Protein 8WNJ (pdb70)

Foldseek 3Di:
DQQVLWDPLFFPQDLDPVFLPQLVVVLVVCVVVVVQVVLLVPPQADAEAEAEAQAEALADEDAVQVLLQQLLVLLVQVLNSQQRHNYFYAYEHLQFDCSQLVVVVVVCVVVVHDDDDLVVSLVVSNVSSVVSLVNHLVVNSQLVGDHVSVDHYYCQALLNLLLLLVLVLLLVVQPQKDKDWFWAWAALVQLKGDDDLQKDWDKDKFKKFKFWWWFDPVLCVLVVHDTATEIWIDRQLLLLLQFAAKAAAAFFKWFAAPVHYIFGPLCLVVCCVVQLDPNHTDDIDTLVSQFQGWTARLQQRDIYGYHHADPQDDPDIGRIHGARRFFDGSSVVRCVVVVHDRDFQAHSNQAGDCSCVVVRRHDPVRHGPHSVVCNVVSQVSSPPRTRDMDMDMDTFIAGNNVRHGITIGGDMFIWRFQADWGQAPVGDIGGLLVLLLVQLVQAAEVVNVLSVLLNVCSVDDGTGGWWIDDSGANFNWWKQFQVVRHTDSPPQLSVLQSVCSSVPNRPCSVVPQQLVSGDPVCNVVSVRIDTRGTHTDSLSSSLSCCSSQAPVVPQPNHHFLRAEYEEESSCSVGNQNSVSSSCCSNPSHRRYRYYYYFYAEAAQVRHRDDPVVVGRDGPVVVCSVQNSLLSLQLSLQDDGRYYDHDDPVSSVVSSVLVSLLSVLLRSLLSLLQPADLVLQVDAADADLLLLQLVVLLVVLLVQLSVCVVSVNSNRNSVSVSCCSPPSNPPFLCVLCVLCSTQFASPDRHSNSSSLSSLLNSLSSLSSCCSRNVSSSQSSCVTHPSNCVLQVHPGSSSRHDDDSCVSNVPDDPDDHDDCPVLVVVLVVVVVVVVVCCVVVVDPDQLQKEKEFPPPPDDQVVNCSRNVYLYYDDDDAWDDDDPTITIGGPPAEQAPNSRHRQHNDHPHHHPSNVVSVVD

InterPro domains:
  IPR001412 Aminoacyl-tRNA synthetase, class I, conserved site [PS00178] (58-69)
  IPR002300 Aminoacyl-tRNA synthetase, class Ia [PF00133] (28-649)
  IPR002301 Isoleucine-tRNA ligase [PR00984] (51-62)
  IPR002301 Isoleucine-tRNA ligase [PR00984] (233-256)
  IPR002301 Isoleucine-tRNA ligase [PR00984] (396-411)
  IPR002301 Isoleucine-tRNA ligase [PR00984] (533-546)
  IPR002301 Isoleucine-tRNA ligase [PR00984] (569-578)
  IPR002301 Isoleucine-tRNA ligase [TIGR00392] (15-854)
  IPR009008 Valyl/Leucyl/Isoleucyl-tRNA synthetase, editing domain [SSF50677] (207-400)
  IPR009080 Aminoacyl-tRNA synthetase, class Ia, anticodon-binding [SSF47323] (660-919)
  IPR013155 Methionyl/Valyl/Leucyl/Isoleucyl-tRNA synthetase, anticodon-binding [PF08264] (692-852)
  IPR014729 Rossmann-like alpha/beta/alpha sandwich fold [G3DSA:3.40.50.620] (15-230)
  IPR014729 Rossmann-like alpha/beta/alpha sandwich fold [G3DSA:3.40.50.620] (361-648)
  IPR023585 Isoleucine-tRNA ligase, type 1 [MF_02002] (2-918)
  IPR033708 Isoleucyl tRNA synthetase type 1, anticodon-binding domain [cd07960] (648-831)
  IPR050081 Isoleucine--tRNA ligase [PTHR42765] (2-919)

Organism: Helicobacter pylori (strain ATCC 700392 / 26695) (NCBI:txid85962)

Sequence (917 aa):
EYKDTLNLNTTTFSMKGNLSVNEPKTYAKWQEQQAFKRMQARKDNHGDFTLHDGPPYANGHLHLGHALNKILKDIVVKREYFKGKKIYYTPGWDCHGLPIEQQILERLEKEKTSLENPTLFREKCRDHAKKFLEIQKNEFLQLGVLGDFEDPYKTMDFKFEASIYRALVEVAKKGLLKERHKPIYWSYACESALAEAEVEYKMKKSPSIFVAFGLKKESLEKLKVKKASLVIWTTTPWTLYANVAIALKKDAVYALTQKGYLVAKALHEKLAALGVVDNEITHEFNSNDLEYLVATNPLNQRDSLVALGEHVGLEDGTGAVHTAPGHGEEDYYLGLRYNLEVLMSVDEKGCYDEGIIHNQLLDESYLGEHVFKAQKRIIEQLGDSLLLEQEIEHSYPHCWRTHKPVIYRATTQWFILMDEPFIQNDGSQKTLREVALDAIEKVEFVPSSGKNRLKTMIENRPDWCLSRQRKWGVPLAFFIDKRTNKPCFESEVLEHVANLFEKKGCDVWWEYSVKDLLPPSYQEDAKHYEKIMHILDVWFDSGSTFKAVLEDYHGEKGQSPSDVILEGSDQHRGWFQSSLLIGCVLNNQAPFKKVITTHGFIVDEKGEKMSKSKGNVVSLDKLLKTHGSDVVRLWVAFNDYQNDLRVSQTFFTQTEQHYKKFRNTLKFLLANFSDMDLKNLERPHNFSPLDHFMLETLETISAGVNSAFEEHDFVKGLNILMAFVTNELSGIYLDACKDSLYCDSKNNEKRQAIQMVLLATASKLCYFLAPILTHTIEEVLEHSQALRIFLQAKDVFDLKDISVSEKLHLKEFKKPENFEAVLALRSAFNEELDRLKKEGVIKNSLECAIEVKEKALDENLVEELLMVSFVGIAKEKLSETPAFTLFKAPFYKCPRCWRFKSELENTPCKRCEQVLKE

B-factor: mean 23.41, std 9.84, range [2.86, 83.87]

Secondary structure (DSSP, 8-state):
--GGGS-----SS-SS--HHHHHHHHHHHHHHTTHHHHHHH-TT--SEEEB-PPPPBS-S---HHHHHHHHHHHHHHHHHHHHT-EEE---EEB--SHHHHHHHHHHHHHTT-----HHHHHHHHHHHHHHHHHHHHHHHHTTT--S-TTS-EETTSHHHHHHHHHHHHHHHHTT-EEEEEEEEEEETTTTEE--GGGEEEEEEEEEEEEEEEEEPHHHHHHHT-S--EEEEEES-GGGGGG--EEEEETT-EEEEETT-EEEEHHHHHHHHHHTSS-S-EEEEEEHHHHTT-EEE-TTT--EEEEEEESS--SSSS-SEEEE-TTT-HHHHHHHHHTT------B-TTSBB-THHHHTT-S-GGGTT-BHHHHHHHHHHHTGGGEEEEEEEEEEEEEETTT-PBPEEEEEEEEEE-SS--EE-TTS-EE-HHHHHHHHHTTSEEESTHHHHHHHHHHHH---EE-EES-SSS-B---EEETTTTEE---HHHHHHHHHHHHHH-THHHHHS-TGGGS-GGGGGGGGGEEE---EE-HHHHHHTHIIIIIITTTTTT--SSBSBEEEEGGGGTTHHHHHHHHHHHHTSS-SBSEEEEE--EE-TTSPPP-TTTT-PPPHHHHHHHH-HHHHHHHHHTS-TTS-EE--HHHHHHHHHHHHHHHHHHHHHHHHHTT--GGGGGS--PPPHHHHHHHHHHHHHHHHHHHHHHTT-HHHHHHHHHHHIIIIIIIIIIHHHHHHHHHS-TT-HHHHHHHHHHHHHHHHHHHHHTTTSHHHHHHHHHT-HHHHHHHT-SSGGG-----HHHHTT--TTPPPP--HHHHHHHHHHHHHHHHHHHHTS-S-GGGEEEEES-TTS-HHHHHHHHT-SEES--SSEEEE-SSEEEEE-SSBPPTTT--S-BSSTT---HHHHHHHH-

Structure (mmCIF, N/CA/C/O backbone):
data_8WNJ
#
_entry.id   8WNJ
#
_cell.length_a   52.783
_cell.length_b   52.912
_cell.length_c   103.054
_cell.angle_alpha   92.41
_cell.angle_beta   97.37
_cell.angle_gamma   104.35
#
_symmetry.space_group_name_H-M   'P 1'
#
loop_
_entity.id
_entity.type
_entity.pdbx_description
1 polymer 'Isoleucine--tRNA ligase'
2 non-polymer 'ZINC ION'
3 non-polymer GLYCEROL
4 non-polymer '[[(2R,3S,4R,5R)-5-(6-aminopurin-9-yl)-3,4-bis(oxidanyl)oxolan-2-yl]methoxy-oxidanyl-phosphoryl] (2S,3S)-2-azanyl-3-methyl-pentanoate'
5 non-polymer 'ACETATE ION'
6 water water
#
loop_
_atom_site.group_PDB
_atom_site.id
_atom_site.type_symbol
_atom_site.label_atom_id
_atom_site.label_alt_id
_atom_site.label_comp_id
_atom_site.label_asym_id
_atom_site.label_entity_id
_atom_site.label_seq_id
_atom_site.pdbx_PDB_ins_code
_atom_site.Cartn_x
_atom_site.Cartn_y
_atom_site.Cartn_z
_atom_site.occupancy
_atom_site.B_iso_or_equiv
_atom_site.auth_seq_id
_atom_site.auth_comp_id
_atom_site.auth_asym_id
_atom_site.auth_atom_id
_atom_site.pdbx_PDB_model_num
ATOM 1 N N . GLU A 1 3 ? 24.902 36.640 55.225 1.00 72.12 3 GLU A N 1
ATOM 2 C CA . GLU A 1 3 ? 24.128 35.797 56.135 1.00 72.61 3 GLU A CA 1
ATOM 3 C C . GLU A 1 3 ? 22.644 36.168 56.115 1.00 63.42 3 GLU A C 1
ATOM 4 O O . GLU A 1 3 ? 21.884 35.794 57.018 1.00 63.73 3 GLU A O 1
ATOM 6 N N . TYR A 1 4 ? 22.237 36.902 55.077 1.00 44.56 4 TYR A N 1
ATOM 7 C CA . TYR A 1 4 ? 20.831 37.204 54.836 1.00 39.47 4 TYR A CA 1
ATOM 8 C C . TYR A 1 4 ? 20.268 36.495 53.616 1.00 34.84 4 TYR A C 1
ATOM 9 O O . TYR A 1 4 ? 19.079 36.654 53.327 1.00 33.77 4 TYR A O 1
ATOM 18 N N . LYS A 1 5 ? 21.088 35.732 52.890 1.00 37.67 5 LYS A N 1
ATOM 19 C CA . LYS A 1 5 ? 20.621 35.125 51.648 1.00 39.57 5 LYS A CA 1
ATOM 20 C C . LYS A 1 5 ? 19.422 34.207 51.886 1.00 37.52 5 LYS A C 1
ATOM 21 O O . LYS A 1 5 ? 18.511 34.140 51.050 1.00 35.59 5 LYS A O 1
ATOM 27 N N . ASP A 1 6 ? 19.392 33.503 53.015 1.00 35.01 6 ASP A N 1
ATOM 28 C CA . ASP A 1 6 ? 18.275 32.596 53.260 1.00 37.60 6 ASP A CA 1
ATOM 29 C C . ASP A 1 6 ? 17.006 33.313 53.719 1.00 37.87 6 ASP A C 1
ATOM 30 O O . ASP A 1 6 ? 15.985 32.646 53.923 1.00 34.16 6 ASP A O 1
ATOM 35 N N . THR A 1 7 ? 17.040 34.645 53.886 1.00 33.72 7 THR A N 1
ATOM 36 C CA . THR A 1 7 ? 15.852 35.420 54.230 1.00 33.13 7 THR A CA 1
ATOM 37 C C . THR A 1 7 ? 15.160 35.996 53.003 1.00 31.56 7 THR A C 1
ATOM 38 O O . THR A 1 7 ? 14.089 36.598 53.135 1.00 31.02 7 THR A O 1
ATOM 42 N N . LEU A 1 8 ? 15.768 35.845 51.832 1.00 30.92 8 LEU A N 1
ATOM 43 C CA . LEU A 1 8 ? 15.172 36.310 50.597 1.00 29.51 8 LEU A CA 1
ATOM 44 C C . LEU A 1 8 ? 14.050 35.368 50.163 1.00 28.91 8 LEU A C 1
ATOM 45 O O . LEU A 1 8 ? 13.922 34.245 50.653 1.00 29.58 8 LEU A O 1
ATOM 50 N N . ASN A 1 9 ? 13.223 35.845 49.233 1.00 27.72 9 ASN A N 1
ATOM 51 C CA . ASN A 1 9 ? 12.285 34.941 48.591 1.00 27.09 9 ASN A CA 1
ATOM 52 C C . ASN A 1 9 ? 13.059 33.971 47.707 1.00 26.97 9 ASN A C 1
ATOM 53 O O . ASN A 1 9 ? 13.972 34.367 46.979 1.00 26.69 9 ASN A O 1
ATOM 58 N N . LEU A 1 10 ? 12.692 32.683 47.791 1.00 27.28 10 LEU A N 1
ATOM 59 C CA . LEU A 1 10 ? 13.429 31.645 47.070 1.00 27.36 10 LEU A CA 1
ATOM 60 C C . LEU A 1 10 ? 13.282 31.792 45.552 1.00 26.09 10 LEU A C 1
ATOM 61 O O . LEU A 1 10 ? 14.277 31.753 44.817 1.00 25.99 10 LEU A O 1
ATOM 66 N N . ASN A 1 11 ? 12.050 31.956 45.071 1.00 25.18 11 ASN A N 1
ATOM 67 C CA . ASN A 1 11 ? 11.759 32.193 43.653 1.00 23.98 11 ASN A CA 1
ATOM 68 C C . ASN A 1 11 ? 12.440 31.148 42.763 1.00 23.91 11 ASN A C 1
ATOM 69 O O . ASN A 1 11 ? 13.255 31.463 41.892 1.00 23.55 11 ASN A O 1
ATOM 74 N N . THR A 1 12 ? 12.103 29.881 43.007 1.00 24.37 12 THR A N 1
ATOM 75 C CA . THR A 1 12 ? 12.568 28.814 42.133 1.00 24.31 12 THR A CA 1
ATOM 76 C C . THR A 1 12 ? 11.393 28.060 41.517 1.00 23.69 12 THR A C 1
ATOM 77 O O . THR A 1 12 ? 10.262 28.100 42.009 1.00 23.64 12 THR A O 1
ATOM 81 N N . THR A 1 13 ? 11.700 27.366 40.418 1.00 23.30 13 THR A N 1
ATOM 82 C CA . THR A 1 13 ? 10.753 26.502 39.727 1.00 22.80 13 THR A CA 1
ATOM 83 C C . THR A 1 13 ? 11.412 25.165 39.432 1.00 23.42 13 THR A C 1
ATOM 84 O O . THR A 1 13 ? 12.638 25.070 39.324 1.00 23.90 13 THR A O 1
ATOM 88 N N . THR A 1 14 ? 10.570 24.131 39.315 1.00 23.51 14 THR A N 1
ATOM 89 C CA . THR A 1 14 ? 11.035 22.807 38.923 1.00 24.06 14 THR A CA 1
ATOM 90 C C . THR A 1 14 ? 11.355 22.732 37.429 1.00 23.15 14 THR A C 1
ATOM 91 O O . THR A 1 14 ? 12.040 21.796 37.001 1.00 23.63 14 THR A O 1
ATOM 95 N N . PHE A 1 15 ? 10.879 23.701 36.643 1.00 21.94 15 PHE A N 1
ATOM 96 C CA . PHE A 1 15 ? 11.193 23.774 35.215 1.00 21.08 15 PHE A CA 1
ATOM 97 C C . PHE A 1 15 ? 12.687 23.998 35.023 1.00 23.20 15 PHE A C 1
ATOM 98 O O . PHE A 1 15 ? 13.250 24.953 35.563 1.00 21.68 15 PHE A O 1
ATOM 106 N N . SER A 1 16 ? 13.333 23.111 34.268 1.00 22.69 16 SER A N 1
ATOM 107 C CA . SER A 1 16 ? 14.785 23.072 34.276 1.00 24.50 16 SER A CA 1
ATOM 108 C C . SER A 1 16 ? 15.369 23.988 33.213 1.00 24.38 16 SER A C 1
ATOM 109 O O . SER A 1 16 ? 14.767 24.231 32.165 1.00 20.86 16 SER A O 1
ATOM 112 N N . MET A 1 17 ? 16.573 24.494 33.499 1.00 23.66 17 MET A N 1
ATOM 113 C CA . MET A 1 17 ? 17.252 25.302 32.497 1.00 28.49 17 MET A CA 1
ATOM 114 C C . MET A 1 17 ? 17.598 24.470 31.268 1.00 25.90 17 MET A C 1
ATOM 115 O O . MET A 1 17 ? 17.376 24.900 30.132 1.00 22.63 17 MET A O 1
ATOM 120 N N . LYS A 1 18 ? 18.123 23.269 31.482 1.00 29.91 18 LYS A N 1
ATOM 121 C CA . LYS A 1 18 ? 18.506 22.402 30.378 1.00 29.24 18 LYS A CA 1
ATOM 122 C C . LYS A 1 18 ? 17.280 21.730 29.782 1.00 29.13 18 LYS A C 1
ATOM 123 O O . LYS A 1 18 ? 16.399 21.265 30.508 1.00 28.37 18 LYS A O 1
ATOM 129 N N . GLY A 1 19 ? 17.243 21.668 28.449 1.00 23.33 19 GLY A N 1
ATOM 130 C CA . GLY A 1 19 ? 16.110 21.055 27.771 1.00 28.46 19 GLY A CA 1
ATOM 131 C C . GLY A 1 19 ? 16.063 19.542 27.920 1.00 26.61 19 GLY A C 1
ATOM 132 O O . GLY A 1 19 ? 14.980 18.953 27.984 1.00 24.85 19 GLY A O 1
ATOM 133 N N . ASN A 1 20 ? 17.229 18.891 27.974 1.00 25.40 20 ASN A N 1
ATOM 134 C CA . ASN A 1 20 ? 17.283 17.424 28.038 1.00 27.49 20 ASN A CA 1
ATOM 135 C C . ASN A 1 20 ? 16.411 16.821 26.935 1.00 28.02 20 ASN A C 1
ATOM 136 O O . ASN A 1 20 ? 15.654 15.868 27.153 1.00 25.90 20 ASN A O 1
ATOM 141 N N . LEU A 1 21 ? 16.496 17.407 25.741 1.00 21.48 21 LEU A N 1
ATOM 142 C CA . LEU A 1 21 ? 15.442 17.181 24.750 1.00 24.81 21 LEU A CA 1
ATOM 143 C C . LEU A 1 21 ? 15.448 15.750 24.211 1.00 23.93 21 LEU A C 1
ATOM 144 O O . LEU A 1 21 ? 14.379 15.202 23.925 1.00 20.46 21 LEU A O 1
ATOM 149 N N . SER A 1 22 ? 16.630 15.137 24.073 1.00 26.29 22 SER A N 1
ATOM 150 C CA . SER A 1 22 ? 16.716 13.774 23.544 1.00 30.07 22 SER A CA 1
ATOM 151 C C . SER A 1 22 ? 16.002 12.776 24.442 1.00 30.65 22 SER A C 1
ATOM 152 O O . SER A 1 22 ? 15.552 11.723 23.972 1.00 27.73 22 SER A O 1
ATOM 155 N N . VAL A 1 23 ? 15.936 13.068 25.736 1.00 26.29 23 VAL A N 1
ATOM 156 C CA . VAL A 1 23 ? 15.283 12.201 26.707 1.00 28.68 23 VAL A CA 1
ATOM 157 C C . VAL A 1 23 ? 13.798 12.532 26.832 1.00 25.80 23 VAL A C 1
ATOM 158 O O . VAL A 1 23 ? 12.944 11.637 26.821 1.00 23.79 23 VAL A O 1
ATOM 162 N N . ASN A 1 24 ? 13.473 13.831 26.920 1.00 22.54 24 ASN A N 1
ATOM 163 C CA . ASN A 1 24 ? 12.121 14.260 27.280 1.00 21.75 24 ASN A CA 1
ATOM 164 C C . ASN A 1 24 ? 11.162 14.320 26.083 1.00 21.59 24 ASN A C 1
ATOM 165 O O . ASN A 1 24 ? 9.968 14.024 26.229 1.00 20.28 24 ASN A O 1
ATOM 170 N N . GLU A 1 25 ? 11.635 14.767 24.915 1.00 19.79 25 GLU A N 1
ATOM 171 C CA . GLU A 1 25 ? 10.735 14.880 23.765 1.00 18.67 25 GLU A CA 1
ATOM 172 C C . GLU A 1 25 ? 10.086 13.558 23.370 1.00 18.98 25 GLU A C 1
ATOM 173 O O . GLU A 1 25 ? 8.868 13.549 23.116 1.00 18.36 25 GLU A O 1
ATOM 179 N N . PRO A 1 26 ? 10.807 12.433 23.288 1.00 19.99 26 PRO A N 1
ATOM 180 C CA . PRO A 1 26 ? 10.126 11.166 22.960 1.00 22.84 26 PRO A CA 1
ATOM 181 C C . PRO A 1 26 ? 8.999 10.821 23.920 1.00 23.67 26 PRO A C 1
ATOM 182 O O . PRO A 1 26 ? 7.982 10.254 23.493 1.00 21.26 26 PRO A O 1
ATOM 186 N N . LYS A 1 27 ? 9.152 11.147 25.210 1.00 21.29 27 LYS A N 1
ATOM 187 C CA . LYS A 1 27 ? 8.077 10.899 26.172 1.00 22.95 27 LYS A CA 1
ATOM 188 C C . LYS A 1 27 ? 6.841 11.728 25.853 1.00 20.92 27 LYS A C 1
ATOM 189 O O . LYS A 1 27 ? 5.709 11.230 25.931 1.00 20.55 27 LYS A O 1
ATOM 195 N N . THR A 1 28 ? 7.038 13.007 25.527 1.00 19.46 28 THR A N 1
ATOM 196 C CA . THR A 1 28 ? 5.910 13.853 25.149 1.00 19.17 28 THR A CA 1
ATOM 197 C C . THR A 1 28 ? 5.194 13.306 23.919 1.00 18.86 28 THR A C 1
ATOM 198 O O . THR A 1 28 ? 3.963 13.207 23.892 1.00 17.64 28 THR A O 1
ATOM 202 N N . TYR A 1 29 ? 5.954 12.984 22.871 1.00 17.64 29 TYR A N 1
ATOM 203 C CA . TYR A 1 29 ? 5.326 12.573 21.616 1.00 19.65 29 TYR A CA 1
ATOM 204 C C . TYR A 1 29 ? 4.663 11.211 21.766 1.00 21.82 29 TYR A C 1
ATOM 205 O O . TYR A 1 29 ? 3.588 10.974 21.198 1.00 17.46 29 TYR A O 1
ATOM 214 N N . ALA A 1 30 ? 5.280 10.310 22.548 1.00 19.03 30 ALA A N 1
ATOM 215 C CA . ALA A 1 30 ? 4.623 9.039 22.841 1.00 21.93 30 ALA A CA 1
ATOM 216 C C . ALA A 1 30 ? 3.296 9.257 23.562 1.00 23.17 30 ALA A C 1
ATOM 217 O O . ALA A 1 30 ? 2.295 8.603 23.245 1.00 20.09 30 ALA A O 1
ATOM 219 N N . LYS A 1 31 ? 3.270 10.175 24.534 1.00 21.24 31 LYS A N 1
ATOM 220 C CA . LYS A 1 31 ? 2.026 10.481 25.243 1.00 22.08 31 LYS A CA 1
ATOM 221 C C . LYS A 1 31 ? 0.948 10.998 24.297 1.00 22.37 31 LYS A C 1
ATOM 222 O O . LYS A 1 31 ? -0.216 10.585 24.377 1.00 19.20 31 LYS A O 1
ATOM 228 N N . TRP A 1 32 ? 1.308 11.951 23.429 1.00 19.39 32 TRP A N 1
ATOM 229 C CA . TRP A 1 32 ? 0.344 12.487 22.474 1.00 18.85 32 TRP A CA 1
ATOM 230 C C . TRP A 1 32 ? -0.211 11.394 21.567 1.00 20.98 32 TRP A C 1
ATOM 231 O O . TRP A 1 32 ? -1.382 11.452 21.174 1.00 17.17 32 TRP A O 1
ATOM 242 N N . GLN A 1 33 ? 0.611 10.395 21.225 1.00 17.50 33 GLN A N 1
ATOM 243 C CA . GLN A 1 33 ? 0.107 9.285 20.428 1.00 20.63 33 GLN A CA 1
ATOM 244 C C . GLN A 1 33 ? -0.822 8.401 21.258 1.00 23.81 33 GLN A C 1
ATOM 245 O O . GLN A 1 33 ? -1.935 8.070 20.825 1.00 18.81 33 GLN A O 1
ATOM 251 N N . GLU A 1 34 ? -0.375 8.027 22.465 1.00 20.36 34 GLU A N 1
ATOM 252 C CA . GLU A 1 34 ? -1.175 7.180 23.344 1.00 24.96 34 GLU A CA 1
ATOM 253 C C . GLU A 1 34 ? -2.494 7.854 23.712 1.00 25.38 34 GLU A C 1
ATOM 254 O O . GLU A 1 34 ? -3.544 7.195 23.766 1.00 25.89 34 GLU A O 1
ATOM 260 N N . GLN A 1 35 ? -2.469 9.167 23.932 1.00 21.49 35 GLN A N 1
ATOM 261 C CA . GLN A 1 35 ? -3.662 9.890 24.351 1.00 24.63 35 GLN A CA 1
ATOM 262 C C . GLN A 1 35 ? -4.491 10.442 23.191 1.00 26.56 35 GLN A C 1
ATOM 263 O O . GLN A 1 35 ? -5.514 11.094 23.440 1.00 24.30 35 GLN A O 1
ATOM 269 N N . GLN A 1 36 ? -4.080 10.199 21.941 1.00 20.09 36 GLN A N 1
ATOM 270 C CA . GLN A 1 36 ? -4.842 10.606 20.756 1.00 21.52 36 GLN A CA 1
ATOM 271 C C . GLN A 1 36 ? -5.095 12.115 20.764 1.00 23.45 36 GLN A C 1
ATOM 272 O O . GLN A 1 36 ? -6.232 12.581 20.652 1.00 17.24 36 GLN A O 1
ATOM 278 N N . ALA A 1 37 ? -4.005 12.876 20.936 1.00 19.53 37 ALA A N 1
ATOM 279 C CA . ALA A 1 37 ? -4.084 14.333 20.994 1.00 19.28 37 ALA A CA 1
ATOM 280 C C . ALA A 1 37 ? -4.746 14.933 19.749 1.00 20.48 37 ALA A C 1
ATOM 281 O O . ALA A 1 37 ? -5.542 15.876 19.853 1.00 15.38 37 ALA A O 1
ATOM 283 N N . PHE A 1 38 ? -4.442 14.405 18.553 1.00 17.60 38 PHE A N 1
ATOM 284 C CA . PHE A 1 38 ? -5.039 15.026 17.367 1.00 20.56 38 PHE A CA 1
ATOM 285 C C . PHE A 1 38 ? -6.558 14.847 17.350 1.00 21.73 38 PHE A C 1
ATOM 286 O O . PHE A 1 38 ? -7.302 15.778 17.004 1.00 16.10 38 PHE A O 1
ATOM 294 N N . LYS A 1 39 ? -7.037 13.668 17.736 1.00 19.28 39 LYS A N 1
ATOM 295 C CA . LYS A 1 39 ? -8.480 13.474 17.807 1.00 21.48 39 LYS A CA 1
ATOM 296 C C . LYS A 1 39 ? -9.096 14.365 18.878 1.00 21.98 39 LYS A C 1
ATOM 297 O O . LYS A 1 39 ? -10.213 14.866 18.709 1.00 17.18 39 LYS A O 1
ATOM 303 N N . ARG A 1 40 ? -8.376 14.571 19.987 1.00 19.53 40 ARG A N 1
ATOM 304 C CA . ARG A 1 40 ? -8.845 15.485 21.022 1.00 21.53 40 ARG A CA 1
ATOM 305 C C . ARG A 1 40 ? -8.961 16.912 20.485 1.00 18.56 40 ARG A C 1
ATOM 306 O O . ARG A 1 40 ? -9.911 17.631 20.815 1.00 16.41 40 ARG A O 1
ATOM 314 N N . MET A 1 41 ? -7.996 17.339 19.667 1.00 15.69 41 MET A N 1
ATOM 315 C CA . MET A 1 41 ? -8.052 18.663 19.053 1.00 16.68 41 MET A CA 1
ATOM 316 C C . MET A 1 41 ? -9.281 18.797 18.157 1.00 17.03 41 MET A C 1
ATOM 317 O O . MET A 1 41 ? -9.992 19.813 18.184 1.00 13.99 41 MET A O 1
ATOM 322 N N . GLN A 1 42 ? -9.528 17.781 17.331 1.00 16.22 42 GLN A N 1
ATOM 323 C CA . GLN A 1 42 ? -10.674 17.818 16.433 1.00 17.76 42 GLN A CA 1
ATOM 324 C C . GLN A 1 42 ? -11.992 17.807 17.192 1.00 20.31 42 GLN A C 1
ATOM 325 O O . GLN A 1 42 ? -12.988 18.363 16.712 1.00 18.67 42 GLN A O 1
ATOM 331 N N . ALA A 1 43 ? -12.022 17.163 18.356 1.00 17.59 43 ALA A N 1
ATOM 332 C CA . ALA A 1 43 ? -13.241 17.029 19.146 1.00 22.52 43 ALA A CA 1
ATOM 333 C C . ALA A 1 43 ? -13.494 18.194 20.083 1.00 23.74 43 ALA A C 1
ATOM 334 O O . ALA A 1 43 ? -14.543 18.205 20.740 1.00 22.00 43 ALA A O 1
ATOM 336 N N . ARG A 1 44 ? -12.569 19.155 20.178 1.00 19.84 44 ARG A N 1
ATOM 337 C CA . ARG A 1 44 ? -12.728 20.273 21.110 1.00 23.83 44 ARG A CA 1
ATOM 338 C C . ARG A 1 44 ? -14.107 20.907 20.966 1.00 24.17 44 ARG A C 1
ATOM 339 O O . ARG A 1 44 ? -14.549 21.223 19.860 1.00 20.89 44 ARG A O 1
ATOM 347 N N . LYS A 1 45 ? -14.799 21.071 22.102 1.00 24.82 45 LYS A N 1
ATOM 348 C CA . LYS A 1 45 ? -16.236 21.335 22.035 1.00 31.34 45 LYS A CA 1
ATOM 349 C C . LYS A 1 45 ? -16.544 22.731 21.512 1.00 29.42 45 LYS A C 1
ATOM 350 O O . LYS A 1 45 ? -17.582 22.932 20.868 1.00 31.53 45 LYS A O 1
ATOM 356 N N . ASP A 1 46 ? -15.659 23.697 21.746 1.00 26.24 46 ASP A N 1
ATOM 357 C CA . ASP A 1 46 ? -15.937 25.069 21.352 1.00 30.73 46 ASP A CA 1
ATOM 358 C C . ASP A 1 46 ? -15.245 25.463 20.053 1.00 28.56 46 ASP A C 1
ATOM 359 O O . ASP A 1 46 ? -14.998 26.655 19.838 1.00 26.20 46 ASP A O 1
ATOM 364 N N . ASN A 1 47 ? -14.924 24.489 19.190 1.00 23.97 47 ASN A N 1
ATOM 365 C CA . ASN A 1 47 ? -14.371 24.810 17.878 1.00 26.33 47 ASN A CA 1
ATOM 366 C C . ASN A 1 47 ? -15.271 25.812 17.175 1.00 26.84 47 ASN A C 1
ATOM 367 O O . ASN A 1 47 ? -16.500 25.725 17.244 1.00 24.34 47 ASN A O 1
ATOM 372 N N . HIS A 1 48 ? -14.645 26.776 16.511 1.00 27.38 48 HIS A N 1
ATOM 373 C CA . HIS A 1 48 ? -15.363 27.820 15.797 1.00 27.03 48 HIS A CA 1
ATOM 374 C C . HIS A 1 48 ? -14.632 28.070 14.490 1.00 26.33 48 HIS A C 1
ATOM 375 O O . HIS A 1 48 ? -13.479 28.521 14.491 1.00 22.87 48 HIS A O 1
ATOM 377 N N . GLY A 1 49 ? -15.315 27.808 13.385 1.00 21.10 49 GLY A N 1
ATOM 378 C CA . GLY A 1 49 ? -14.691 27.870 12.085 1.00 26.05 49 GLY A CA 1
ATOM 379 C C . GLY A 1 49 ? -13.923 26.596 11.789 1.00 22.40 49 GLY A C 1
ATOM 380 O O . GLY A 1 49 ? -13.654 25.771 12.661 1.00 18.93 49 GLY A O 1
ATOM 381 N N . ASP A 1 50 ? -13.565 26.441 10.511 1.00 21.43 50 ASP A N 1
ATOM 382 C CA . ASP A 1 50 ? -12.963 25.226 9.982 1.00 21.34 50 ASP A CA 1
ATOM 383 C C . ASP A 1 50 ? -11.706 25.596 9.205 1.00 18.51 50 ASP A C 1
ATOM 384 O O . ASP A 1 50 ? -11.680 26.629 8.527 1.00 16.92 50 ASP A O 1
ATOM 389 N N . PHE A 1 51 ? -10.682 24.745 9.284 1.00 14.49 51 PHE A N 1
ATOM 390 C CA . PHE A 1 51 ? -9.464 24.948 8.507 1.00 14.96 51 PHE A CA 1
ATOM 391 C C . PHE A 1 51 ? -8.972 23.613 7.956 1.00 14.69 51 PHE A C 1
ATOM 392 O O . PHE A 1 51 ? -8.794 22.657 8.717 1.00 11.54 51 PHE A O 1
ATOM 400 N N . THR A 1 52 ? -8.779 23.547 6.633 1.00 11.15 52 THR A N 1
ATOM 401 C CA . THR A 1 52 ? -8.302 22.342 5.964 1.00 12.55 52 THR A CA 1
ATOM 402 C C . THR A 1 52 ? -6.923 22.596 5.364 1.00 10.82 52 THR A C 1
ATOM 403 O O . THR A 1 52 ? -6.762 23.477 4.502 1.00 9.40 52 THR A O 1
ATOM 407 N N . LEU A 1 53 ? -5.939 21.815 5.802 1.00 9.40 53 LEU A N 1
ATOM 408 C CA . LEU A 1 53 ? -4.688 21.705 5.071 1.00 10.45 53 LEU A CA 1
ATOM 409 C C . LEU A 1 53 ? -4.703 20.340 4.413 1.00 10.66 53 LEU A C 1
ATOM 410 O O . LEU A 1 53 ? -4.870 19.330 5.094 1.00 9.07 53 LEU A O 1
ATOM 415 N N . HIS A 1 54 ? -4.592 20.311 3.074 1.00 10.29 54 HIS A N 1
ATOM 416 C CA . HIS A 1 54 ? -4.539 19.035 2.391 1.00 10.54 54 HIS A CA 1
ATOM 417 C C . HIS A 1 54 ? -3.083 18.640 2.198 1.00 10.31 54 HIS A C 1
ATOM 418 O O . HIS A 1 54 ? -2.322 19.321 1.498 1.00 8.37 54 HIS A O 1
ATOM 425 N N . ASP A 1 55 ? -2.697 17.545 2.854 1.00 9.65 55 ASP A N 1
ATOM 426 C CA . ASP A 1 55 ? -1.342 17.019 2.753 1.00 10.45 55 ASP A CA 1
ATOM 427 C C . ASP A 1 55 ? -1.073 16.511 1.333 1.00 10.54 55 ASP A C 1
ATOM 428 O O . ASP A 1 55 ? -1.882 15.766 0.765 1.00 8.74 55 ASP A O 1
ATOM 433 N N . GLY A 1 56 ? 0.038 16.962 0.751 1.00 8.50 56 GLY A N 1
ATOM 434 C CA . GLY A 1 56 ? 0.561 16.339 -0.445 1.00 10.56 56 GLY A CA 1
ATOM 435 C C . GLY A 1 56 ? 1.376 15.120 -0.029 1.00 10.16 56 GLY A C 1
ATOM 436 O O . GLY A 1 56 ? 2.180 15.195 0.903 1.00 8.99 56 GLY A O 1
ATOM 437 N N . PRO A 1 57 ? 1.214 13.995 -0.730 1.00 9.05 57 PRO A N 1
ATOM 438 C CA . PRO A 1 57 ? 1.700 12.702 -0.182 1.00 10.50 57 PRO A CA 1
ATOM 439 C C . PRO A 1 57 ? 3.142 12.418 -0.581 1.00 10.36 57 PRO A C 1
ATOM 440 O O . PRO A 1 57 ? 3.464 12.313 -1.770 1.00 9.74 57 PRO A O 1
ATOM 444 N N . PRO A 1 58 ? 4.050 12.288 0.386 1.00 10.83 58 PRO A N 1
ATOM 445 C CA . PRO A 1 58 ? 5.410 11.865 0.044 1.00 12.34 58 PRO A CA 1
ATOM 446 C C . PRO A 1 58 ? 5.383 10.450 -0.514 1.00 11.71 58 PRO A C 1
ATOM 447 O O . PRO A 1 58 ? 4.475 9.667 -0.225 1.00 11.06 58 PRO A O 1
ATOM 451 N N . TYR A 1 59 ? 6.348 10.160 -1.390 1.00 11.34 59 TYR A N 1
ATOM 452 C CA . TYR A 1 59 ? 6.492 8.791 -1.879 1.00 13.19 59 TYR A CA 1
ATOM 453 C C . TYR A 1 59 ? 6.876 7.846 -0.746 1.00 15.97 59 TYR A C 1
ATOM 454 O O . TYR A 1 59 ? 7.763 8.145 0.064 1.00 12.83 59 TYR A O 1
ATOM 463 N N . ALA A 1 60 ? 6.213 6.679 -0.715 1.00 13.89 60 ALA A N 1
ATOM 464 C CA . ALA A 1 60 ? 6.427 5.675 0.337 1.00 18.00 60 ALA A CA 1
ATOM 465 C C . ALA A 1 60 ? 7.659 4.842 -0.010 1.00 18.43 60 ALA A C 1
ATOM 466 O O . ALA A 1 60 ? 7.600 3.646 -0.309 1.00 15.21 60 ALA A O 1
ATOM 468 N N . ASN A 1 61 ? 8.797 5.533 0.003 1.00 16.65 61 ASN A N 1
ATOM 469 C CA . ASN A 1 61 ? 10.085 4.934 -0.275 1.00 22.64 61 ASN A CA 1
ATOM 470 C C . ASN A 1 61 ? 11.100 5.678 0.581 1.00 22.22 61 ASN A C 1
ATOM 471 O O . ASN A 1 61 ? 11.102 6.914 0.612 1.00 19.49 61 ASN A O 1
ATOM 476 N N . GLY A 1 62 ? 11.896 4.923 1.313 1.00 19.92 62 GLY A N 1
ATOM 477 C CA . GLY A 1 62 ? 13.031 5.449 2.038 1.00 21.59 62 GLY A CA 1
ATOM 478 C C . GLY A 1 62 ? 12.669 6.042 3.391 1.00 18.75 62 GLY A C 1
ATOM 479 O O . GLY A 1 62 ? 11.512 6.301 3.710 1.00 16.35 62 GLY A O 1
ATOM 480 N N . HIS A 1 63 ? 13.709 6.226 4.208 1.00 17.84 63 HIS A N 1
ATOM 481 C CA . HIS A 1 63 ? 13.579 7.009 5.423 1.00 18.32 63 HIS A CA 1
ATOM 482 C C . HIS A 1 63 ? 13.427 8.492 5.079 1.00 18.98 63 HIS A C 1
ATOM 483 O O . HIS A 1 63 ? 13.804 8.946 3.990 1.00 16.23 63 HIS A O 1
ATOM 490 N N . LEU A 1 64 ? 12.881 9.249 6.034 1.00 17.78 64 LEU A N 1
ATOM 491 C CA . LEU A 1 64 ? 12.780 10.697 5.876 1.00 18.95 64 LEU A CA 1
ATOM 492 C C . LEU A 1 64 ? 14.158 11.341 5.825 1.00 18.06 64 LEU A C 1
ATOM 493 O O . LEU A 1 64 ? 15.103 10.892 6.471 1.00 16.60 64 LEU A O 1
ATOM 498 N N . HIS A 1 65 ? 14.250 12.439 5.072 1.00 20.06 65 HIS A N 1
ATOM 499 C CA . HIS A 1 65 ? 15.398 13.326 5.141 1.00 19.73 65 HIS A CA 1
ATOM 500 C C . HIS A 1 65 ? 14.947 14.691 5.648 1.00 20.34 65 HIS A C 1
ATOM 501 O O . HIS A 1 65 ? 13.764 14.923 5.937 1.00 15.44 65 HIS A O 1
ATOM 508 N N . LEU A 1 66 ? 15.925 15.586 5.795 1.00 19.77 66 LEU A N 1
ATOM 509 C CA . LEU A 1 66 ? 15.649 16.872 6.421 1.00 20.95 66 LEU A CA 1
ATOM 510 C C . LEU A 1 66 ? 14.627 17.671 5.625 1.00 18.35 66 LEU A C 1
ATOM 511 O O . LEU A 1 66 ? 13.913 18.496 6.200 1.00 14.04 66 LEU A O 1
ATOM 516 N N . GLY A 1 67 ? 14.538 17.437 4.306 1.00 14.72 67 GLY A N 1
ATOM 517 C CA . GLY A 1 67 ? 13.509 18.101 3.516 1.00 14.75 67 GLY A CA 1
ATOM 518 C C . GLY A 1 67 ? 12.097 17.707 3.917 1.00 13.03 67 GLY A C 1
ATOM 519 O O . GLY A 1 67 ? 11.202 18.557 3.987 1.00 11.14 67 GLY A O 1
ATOM 520 N N . HIS A 1 68 ? 11.866 16.407 4.163 1.00 13.24 68 HIS A N 1
ATOM 521 C CA . HIS A 1 68 ? 10.555 15.990 4.668 1.00 16.41 68 HIS A CA 1
ATOM 522 C C . HIS A 1 68 ? 10.281 16.633 6.018 1.00 13.14 68 HIS A C 1
ATOM 523 O O . HIS A 1 68 ? 9.141 17.001 6.328 1.00 10.95 68 HIS A O 1
ATOM 530 N N . ALA A 1 69 ? 11.310 16.681 6.871 1.00 12.77 69 ALA A N 1
ATOM 531 C CA . ALA A 1 69 ? 11.134 17.290 8.184 1.00 14.76 69 ALA A CA 1
ATOM 532 C C . ALA A 1 69 ? 10.752 18.757 8.053 1.00 13.16 69 ALA A C 1
ATOM 533 O O . ALA A 1 69 ? 9.795 19.220 8.690 1.00 11.03 69 ALA A O 1
ATOM 535 N N . LEU A 1 70 ? 11.483 19.501 7.208 1.00 11.89 70 LEU A N 1
ATOM 536 C CA . LEU A 1 70 ? 11.115 20.887 6.920 1.00 14.66 70 LEU A CA 1
ATOM 537 C C . LEU A 1 70 ? 9.651 20.988 6.510 1.00 13.05 70 LEU A C 1
ATOM 538 O O . LEU A 1 70 ? 8.886 21.815 7.030 1.00 9.96 70 LEU A O 1
ATOM 543 N N . ASN A 1 71 ? 9.243 20.123 5.584 1.00 11.47 71 ASN A N 1
ATOM 544 C CA . ASN A 1 71 ? 7.887 20.182 5.059 1.00 11.65 71 ASN A CA 1
ATOM 545 C C . ASN A 1 71 ? 6.853 19.931 6.154 1.00 10.90 71 ASN A C 1
ATOM 546 O O . ASN A 1 71 ? 5.901 20.706 6.315 1.00 9.17 71 ASN A O 1
ATOM 551 N N . LYS A 1 72 ? 7.021 18.845 6.918 1.00 10.75 72 LYS A N 1
ATOM 552 C CA . LYS A 1 72 ? 5.985 18.491 7.888 1.00 10.77 72 LYS A CA 1
ATOM 553 C C . LYS A 1 72 ? 5.968 19.468 9.061 1.00 11.04 72 LYS A C 1
ATOM 554 O O . LYS A 1 72 ? 4.893 19.774 9.599 1.00 9.64 72 LYS A O 1
ATOM 560 N N . ILE A 1 73 ? 7.141 19.990 9.447 1.00 10.77 73 ILE A N 1
ATOM 561 C CA . ILE A 1 73 ? 7.192 20.986 10.519 1.00 11.88 73 ILE A CA 1
ATOM 562 C C . ILE A 1 73 ? 6.459 22.275 10.101 1.00 12.74 73 ILE A C 1
ATOM 563 O O . ILE A 1 73 ? 5.707 22.860 10.887 1.00 9.53 73 ILE A O 1
ATOM 568 N N . LEU A 1 74 ? 6.657 22.736 8.859 1.00 10.50 74 LEU A N 1
ATOM 569 C CA . LEU A 1 74 ? 5.927 23.924 8.404 1.00 11.66 74 LEU A CA 1
ATOM 570 C C . LEU A 1 74 ? 4.412 23.682 8.401 1.00 12.56 74 LEU A C 1
ATOM 571 O O . LEU A 1 74 ? 3.630 24.536 8.860 1.00 9.65 74 LEU A O 1
ATOM 576 N N . LYS A 1 75 ? 3.982 22.512 7.914 1.00 10.61 75 LYS A N 1
ATOM 577 C CA . LYS A 1 75 ? 2.560 22.189 7.955 1.00 12.33 75 LYS A CA 1
ATOM 578 C C . LYS A 1 75 ? 2.044 22.201 9.384 1.00 11.53 75 LYS A C 1
ATOM 579 O O . LYS A 1 75 ? 0.932 22.668 9.649 1.00 9.54 75 LYS A O 1
ATOM 585 N N . ASP A 1 76 ? 2.868 21.706 10.313 1.00 11.88 76 ASP A N 1
ATOM 586 C CA . ASP A 1 76 ? 2.470 21.593 11.709 1.00 13.68 76 ASP A CA 1
ATOM 587 C C . ASP A 1 76 ? 2.328 22.968 12.354 1.00 13.88 76 ASP A C 1
ATOM 588 O O . ASP A 1 76 ? 1.420 23.191 13.162 1.00 10.50 76 ASP A O 1
ATOM 593 N N . ILE A 1 77 ? 3.233 23.897 12.022 1.00 12.54 77 ILE A N 1
ATOM 594 C CA . ILE A 1 77 ? 3.105 25.248 12.565 1.00 14.30 77 ILE A CA 1
ATOM 595 C C . ILE A 1 77 ? 1.823 25.896 12.067 1.00 14.82 77 ILE A C 1
ATOM 596 O O . ILE A 1 77 ? 1.066 26.499 12.842 1.00 10.98 77 ILE A O 1
ATOM 601 N N . VAL A 1 78 ? 1.550 25.754 10.765 1.00 11.48 78 VAL A N 1
ATOM 602 C CA . VAL A 1 78 ? 0.350 26.333 10.163 1.00 13.83 78 VAL A CA 1
ATOM 603 C C . VAL A 1 78 ? -0.906 25.729 10.779 1.00 12.71 78 VAL A C 1
ATOM 604 O O . VAL A 1 78 ? -1.833 26.452 11.173 1.00 9.37 78 VAL A O 1
ATOM 608 N N . VAL A 1 79 ? -0.941 24.399 10.900 1.00 11.93 79 VAL A N 1
ATOM 609 C CA . VAL A 1 79 ? -2.112 23.731 11.468 1.00 13.41 79 VAL A CA 1
ATOM 610 C C . VAL A 1 79 ? -2.301 24.127 12.928 1.00 12.99 79 VAL A C 1
ATOM 611 O O . VAL A 1 79 ? -3.409 24.487 13.357 1.00 10.25 79 VAL A O 1
ATOM 615 N N . LYS A 1 80 ? -1.222 24.076 13.716 1.00 11.89 80 LYS A N 1
ATOM 616 C CA . LYS A 1 80 ? -1.365 24.410 15.130 1.00 13.30 80 LYS A CA 1
ATOM 617 C C . LYS A 1 80 ? -1.772 25.868 15.318 1.00 13.11 80 LYS A C 1
ATOM 618 O O . LYS A 1 80 ? -2.551 26.182 16.225 1.00 10.83 80 LYS A O 1
ATOM 624 N N . ARG A 1 81 ? -1.268 26.773 14.469 1.00 11.52 81 ARG A N 1
ATOM 625 C CA . ARG A 1 81 ? -1.743 28.161 14.545 1.00 15.29 81 ARG A CA 1
ATOM 626 C C . ARG A 1 81 ? -3.259 28.218 14.419 1.00 14.58 81 ARG A C 1
ATOM 627 O O . ARG A 1 81 ? -3.936 28.904 15.189 1.00 11.81 81 ARG A O 1
ATOM 635 N N . GLU A 1 82 ? -3.807 27.506 13.431 1.00 12.22 82 GLU A N 1
ATOM 636 C CA . GLU A 1 82 ? -5.248 27.580 13.217 1.00 14.38 82 GLU A CA 1
ATOM 637 C C . GLU A 1 82 ? -6.007 26.931 14.365 1.00 13.16 82 GLU A C 1
ATOM 638 O O . GLU A 1 82 ? -7.081 27.412 14.770 1.00 12.22 82 GLU A O 1
ATOM 644 N N . TYR A 1 83 ? -5.465 25.835 14.894 1.00 11.69 83 TYR A N 1
ATOM 645 C CA . TYR A 1 83 ? -6.081 25.192 16.047 1.00 14.61 83 TYR A CA 1
ATOM 646 C C . TYR A 1 83 ? -6.128 26.158 17.224 1.00 14.29 83 TYR A C 1
ATOM 647 O O . TYR A 1 83 ? -7.186 26.373 17.826 1.00 12.60 83 TYR A O 1
ATOM 656 N N . PHE A 1 84 ? -5.000 26.799 17.526 1.00 13.75 84 PHE A N 1
ATOM 657 C CA . PHE A 1 84 ? -4.987 27.683 18.688 1.00 16.32 84 PHE A CA 1
ATOM 658 C C . PHE A 1 84 ? -5.764 28.971 18.442 1.00 16.11 84 PHE A C 1
ATOM 659 O O . PHE A 1 84 ? -6.121 29.656 19.410 1.00 14.68 84 PHE A O 1
ATOM 667 N N . LYS A 1 85 ? -6.042 29.322 17.179 1.00 13.66 85 LYS A N 1
ATOM 668 C CA . LYS A 1 85 ? -6.982 30.415 16.940 1.00 17.04 85 LYS A CA 1
ATOM 669 C C . LYS A 1 85 ? -8.427 30.003 17.207 1.00 20.83 85 LYS A C 1
ATOM 670 O O . LYS A 1 85 ? -9.290 30.883 17.293 1.00 18.39 85 LYS A O 1
ATOM 676 N N . GLY A 1 86 ? -8.708 28.702 17.333 1.00 15.65 86 GLY A N 1
ATOM 677 C CA . GLY A 1 86 ? -10.024 28.269 17.780 1.00 18.52 86 GLY A CA 1
ATOM 678 C C . GLY A 1 86 ? -10.783 27.397 16.791 1.00 18.39 86 GLY A C 1
ATOM 679 O O . GLY A 1 86 ? -11.947 27.054 17.008 1.00 17.68 86 GLY A O 1
ATOM 680 N N . LYS A 1 87 ? -10.120 27.004 15.719 1.00 16.67 87 LYS A N 1
ATOM 681 C CA . LYS A 1 87 ? -10.826 26.350 14.633 1.00 18.95 87 LYS A CA 1
ATOM 682 C C . LYS A 1 87 ? -10.813 24.834 14.753 1.00 18.41 87 LYS A C 1
ATOM 683 O O . LYS A 1 87 ? -9.906 24.226 15.323 1.00 15.11 87 LYS A O 1
ATOM 689 N N . LYS A 1 88 ? -11.822 24.232 14.138 1.00 17.09 88 LYS A N 1
ATOM 690 C CA . LYS A 1 88 ? -11.794 22.816 13.842 1.00 18.11 88 LYS A CA 1
ATOM 691 C C . LYS A 1 88 ? -10.798 22.589 12.710 1.00 18.13 88 LYS A C 1
ATOM 692 O O . LYS A 1 88 ? -10.899 23.221 11.652 1.00 15.74 88 LYS A O 1
ATOM 698 N N . ILE A 1 89 ? -9.844 21.691 12.922 1.00 16.08 89 ILE A N 1
ATOM 699 C CA . ILE A 1 89 ? -8.797 21.447 11.941 1.00 17.04 89 ILE A CA 1
ATOM 700 C C . ILE A 1 89 ? -8.998 20.092 11.271 1.00 17.22 89 ILE A C 1
ATOM 701 O O . ILE A 1 89 ? -9.437 19.103 11.886 1.00 14.67 89 ILE A O 1
ATOM 706 N N . TYR A 1 90 ? -8.645 20.062 9.984 1.00 12.73 90 TYR A N 1
ATOM 707 C CA . TYR A 1 90 ? -8.635 18.851 9.174 1.00 14.49 90 TYR A CA 1
ATOM 708 C C . TYR A 1 90 ? -7.247 18.742 8.571 1.00 13.18 90 TYR A C 1
ATOM 709 O O . TYR A 1 90 ? -6.804 19.656 7.870 1.00 10.18 90 TYR A O 1
ATOM 718 N N . TYR A 1 91 ? -6.556 17.643 8.877 1.00 11.21 91 TYR A N 1
ATOM 719 C CA . TYR A 1 91 ? -5.213 17.421 8.341 1.00 12.02 91 TYR A CA 1
ATOM 720 C C . TYR A 1 91 ? -4.974 15.906 8.383 1.00 11.76 91 TYR A C 1
ATOM 721 O O . TYR A 1 91 ? -4.534 15.361 9.394 1.00 10.63 91 TYR A O 1
ATOM 730 N N . THR A 1 92 ? -5.315 15.248 7.277 1.00 10.53 92 THR A N 1
ATOM 731 C CA . THR A 1 92 ? -5.060 13.828 7.084 1.00 11.08 92 THR A CA 1
ATOM 732 C C . THR A 1 92 ? -3.796 13.661 6.248 1.00 11.66 92 THR A C 1
ATOM 733 O O . THR A 1 92 ? -3.821 13.947 5.041 1.00 10.43 92 THR A O 1
ATOM 737 N N . PRO A 1 93 ? -2.680 13.235 6.829 1.00 12.65 93 PRO A N 1
ATOM 738 C CA . PRO A 1 93 ? -1.488 12.986 6.019 1.00 14.88 93 PRO A CA 1
ATOM 739 C C . PRO A 1 93 ? -1.716 11.790 5.114 1.00 12.78 93 PRO A C 1
ATOM 740 O O . PRO A 1 93 ? -2.550 10.929 5.388 1.00 10.93 93 PRO A O 1
ATOM 744 N N . GLY A 1 94 ? -0.985 11.777 3.991 1.00 10.26 94 GLY A N 1
ATOM 745 C CA . GLY A 1 94 ? -1.139 10.738 2.995 1.00 12.83 94 GLY A CA 1
ATOM 746 C C . GLY A 1 94 ? 0.208 10.236 2.499 1.00 12.83 94 GLY A C 1
ATOM 747 O O . GLY A 1 94 ? 1.249 10.862 2.723 1.00 10.48 94 GLY A O 1
ATOM 748 N N . TRP A 1 95 ? 0.163 9.081 1.820 1.00 10.96 95 TRP A N 1
ATOM 749 C CA . TRP A 1 95 ? 1.340 8.536 1.155 1.00 11.40 95 TRP A CA 1
ATOM 750 C C . TRP A 1 95 ? 1.035 8.184 -0.296 1.00 11.93 95 TRP A C 1
ATOM 751 O O . TRP A 1 95 ? -0.030 7.642 -0.610 1.00 11.16 95 TRP A O 1
ATOM 762 N N . ASP A 1 96 ? 2.026 8.480 -1.150 1.00 10.94 96 ASP A N 1
ATOM 763 C CA . ASP A 1 96 ? 2.025 8.276 -2.599 1.00 11.68 96 ASP A CA 1
ATOM 764 C C . ASP A 1 96 ? 2.735 6.933 -2.827 1.00 13.47 96 ASP A C 1
ATOM 765 O O . ASP A 1 96 ? 3.956 6.829 -2.687 1.00 11.87 96 ASP A O 1
ATOM 770 N N . CYS A 1 97 ? 1.957 5.889 -3.120 1.00 11.85 97 CYS A N 1
ATOM 771 C CA . CYS A 1 97 ? 2.483 4.533 -3.002 1.00 12.66 97 CYS A CA 1
ATOM 772 C C . CYS A 1 97 ? 2.789 3.855 -4.325 1.00 12.90 97 CYS A C 1
ATOM 773 O O . CYS A 1 97 ? 3.446 2.799 -4.315 1.00 13.65 97 CYS A O 1
ATOM 776 N N . HIS A 1 98 ? 2.291 4.381 -5.443 1.00 12.40 98 HIS A N 1
ATOM 777 C CA . HIS A 1 98 ? 2.524 3.724 -6.724 1.00 15.69 98 HIS A CA 1
ATOM 778 C C . HIS A 1 98 ? 3.740 4.303 -7.438 1.00 14.36 98 HIS A C 1
ATOM 779 O O . HIS A 1 98 ? 4.415 5.218 -6.964 1.00 12.37 98 HIS A O 1
ATOM 786 N N . GLY A 1 99 ? 4.014 3.751 -8.614 1.00 12.89 99 GLY A N 1
ATOM 787 C CA . GLY A 1 99 ? 4.939 4.376 -9.534 1.00 16.01 99 GLY A CA 1
ATOM 788 C C . GLY A 1 99 ? 6.387 3.937 -9.375 1.00 14.96 99 GLY A C 1
ATOM 789 O O . GLY A 1 99 ? 6.765 3.184 -8.469 1.00 14.09 99 GLY A O 1
ATOM 790 N N . LEU A 1 100 ? 7.216 4.449 -10.293 1.00 13.59 100 LEU A N 1
ATOM 791 C CA . LEU A 1 100 ? 8.638 4.144 -10.241 1.00 14.36 100 LEU A CA 1
ATOM 792 C C . LEU A 1 100 ? 9.346 4.554 -8.949 1.00 14.50 100 LEU A C 1
ATOM 793 O O . LEU A 1 100 ? 10.387 3.944 -8.658 1.00 15.36 100 LEU A O 1
ATOM 798 N N . PRO A 1 101 ? 8.922 5.580 -8.183 1.00 13.82 101 PRO A N 1
ATOM 799 C CA . PRO A 1 101 ? 9.606 5.816 -6.895 1.00 14.07 101 PRO A CA 1
ATOM 800 C C . PRO A 1 101 ? 9.613 4.583 -5.994 1.00 16.13 101 PRO A C 1
ATOM 801 O O . PRO A 1 101 ? 10.567 4.383 -5.228 1.00 15.43 101 PRO A O 1
ATOM 805 N N . ILE A 1 102 ? 8.595 3.738 -6.107 1.00 14.73 102 ILE A N 1
ATOM 806 C CA . ILE A 1 102 ? 8.560 2.449 -5.435 1.00 15.54 102 ILE A CA 1
ATOM 807 C C . ILE A 1 102 ? 9.048 1.338 -6.352 1.00 16.36 102 ILE A C 1
ATOM 808 O O . ILE A 1 102 ? 9.921 0.556 -5.979 1.00 17.36 102 ILE A O 1
ATOM 813 N N . GLU A 1 103 ? 8.519 1.288 -7.579 1.00 16.01 103 GLU A N 1
ATOM 814 C CA . GLU A 1 103 ? 8.802 0.150 -8.446 1.00 16.79 103 GLU A CA 1
ATOM 815 C C . GLU A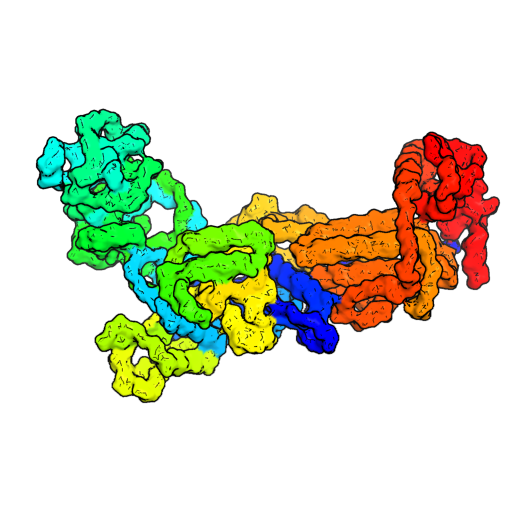 1 103 ? 10.292 0.057 -8.805 1.00 17.79 103 GLU A C 1
ATOM 816 O O . GLU A 1 103 ? 10.844 -1.046 -8.880 1.00 18.65 103 GLU A O 1
ATOM 822 N N . GLN A 1 104 ? 10.972 1.202 -9.003 1.00 17.24 104 GLN A N 1
ATOM 823 C CA . GLN A 1 104 ? 12.392 1.145 -9.370 1.00 21.88 104 GLN A CA 1
ATOM 824 C C . GLN A 1 104 ? 13.225 0.464 -8.287 1.00 24.15 104 GLN A C 1
ATOM 825 O O . GLN A 1 104 ? 14.213 -0.220 -8.596 1.00 20.30 104 GLN A O 1
ATOM 831 N N . GLN A 1 105 ? 12.824 0.610 -7.016 1.00 22.75 105 GLN A N 1
ATOM 832 C CA . GLN A 1 105 ? 13.561 -0.042 -5.938 1.00 23.19 105 GLN A CA 1
ATOM 833 C C . GLN A 1 105 ? 13.433 -1.557 -6.018 1.00 23.82 105 GLN A C 1
ATOM 834 O O . GLN A 1 105 ? 14.399 -2.279 -5.746 1.00 23.09 105 GLN A O 1
ATOM 840 N N . ILE A 1 106 ? 12.251 -2.052 -6.399 1.00 21.61 106 ILE A N 1
ATOM 841 C CA . ILE A 1 106 ? 12.079 -3.483 -6.619 1.00 25.35 106 ILE A CA 1
ATOM 842 C C . ILE A 1 106 ? 12.921 -3.934 -7.809 1.00 27.07 106 ILE A C 1
ATOM 843 O O . ILE A 1 106 ? 13.602 -4.971 -7.759 1.00 23.87 106 ILE A O 1
ATOM 848 N N . LEU A 1 107 ? 12.904 -3.156 -8.893 1.00 22.83 107 LEU A N 1
ATOM 849 C CA . LEU A 1 107 ? 13.704 -3.506 -10.067 1.00 23.77 107 LEU A CA 1
ATOM 850 C C . LEU A 1 107 ? 15.193 -3.547 -9.740 1.00 25.23 107 LEU A C 1
ATOM 851 O O . LEU A 1 107 ? 15.908 -4.452 -10.186 1.00 24.75 107 LEU A O 1
ATOM 856 N N . GLU A 1 108 ? 15.681 -2.593 -8.949 1.00 24.92 108 GLU A N 1
ATOM 857 C CA . GLU A 1 108 ? 17.104 -2.600 -8.618 1.00 29.68 108 GLU A CA 1
ATOM 858 C C . GLU A 1 108 ? 17.470 -3.769 -7.701 1.00 31.17 108 GLU A C 1
ATOM 859 O O . GLU A 1 108 ? 18.547 -4.363 -7.849 1.00 28.27 108 GLU A O 1
ATOM 865 N N . ARG A 1 109 ? 16.599 -4.105 -6.740 1.00 28.88 109 ARG A N 1
ATOM 866 C CA . ARG A 1 109 ? 16.904 -5.212 -5.829 1.00 31.71 109 ARG A CA 1
ATOM 867 C C . ARG A 1 109 ? 16.915 -6.538 -6.568 1.00 34.85 109 ARG A C 1
ATOM 868 O O . ARG A 1 109 ? 17.785 -7.386 -6.327 1.00 34.47 109 ARG A O 1
ATOM 870 N N . LEU A 1 110 ? 15.960 -6.735 -7.482 1.00 30.39 110 LEU A N 1
ATOM 871 C CA . LEU A 1 110 ? 15.968 -7.945 -8.290 1.00 34.76 110 LEU A CA 1
ATOM 872 C C . LEU A 1 110 ? 17.277 -8.082 -9.055 1.00 38.49 110 LEU A C 1
ATOM 873 O O . LEU A 1 110 ? 17.808 -9.193 -9.214 1.00 37.00 110 LEU A O 1
ATOM 878 N N . GLU A 1 111 ? 17.807 -6.961 -9.551 1.00 38.34 111 GLU A N 1
ATOM 879 C CA . GLU A 1 111 ? 19.123 -6.977 -10.183 1.00 36.81 111 GLU A CA 1
ATOM 880 C C . GLU A 1 111 ? 20.198 -7.428 -9.202 1.00 36.56 111 GLU A C 1
ATOM 881 O O . GLU A 1 111 ? 20.916 -8.397 -9.459 1.00 39.76 111 GLU A O 1
ATOM 887 N N . LYS A 1 112 ? 20.317 -6.742 -8.059 1.00 36.06 112 LYS A N 1
ATOM 888 C CA . LYS A 1 112 ? 21.399 -7.057 -7.128 1.00 41.81 112 LYS A CA 1
ATOM 889 C C . LYS A 1 112 ? 21.363 -8.528 -6.734 1.00 43.17 112 LYS A C 1
ATOM 890 O O . LYS A 1 112 ? 22.392 -9.216 -6.752 1.00 43.20 112 LYS A O 1
ATOM 896 N N . GLU A 1 113 ? 20.169 -9.036 -6.419 1.00 38.99 113 GLU A N 1
ATOM 897 C CA . GLU A 1 113 ? 19.969 -10.449 -6.120 1.00 37.76 113 GLU A CA 1
ATOM 898 C C . GLU A 1 113 ? 20.090 -11.337 -7.350 1.00 36.47 113 GLU A C 1
ATOM 899 O O . GLU A 1 113 ? 20.054 -12.564 -7.203 1.00 37.86 113 GLU A O 1
ATOM 901 N N . LYS A 1 114 ? 20.236 -10.752 -8.540 1.00 40.24 114 LYS A N 1
ATOM 902 C CA . LYS A 1 114 ? 20.269 -11.483 -9.809 1.00 39.18 114 LYS A CA 1
ATOM 903 C C . LYS A 1 114 ? 19.034 -12.376 -9.955 1.00 37.49 114 LYS A C 1
ATOM 904 O O . LYS A 1 114 ? 19.118 -13.596 -10.046 1.00 37.56 114 LYS A O 1
ATOM 906 N N . THR A 1 115 ? 17.873 -11.735 -9.984 1.00 40.68 115 THR A N 1
ATOM 907 C CA . THR A 1 115 ? 16.610 -12.457 -10.063 1.00 42.38 115 THR A CA 1
ATOM 908 C C . THR A 1 115 ? 15.604 -11.626 -10.849 1.00 39.50 115 THR A C 1
ATOM 909 O O . THR A 1 115 ? 15.841 -10.454 -11.170 1.00 38.11 115 THR A O 1
ATOM 911 N N . SER A 1 116 ? 14.464 -12.247 -11.147 1.00 38.13 116 SER A N 1
ATOM 912 C CA . SER A 1 116 ? 13.403 -11.589 -11.899 1.00 37.84 116 SER A CA 1
ATOM 913 C C . SER A 1 116 ? 12.058 -11.977 -11.297 1.00 35.03 116 SER A C 1
ATOM 914 O O . SER A 1 116 ? 11.951 -12.963 -10.567 1.00 33.52 116 SER A O 1
ATOM 917 N N . LEU A 1 117 ? 11.033 -11.161 -11.572 1.00 32.94 117 LEU A N 1
ATOM 918 C CA . LEU A 1 117 ? 9.681 -11.436 -11.072 1.00 30.23 117 LEU A CA 1
ATOM 919 C C . LEU A 1 117 ? 8.656 -10.993 -12.113 1.00 29.76 117 LEU A C 1
ATOM 920 O O . LEU A 1 117 ? 8.282 -9.814 -12.167 1.00 30.08 117 LEU A O 1
ATOM 925 N N . GLU A 1 118 ? 8.165 -11.957 -12.900 1.00 27.37 118 GLU A N 1
ATOM 926 C CA . GLU A 1 118 ? 7.357 -11.694 -14.090 1.00 28.61 118 GLU A CA 1
ATOM 927 C C . GLU A 1 118 ? 5.848 -11.806 -13.866 1.00 34.64 118 GLU A C 1
ATOM 928 O O . GLU A 1 118 ? 5.073 -11.351 -14.719 1.00 31.54 118 GLU A O 1
ATOM 934 N N . ASN A 1 119 ? 5.417 -12.409 -12.770 1.00 24.97 119 ASN A N 1
ATOM 935 C CA . ASN A 1 119 ? 3.988 -12.541 -12.470 1.00 25.16 119 ASN A CA 1
ATOM 936 C C . ASN A 1 119 ? 3.415 -11.190 -12.024 1.00 23.10 119 ASN A C 1
ATOM 937 O O . ASN A 1 119 ? 3.855 -10.652 -11.001 1.00 22.93 119 ASN A O 1
ATOM 942 N N . PRO A 1 120 ? 2.441 -10.618 -12.741 1.00 22.28 120 PRO A N 1
ATOM 943 C CA . PRO A 1 120 ? 2.005 -9.239 -12.413 1.00 28.96 120 PRO A CA 1
ATOM 944 C C . PRO A 1 120 ? 1.463 -9.080 -11.008 1.00 25.85 120 PRO A C 1
ATOM 945 O O . PRO A 1 120 ? 1.783 -8.082 -10.340 1.00 21.18 120 PRO A O 1
ATOM 949 N N . THR A 1 121 ? 0.641 -10.025 -10.545 1.00 24.58 121 THR A N 1
ATOM 950 C CA . THR A 1 121 ? 0.089 -9.932 -9.199 1.00 25.30 121 THR A CA 1
ATOM 951 C C . THR A 1 121 ? 1.188 -10.043 -8.154 1.00 22.16 121 THR A C 1
ATOM 952 O O . THR A 1 121 ? 1.191 -9.304 -7.164 1.00 21.70 121 THR A O 1
ATOM 956 N N . LEU A 1 122 ? 2.146 -10.953 -8.371 1.00 23.23 122 LEU A N 1
ATOM 957 C CA . LEU A 1 122 ? 3.252 -11.095 -7.431 1.00 23.95 122 LEU A CA 1
ATOM 958 C C . LEU A 1 122 ? 4.178 -9.889 -7.477 1.00 23.07 122 LEU A C 1
ATOM 959 O O . LEU A 1 122 ? 4.676 -9.443 -6.435 1.00 23.08 122 LEU A O 1
ATOM 964 N N . PHE A 1 123 ? 4.407 -9.346 -8.675 1.00 22.37 123 PHE A N 1
ATOM 965 C CA . PHE A 1 123 ? 5.229 -8.150 -8.797 1.00 21.56 123 PHE A CA 1
ATOM 966 C C . PHE A 1 123 ? 4.580 -6.966 -8.080 1.00 20.41 123 PHE A C 1
ATOM 967 O O . PHE A 1 123 ? 5.225 -6.275 -7.282 1.00 20.21 123 PHE A O 1
ATOM 975 N N . ARG A 1 124 ? 3.290 -6.739 -8.337 1.00 19.74 124 ARG A N 1
ATOM 976 C CA . ARG A 1 124 ? 2.580 -5.663 -7.658 1.00 20.52 124 ARG A CA 1
ATOM 977 C C . ARG A 1 124 ? 2.581 -5.872 -6.145 1.00 19.25 124 ARG A C 1
ATOM 978 O O . ARG A 1 124 ? 2.702 -4.905 -5.388 1.00 18.65 124 ARG A O 1
ATOM 986 N N . GLU A 1 125 ? 2.537 -7.137 -5.690 1.00 20.44 125 GLU A N 1
ATOM 987 C CA . GLU A 1 125 ? 2.582 -7.413 -4.256 1.00 21.07 125 GLU A CA 1
ATOM 988 C C . GLU A 1 125 ? 3.924 -7.006 -3.653 1.00 21.27 125 GLU A C 1
ATOM 989 O O . GLU A 1 125 ? 3.971 -6.486 -2.536 1.00 21.13 125 GLU A O 1
ATOM 995 N N . LYS A 1 126 ? 5.030 -7.251 -4.365 1.00 21.69 126 LYS A N 1
ATOM 996 C CA . LYS A 1 126 ? 6.326 -6.835 -3.832 1.00 21.97 126 LYS A CA 1
ATOM 997 C C . LYS A 1 126 ? 6.425 -5.310 -3.764 1.00 20.66 126 LYS A C 1
ATOM 998 O O . LYS A 1 126 ? 7.002 -4.756 -2.817 1.00 20.67 126 LYS A O 1
ATOM 1004 N N . CYS A 1 127 ? 5.858 -4.621 -4.753 1.00 19.60 127 CYS A N 1
ATOM 1005 C CA . CYS A 1 127 ? 5.814 -3.162 -4.708 1.00 18.41 127 CYS A CA 1
ATOM 1006 C C . CYS A 1 127 ? 4.945 -2.677 -3.556 1.00 17.96 127 CYS A C 1
ATOM 1007 O O . CYS A 1 127 ? 5.335 -1.774 -2.800 1.00 17.57 127 CYS A O 1
ATOM 1010 N N . ARG A 1 128 ? 3.746 -3.256 -3.431 1.00 18.06 128 ARG A N 1
ATOM 1011 C CA . ARG A 1 128 ? 2.825 -2.874 -2.364 1.00 18.35 128 ARG A CA 1
ATOM 1012 C C . ARG A 1 128 ? 3.444 -3.099 -0.982 1.00 18.49 128 ARG A C 1
ATOM 1013 O O . ARG A 1 128 ? 3.375 -2.220 -0.111 1.00 18.01 128 ARG A O 1
ATOM 1021 N N . ASP A 1 129 ? 4.090 -4.258 -0.774 1.00 19.72 129 ASP A N 1
ATOM 1022 C CA . ASP A 1 129 ? 4.715 -4.537 0.521 1.00 20.58 129 ASP A CA 1
ATOM 1023 C C . ASP A 1 129 ? 5.815 -3.526 0.837 1.00 20.19 129 ASP A C 1
ATOM 1024 O O . ASP A 1 129 ? 6.006 -3.135 1.996 1.00 20.31 129 ASP A O 1
ATOM 1029 N N . HIS A 1 130 ? 6.553 -3.099 -0.192 1.00 19.80 130 HIS A N 1
ATOM 1030 C CA . HIS A 1 130 ? 7.582 -2.084 -0.008 1.00 19.81 130 HIS A CA 1
ATOM 1031 C C . HIS A 1 130 ? 6.967 -0.755 0.423 1.00 18.86 130 HIS A C 1
ATOM 1032 O O . HIS A 1 130 ? 7.448 -0.106 1.364 1.00 18.20 130 HIS A O 1
ATOM 1039 N N . ALA A 1 131 ? 5.898 -0.326 -0.263 1.00 17.30 131 ALA A N 1
ATOM 1040 C CA . ALA A 1 131 ? 5.214 0.900 0.141 1.00 16.97 131 ALA A CA 1
ATOM 1041 C C . ALA A 1 131 ? 4.653 0.780 1.556 1.00 19.14 131 ALA A C 1
ATOM 1042 O O . ALA A 1 131 ? 4.779 1.710 2.359 1.00 16.16 131 ALA A O 1
ATOM 1044 N N . LYS A 1 132 ? 4.086 -0.381 1.903 1.00 17.37 132 LYS A N 1
ATOM 1045 C CA . LYS A 1 132 ? 3.571 -0.564 3.258 1.00 18.87 132 LYS A CA 1
ATOM 1046 C C . LYS A 1 132 ? 4.686 -0.421 4.290 1.00 19.73 132 LYS A C 1
ATOM 1047 O O . LYS A 1 132 ? 4.515 0.239 5.325 1.00 18.16 132 LYS A O 1
ATOM 1053 N N . LYS A 1 133 ? 5.846 -1.015 3.999 1.00 19.14 133 LYS A N 1
ATOM 1054 C CA . LYS A 1 133 ? 6.977 -0.974 4.920 1.00 19.88 133 LYS A CA 1
ATOM 1055 C C . LYS A 1 133 ? 7.430 0.455 5.190 1.00 20.41 133 LYS A C 1
ATOM 1056 O O . LYS A 1 133 ? 7.597 0.865 6.351 1.00 19.15 133 LYS A O 1
ATOM 1062 N N . PHE A 1 134 ? 7.661 1.229 4.121 1.00 18.11 134 PHE A N 1
ATOM 1063 C CA . PHE A 1 134 ? 8.196 2.565 4.314 1.00 19.84 134 PHE A CA 1
ATOM 1064 C C . PHE A 1 134 ? 7.134 3.587 4.700 1.00 16.92 134 PHE A C 1
ATOM 1065 O O . PHE A 1 134 ? 7.478 4.598 5.324 1.00 15.99 134 PHE A O 1
ATOM 1073 N N . LEU A 1 135 ? 5.853 3.320 4.418 1.00 15.99 135 LEU A N 1
ATOM 1074 C CA . LEU A 1 135 ? 4.812 4.176 4.984 1.00 19.09 135 LEU A CA 1
ATOM 1075 C C . LEU A 1 135 ? 4.872 4.167 6.511 1.00 18.28 135 LEU A C 1
ATOM 1076 O O . LEU A 1 135 ? 4.736 5.217 7.150 1.00 15.25 135 LEU A O 1
ATOM 1081 N N . GLU A 1 136 ? 5.059 2.987 7.116 1.00 16.88 136 GLU A N 1
ATOM 1082 C CA . GLU A 1 136 ? 5.099 2.929 8.579 1.00 17.49 136 GLU A CA 1
ATOM 1083 C C . GLU A 1 136 ? 6.366 3.579 9.120 1.00 18.04 136 GLU A C 1
ATOM 1084 O O . GLU A 1 136 ? 6.334 4.267 10.151 1.00 17.53 136 GLU A O 1
ATOM 1090 N N . ILE A 1 137 ? 7.495 3.340 8.451 1.00 17.97 137 ILE A N 1
ATOM 1091 C CA . ILE A 1 137 ? 8.750 3.944 8.886 1.00 18.22 137 ILE A CA 1
ATOM 1092 C C . ILE A 1 137 ? 8.632 5.461 8.865 1.00 17.07 137 ILE A C 1
ATOM 1093 O O . ILE A 1 137 ? 8.933 6.149 9.852 1.00 17.09 137 ILE A O 1
ATOM 1098 N N . GLN A 1 138 ? 8.120 6.001 7.759 1.00 16.09 138 GLN A N 1
ATOM 1099 C CA . GLN A 1 138 ? 7.988 7.442 7.637 1.00 15.16 138 GLN A CA 1
ATOM 1100 C C . GLN A 1 138 ? 6.971 8.002 8.625 1.00 16.47 138 GLN A C 1
ATOM 1101 O O . GLN A 1 138 ? 7.174 9.085 9.188 1.00 14.31 138 GLN A O 1
ATOM 1107 N N . LYS A 1 139 ? 5.875 7.284 8.850 1.00 15.44 139 LYS A N 1
ATOM 1108 C CA . LYS A 1 139 ? 4.880 7.765 9.808 1.00 17.23 139 LYS A CA 1
ATOM 1109 C C . LYS A 1 139 ? 5.497 7.955 11.196 1.00 17.07 139 LYS A C 1
ATOM 1110 O O . LYS A 1 139 ? 5.305 8.994 11.843 1.00 14.93 139 LYS A O 1
ATOM 1116 N N . ASN A 1 140 ? 6.266 6.977 11.655 1.00 16.33 140 ASN A N 1
ATOM 1117 C CA . ASN A 1 140 ? 6.876 7.121 12.968 1.00 18.19 140 ASN A CA 1
ATOM 1118 C C . ASN A 1 140 ? 7.975 8.175 12.972 1.00 18.70 140 ASN A C 1
ATOM 1119 O O . ASN A 1 140 ? 8.132 8.886 13.972 1.00 16.58 140 ASN A O 1
ATOM 1124 N N . GLU A 1 141 ? 8.727 8.320 11.870 1.00 16.73 141 GLU A N 1
ATOM 1125 C CA . GLU A 1 141 ? 9.742 9.374 11.854 1.00 17.72 141 GLU A CA 1
ATOM 1126 C C . GLU A 1 141 ? 9.098 10.755 11.813 1.00 15.73 141 GLU A C 1
ATOM 1127 O O . GLU A 1 141 ? 9.619 11.692 12.430 1.00 15.54 141 GLU A O 1
ATOM 1133 N N . PHE A 1 142 ? 7.934 10.889 11.161 1.00 14.24 142 PHE A N 1
ATOM 1134 C CA . PHE A 1 142 ? 7.199 12.149 11.233 1.00 16.48 142 PHE A CA 1
ATOM 1135 C C . PHE A 1 142 ? 6.766 12.450 12.664 1.00 16.42 142 PHE A C 1
ATOM 1136 O O . PHE A 1 142 ? 6.884 13.587 13.126 1.00 13.20 142 PHE A O 1
ATOM 1144 N N . LEU A 1 143 ? 6.246 11.440 13.375 1.00 15.12 143 LEU A N 1
ATOM 1145 C CA . LEU A 1 143 ? 5.743 11.691 14.720 1.00 15.49 143 LEU A CA 1
ATOM 1146 C C . LEU A 1 143 ? 6.873 12.103 15.659 1.00 17.85 143 LEU A C 1
ATOM 1147 O O . LEU A 1 143 ? 6.643 12.846 16.626 1.00 14.85 143 LEU A O 1
ATOM 1152 N N . GLN A 1 144 ? 8.102 11.670 15.361 1.00 15.92 144 GLN A N 1
ATOM 1153 C CA . GLN A 1 144 ? 9.253 12.049 16.174 1.00 17.76 144 GLN A CA 1
ATOM 1154 C C . GLN A 1 144 ? 9.609 13.524 16.053 1.00 16.51 144 GLN A C 1
ATOM 1155 O O . GLN A 1 144 ? 10.442 14.000 16.835 1.00 15.74 144 GLN A O 1
ATOM 1161 N N . LEU A 1 145 ? 9.044 14.238 15.075 1.00 14.34 145 LEU A N 1
ATOM 1162 C CA . LEU A 1 145 ? 9.235 15.675 14.939 1.00 15.94 145 LEU A CA 1
ATOM 1163 C C . LEU A 1 145 ? 8.217 16.462 15.745 1.00 16.75 145 LEU A C 1
ATOM 1164 O O . LEU A 1 145 ? 8.242 17.697 15.711 1.00 12.78 145 LEU A O 1
ATOM 1169 N N . GLY A 1 146 ? 7.314 15.774 16.449 1.00 13.78 146 GLY A N 1
ATOM 1170 C CA . GLY A 1 146 ? 6.300 16.458 17.224 1.00 17.10 146 GLY A CA 1
ATOM 1171 C C . GLY A 1 146 ? 5.088 16.939 16.461 1.00 16.60 146 GLY A C 1
ATOM 1172 O O . GLY A 1 146 ? 4.316 17.743 17.006 1.00 12.24 146 GLY A O 1
ATOM 1173 N N . VAL A 1 147 ? 4.875 16.462 15.221 1.00 15.06 147 VAL A N 1
ATOM 1174 C CA . VAL A 1 147 ? 3.768 16.947 14.405 1.00 15.95 147 VAL A CA 1
ATOM 1175 C C . VAL A 1 147 ? 2.497 16.206 14.786 1.00 14.79 147 VAL A C 1
ATOM 1176 O O . VAL A 1 147 ? 2.530 15.061 15.259 1.00 12.64 147 VAL A O 1
ATOM 1180 N N . LEU A 1 148 ? 1.361 16.885 14.597 1.00 11.91 148 LEU A N 1
ATOM 1181 C CA . LEU A 1 148 ? 0.057 16.345 14.943 1.00 16.24 148 LEU A CA 1
ATOM 1182 C C . LEU A 1 148 ? -0.852 16.343 13.722 1.00 15.62 148 LEU A C 1
ATOM 1183 O O . LEU A 1 148 ? -1.033 17.374 13.060 1.00 11.05 148 LEU A O 1
ATOM 1188 N N . GLY A 1 149 ? -1.414 15.179 13.449 1.00 13.83 149 GLY A N 1
ATOM 1189 C CA . GLY A 1 149 ? -2.369 15.010 12.372 1.00 13.93 149 GLY A CA 1
ATOM 1190 C C . GLY A 1 149 ? -2.977 13.636 12.494 1.00 14.71 149 GLY A C 1
ATOM 1191 O O . GLY A 1 149 ? -2.687 12.899 13.432 1.00 12.57 149 GLY A O 1
ATOM 1192 N N . ASP A 1 150 ? -3.801 13.269 11.511 1.00 14.17 150 ASP A N 1
ATOM 1193 C CA . ASP A 1 150 ? -4.482 11.977 11.590 1.00 16.22 150 ASP A CA 1
ATOM 1194 C C . ASP A 1 150 ? -3.579 10.865 11.048 1.00 16.92 150 ASP A C 1
ATOM 1195 O O . ASP A 1 150 ? -3.888 10.165 10.072 1.00 13.96 150 ASP A O 1
ATOM 1200 N N . PHE A 1 151 ? -2.443 10.703 11.732 1.00 14.64 151 PHE A N 1
ATOM 1201 C CA . PHE A 1 151 ? -1.417 9.763 11.294 1.00 19.26 151 PHE A CA 1
ATOM 1202 C C . PHE A 1 151 ? -1.796 8.307 11.540 1.00 19.75 151 PHE A C 1
ATOM 1203 O O . PHE A 1 151 ? -1.194 7.413 10.928 1.00 17.48 151 PHE A O 1
ATOM 1211 N N . GLU A 1 152 ? -2.744 8.046 12.437 1.00 18.06 152 GLU A N 1
ATOM 1212 C CA . GLU A 1 152 ? -3.235 6.688 12.607 1.00 22.10 152 GLU A CA 1
ATOM 1213 C C . GLU A 1 152 ? -4.297 6.317 11.579 1.00 19.90 152 GLU A C 1
ATOM 1214 O O . GLU A 1 152 ? -4.652 5.138 11.492 1.00 17.07 152 GLU A O 1
ATOM 1220 N N . ASP A 1 153 ? -4.802 7.285 10.805 1.00 14.65 153 ASP A N 1
ATOM 1221 C CA . ASP A 1 153 ? -5.735 7.004 9.709 1.00 17.23 153 ASP A CA 1
ATOM 1222 C C . ASP A 1 153 ? -5.327 7.812 8.480 1.00 16.58 153 ASP A C 1
ATOM 1223 O O . ASP A 1 153 ? -6.092 8.641 7.978 1.00 13.13 153 ASP A O 1
ATOM 1228 N N . PRO A 1 154 ? -4.125 7.576 7.959 1.00 13.37 154 PRO A N 1
ATOM 1229 C CA . PRO A 1 154 ? -3.656 8.353 6.812 1.00 14.18 154 PRO A CA 1
ATOM 1230 C C . PRO A 1 154 ? -4.283 7.859 5.521 1.00 15.15 154 PRO A C 1
ATOM 1231 O O . PRO A 1 154 ? -4.767 6.730 5.422 1.00 13.09 154 PRO A O 1
ATOM 1235 N N . TYR A 1 155 ? -4.229 8.713 4.499 1.00 12.47 155 TYR A N 1
ATOM 1236 C CA . TYR A 1 155 ? -4.681 8.220 3.208 1.00 13.46 155 TYR A CA 1
ATOM 1237 C C . TYR A 1 155 ? -3.511 7.573 2.469 1.00 11.78 155 TYR A C 1
ATOM 1238 O O . TYR A 1 155 ? -2.346 7.902 2.711 1.00 11.62 155 TYR A O 1
ATOM 1247 N N . LYS A 1 156 ? -3.837 6.608 1.602 1.00 12.08 156 LYS A N 1
ATOM 1248 C CA . LYS A 1 156 ? -2.844 5.803 0.887 1.00 14.34 156 LYS A CA 1
ATOM 1249 C C . LYS A 1 156 ? -3.334 5.589 -0.537 1.00 13.78 156 LYS A C 1
ATOM 1250 O O . LYS A 1 156 ? -4.440 5.073 -0.731 1.00 12.41 156 LYS A O 1
ATOM 1256 N N . THR A 1 157 ? -2.533 5.992 -1.536 1.00 11.70 157 THR A N 1
ATOM 1257 C CA . THR A 1 157 ? -3.017 5.800 -2.903 1.00 11.60 157 THR A CA 1
ATOM 1258 C C . THR A 1 157 ? -3.172 4.323 -3.277 1.00 15.07 157 THR A C 1
ATOM 1259 O O . THR A 1 157 ? -3.878 4.029 -4.245 1.00 12.31 157 THR A O 1
ATOM 1263 N N . MET A 1 158 ? -2.581 3.395 -2.506 1.00 12.87 158 MET A N 1
ATOM 1264 C CA . MET A 1 158 ? -2.724 1.961 -2.733 1.00 17.73 158 MET A CA 1
ATOM 1265 C C . MET A 1 158 ? -3.917 1.342 -2.015 1.00 16.94 158 MET A C 1
ATOM 1266 O O . MET A 1 158 ? -4.194 0.155 -2.233 1.00 15.13 158 MET A O 1
ATOM 1271 N N . ASP A 1 159 ? -4.607 2.086 -1.155 1.00 15.75 159 ASP A N 1
ATOM 1272 C CA . ASP A 1 159 ? -5.883 1.596 -0.641 1.00 18.49 159 ASP A CA 1
ATOM 1273 C C . ASP A 1 159 ? -6.818 1.331 -1.819 1.00 16.15 159 ASP A C 1
ATOM 1274 O O . ASP A 1 159 ? -6.836 2.088 -2.791 1.00 13.92 159 ASP A O 1
ATOM 1279 N N . PHE A 1 160 ? -7.613 0.259 -1.717 1.00 16.24 160 PHE A N 1
ATOM 1280 C CA . PHE A 1 160 ? -8.479 -0.108 -2.838 1.00 21.20 160 PHE A CA 1
ATOM 1281 C C . PHE A 1 160 ? -9.473 1.015 -3.163 1.00 17.22 160 PHE A C 1
ATOM 1282 O O . PHE A 1 160 ? -9.733 1.306 -4.339 1.00 14.74 160 PHE A O 1
ATOM 1290 N N . LYS A 1 161 ? -10.036 1.650 -2.130 1.00 16.41 161 LYS A N 1
ATOM 1291 C CA . LYS A 1 161 ? -10.975 2.744 -2.373 1.00 19.19 161 LYS A CA 1
ATOM 1292 C C . LYS A 1 161 ? -10.297 3.921 -3.066 1.00 15.46 161 LYS A C 1
ATOM 1293 O O . LYS A 1 161 ? -10.896 4.572 -3.927 1.00 13.57 161 LYS A O 1
ATOM 1299 N N . PHE A 1 162 ? -9.035 4.188 -2.722 1.00 14.28 162 PHE A N 1
ATOM 1300 C CA . PHE A 1 162 ? -8.296 5.268 -3.376 1.00 17.31 162 PHE A CA 1
ATOM 1301 C C . PHE A 1 162 ? -8.018 4.936 -4.845 1.00 14.89 162 PHE A C 1
ATOM 1302 O O . PHE A 1 162 ? -8.179 5.788 -5.729 1.00 12.03 162 PHE A O 1
ATOM 1310 N N . GLU A 1 163 ? -7.603 3.695 -5.125 1.00 12.87 163 GLU A N 1
ATOM 1311 C CA . GLU A 1 163 ? -7.418 3.294 -6.512 1.00 14.27 163 GLU A CA 1
ATOM 1312 C C . GLU A 1 163 ? -8.699 3.503 -7.306 1.00 14.96 163 GLU A C 1
ATOM 1313 O O . GLU A 1 163 ? -8.655 3.988 -8.444 1.00 12.68 163 GLU A O 1
ATOM 1319 N N . ALA A 1 164 ? -9.853 3.174 -6.706 1.00 13.50 164 ALA A N 1
ATOM 1320 C CA . ALA A 1 164 ? -11.124 3.410 -7.388 1.00 15.03 164 ALA A CA 1
ATOM 1321 C C . ALA A 1 164 ? -11.361 4.902 -7.598 1.00 14.48 164 ALA A C 1
ATOM 1322 O O . ALA A 1 164 ? -11.849 5.315 -8.659 1.00 13.20 164 ALA A O 1
ATOM 1324 N N . SER A 1 165 ? -10.998 5.716 -6.601 1.00 13.04 165 SER A N 1
ATOM 1325 C CA . SER A 1 165 ? -11.193 7.167 -6.700 1.00 14.64 165 SER A CA 1
ATOM 1326 C C . SER A 1 165 ? -10.366 7.750 -7.839 1.00 13.38 165 SER A C 1
ATOM 1327 O O . SER A 1 165 ? -10.835 8.620 -8.588 1.00 12.04 165 SER A O 1
ATOM 1330 N N . ILE A 1 166 ? -9.119 7.276 -7.979 1.00 12.29 166 ILE A N 1
ATOM 1331 C CA . ILE A 1 166 ? -8.253 7.729 -9.060 1.00 14.35 166 ILE A CA 1
ATOM 1332 C C . ILE A 1 166 ? -8.868 7.363 -10.404 1.00 15.89 166 ILE A C 1
ATOM 1333 O O . ILE A 1 166 ? -8.942 8.184 -11.325 1.00 11.39 166 ILE A O 1
ATOM 1338 N N . TYR A 1 167 ? -9.345 6.119 -10.511 1.00 12.75 167 TYR A N 1
ATOM 1339 C CA . TYR A 1 167 ? -9.999 5.666 -11.732 1.00 14.71 167 TYR A CA 1
ATOM 1340 C C . TYR A 1 167 ? -11.254 6.492 -12.029 1.00 14.77 167 TYR A C 1
ATOM 1341 O O . TYR A 1 167 ? -11.494 6.871 -13.183 1.00 12.68 167 TYR A O 1
ATOM 1350 N N . ARG A 1 168 ? -12.066 6.782 -10.999 1.00 13.26 168 ARG A N 1
ATOM 1351 C CA . ARG A 1 168 ? -13.257 7.592 -11.231 1.00 16.09 168 ARG A CA 1
ATOM 1352 C C . ARG A 1 168 ? -12.905 9.022 -11.639 1.00 14.82 168 ARG A C 1
ATOM 1353 O O . ARG A 1 168 ? -13.650 9.635 -12.420 1.00 13.13 168 ARG A O 1
ATOM 1361 N N . ALA A 1 169 ? -11.791 9.572 -11.134 1.00 12.10 169 ALA A N 1
ATOM 1362 C CA . ALA A 1 169 ? -11.315 10.855 -11.651 1.00 14.06 169 ALA A CA 1
ATOM 1363 C C . ALA A 1 169 ? -10.980 10.752 -13.136 1.00 14.40 169 ALA A C 1
ATOM 1364 O O . ALA A 1 169 ? -11.350 11.629 -13.928 1.00 11.97 169 ALA A O 1
ATOM 1366 N N . LEU A 1 170 ? -10.295 9.675 -13.537 1.00 11.73 170 LEU A N 1
ATOM 1367 C CA . LEU A 1 170 ? -9.964 9.513 -14.947 1.00 11.82 170 LEU A CA 1
ATOM 1368 C C . LEU A 1 170 ? -11.233 9.408 -15.780 1.00 14.41 170 LEU A C 1
ATOM 1369 O O . LEU A 1 170 ? -11.317 9.954 -16.888 1.00 12.59 170 LEU A O 1
ATOM 1374 N N . VAL A 1 171 ? -12.226 8.702 -15.244 1.00 12.84 171 VAL A N 1
ATOM 1375 C CA . VAL A 1 171 ? -13.520 8.569 -15.902 1.00 15.23 171 VAL A CA 1
ATOM 1376 C C . VAL A 1 171 ? -14.143 9.939 -16.165 1.00 15.02 171 VAL A C 1
ATOM 1377 O O . VAL A 1 171 ? -14.706 10.174 -17.243 1.00 14.21 171 VAL A O 1
ATOM 1381 N N . GLU A 1 172 ? -14.054 10.861 -15.185 1.00 14.10 172 GLU A N 1
ATOM 1382 C CA . GLU A 1 172 ? -14.606 12.207 -15.373 1.00 14.99 172 GLU A CA 1
ATOM 1383 C C . GLU A 1 172 ? -13.899 12.940 -16.509 1.00 15.96 172 GLU A C 1
ATOM 1384 O O . GLU A 1 172 ? -14.545 13.621 -17.318 1.00 14.14 172 GLU A O 1
ATOM 1390 N N . VAL A 1 173 ? -12.576 12.782 -16.607 1.00 14.11 173 VAL A N 1
ATOM 1391 C CA . VAL A 1 173 ? -11.832 13.383 -17.717 1.00 14.14 173 VAL A CA 1
ATOM 1392 C C . VAL A 1 173 ? -12.302 12.821 -19.055 1.00 14.61 173 VAL A C 1
ATOM 1393 O O . VAL A 1 173 ? -12.480 13.555 -20.038 1.00 13.82 173 VAL A O 1
ATOM 1397 N N . ALA A 1 174 ? -12.464 11.497 -19.127 1.00 13.49 174 ALA A N 1
ATOM 1398 C CA . ALA A 1 174 ? -12.866 10.862 -20.373 1.00 15.79 174 ALA A CA 1
ATOM 1399 C C . ALA A 1 174 ? -14.240 11.341 -20.843 1.00 16.12 174 ALA A C 1
ATOM 1400 O O . ALA A 1 174 ? -14.456 11.546 -22.046 1.00 15.27 174 ALA A O 1
ATOM 1402 N N . LYS A 1 175 ? -15.196 11.459 -19.911 1.00 16.53 175 LYS A N 1
ATOM 1403 C CA . LYS A 1 175 ? -16.560 11.836 -20.284 1.00 21.85 175 LYS A CA 1
ATOM 1404 C C . LYS A 1 175 ? -16.660 13.301 -20.688 1.00 19.11 175 LYS A C 1
ATOM 1405 O O . LYS A 1 175 ? -17.573 13.661 -21.438 1.00 18.08 175 LYS A O 1
ATOM 1411 N N . LYS A 1 176 ? -15.717 14.133 -20.252 1.00 15.42 176 LYS A N 1
ATOM 1412 C CA . LYS A 1 176 ? -15.660 15.513 -20.704 1.00 15.28 176 LYS A CA 1
ATOM 1413 C C . LYS A 1 176 ? -14.880 15.683 -21.997 1.00 16.14 176 LYS A C 1
ATOM 1414 O O . LYS A 1 176 ? -14.667 16.818 -22.435 1.00 14.96 176 LYS A O 1
ATOM 1420 N N . GLY A 1 177 ? -14.466 14.578 -22.623 1.00 15.17 177 GLY A N 1
ATOM 1421 C CA . GLY A 1 177 ? -13.911 14.646 -23.957 1.00 16.15 177 GLY A CA 1
ATOM 1422 C C . GLY A 1 177 ? -12.449 15.020 -24.035 1.00 15.93 177 GLY A C 1
ATOM 1423 O O . GLY A 1 177 ? -11.966 15.323 -25.132 1.00 14.18 177 GLY A O 1
ATOM 1424 N N . LEU A 1 178 ? -11.721 15.001 -22.918 1.00 13.45 178 LEU A N 1
ATOM 1425 C CA . LEU A 1 178 ? -10.326 15.439 -22.898 1.00 13.13 178 LEU A CA 1
ATOM 1426 C C . LEU A 1 178 ? -9.309 14.296 -22.906 1.00 12.68 178 LEU A C 1
ATOM 1427 O O . LEU A 1 178 ? -8.102 14.562 -22.941 1.00 11.61 178 LEU A O 1
ATOM 1432 N N . LEU A 1 179 ? -9.753 13.045 -22.870 1.00 13.36 179 LEU A N 1
ATOM 1433 C CA . LEU A 1 179 ? -8.848 11.898 -22.847 1.00 15.37 179 LEU A CA 1
ATOM 1434 C C . LEU A 1 179 ? -8.849 11.261 -24.238 1.00 14.57 179 LEU A C 1
ATOM 1435 O O . LEU A 1 179 ? -9.844 10.658 -24.655 1.00 13.94 179 LEU A O 1
ATOM 1440 N N . LYS A 1 180 ? -7.731 11.412 -24.957 1.00 14.73 180 LYS A N 1
ATOM 1441 C CA . LYS A 1 180 ? -7.658 11.023 -26.364 1.00 19.05 180 LYS A CA 1
ATOM 1442 C C . LYS A 1 180 ? -6.292 10.419 -26.671 1.00 18.10 180 LYS A C 1
ATOM 1443 O O . LYS A 1 180 ? -5.282 10.814 -26.077 1.00 12.08 180 LYS A O 1
ATOM 1449 N N . GLU A 1 181 ? -6.275 9.473 -27.621 1.00 17.23 181 GLU A N 1
ATOM 1450 C CA . GLU A 1 181 ? -5.012 8.919 -28.107 1.00 20.75 181 GLU A CA 1
ATOM 1451 C C . GLU A 1 181 ? -4.355 9.881 -29.083 1.00 22.40 181 GLU A C 1
ATOM 1452 O O . GLU A 1 181 ? -5.030 10.521 -29.894 1.00 19.47 181 GLU A O 1
ATOM 1458 N N . ARG A 1 182 ? -3.027 9.985 -28.994 1.00 16.21 182 ARG A N 1
ATOM 1459 C CA . ARG A 1 182 ? -2.219 10.679 -29.984 1.00 18.66 182 ARG A CA 1
ATOM 1460 C C . ARG A 1 182 ? -1.068 9.763 -30.367 1.00 19.92 182 ARG A C 1
ATOM 1461 O O . ARG A 1 182 ? -0.581 9.000 -29.532 1.00 13.20 182 ARG A O 1
ATOM 1469 N N . HIS A 1 183 ? -0.646 9.838 -31.641 1.00 15.45 183 HIS A N 1
ATOM 1470 C CA . HIS A 1 183 ? 0.570 9.178 -32.109 1.00 17.80 183 HIS A CA 1
ATOM 1471 C C . HIS A 1 183 ? 1.560 10.274 -32.458 1.00 18.49 183 HIS A C 1
ATOM 1472 O O . HIS A 1 183 ? 1.305 11.074 -33.364 1.00 15.40 183 HIS A O 1
ATOM 1479 N N . LYS A 1 184 ? 2.665 10.329 -31.720 1.00 13.37 184 LYS A N 1
ATOM 1480 C CA . LYS A 1 184 ? 3.714 11.309 -31.950 1.00 17.53 184 LYS A CA 1
ATOM 1481 C C . LYS A 1 184 ? 4.941 10.896 -31.139 1.00 14.49 184 LYS A C 1
ATOM 1482 O O . LYS A 1 184 ? 4.832 10.070 -30.218 1.00 10.64 184 LYS A O 1
ATOM 1488 N N . PRO A 1 185 ? 6.106 11.442 -31.473 1.00 12.15 185 PRO A N 1
ATOM 1489 C CA . PRO A 1 185 ? 7.293 11.241 -30.631 1.00 12.48 185 PRO A CA 1
ATOM 1490 C C . PRO A 1 185 ? 7.129 11.885 -29.266 1.00 12.71 185 PRO A C 1
ATOM 1491 O O . PRO A 1 185 ? 6.789 13.064 -29.156 1.00 10.88 185 PRO A O 1
ATOM 1495 N N . ILE A 1 186 ? 7.410 11.097 -28.221 1.00 10.85 186 ILE A N 1
ATOM 1496 C CA . ILE A 1 186 ? 7.418 11.602 -26.857 1.00 15.28 186 ILE A CA 1
ATOM 1497 C C . ILE A 1 186 ? 8.632 11.051 -26.118 1.00 14.54 186 ILE A C 1
ATOM 1498 O O . ILE A 1 186 ? 9.256 10.074 -26.540 1.00 11.09 186 ILE A O 1
ATOM 1503 N N . TYR A 1 187 ? 8.929 11.687 -24.986 1.00 10.55 187 TYR A N 1
ATOM 1504 C CA . TYR A 1 187 ? 9.920 11.179 -24.049 1.00 14.93 187 TYR A CA 1
ATOM 1505 C C . TYR A 1 187 ? 9.775 9.673 -23.876 1.00 13.90 187 TYR A C 1
ATOM 1506 O O . TYR A 1 187 ? 8.678 9.170 -23.608 1.00 9.91 187 TYR A O 1
ATOM 1515 N N . TRP A 1 188 ? 10.893 8.964 -23.973 1.00 11.49 188 TRP A N 1
ATOM 1516 C CA . TRP A 1 188 ? 10.880 7.512 -23.798 1.00 15.38 188 TRP A CA 1
ATOM 1517 C C . TRP A 1 188 ? 12.065 7.113 -22.938 1.00 17.35 188 TRP A C 1
ATOM 1518 O O . TRP A 1 188 ? 13.215 7.347 -23.319 1.00 12.37 188 TRP A O 1
ATOM 1529 N N . SER A 1 189 ? 11.789 6.510 -21.782 1.00 14.57 189 SER A N 1
ATOM 1530 C CA . SER A 1 189 ? 12.848 5.981 -20.931 1.00 19.28 189 SER A CA 1
ATOM 1531 C C . SER A 1 189 ? 13.132 4.546 -21.360 1.00 17.99 189 SER A C 1
ATOM 1532 O O . SER A 1 189 ? 12.319 3.651 -21.109 1.00 16.76 189 SER A O 1
ATOM 1535 N N . TYR A 1 190 ? 14.279 4.326 -22.022 1.00 14.45 190 TYR A N 1
ATOM 1536 C CA . TYR A 1 190 ? 14.586 2.984 -22.488 1.00 17.45 190 TYR A CA 1
ATOM 1537 C C . TYR A 1 190 ? 14.928 2.059 -21.328 1.00 20.59 190 TYR A C 1
ATOM 1538 O O . TYR A 1 190 ? 14.738 0.842 -21.432 1.00 17.13 190 TYR A O 1
ATOM 1547 N N . ALA A 1 191 ? 15.435 2.611 -20.224 1.00 19.27 191 ALA A N 1
ATOM 1548 C CA . ALA A 1 191 ? 15.837 1.753 -19.119 1.00 22.97 191 ALA A CA 1
ATOM 1549 C C . ALA A 1 191 ? 14.631 1.056 -18.501 1.00 24.14 191 ALA A C 1
ATOM 1550 O O . ALA A 1 191 ? 14.706 -0.126 -18.144 1.00 23.08 191 ALA A O 1
ATOM 1552 N N . CYS A 1 192 ? 13.508 1.765 -18.381 1.00 19.73 192 CYS A N 1
ATOM 1553 C CA . CYS A 1 192 ? 12.279 1.177 -17.861 1.00 25.33 192 CYS A CA 1
ATOM 1554 C C . CYS A 1 192 ? 11.240 0.941 -18.951 1.00 24.38 192 CYS A C 1
ATOM 1555 O O . CYS A 1 192 ? 10.069 0.680 -18.636 1.00 18.85 192 CYS A O 1
ATOM 1558 N N . GLU A 1 193 ? 11.648 1.009 -20.220 1.00 19.55 193 GLU A N 1
ATOM 1559 C CA . GLU A 1 193 ? 10.778 0.735 -21.363 1.00 19.71 193 GLU A CA 1
ATOM 1560 C C . GLU A 1 193 ? 9.396 1.385 -21.189 1.00 17.87 193 GLU A C 1
ATOM 1561 O O . GLU A 1 193 ? 8.352 0.723 -21.251 1.00 15.21 193 GLU A O 1
ATOM 1567 N N . SER A 1 194 ? 9.402 2.699 -20.959 1.00 15.84 194 SER A N 1
ATOM 1568 C CA . SER A 1 194 ? 8.173 3.439 -20.709 1.00 18.26 194 SER A CA 1
ATOM 1569 C C . SER A 1 194 ? 8.220 4.837 -21.299 1.00 16.03 194 SER A C 1
ATOM 1570 O O . SER A 1 194 ? 9.248 5.525 -21.233 1.00 13.52 194 SER A O 1
ATOM 1573 N N . ALA A 1 195 ? 7.062 5.270 -21.797 1.00 13.21 195 ALA A N 1
ATOM 1574 C CA . ALA A 1 195 ? 6.815 6.686 -22.005 1.00 14.07 195 ALA A CA 1
ATOM 1575 C C . ALA A 1 195 ? 6.950 7.436 -20.682 1.00 13.66 195 ALA A C 1
ATOM 1576 O O . ALA A 1 195 ? 6.801 6.852 -19.600 1.00 11.90 195 ALA A O 1
ATOM 1578 N N . LEU A 1 196 ? 7.254 8.733 -20.781 1.00 12.16 196 LEU A N 1
ATOM 1579 C CA . LEU A 1 196 ? 7.316 9.652 -19.650 1.00 12.57 196 LEU A CA 1
ATOM 1580 C C . LEU A 1 196 ? 6.699 10.990 -20.039 1.00 13.94 196 LEU A C 1
ATOM 1581 O O . LEU A 1 196 ? 6.594 11.333 -21.217 1.00 10.96 196 LEU A O 1
ATOM 1586 N N . ALA A 1 197 ? 6.303 11.757 -19.027 1.00 10.04 197 ALA A N 1
ATOM 1587 C CA . ALA A 1 197 ? 5.931 13.147 -19.224 1.00 13.48 197 ALA A CA 1
ATOM 1588 C C . ALA A 1 197 ? 6.836 14.035 -18.367 1.00 12.13 197 ALA A C 1
ATOM 1589 O O . ALA A 1 197 ? 7.717 13.554 -17.671 1.00 8.67 197 ALA A O 1
ATOM 1591 N N . GLU A 1 198 ? 6.580 15.355 -18.409 1.00 10.20 198 GLU A N 1
ATOM 1592 C CA . GLU A 1 198 ? 7.579 16.326 -17.942 1.00 12.25 198 GLU A CA 1
ATOM 1593 C C . GLU A 1 198 ? 7.973 16.124 -16.478 1.00 12.64 198 GLU A C 1
ATOM 1594 O O . GLU A 1 198 ? 9.148 16.263 -16.127 1.00 10.27 198 GLU A O 1
ATOM 1600 N N . ALA A 1 199 ? 6.999 15.883 -15.589 1.00 10.38 199 ALA A N 1
ATOM 1601 C CA . ALA A 1 199 ? 7.362 15.771 -14.188 1.00 10.85 199 ALA A CA 1
ATOM 1602 C C . ALA A 1 199 ? 8.253 14.556 -13.879 1.00 12.27 199 ALA A C 1
ATOM 1603 O O . ALA A 1 199 ? 8.825 14.497 -12.780 1.00 10.37 199 ALA A O 1
ATOM 1605 N N . GLU A 1 200 ? 8.403 13.610 -14.814 1.00 10.17 200 GLU A N 1
ATOM 1606 C CA . GLU A 1 200 ? 9.250 12.437 -14.630 1.00 11.10 200 GLU A CA 1
ATOM 1607 C C . GLU A 1 200 ? 10.602 12.582 -15.328 1.00 13.17 200 GLU A C 1
ATOM 1608 O O . GLU A 1 200 ? 11.316 11.588 -15.496 1.00 10.27 200 GLU A O 1
ATOM 1614 N N . VAL A 1 201 ? 10.925 13.781 -15.813 1.00 11.19 201 VAL A N 1
ATOM 1615 C CA . VAL A 1 201 ? 12.257 13.983 -16.373 1.00 16.10 201 VAL A CA 1
ATOM 1616 C C . VAL A 1 201 ? 12.999 15.027 -15.542 1.00 18.09 201 VAL A C 1
ATOM 1617 O O . VAL A 1 201 ? 12.406 15.978 -15.009 1.00 13.17 201 VAL A O 1
ATOM 1621 N N . GLU A 1 202 ? 14.315 14.831 -15.429 1.00 14.22 202 GLU A N 1
ATOM 1622 C CA . GLU A 1 202 ? 15.204 15.791 -14.794 1.00 17.61 202 GLU A CA 1
ATOM 1623 C C . GLU A 1 202 ? 16.208 16.227 -15.848 1.00 19.68 202 GLU A C 1
ATOM 1624 O O . GLU A 1 202 ? 16.908 15.388 -16.420 1.00 14.88 202 GLU A O 1
ATOM 1626 N N . TYR A 1 203 ? 16.247 17.520 -16.136 1.00 22.03 203 TYR A N 1
ATOM 1627 C CA . TYR A 1 203 ? 17.203 18.012 -17.119 1.00 22.32 203 TYR A CA 1
ATOM 1628 C C . TYR A 1 203 ? 18.568 18.174 -16.445 1.00 22.72 203 TYR A C 1
ATOM 1629 O O . TYR A 1 203 ? 18.670 18.750 -15.357 1.00 20.32 203 TYR A O 1
ATOM 1638 N N . LYS A 1 204 ? 19.614 17.595 -17.060 1.00 18.78 204 LYS A N 1
ATOM 1639 C CA . LYS A 1 204 ? 20.969 17.600 -16.518 1.00 22.56 204 LYS A CA 1
ATOM 1640 C C . LYS A 1 204 ? 21.976 17.828 -17.636 1.00 19.59 204 LYS A C 1
ATOM 1641 O O . LYS A 1 204 ? 21.736 17.473 -18.785 1.00 16.59 204 LYS A O 1
ATOM 1647 N N . MET A 1 205 ? 23.138 18.363 -17.275 1.00 19.21 205 MET A N 1
ATOM 1648 C CA . MET A 1 205 ? 24.173 18.568 -18.274 1.00 21.75 205 MET A CA 1
ATOM 1649 C C . MET A 1 205 ? 24.747 17.236 -18.742 1.00 22.07 205 MET A C 1
ATOM 1650 O O . MET A 1 205 ? 25.044 16.347 -17.934 1.00 20.15 205 MET A O 1
ATOM 1655 N N . LYS A 1 206 ? 24.914 17.110 -20.063 1.00 16.32 206 LYS A N 1
ATOM 1656 C CA . LYS A 1 206 ? 25.375 15.877 -20.692 1.00 18.87 206 LYS A CA 1
ATOM 1657 C C . LYS A 1 206 ? 26.264 16.242 -21.866 1.00 17.02 206 LYS A C 1
ATOM 1658 O O . LYS A 1 206 ? 25.920 17.144 -22.628 1.00 14.12 206 LYS A O 1
ATOM 1664 N N . LYS A 1 207 ? 27.371 15.510 -22.038 1.00 15.46 207 LYS A N 1
ATOM 1665 C CA . LYS A 1 207 ? 28.203 15.691 -23.214 1.00 19.34 207 LYS A CA 1
ATOM 1666 C C . LYS A 1 207 ? 27.585 14.964 -24.411 1.00 20.27 207 LYS A C 1
ATOM 1667 O O . LYS A 1 207 ? 26.907 13.938 -24.270 1.00 14.88 207 LYS A O 1
ATOM 1673 N N . SER A 1 208 ? 27.808 15.523 -25.596 1.00 14.86 208 SER A N 1
ATOM 1674 C CA . SER A 1 208 ? 27.224 14.988 -26.812 1.00 16.40 208 SER A CA 1
ATOM 1675 C C . SER A 1 208 ? 28.147 15.259 -27.991 1.00 18.82 208 SER A C 1
ATOM 1676 O O . SER A 1 208 ? 28.791 16.312 -28.040 1.00 15.65 208 SER A O 1
ATOM 1679 N N . PRO A 1 209 ? 28.197 14.357 -28.976 1.00 17.37 209 PRO A N 1
ATOM 1680 C CA . PRO A 1 209 ? 28.755 14.738 -30.273 1.00 19.88 209 PRO A CA 1
ATOM 1681 C C . PRO A 1 209 ? 27.937 15.869 -30.877 1.00 18.00 209 PRO A C 1
ATOM 1682 O O . PRO A 1 209 ? 26.743 16.038 -30.598 1.00 13.23 209 PRO A O 1
ATOM 1686 N N . SER A 1 210 ? 28.606 16.655 -31.711 1.00 17.09 210 SER A N 1
ATOM 1687 C CA . SER A 1 210 ? 27.989 17.793 -32.381 1.00 18.35 210 SER A CA 1
ATOM 1688 C C . SER A 1 210 ? 28.620 17.822 -33.763 1.00 15.65 210 SER A C 1
ATOM 1689 O O . SER A 1 210 ? 29.829 18.043 -33.873 1.00 14.72 210 SER A O 1
ATOM 1692 N N . ILE A 1 211 ? 27.835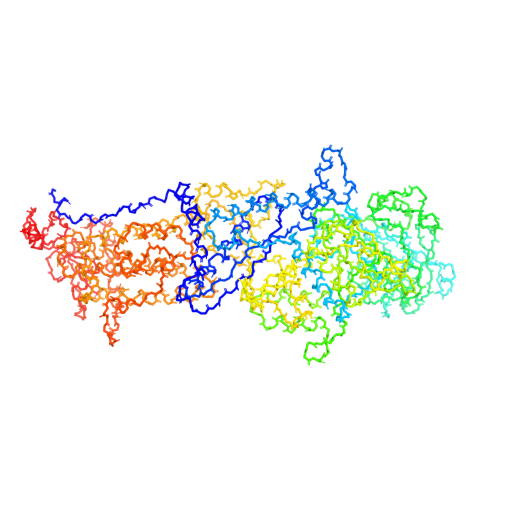 17.541 -34.805 1.00 13.21 211 ILE A N 1
ATOM 1693 C CA . ILE A 1 211 ? 28.433 17.283 -36.113 1.00 16.18 211 ILE A CA 1
ATOM 1694 C C . ILE A 1 211 ? 27.723 18.068 -37.204 1.00 15.84 211 ILE A C 1
ATOM 1695 O O . ILE A 1 211 ? 26.531 18.370 -37.120 1.00 12.37 211 ILE A O 1
ATOM 1700 N N . PHE A 1 212 ? 28.488 18.397 -38.248 1.00 13.29 212 PHE A N 1
ATOM 1701 C CA . PHE A 1 212 ? 27.984 19.075 -39.437 1.00 14.48 212 PHE A CA 1
ATOM 1702 C C . PHE A 1 212 ? 28.191 18.139 -40.618 1.00 13.12 212 PHE A C 1
ATOM 1703 O O . PHE A 1 212 ? 29.320 17.716 -40.873 1.00 13.70 212 PHE A O 1
ATOM 1711 N N . VAL A 1 213 ? 27.104 17.843 -41.341 1.00 12.67 213 VAL A N 1
ATOM 1712 C CA . VAL A 1 213 ? 27.022 16.726 -42.282 1.00 13.66 213 VAL A CA 1
ATOM 1713 C C . VAL A 1 213 ? 26.453 17.245 -43.598 1.00 13.72 213 VAL A C 1
ATOM 1714 O O . VAL A 1 213 ? 25.400 17.897 -43.613 1.00 12.15 213 VAL A O 1
ATOM 1718 N N . ALA A 1 214 ? 27.142 16.938 -44.696 1.00 14.68 214 ALA A N 1
ATOM 1719 C CA . ALA A 1 214 ? 26.725 17.389 -46.011 1.00 16.55 214 ALA A CA 1
ATOM 1720 C C . ALA A 1 214 ? 25.810 16.355 -46.647 1.00 17.56 214 ALA A C 1
ATOM 1721 O O . ALA A 1 214 ? 26.136 15.163 -46.680 1.00 13.52 214 ALA A O 1
ATOM 1723 N N . PHE A 1 215 ? 24.673 16.827 -47.152 1.00 15.23 215 PHE A N 1
ATOM 1724 C CA . PHE A 1 215 ? 23.714 16.028 -47.905 1.00 17.89 215 PHE A CA 1
ATOM 1725 C C . PHE A 1 215 ? 23.756 16.571 -49.328 1.00 19.58 215 PHE A C 1
ATOM 1726 O O . PHE A 1 215 ? 23.286 17.687 -49.576 1.00 14.63 215 PHE A O 1
ATOM 1734 N N . GLY A 1 216 ? 24.318 15.793 -50.252 1.00 17.00 216 GLY A N 1
ATOM 1735 C CA . GLY A 1 216 ? 24.438 16.256 -51.623 1.00 18.85 216 GLY A CA 1
ATOM 1736 C C . GLY A 1 216 ? 23.098 16.270 -52.341 1.00 18.87 216 GLY A C 1
ATOM 1737 O O . GLY A 1 216 ? 22.281 15.359 -52.198 1.00 14.08 216 GLY A O 1
ATOM 1738 N N . LEU A 1 217 ? 22.860 17.339 -53.104 1.00 15.30 217 LEU A N 1
ATOM 1739 C CA . LEU A 1 217 ? 21.673 17.383 -53.945 1.00 18.69 217 LEU A CA 1
ATOM 1740 C C . LEU A 1 217 ? 21.761 16.318 -55.036 1.00 18.00 217 LEU A C 1
ATOM 1741 O O . LEU A 1 217 ? 22.838 16.041 -55.575 1.00 15.15 217 LEU A O 1
ATOM 1746 N N . LYS A 1 218 ? 20.620 15.710 -55.351 1.00 15.52 218 LYS A N 1
ATOM 1747 C CA . LYS A 1 218 ? 20.606 14.712 -56.407 1.00 19.46 218 LYS A CA 1
ATOM 1748 C C . LYS A 1 218 ? 20.792 15.375 -57.772 1.00 20.58 218 LYS A C 1
ATOM 1749 O O . LYS A 1 218 ? 20.528 16.568 -57.958 1.00 16.04 218 LYS A O 1
ATOM 1755 N N . LYS A 1 219 ? 21.267 14.573 -58.730 1.00 21.70 219 LYS A N 1
ATOM 1756 C CA . LYS A 1 219 ? 21.606 15.087 -60.057 1.00 24.45 219 LYS A CA 1
ATOM 1757 C C . LYS A 1 219 ? 20.475 15.924 -60.650 1.00 25.96 219 LYS A C 1
ATOM 1758 O O . LYS A 1 219 ? 20.708 17.015 -61.187 1.00 22.24 219 LYS A O 1
ATOM 1764 N N . GLU A 1 220 ? 19.237 15.422 -60.568 1.00 22.94 220 GLU A N 1
ATOM 1765 C CA . GLU A 1 220 ? 18.109 16.138 -61.154 1.00 27.57 220 GLU A CA 1
ATOM 1766 C C . GLU A 1 220 ? 17.844 17.464 -60.455 1.00 25.35 220 GLU A C 1
ATOM 1767 O O . GLU A 1 220 ? 17.350 18.408 -61.088 1.00 19.87 220 GLU A O 1
ATOM 1773 N N . SER A 1 221 ? 18.127 17.536 -59.147 1.00 20.24 221 SER A N 1
ATOM 1774 C CA . SER A 1 221 ? 17.965 18.791 -58.415 1.00 20.00 221 SER A CA 1
ATOM 1775 C C . SER A 1 221 ? 19.078 19.788 -58.758 1.00 19.64 221 SER A C 1
ATOM 1776 O O . SER A 1 221 ? 18.828 20.996 -58.862 1.00 15.92 221 SER A O 1
ATOM 1779 N N . LEU A 1 222 ? 20.305 19.301 -58.967 1.00 17.93 222 LEU A N 1
ATOM 1780 C CA . LEU A 1 222 ? 21.373 20.189 -59.426 1.00 21.99 222 LEU A CA 1
ATOM 1781 C C . LEU A 1 222 ? 21.042 20.768 -60.793 1.00 23.94 222 LEU A C 1
ATOM 1782 O O . LEU A 1 222 ? 21.328 21.941 -61.076 1.00 19.18 222 LEU A O 1
ATOM 1787 N N . GLU A 1 223 ? 20.436 19.952 -61.656 1.00 22.79 223 GLU A N 1
ATOM 1788 C CA . GLU A 1 223 ? 20.071 20.436 -62.976 1.00 24.60 223 GLU A CA 1
ATOM 1789 C C . GLU A 1 223 ? 18.984 21.492 -62.879 1.00 25.28 223 GLU A C 1
ATOM 1790 O O . GLU A 1 223 ? 19.007 22.481 -63.616 1.00 22.87 223 GLU A O 1
ATOM 1796 N N . LYS A 1 224 ? 18.047 21.323 -61.944 1.00 21.02 224 LYS A N 1
ATOM 1797 C CA . LYS A 1 224 ? 16.984 22.310 -61.783 1.00 23.25 224 LYS A CA 1
ATOM 1798 C C . LYS A 1 224 ? 17.526 23.621 -61.226 1.00 24.05 224 LYS A C 1
ATOM 1799 O O . LYS A 1 224 ? 17.096 24.710 -61.633 1.00 17.95 224 LYS A O 1
ATOM 1805 N N . LEU A 1 225 ? 18.473 23.532 -60.295 1.00 20.08 225 LEU A N 1
ATOM 1806 C CA . LEU A 1 225 ? 19.064 24.703 -59.673 1.00 19.55 225 LEU A CA 1
ATOM 1807 C C . LEU A 1 225 ? 20.132 25.356 -60.545 1.00 23.10 225 LEU A C 1
ATOM 1808 O O . LEU A 1 225 ? 20.517 26.502 -60.268 1.00 18.39 225 LEU A O 1
ATOM 1813 N N . LYS A 1 226 ? 20.617 24.645 -61.572 1.00 17.69 226 LYS A N 1
ATOM 1814 C CA . LYS A 1 226 ? 21.596 25.153 -62.542 1.00 20.44 226 LYS A CA 1
ATOM 1815 C C . LYS A 1 226 ? 22.986 25.348 -61.938 1.00 21.57 226 LYS A C 1
ATOM 1816 O O . LYS A 1 226 ? 23.717 26.260 -62.344 1.00 17.46 226 LYS A O 1
ATOM 1822 N N . VAL A 1 227 ? 23.374 24.495 -60.989 1.00 17.88 227 VAL A N 1
ATOM 1823 C CA . VAL A 1 227 ? 24.729 24.493 -60.458 1.00 22.02 227 VAL A CA 1
ATOM 1824 C C . VAL A 1 227 ? 25.334 23.104 -60.625 1.00 21.55 227 VAL A C 1
ATOM 1825 O O . VAL A 1 227 ? 24.630 22.098 -60.735 1.00 17.58 227 VAL A O 1
ATOM 1829 N N . LYS A 1 228 ? 26.673 23.071 -60.607 1.00 21.35 228 LYS A N 1
ATOM 1830 C CA . LYS A 1 228 ? 27.427 21.836 -60.791 1.00 26.28 228 LYS A CA 1
ATOM 1831 C C . LYS A 1 228 ? 27.539 21.037 -59.493 1.00 26.07 228 LYS A C 1
ATOM 1832 O O . LYS A 1 228 ? 27.499 19.801 -59.515 1.00 22.76 228 LYS A O 1
ATOM 1838 N N . LYS A 1 229 ? 27.681 21.722 -58.358 1.00 24.99 229 LYS A N 1
ATOM 1839 C CA . LYS A 1 229 ? 27.785 21.083 -57.056 1.00 24.91 229 LYS A CA 1
ATOM 1840 C C . LYS A 1 229 ? 26.953 21.855 -56.043 1.00 23.99 229 LYS A C 1
ATOM 1841 O O . LYS A 1 229 ? 26.987 23.091 -56.011 1.00 17.31 229 LYS A O 1
ATOM 1847 N N . ALA A 1 230 ? 26.221 21.119 -55.207 1.00 18.37 230 ALA A N 1
ATOM 1848 C CA . ALA A 1 230 ? 25.546 21.733 -54.072 1.00 21.83 230 ALA A CA 1
ATOM 1849 C C . ALA A 1 230 ? 25.223 20.637 -53.072 1.00 18.76 230 ALA A C 1
ATOM 1850 O O . ALA A 1 230 ? 24.683 19.591 -53.457 1.00 15.06 230 ALA A O 1
ATOM 1852 N N . SER A 1 231 ? 25.595 20.868 -51.816 1.00 15.91 231 SER A N 1
ATOM 1853 C CA . SER A 1 231 ? 25.224 20.003 -50.700 1.00 16.55 231 SER A CA 1
ATOM 1854 C C . SER A 1 231 ? 24.744 20.865 -49.538 1.00 15.22 231 SER A C 1
ATOM 1855 O O . SER A 1 231 ? 25.476 21.747 -49.073 1.00 13.39 231 SER A O 1
ATOM 1858 N N . LEU A 1 232 ? 23.525 20.597 -49.069 1.00 13.91 232 LEU A N 1
ATOM 1859 C CA . LEU A 1 232 ? 23.048 21.221 -47.842 1.00 17.27 232 LEU A CA 1
ATOM 1860 C C . LEU A 1 232 ? 23.817 20.657 -46.653 1.00 14.66 232 LEU A C 1
ATOM 1861 O O . LEU A 1 232 ? 24.075 19.453 -46.571 1.00 13.96 232 LEU A O 1
ATOM 1866 N N . VAL A 1 233 ? 24.188 21.536 -45.732 1.00 12.02 233 VAL A N 1
ATOM 1867 C CA . VAL A 1 233 ? 24.872 21.143 -44.510 1.00 13.68 233 VAL A CA 1
ATOM 1868 C C . VAL A 1 233 ? 23.876 21.250 -43.373 1.00 12.52 233 VAL A C 1
ATOM 1869 O O . VAL A 1 233 ? 23.232 22.297 -43.197 1.00 11.51 233 VAL A O 1
ATOM 1873 N N . ILE A 1 234 ? 23.747 20.166 -42.612 1.00 12.36 234 ILE A N 1
ATOM 1874 C CA . ILE A 1 234 ? 22.920 20.164 -41.418 1.00 14.18 234 ILE A CA 1
ATOM 1875 C C . ILE A 1 234 ? 23.835 20.076 -40.207 1.00 13.48 234 ILE A C 1
ATOM 1876 O O . ILE A 1 234 ? 24.954 19.555 -40.269 1.00 11.70 234 ILE A O 1
ATOM 1881 N N . TRP A 1 235 ? 23.309 20.537 -39.077 1.00 11.61 235 TRP A N 1
ATOM 1882 C CA . TRP A 1 235 ? 23.947 20.367 -37.775 1.00 12.96 235 TRP A CA 1
ATOM 1883 C C . TRP A 1 235 ? 23.067 19.478 -36.906 1.00 13.31 235 TRP A C 1
ATOM 1884 O O . TRP A 1 235 ? 21.856 19.716 -36.806 1.00 10.52 235 TRP A O 1
ATOM 1895 N N . THR A 1 236 ? 23.666 18.458 -36.283 1.00 12.23 236 THR A N 1
ATOM 1896 C CA . THR A 1 236 ? 22.900 17.624 -35.363 1.00 12.79 236 THR A CA 1
ATOM 1897 C C . THR A 1 236 ? 23.769 17.197 -34.190 1.00 14.96 236 THR A C 1
ATOM 1898 O O . THR A 1 236 ? 24.990 17.032 -34.312 1.00 11.88 236 THR A O 1
ATOM 1902 N N . THR A 1 237 ? 23.115 17.028 -33.036 1.00 13.20 237 THR A N 1
ATOM 1903 C CA . THR A 1 237 ? 23.759 16.370 -31.911 1.00 13.96 237 THR A CA 1
ATOM 1904 C C . THR A 1 237 ? 23.324 14.913 -31.746 1.00 15.58 237 THR A C 1
ATOM 1905 O O . THR A 1 237 ? 23.741 14.268 -30.788 1.00 12.90 237 THR A O 1
ATOM 1909 N N . THR A 1 238 ? 22.498 14.382 -32.652 1.00 12.61 238 THR A N 1
ATOM 1910 C CA . THR A 1 238 ? 21.981 13.021 -32.543 1.00 15.16 238 THR A CA 1
ATOM 1911 C C . THR A 1 238 ? 22.230 12.257 -33.842 1.00 14.12 238 THR A C 1
ATOM 1912 O O . THR A 1 238 ? 21.296 11.978 -34.606 1.00 11.48 238 THR A O 1
ATOM 1916 N N . PRO A 1 239 ? 23.489 11.893 -34.122 1.00 15.63 239 PRO A N 1
ATOM 1917 C CA . PRO A 1 239 ? 23.739 10.974 -35.245 1.00 16.55 239 PRO A CA 1
ATOM 1918 C C . PRO A 1 239 ? 22.857 9.735 -35.222 1.00 15.18 239 PRO A C 1
ATOM 1919 O O . PRO A 1 239 ? 22.572 9.177 -36.288 1.00 13.13 239 PRO A O 1
ATOM 1923 N N . TRP A 1 240 ? 22.374 9.311 -34.044 1.00 14.06 240 TRP A N 1
ATOM 1924 C CA . TRP A 1 240 ? 21.542 8.116 -33.992 1.00 14.77 240 TRP A CA 1
ATOM 1925 C C . TRP A 1 240 ? 20.185 8.277 -34.687 1.00 13.19 240 TRP A C 1
ATOM 1926 O O . TRP A 1 240 ? 19.542 7.257 -34.961 1.00 12.88 240 TRP A O 1
ATOM 1937 N N . THR A 1 241 ? 19.748 9.507 -35.005 1.00 11.91 241 THR A N 1
ATOM 1938 C CA . THR A 1 241 ? 18.494 9.709 -35.739 1.00 11.55 241 THR A CA 1
ATOM 1939 C C . THR A 1 241 ? 18.697 9.912 -37.247 1.00 11.63 241 THR A C 1
ATOM 1940 O O . THR A 1 241 ? 17.709 10.032 -37.977 1.00 11.46 241 THR A O 1
ATOM 1944 N N . LEU A 1 242 ? 19.945 9.949 -37.730 1.00 12.42 242 LEU A N 1
ATOM 1945 C CA . LEU A 1 242 ? 20.169 10.186 -39.159 1.00 14.11 242 LEU A CA 1
ATOM 1946 C C . LEU A 1 242 ? 19.575 9.077 -40.026 1.00 15.01 242 LEU A C 1
ATOM 1947 O O . LEU A 1 242 ? 19.154 9.333 -41.164 1.00 12.72 242 LEU A O 1
ATOM 1952 N N . TYR A 1 243 ? 19.545 7.840 -39.512 1.00 12.93 243 TYR A N 1
ATOM 1953 C CA . TYR A 1 243 ? 18.944 6.735 -40.247 1.00 14.75 243 TYR A CA 1
ATOM 1954 C C . TYR A 1 243 ? 17.476 7.014 -40.575 1.00 13.87 243 TYR A C 1
ATOM 1955 O O . TYR A 1 243 ? 16.934 6.450 -41.543 1.00 13.53 243 TYR A O 1
ATOM 1964 N N . ALA A 1 244 ? 16.815 7.855 -39.769 1.00 12.51 244 ALA A N 1
ATOM 1965 C CA . ALA A 1 244 ? 15.384 8.129 -39.885 1.00 13.94 244 ALA A CA 1
ATOM 1966 C C . ALA A 1 244 ? 15.098 9.469 -40.564 1.00 12.25 244 ALA A C 1
ATOM 1967 O O . ALA A 1 244 ? 13.966 9.955 -40.519 1.00 11.55 244 ALA A O 1
ATOM 1969 N N . ASN A 1 245 ? 16.121 10.074 -41.179 1.00 11.72 245 ASN A N 1
ATOM 1970 C CA . ASN A 1 245 ? 15.927 11.297 -41.946 1.00 12.51 245 ASN A CA 1
ATOM 1971 C C . ASN A 1 245 ? 14.974 11.074 -43.117 1.00 13.36 245 ASN A C 1
ATOM 1972 O O . ASN A 1 245 ? 15.090 10.086 -43.847 1.00 12.23 245 ASN A O 1
ATOM 1977 N N . VAL A 1 246 ? 14.077 12.048 -43.345 1.00 11.44 246 VAL A N 1
ATOM 1978 C CA . VAL A 1 246 ? 13.276 12.047 -44.566 1.00 15.70 246 VAL A CA 1
ATOM 1979 C C . VAL A 1 246 ? 13.277 13.414 -45.245 1.00 15.69 246 VAL A C 1
ATOM 1980 O O . VAL A 1 246 ? 12.788 13.544 -46.380 1.00 11.94 246 VAL A O 1
ATOM 1984 N N . ALA A 1 247 ? 13.817 14.424 -44.551 1.00 12.89 247 ALA A N 1
ATOM 1985 C CA . ALA A 1 247 ? 13.768 15.795 -45.040 1.00 14.03 247 ALA A CA 1
ATOM 1986 C C . ALA A 1 247 ? 14.887 16.645 -44.452 1.00 14.29 247 ALA A C 1
ATOM 1987 O O . ALA A 1 247 ? 15.507 16.305 -43.437 1.00 10.52 247 ALA A O 1
ATOM 1989 N N . ILE A 1 248 ? 15.130 17.770 -45.132 1.00 12.74 248 ILE A N 1
ATOM 1990 C CA . ILE A 1 248 ? 15.994 18.843 -44.664 1.00 12.38 248 ILE A CA 1
ATOM 1991 C C . ILE A 1 248 ? 15.148 20.119 -44.681 1.00 12.77 248 ILE A C 1
ATOM 1992 O O . ILE A 1 248 ? 14.695 20.553 -45.750 1.00 11.09 248 ILE A O 1
ATOM 1997 N N . ALA A 1 249 ? 14.903 20.690 -43.498 1.00 11.80 249 ALA A N 1
ATOM 1998 C CA . ALA A 1 249 ? 13.968 21.795 -43.341 1.00 17.35 249 ALA A CA 1
ATOM 1999 C C . ALA A 1 249 ? 14.712 23.118 -43.356 1.00 15.14 249 ALA A C 1
ATOM 2000 O O . ALA A 1 249 ? 15.657 23.307 -42.587 1.00 11.44 249 ALA A O 1
ATOM 2002 N N . LEU A 1 250 ? 14.265 24.026 -44.219 1.00 15.51 250 LEU A N 1
ATOM 2003 C CA . LEU A 1 250 ? 14.843 25.355 -44.343 1.00 16.86 250 LEU A CA 1
ATOM 2004 C C . LEU A 1 250 ? 13.908 26.415 -43.784 1.00 16.48 250 LEU A C 1
ATOM 2005 O O . LEU A 1 250 ? 12.696 26.220 -43.677 1.00 14.27 250 LEU A O 1
ATOM 2010 N N . LYS A 1 251 ? 14.488 27.572 -43.475 1.00 16.79 251 LYS A N 1
ATOM 2011 C CA . LYS A 1 251 ? 13.671 28.721 -43.106 1.00 20.31 251 LYS A CA 1
ATOM 2012 C C . LYS A 1 251 ? 12.965 29.276 -44.341 1.00 20.38 251 LYS A C 1
ATOM 2013 O O . LYS A 1 251 ? 13.577 29.433 -45.403 1.00 16.20 251 LYS A O 1
ATOM 2019 N N . LYS A 1 252 ? 11.671 29.574 -44.196 1.00 19.85 252 LYS A N 1
ATOM 2020 C CA . LYS A 1 252 ? 10.886 30.124 -45.295 1.00 21.17 252 LYS A CA 1
ATOM 2021 C C . LYS A 1 252 ? 11.389 31.511 -45.695 1.00 23.32 252 LYS A C 1
ATOM 2022 O O . LYS A 1 252 ? 11.771 32.318 -44.845 1.00 19.28 252 LYS A O 1
ATOM 2028 N N . ASP A 1 253 ? 11.392 31.772 -47.004 1.00 21.70 253 ASP A N 1
ATOM 2029 C CA . ASP A 1 253 ? 11.693 33.093 -47.567 1.00 25.14 253 ASP A CA 1
ATOM 2030 C C . ASP A 1 253 ? 13.008 33.657 -47.013 1.00 24.79 253 ASP A C 1
ATOM 2031 O O . ASP A 1 253 ? 13.085 34.803 -46.558 1.00 21.61 253 ASP A O 1
ATOM 2036 N N . ALA A 1 254 ? 14.058 32.834 -47.054 1.00 19.59 254 ALA A N 1
ATOM 2037 C CA . ALA A 1 254 ? 15.351 33.215 -46.502 1.00 20.56 254 ALA A CA 1
ATOM 2038 C C . ALA A 1 254 ? 16.443 32.873 -47.497 1.00 20.42 254 ALA A C 1
ATOM 2039 O O . ALA A 1 254 ? 16.298 31.956 -48.307 1.00 16.52 254 ALA A O 1
ATOM 2041 N N . VAL A 1 255 ? 17.528 33.650 -47.458 1.00 15.29 255 VAL A N 1
ATOM 2042 C CA . VAL A 1 255 ? 18.587 33.518 -48.449 1.00 18.42 255 VAL A CA 1
ATOM 2043 C C . VAL A 1 255 ? 19.566 32.434 -48.007 1.00 19.51 255 VAL A C 1
ATOM 2044 O O . VAL A 1 255 ? 20.017 32.407 -46.851 1.00 14.64 255 VAL A O 1
ATOM 2048 N N . TYR A 1 256 ? 19.895 31.543 -48.931 1.00 17.20 256 TYR A N 1
ATOM 2049 C CA . TYR A 1 256 ? 20.877 30.494 -48.700 1.00 16.90 256 TYR A CA 1
ATOM 2050 C C . TYR A 1 256 ? 22.056 30.725 -49.630 1.00 17.23 256 TYR A C 1
ATOM 2051 O O . TYR A 1 256 ? 21.872 31.030 -50.810 1.00 15.32 256 TYR A O 1
ATOM 2060 N N . ALA A 1 257 ? 23.261 30.626 -49.077 1.00 14.70 257 ALA A N 1
ATOM 2061 C CA . ALA A 1 257 ? 24.488 30.918 -49.795 1.00 15.22 257 ALA A CA 1
ATOM 2062 C C . ALA A 1 257 ? 25.100 29.609 -50.264 1.00 15.95 257 ALA A C 1
ATOM 2063 O O . ALA A 1 257 ? 25.152 28.635 -49.506 1.00 14.40 257 ALA A O 1
ATOM 2065 N N . LEU A 1 258 ? 25.557 29.593 -51.513 1.00 15.24 258 LEU A N 1
ATOM 2066 C CA . LEU A 1 258 ? 26.292 28.463 -52.066 1.00 16.07 258 LEU A CA 1
ATOM 2067 C C . LEU A 1 258 ? 27.761 28.847 -52.155 1.00 17.88 258 LEU A C 1
ATOM 2068 O O . LEU A 1 258 ? 28.101 29.873 -52.759 1.00 16.27 258 LEU A O 1
ATOM 2073 N N . THR A 1 259 ? 28.624 28.034 -51.551 1.00 15.78 259 THR A N 1
ATOM 2074 C CA . THR A 1 259 ? 30.051 28.336 -51.543 1.00 17.90 259 THR A CA 1
ATOM 2075 C C . THR A 1 259 ? 30.757 27.742 -52.757 1.00 18.91 259 THR A C 1
ATOM 2076 O O . THR A 1 259 ? 30.208 26.930 -53.514 1.00 16.09 259 THR A O 1
ATOM 2080 N N . GLN A 1 260 ? 32.009 28.183 -52.942 1.00 21.12 260 GLN A N 1
ATOM 2081 C CA . GLN A 1 260 ? 32.800 27.736 -54.087 1.00 23.22 260 GLN A CA 1
ATOM 2082 C C . GLN A 1 260 ? 33.006 26.226 -54.068 1.00 23.80 260 GLN A C 1
ATOM 2083 O O . GLN A 1 260 ? 32.921 25.568 -55.113 1.00 20.16 260 GLN A O 1
ATOM 2089 N N . LYS A 1 261 ? 33.240 25.651 -52.888 1.00 21.19 261 LYS A N 1
ATOM 2090 C CA . LYS A 1 261 ? 33.392 24.204 -52.792 1.00 24.99 261 LYS A CA 1
ATOM 2091 C C . LYS A 1 261 ? 32.064 23.470 -52.925 1.00 26.06 261 LYS A C 1
ATOM 2092 O O . LYS A 1 261 ? 32.061 22.240 -53.069 1.00 22.09 261 LYS A O 1
ATOM 2098 N N . GLY A 1 262 ? 30.952 24.191 -52.886 1.00 17.66 262 GLY A N 1
ATOM 2099 C CA . GLY A 1 262 ? 29.660 23.623 -53.167 1.00 20.36 262 GLY A CA 1
ATOM 2100 C C . GLY A 1 262 ? 28.807 23.313 -51.966 1.00 17.36 262 GLY A C 1
ATOM 2101 O O . GLY A 1 262 ? 27.981 22.399 -52.041 1.00 15.74 262 GLY A O 1
ATOM 2102 N N . TYR A 1 263 ? 28.980 24.030 -50.862 1.00 14.56 263 TYR A N 1
ATOM 2103 C CA . TYR A 1 263 ? 28.145 23.848 -49.687 1.00 14.50 263 TYR A CA 1
ATOM 2104 C C . TYR A 1 263 ? 27.065 24.923 -49.629 1.00 14.17 263 TYR A C 1
ATOM 2105 O O . TYR A 1 263 ? 27.310 26.085 -49.953 1.00 14.29 263 TYR A O 1
ATOM 2114 N N . LEU A 1 264 ? 25.863 24.515 -49.199 1.00 13.98 264 LEU A N 1
ATOM 2115 C CA . LEU A 1 264 ? 24.678 25.366 -49.195 1.00 14.69 264 LEU A CA 1
ATOM 2116 C C . LEU A 1 264 ? 24.183 25.510 -47.752 1.00 16.46 264 LEU A C 1
ATOM 2117 O O . LEU A 1 264 ? 23.806 24.518 -47.117 1.00 13.37 264 LEU A O 1
ATOM 2122 N N . VAL A 1 265 ? 24.259 26.737 -47.217 1.00 13.73 265 VAL A N 1
ATOM 2123 C CA . VAL A 1 265 ? 23.899 27.048 -45.836 1.00 15.29 265 VAL A CA 1
ATOM 2124 C C . VAL A 1 265 ? 23.161 28.383 -45.839 1.00 16.28 265 VAL A C 1
ATOM 2125 O O . VAL A 1 265 ? 23.212 29.135 -46.810 1.00 13.67 265 VAL A O 1
ATOM 2129 N N . ALA A 1 266 ? 22.495 28.693 -44.724 1.00 13.85 266 ALA A N 1
ATOM 2130 C CA . ALA A 1 266 ? 21.859 30.005 -44.613 1.00 16.32 266 ALA A CA 1
ATOM 2131 C C . ALA A 1 266 ? 22.907 31.104 -44.662 1.00 18.33 266 ALA A C 1
ATOM 2132 O O . ALA A 1 266 ? 23.924 31.041 -43.964 1.00 14.25 266 ALA A O 1
ATOM 2134 N N . LYS A 1 267 ? 22.642 32.120 -45.491 1.00 15.11 267 LYS A N 1
ATOM 2135 C CA . LYS A 1 267 ? 23.590 33.217 -45.646 1.00 18.88 267 LYS A CA 1
ATOM 2136 C C . LYS A 1 267 ? 23.889 33.888 -44.309 1.00 19.97 267 LYS A C 1
ATOM 2137 O O . LYS A 1 267 ? 25.030 34.285 -44.048 1.00 16.37 267 LYS A O 1
ATOM 2143 N N . ALA A 1 268 ? 22.873 34.031 -43.454 1.00 17.00 268 ALA A N 1
ATOM 2144 C CA . ALA A 1 268 ? 23.061 34.656 -42.149 1.00 23.10 268 ALA A CA 1
ATOM 2145 C C . ALA A 1 268 ? 24.025 33.885 -41.252 1.00 23.77 268 ALA A C 1
ATOM 2146 O O . ALA A 1 268 ? 24.612 34.485 -40.342 1.00 20.28 268 ALA A O 1
ATOM 2148 N N . LEU A 1 269 ? 24.203 32.583 -41.483 1.00 19.88 269 LEU A N 1
ATOM 2149 C CA . LEU A 1 269 ? 25.105 31.762 -40.687 1.00 19.82 269 LEU A CA 1
ATOM 2150 C C . LEU A 1 269 ? 26.434 31.478 -41.387 1.00 21.45 269 LEU A C 1
ATOM 2151 O O . LEU A 1 269 ? 27.331 30.908 -40.764 1.00 17.65 269 LEU A O 1
ATOM 2156 N N . HIS A 1 270 ? 26.610 31.922 -42.635 1.00 17.29 270 HIS A N 1
ATOM 2157 C CA . HIS A 1 270 ? 27.811 31.542 -43.376 1.00 21.81 270 HIS A CA 1
ATOM 2158 C C . HIS A 1 270 ? 29.079 32.043 -42.690 1.00 21.78 270 HIS A C 1
ATOM 2159 O O . HIS A 1 270 ? 30.074 31.313 -42.618 1.00 19.44 270 HIS A O 1
ATOM 2166 N N . GLU A 1 271 ? 29.058 33.282 -42.175 1.00 21.68 271 GLU A N 1
ATOM 2167 C CA . GLU A 1 271 ? 30.250 33.842 -41.539 1.00 27.01 271 GLU A CA 1
ATOM 2168 C C . GLU A 1 271 ? 30.693 32.987 -40.355 1.00 23.91 271 GLU A C 1
ATOM 2169 O O . GLU A 1 271 ? 31.879 32.656 -40.222 1.00 24.19 271 GLU A O 1
ATOM 2175 N N . LYS A 1 272 ? 29.750 32.616 -39.494 1.00 21.77 272 LYS A N 1
ATOM 2176 C CA . LYS A 1 272 ? 30.094 31.792 -38.338 1.00 26.06 272 LYS A CA 1
ATOM 2177 C C . LYS A 1 272 ? 30.588 30.414 -38.771 1.00 26.09 272 LYS A C 1
ATOM 2178 O O . LYS A 1 272 ? 31.563 29.893 -38.217 1.00 20.37 272 LYS A O 1
ATOM 2180 N N . LEU A 1 273 ? 29.939 29.817 -39.777 1.00 19.98 273 LEU A N 1
ATOM 2181 C CA . LEU A 1 273 ? 30.308 28.472 -40.217 1.00 20.68 273 LEU A CA 1
ATOM 2182 C C . LEU A 1 273 ? 31.665 28.449 -40.904 1.00 22.47 273 LEU A C 1
ATOM 2183 O O . LEU A 1 273 ? 32.407 27.460 -40.787 1.00 18.77 273 LEU A O 1
ATOM 2188 N N . ALA A 1 274 ? 32.003 29.515 -41.636 1.00 19.56 274 ALA A N 1
ATOM 2189 C CA . ALA A 1 274 ? 33.311 29.556 -42.272 1.00 22.25 274 ALA A CA 1
ATOM 2190 C C . ALA A 1 274 ? 34.410 29.761 -41.234 1.00 24.29 274 ALA A C 1
ATOM 2191 O O . ALA A 1 274 ? 35.502 29.198 -41.360 1.00 22.68 274 ALA A O 1
ATOM 2193 N N . ALA A 1 275 ? 34.131 30.558 -40.203 1.00 23.80 275 ALA A N 1
ATOM 2194 C CA . ALA A 1 275 ? 35.102 30.732 -39.127 1.00 29.74 275 ALA A CA 1
ATOM 2195 C C . ALA A 1 275 ? 35.326 29.427 -38.367 1.00 30.42 275 ALA A C 1
ATOM 2196 O O . ALA A 1 275 ? 36.444 29.160 -37.904 1.00 23.90 275 ALA A O 1
ATOM 2198 N N . LEU A 1 276 ? 34.276 28.605 -38.240 1.00 26.02 276 LEU A N 1
ATOM 2199 C CA . LEU A 1 276 ? 34.402 27.279 -37.644 1.00 27.72 276 LEU A CA 1
ATOM 2200 C C . LEU A 1 276 ? 35.139 26.304 -38.545 1.00 26.96 276 LEU A C 1
ATOM 2201 O O . LEU A 1 276 ? 35.570 25.246 -38.070 1.00 28.10 276 LEU A O 1
ATOM 2206 N N . GLY A 1 277 ? 35.262 26.607 -39.832 1.00 25.16 277 GLY A N 1
ATOM 2207 C CA . GLY A 1 277 ? 35.824 25.648 -40.757 1.00 27.34 277 GLY A CA 1
ATOM 2208 C C . GLY A 1 277 ? 34.846 24.621 -41.276 1.00 24.44 277 GLY A C 1
ATOM 2209 O O . GLY A 1 277 ? 35.278 23.655 -41.916 1.00 23.03 277 GLY A O 1
ATOM 2210 N N . VAL A 1 278 ? 33.547 24.804 -41.023 1.00 21.25 278 VAL A N 1
ATOM 2211 C CA . VAL A 1 278 ? 32.542 23.908 -41.585 1.00 22.78 278 VAL A CA 1
ATOM 2212 C C . VAL A 1 278 ? 32.469 24.064 -43.100 1.00 23.39 278 VAL A C 1
ATOM 2213 O O . VAL A 1 278 ? 32.436 23.073 -43.835 1.00 18.48 278 VAL A O 1
ATOM 2217 N N . VAL A 1 279 ? 32.466 25.305 -43.591 1.00 21.65 279 VAL A N 1
ATOM 2218 C CA . VAL A 1 279 ? 32.400 25.578 -45.017 1.00 21.11 279 VAL A CA 1
ATOM 2219 C C . VAL A 1 279 ? 33.514 26.547 -45.385 1.00 22.63 279 VAL A C 1
ATOM 2220 O O . VAL A 1 279 ? 34.133 27.183 -44.525 1.00 19.04 279 VAL A O 1
ATOM 2224 N N . ASP A 1 280 ? 33.758 26.641 -46.687 1.00 20.12 280 ASP A N 1
ATOM 2225 C CA . ASP A 1 280 ? 34.746 27.555 -47.226 1.00 24.02 280 ASP A CA 1
ATOM 2226 C C . ASP A 1 280 ? 34.170 28.967 -47.276 1.00 27.14 280 ASP A C 1
ATOM 2227 O O . ASP A 1 280 ? 32.966 29.180 -47.099 1.00 19.61 280 ASP A O 1
ATOM 2232 N N . ASN A 1 281 ? 35.054 29.945 -47.515 1.00 22.88 281 ASN A N 1
ATOM 2233 C CA . ASN A 1 281 ? 34.704 31.345 -47.274 1.00 25.20 281 ASN A CA 1
ATOM 2234 C C . ASN A 1 281 ? 34.030 32.030 -48.462 1.00 28.66 281 ASN A C 1
ATOM 2235 O O . ASN A 1 281 ? 33.276 32.990 -48.265 1.00 28.84 281 ASN A O 1
ATOM 2240 N N . GLU A 1 282 ? 34.276 31.572 -49.680 1.00 26.29 282 GLU A N 1
ATOM 2241 C CA . GLU A 1 282 ? 33.815 32.272 -50.876 1.00 26.75 282 GLU A CA 1
ATOM 2242 C C . GLU A 1 282 ? 32.391 31.841 -51.221 1.00 25.24 282 GLU A C 1
ATOM 2243 O O . GLU A 1 282 ? 32.127 30.650 -51.400 1.00 19.98 282 GLU A O 1
ATOM 2249 N N . ILE A 1 283 ? 31.491 32.816 -51.352 1.00 23.21 283 ILE A N 1
ATOM 2250 C CA . ILE A 1 283 ? 30.127 32.578 -51.827 1.00 24.01 283 ILE A CA 1
ATOM 2251 C C . ILE A 1 283 ? 30.066 32.879 -53.319 1.00 25.10 283 ILE A C 1
ATOM 2252 O O . ILE A 1 283 ? 30.551 33.927 -53.768 1.00 19.26 283 ILE A O 1
ATOM 2257 N N . THR A 1 284 ? 29.469 31.961 -54.090 1.00 18.92 284 THR A N 1
ATOM 2258 C CA . THR A 1 284 ? 29.349 32.103 -55.544 1.00 24.65 284 THR A CA 1
ATOM 2259 C C . THR A 1 284 ? 27.939 32.441 -55.995 1.00 19.65 284 THR A C 1
ATOM 2260 O O . THR A 1 284 ? 27.770 33.167 -56.977 1.00 18.72 284 THR A O 1
ATOM 2264 N N . HIS A 1 285 ? 26.938 31.948 -55.278 1.00 17.45 285 HIS A N 1
ATOM 2265 C CA . HIS A 1 285 ? 25.542 32.123 -55.629 1.00 18.08 285 HIS A CA 1
ATOM 2266 C C . HIS A 1 285 ? 24.705 32.201 -54.357 1.00 19.37 285 HIS A C 1
ATOM 2267 O O . HIS A 1 285 ? 25.059 31.624 -53.321 1.00 16.50 285 HIS A O 1
ATOM 2274 N N . GLU A 1 286 ? 23.608 32.950 -54.434 1.00 17.16 286 GLU A N 1
ATOM 2275 C CA . GLU A 1 286 ? 22.619 33.006 -53.371 1.00 17.02 286 GLU A CA 1
ATOM 2276 C C . GLU A 1 286 ? 21.264 32.574 -53.919 1.00 19.76 286 GLU A C 1
ATOM 2277 O O . GLU A 1 286 ? 20.935 32.867 -55.072 1.00 17.10 286 GLU A O 1
ATOM 2283 N N . PHE A 1 287 ? 20.483 31.870 -53.091 1.00 16.47 287 PHE A N 1
ATOM 2284 C CA . PHE A 1 287 ? 19.176 31.387 -53.518 1.00 20.90 287 PHE A CA 1
ATOM 2285 C C . PHE A 1 287 ? 18.158 31.635 -52.421 1.00 19.29 287 PHE A C 1
ATOM 2286 O O . PHE A 1 287 ? 18.493 31.644 -51.236 1.00 16.73 287 PHE A O 1
ATOM 2294 N N . ASN A 1 288 ? 16.904 31.801 -52.825 1.00 17.96 288 ASN A N 1
ATOM 2295 C CA . ASN A 1 288 ? 15.817 31.911 -51.864 1.00 19.45 288 ASN A CA 1
ATOM 2296 C C . ASN A 1 288 ? 15.298 30.514 -51.547 1.00 18.33 288 ASN A C 1
ATOM 2297 O O . ASN A 1 288 ? 15.098 29.698 -52.449 1.00 15.30 288 ASN A O 1
ATOM 2302 N N . SER A 1 289 ? 15.119 30.236 -50.258 1.00 17.03 289 SER A N 1
ATOM 2303 C CA . SER A 1 289 ? 14.674 28.909 -49.846 1.00 18.10 289 SER A CA 1
ATOM 2304 C C . SER A 1 289 ? 13.370 28.519 -50.529 1.00 18.35 289 SER A C 1
ATOM 2305 O O . SER A 1 289 ? 13.124 27.333 -50.750 1.00 17.77 289 SER A O 1
ATOM 2308 N N . ASN A 1 290 ? 12.535 29.505 -50.879 1.00 19.36 290 ASN A N 1
ATOM 2309 C CA . ASN A 1 290 ? 11.299 29.204 -51.603 1.00 20.84 290 ASN A CA 1
ATOM 2310 C C . ASN A 1 290 ? 11.574 28.486 -52.920 1.00 21.84 290 ASN A C 1
ATOM 2311 O O . ASN A 1 290 ? 10.748 27.672 -53.370 1.00 18.47 290 ASN A O 1
ATOM 2316 N N . ASP A 1 291 ? 12.713 28.777 -53.566 1.00 16.55 291 ASP A N 1
ATOM 2317 C CA . ASP A 1 291 ? 13.080 28.110 -54.807 1.00 20.15 291 ASP A CA 1
ATOM 2318 C C . ASP A 1 291 ? 13.797 26.782 -54.583 1.00 20.43 291 ASP A C 1
ATOM 2319 O O . ASP A 1 291 ? 14.050 26.056 -55.557 1.00 17.52 291 ASP A O 1
ATOM 2324 N N . LEU A 1 292 ? 14.159 26.467 -53.339 1.00 16.45 292 LEU A N 1
ATOM 2325 C CA . LEU A 1 292 ? 14.803 25.205 -52.998 1.00 16.27 292 LEU A CA 1
ATOM 2326 C C . LEU A 1 292 ? 13.809 24.135 -52.551 1.00 16.83 292 LEU A C 1
ATOM 2327 O O . LEU A 1 292 ? 14.140 22.942 -52.584 1.00 13.36 292 LEU A O 1
ATOM 2332 N N . GLU A 1 293 ? 12.619 24.540 -52.115 1.00 16.05 293 GLU A N 1
ATOM 2333 C CA . GLU A 1 293 ? 11.609 23.581 -51.683 1.00 19.27 293 GLU A CA 1
ATOM 2334 C C . GLU A 1 293 ? 11.335 22.560 -52.784 1.00 19.43 293 GLU A C 1
ATOM 2335 O O . GLU A 1 293 ? 11.274 22.900 -53.966 1.00 14.57 293 GLU A O 1
ATOM 2341 N N . TYR A 1 294 ? 11.212 21.294 -52.388 1.00 15.99 294 TYR A N 1
ATOM 2342 C CA . TYR A 1 294 ? 10.934 20.144 -53.254 1.00 18.81 294 TYR A CA 1
ATOM 2343 C C . TYR A 1 294 ? 12.123 19.711 -54.098 1.00 19.45 294 TYR A C 1
ATOM 2344 O O . TYR A 1 294 ? 12.004 18.739 -54.859 1.00 14.54 294 TYR A O 1
ATOM 2353 N N . LEU A 1 295 ? 13.282 20.362 -53.970 1.00 16.58 295 LEU A N 1
ATOM 2354 C CA . LEU A 1 295 ? 14.484 19.686 -54.404 1.00 18.80 295 LEU A CA 1
ATOM 2355 C C . LEU A 1 295 ? 14.714 18.468 -53.508 1.00 17.24 295 LEU A C 1
ATOM 2356 O O . LEU A 1 295 ? 14.078 18.305 -52.467 1.00 13.15 295 LEU A O 1
ATOM 2361 N N . VAL A 1 296 ? 15.629 17.603 -53.928 1.00 17.36 296 VAL A N 1
ATOM 2362 C CA . VAL A 1 296 ? 15.864 16.339 -53.238 1.00 17.62 296 VAL A CA 1
ATOM 2363 C C . VAL A 1 296 ? 17.362 16.144 -53.063 1.00 17.50 296 VAL A C 1
ATOM 2364 O O . VAL A 1 296 ? 18.132 16.344 -54.013 1.00 14.53 296 VAL A O 1
ATOM 2368 N N . ALA A 1 297 ? 17.771 15.740 -51.844 1.00 14.07 297 ALA A N 1
ATOM 2369 C CA . ALA A 1 297 ? 19.162 15.423 -51.536 1.00 17.51 297 ALA A CA 1
ATOM 2370 C C . ALA A 1 297 ? 19.325 13.931 -51.218 1.00 16.36 297 ALA A C 1
ATOM 2371 O O . ALA A 1 297 ? 18.363 13.165 -51.201 1.00 13.62 297 ALA A O 1
ATOM 2373 N N . THR A 1 298 ? 20.578 13.525 -51.000 1.00 15.63 298 THR A N 1
ATOM 2374 C CA . THR A 1 298 ? 20.929 12.145 -50.673 1.00 16.67 298 THR A CA 1
ATOM 2375 C C . THR A 1 298 ? 21.571 12.059 -49.294 1.00 16.11 298 THR A C 1
ATOM 2376 O O . THR A 1 298 ? 22.548 12.756 -49.007 1.00 13.33 298 THR A O 1
ATOM 2380 N N . ASN A 1 299 ? 21.010 11.193 -48.450 1.00 14.99 299 ASN A N 1
ATOM 2381 C CA . ASN A 1 299 ? 21.529 10.939 -47.100 1.00 18.00 299 ASN A CA 1
ATOM 2382 C C . ASN A 1 299 ? 22.865 10.205 -47.192 1.00 17.44 299 ASN A C 1
ATOM 2383 O O . ASN A 1 299 ? 22.891 9.076 -47.693 1.00 14.55 299 ASN A O 1
ATOM 2388 N N . PRO A 1 300 ? 23.981 10.787 -46.726 1.00 14.52 300 PRO A N 1
ATOM 2389 C CA . PRO A 1 300 ? 25.275 10.108 -46.864 1.00 17.95 300 PRO A CA 1
ATOM 2390 C C . PRO A 1 300 ? 25.378 8.817 -46.063 1.00 20.71 300 PRO A C 1
ATOM 2391 O O . PRO A 1 300 ? 26.229 7.982 -46.380 1.00 17.79 300 PRO A O 1
ATOM 2395 N N . LEU A 1 301 ? 24.523 8.615 -45.061 1.00 16.04 301 LEU A N 1
ATOM 2396 C CA . LEU A 1 301 ? 24.631 7.425 -44.222 1.00 16.89 301 LEU A CA 1
ATOM 2397 C C . LEU A 1 301 ? 24.071 6.181 -44.910 1.00 20.01 301 LEU A C 1
ATOM 2398 O O . LEU A 1 301 ? 24.602 5.077 -44.732 1.00 16.89 301 LEU A O 1
ATOM 2403 N N . ASN A 1 302 ? 23.001 6.339 -45.701 1.00 18.05 302 ASN A N 1
ATOM 2404 C CA . ASN A 1 302 ? 22.284 5.184 -46.231 1.00 18.79 302 ASN A CA 1
ATOM 2405 C C . ASN A 1 302 ? 21.811 5.380 -47.666 1.00 18.97 302 ASN A C 1
ATOM 2406 O O . ASN A 1 302 ? 21.042 4.545 -48.162 1.00 16.46 302 ASN A O 1
ATOM 2411 N N . GLN A 1 303 ? 22.193 6.484 -48.318 1.00 19.18 303 GLN A N 1
ATOM 2412 C CA . GLN A 1 303 ? 21.876 6.801 -49.714 1.00 22.18 303 GLN A CA 1
ATOM 2413 C C . GLN A 1 303 ? 20.398 7.089 -49.959 1.00 22.25 303 GLN A C 1
ATOM 2414 O O . GLN A 1 303 ? 19.973 7.140 -51.124 1.00 17.74 303 GLN A O 1
ATOM 2420 N N . ARG A 1 304 ? 19.600 7.296 -48.914 1.00 17.72 304 ARG A N 1
ATOM 2421 C CA . ARG A 1 304 ? 18.180 7.524 -49.137 1.00 21.43 304 ARG A CA 1
ATOM 2422 C C . ARG A 1 304 ? 17.898 8.969 -49.536 1.00 19.39 304 ARG A C 1
ATOM 2423 O O . ARG A 1 304 ? 18.608 9.903 -49.149 1.00 17.55 304 ARG A O 1
ATOM 2431 N N . ASP A 1 305 ? 16.821 9.141 -50.295 1.00 16.28 305 ASP A N 1
ATOM 2432 C CA . ASP A 1 305 ? 16.345 10.481 -50.601 1.00 18.98 305 ASP A CA 1
ATOM 2433 C C . ASP A 1 305 ? 16.040 11.267 -49.326 1.00 19.11 305 ASP A C 1
ATOM 2434 O O . ASP A 1 305 ? 15.623 10.712 -48.304 1.00 14.45 305 ASP A O 1
ATOM 2439 N N . SER A 1 306 ? 16.224 12.583 -49.413 1.00 14.63 306 SER A N 1
ATOM 2440 C CA . SER A 1 306 ? 15.808 13.512 -48.368 1.00 14.88 306 SER A CA 1
ATOM 2441 C C . SER A 1 306 ? 15.164 14.719 -49.032 1.00 16.35 306 SER A C 1
ATOM 2442 O O . SER A 1 306 ? 15.794 15.383 -49.860 1.00 12.73 306 SER A O 1
ATOM 2445 N N . LEU A 1 307 ? 13.920 15.014 -48.669 1.00 13.69 307 LEU A N 1
ATOM 2446 C CA . LEU A 1 307 ? 13.201 16.103 -49.322 1.00 16.16 307 LEU A CA 1
ATOM 2447 C C . LEU A 1 307 ? 13.631 17.453 -48.754 1.00 15.43 307 LEU A C 1
ATOM 2448 O O . LEU A 1 307 ? 13.662 17.631 -47.539 1.00 11.54 307 LEU A O 1
ATOM 2453 N N . VAL A 1 308 ? 13.903 18.421 -49.638 1.00 13.26 308 VAL A N 1
ATOM 2454 C CA . VAL A 1 308 ? 14.143 19.785 -49.172 1.00 15.99 308 VAL A CA 1
ATOM 2455 C C . VAL A 1 308 ? 12.797 20.436 -48.890 1.00 16.52 308 VAL A C 1
ATOM 2456 O O . VAL A 1 308 ? 11.985 20.624 -49.800 1.00 14.23 308 VAL A O 1
ATOM 2460 N N . ALA A 1 309 ? 12.553 20.762 -47.619 1.00 13.68 309 ALA A N 1
ATOM 2461 C CA . ALA A 1 309 ? 11.263 21.246 -47.151 1.00 20.44 309 ALA A CA 1
ATOM 2462 C C . ALA A 1 309 ? 11.449 22.591 -46.466 1.00 16.27 309 ALA A C 1
ATOM 2463 O O . ALA A 1 309 ? 12.569 23.011 -46.163 1.00 13.11 309 ALA A O 1
ATOM 2465 N N . LEU A 1 310 ? 10.330 23.267 -46.228 1.00 16.35 310 LEU A N 1
ATOM 2466 C CA . LEU A 1 310 ? 10.318 24.533 -45.514 1.00 18.15 310 LEU A CA 1
ATOM 2467 C C . LEU A 1 310 ? 9.719 24.309 -44.133 1.00 20.54 310 LEU A C 1
ATOM 2468 O O . LEU A 1 310 ? 8.567 23.872 -44.013 1.00 17.45 310 LEU A O 1
ATOM 2473 N N . GLY A 1 311 ? 10.507 24.565 -43.104 1.00 16.23 311 GLY A N 1
ATOM 2474 C CA . GLY A 1 311 ? 10.027 24.389 -41.745 1.00 21.29 311 GLY A CA 1
ATOM 2475 C C . GLY A 1 311 ? 9.253 25.597 -41.231 1.00 24.32 311 GLY A C 1
ATOM 2476 O O . GLY A 1 311 ? 9.249 26.682 -41.811 1.00 22.60 311 GLY A O 1
ATOM 2477 N N . GLU A 1 312 ? 8.568 25.390 -40.113 1.00 25.10 312 GLU A N 1
ATOM 2478 C CA . GLU A 1 312 ? 7.992 26.498 -39.366 1.00 31.43 312 GLU A CA 1
ATOM 2479 C C . GLU A 1 312 ? 9.012 26.985 -38.340 1.00 26.32 312 GLU A C 1
ATOM 2480 O O . GLU A 1 312 ? 9.533 26.193 -37.546 1.00 34.16 312 GLU A O 1
ATOM 2486 N N . HIS A 1 313 ? 9.320 28.274 -38.387 1.00 34.15 313 HIS A N 1
ATOM 2487 C CA . HIS A 1 313 ? 10.175 28.915 -37.390 1.00 35.90 313 HIS A CA 1
ATOM 2488 C C . HIS A 1 313 ? 11.535 28.215 -37.262 1.00 32.90 313 HIS A C 1
ATOM 2489 O O . HIS A 1 313 ? 11.992 27.891 -36.163 1.00 34.15 313 HIS A O 1
ATOM 2491 N N . VAL A 1 314 ? 12.193 27.979 -38.404 1.00 29.71 314 VAL A N 1
ATOM 2492 C CA . VAL A 1 314 ? 13.564 27.469 -38.373 1.00 28.87 314 VAL A CA 1
ATOM 2493 C C . VAL A 1 314 ? 14.489 28.573 -37.884 1.00 28.88 314 VAL A C 1
ATOM 2494 O O . VAL A 1 314 ? 14.445 29.712 -38.375 1.00 25.34 314 VAL A O 1
ATOM 2498 N N . GLY A 1 315 ? 15.338 28.239 -36.913 1.00 27.45 315 GLY A N 1
ATOM 2499 C CA . GLY A 1 315 ? 16.193 29.222 -36.287 1.00 29.32 315 GLY A CA 1
ATOM 2500 C C . GLY A 1 315 ? 17.480 29.471 -37.054 1.00 29.11 315 GLY A C 1
ATOM 2501 O O . GLY A 1 315 ? 17.949 28.624 -37.811 1.00 23.16 315 GLY A O 1
ATOM 2502 N N . LEU A 1 316 ? 18.042 30.668 -36.845 1.00 26.07 316 LEU A N 1
ATOM 2503 C CA . LEU A 1 316 ? 19.317 31.067 -37.436 1.00 27.81 316 LEU A CA 1
ATOM 2504 C C . LEU A 1 316 ? 20.341 31.493 -36.383 1.00 25.94 316 LEU A C 1
ATOM 2505 O O . LEU A 1 316 ? 21.335 32.146 -36.723 1.00 26.48 316 LEU A O 1
ATOM 2510 N N . GLU A 1 317 ? 20.126 31.146 -35.114 1.00 28.62 317 GLU A N 1
ATOM 2511 C CA . GLU A 1 317 ? 21.123 31.426 -34.084 1.00 33.88 317 GLU A CA 1
ATOM 2512 C C . GLU A 1 317 ? 22.088 30.268 -33.890 1.00 36.67 317 GLU A C 1
ATOM 2513 O O . GLU A 1 317 ? 23.228 30.478 -33.452 1.00 35.50 317 GLU A O 1
ATOM 2519 N N . ASP A 1 318 ? 21.622 29.055 -34.164 1.00 31.51 318 ASP A N 1
ATOM 2520 C CA . ASP A 1 318 ? 22.356 27.809 -34.029 1.00 31.78 318 ASP A CA 1
ATOM 2521 C C . ASP A 1 318 ? 22.453 27.143 -35.391 1.00 27.93 318 ASP A C 1
ATOM 2522 O O . ASP A 1 318 ? 21.638 27.399 -36.282 1.00 23.77 318 ASP A O 1
ATOM 2527 N N . GLY A 1 319 ? 23.416 26.232 -35.519 1.00 23.12 319 GLY A N 1
ATOM 2528 C CA . GLY A 1 319 ? 23.394 25.316 -36.649 1.00 21.77 319 GLY A CA 1
ATOM 2529 C C . GLY A 1 319 ? 23.714 25.996 -37.970 1.00 17.67 319 GLY A C 1
ATOM 2530 O O . GLY A 1 319 ? 24.570 26.873 -38.053 1.00 15.42 319 GLY A O 1
ATOM 2531 N N . THR A 1 320 ? 23.016 25.544 -39.029 1.00 13.82 320 THR A N 1
ATOM 2532 C CA . THR A 1 320 ? 23.286 25.961 -40.400 1.00 17.35 320 THR A CA 1
ATOM 2533 C C . THR A 1 320 ? 22.096 26.606 -41.095 1.00 17.26 320 THR A C 1
ATOM 2534 O O . THR A 1 320 ? 22.253 27.078 -42.229 1.00 12.24 320 THR A O 1
ATOM 2538 N N . GLY A 1 321 ? 20.917 26.618 -40.465 1.00 15.51 321 GLY A N 1
ATOM 2539 C CA . GLY A 1 321 ? 19.684 26.951 -41.162 1.00 18.43 321 GLY A CA 1
ATOM 2540 C C . GLY A 1 321 ? 19.091 25.834 -42.000 1.00 16.50 321 GLY A C 1
ATOM 2541 O O . GLY A 1 321 ? 18.124 26.070 -42.735 1.00 13.51 321 GLY A O 1
ATOM 2542 N N . ALA A 1 322 ? 19.648 24.629 -41.928 1.00 13.24 322 ALA A N 1
ATOM 2543 C CA . ALA A 1 322 ? 19.097 23.466 -42.610 1.00 15.36 322 ALA A CA 1
ATOM 2544 C C . ALA A 1 322 ? 19.035 22.344 -41.591 1.00 14.92 322 ALA A C 1
ATOM 2545 O O . ALA A 1 322 ? 20.061 21.985 -41.003 1.00 11.27 322 ALA A O 1
ATOM 2547 N N . VAL A 1 323 ? 17.827 21.840 -41.341 1.00 12.57 323 VAL A N 1
ATOM 2548 C CA . VAL A 1 323 ? 17.548 21.014 -40.171 1.00 14.44 323 VAL A CA 1
ATOM 2549 C C . VAL A 1 323 ? 17.254 19.584 -40.614 1.00 12.03 323 VAL A C 1
ATOM 2550 O O . VAL A 1 323 ? 16.294 19.338 -41.358 1.00 10.57 323 VAL A O 1
ATOM 2554 N N . HIS A 1 324 ? 18.095 18.655 -40.155 1.00 11.47 324 HIS A N 1
ATOM 2555 C CA . HIS A 1 324 ? 17.859 17.240 -40.381 1.00 15.10 324 HIS A CA 1
ATOM 2556 C C . HIS A 1 324 ? 16.561 16.834 -39.690 1.00 14.97 324 HIS A C 1
ATOM 2557 O O . HIS A 1 324 ? 16.399 17.038 -38.479 1.00 12.65 324 HIS A O 1
ATOM 2564 N N . THR A 1 325 ? 15.612 16.322 -40.479 1.00 10.61 325 THR A N 1
ATOM 2565 C CA . THR A 1 325 ? 14.237 16.100 -40.031 1.00 12.38 325 THR A CA 1
ATOM 2566 C C . THR A 1 325 ? 13.958 14.602 -39.930 1.00 13.69 325 THR A C 1
ATOM 2567 O O . THR A 1 325 ? 13.970 13.893 -40.941 1.00 10.41 325 THR A O 1
ATOM 2571 N N . ALA A 1 326 ? 13.688 14.131 -38.706 1.00 12.67 326 ALA A N 1
ATOM 2572 C CA . ALA A 1 326 ? 13.424 12.714 -38.446 1.00 14.27 326 ALA A CA 1
ATOM 2573 C C . ALA A 1 326 ? 12.089 12.612 -37.718 1.00 13.29 326 ALA A C 1
ATOM 2574 O O . ALA A 1 326 ? 12.051 12.652 -36.480 1.00 10.55 326 ALA A O 1
ATOM 2576 N N . PRO A 1 327 ? 10.982 12.464 -38.459 1.00 11.45 327 PRO A N 1
ATOM 2577 C CA . PRO A 1 327 ? 9.647 12.422 -37.821 1.00 12.52 327 PRO A CA 1
ATOM 2578 C C . PRO A 1 327 ? 9.491 11.382 -36.711 1.00 13.99 327 PRO A C 1
ATOM 2579 O O . PRO A 1 327 ? 8.707 11.598 -35.776 1.00 11.60 327 PRO A O 1
ATOM 2583 N N . GLY A 1 328 ? 10.201 10.256 -36.780 1.00 11.79 328 GLY A N 1
ATOM 2584 C CA . GLY A 1 328 ? 10.015 9.272 -35.725 1.00 16.43 328 GLY A CA 1
ATOM 2585 C C . GLY A 1 328 ? 10.629 9.647 -34.373 1.00 13.89 328 GLY A C 1
ATOM 2586 O O . GLY A 1 328 ? 10.318 8.980 -33.377 1.00 11.15 328 GLY A O 1
ATOM 2587 N N . HIS A 1 329 ? 11.475 10.697 -34.319 1.00 11.19 329 HIS A N 1
ATOM 2588 C CA . HIS A 1 329 ? 12.253 10.993 -33.115 1.00 12.67 329 HIS A CA 1
ATOM 2589 C C . HIS A 1 329 ? 12.219 12.463 -32.702 1.00 12.73 329 HIS A C 1
ATOM 2590 O O . HIS A 1 329 ? 13.004 12.882 -31.831 1.00 11.68 329 HIS A O 1
ATOM 2597 N N . GLY A 1 330 ? 11.307 13.252 -33.268 1.00 10.48 330 GLY A N 1
ATOM 2598 C CA . GLY A 1 330 ? 11.151 14.632 -32.856 1.00 14.28 330 GLY A CA 1
ATOM 2599 C C . GLY A 1 330 ? 9.743 15.106 -33.124 1.00 13.58 330 GLY A C 1
ATOM 2600 O O . GLY A 1 330 ? 9.191 14.815 -34.192 1.00 10.87 330 GLY A O 1
ATOM 2601 N N . GLU A 1 331 ? 9.135 15.821 -32.164 1.00 11.78 331 GLU A N 1
ATOM 2602 C CA . GLU A 1 331 ? 7.714 16.143 -32.304 1.00 15.73 331 GLU A CA 1
ATOM 2603 C C . GLU A 1 331 ? 7.482 17.134 -33.447 1.00 15.51 331 GLU A C 1
ATOM 2604 O O . GLU A 1 331 ? 6.609 16.924 -34.298 1.00 13.71 331 GLU A O 1
ATOM 2610 N N . GLU A 1 332 ? 8.264 18.218 -33.502 1.00 14.37 332 GLU A N 1
ATOM 2611 C CA . GLU A 1 332 ? 8.082 19.156 -34.611 1.00 17.07 332 GLU A CA 1
ATOM 2612 C C . GLU A 1 332 ? 8.448 18.506 -35.943 1.00 16.76 332 GLU A C 1
ATOM 2613 O O . GLU A 1 332 ? 7.755 18.703 -36.956 1.00 11.55 332 GLU A O 1
ATOM 2619 N N . ASP A 1 333 ? 9.500 17.686 -35.948 1.00 15.75 333 ASP A N 1
ATOM 2620 C CA . ASP A 1 333 ? 9.801 16.883 -37.132 1.00 14.31 333 ASP A CA 1
ATOM 2621 C C . ASP A 1 333 ? 8.593 16.052 -37.578 1.00 13.53 333 ASP A C 1
ATOM 2622 O O . ASP A 1 333 ? 8.310 15.940 -38.778 1.00 11.51 333 ASP A O 1
ATOM 2627 N N . TYR A 1 334 ? 7.910 15.403 -36.619 1.00 12.57 334 TYR A N 1
ATOM 2628 C CA . TYR A 1 334 ? 6.756 14.572 -36.950 1.00 14.02 334 TYR A CA 1
ATOM 2629 C C . TYR A 1 334 ? 5.676 15.378 -37.674 1.00 15.95 334 TYR A C 1
ATOM 2630 O O . TYR A 1 334 ? 5.125 14.936 -38.697 1.00 13.33 334 TYR A O 1
ATOM 2639 N N . TYR A 1 335 ? 5.362 16.565 -37.160 1.00 15.40 335 TYR A N 1
ATOM 2640 C CA . TYR A 1 335 ? 4.318 17.353 -37.798 1.00 19.19 335 TYR A CA 1
ATOM 2641 C C . TYR A 1 335 ? 4.743 17.794 -39.199 1.00 19.07 335 TYR A C 1
ATOM 2642 O O . TYR A 1 335 ? 3.922 17.799 -40.124 1.00 14.42 335 TYR A O 1
ATOM 2651 N N . LEU A 1 336 ? 6.023 18.153 -39.376 1.00 16.02 336 LEU A N 1
ATOM 2652 C CA . LEU A 1 336 ? 6.505 18.483 -40.718 1.00 18.63 336 LEU A CA 1
ATOM 2653 C C . LEU A 1 336 ? 6.362 17.286 -41.642 1.00 17.48 336 LEU A C 1
ATOM 2654 O O . LEU A 1 336 ? 5.883 17.415 -42.774 1.00 14.35 336 LEU A O 1
ATOM 2659 N N . GLY A 1 337 ? 6.772 16.105 -41.172 1.00 12.44 337 GLY A N 1
ATOM 2660 C CA . GLY A 1 337 ? 6.645 14.920 -42.002 1.00 15.33 337 GLY A CA 1
ATOM 2661 C C . GLY A 1 337 ? 5.225 14.708 -42.498 1.00 18.83 337 GLY A C 1
ATOM 2662 O O . GLY A 1 337 ? 4.997 14.459 -43.681 1.00 14.90 337 GLY A O 1
ATOM 2663 N N . LEU A 1 338 ? 4.240 14.841 -41.598 1.00 17.87 338 LEU A N 1
ATOM 2664 C CA . LEU A 1 338 ? 2.853 14.655 -42.014 1.00 20.71 338 LEU A CA 1
ATOM 2665 C C . LEU A 1 338 ? 2.409 15.756 -42.973 1.00 21.83 338 LEU A C 1
ATOM 2666 O O . LEU A 1 338 ? 1.639 15.500 -43.908 1.00 17.86 338 LEU A O 1
ATOM 2671 N N . ARG A 1 339 ? 2.887 16.987 -42.744 1.00 19.22 339 ARG A N 1
ATOM 2672 C CA . ARG A 1 339 ? 2.559 18.120 -43.612 1.00 24.15 339 ARG A CA 1
ATOM 2673 C C . ARG A 1 339 ? 2.923 17.829 -45.063 1.00 22.42 339 ARG A C 1
ATOM 2674 O O . ARG A 1 339 ? 2.174 18.179 -45.989 1.00 19.48 339 ARG A O 1
ATOM 2682 N N . TYR A 1 340 ? 4.049 17.145 -45.277 1.00 17.25 340 TYR A N 1
ATOM 2683 C CA . TYR A 1 340 ? 4.538 16.774 -46.597 1.00 20.70 340 TYR A CA 1
ATOM 2684 C C . TYR A 1 340 ? 4.249 15.314 -46.966 1.00 19.97 340 TYR A C 1
ATOM 2685 O O . TYR A 1 340 ? 4.780 14.830 -47.964 1.00 15.27 340 TYR A O 1
ATOM 2694 N N . ASN A 1 341 ? 3.439 14.603 -46.170 1.00 17.87 341 ASN A N 1
ATOM 2695 C CA . ASN A 1 341 ? 3.065 13.210 -46.452 1.00 19.20 341 ASN A CA 1
ATOM 2696 C C . ASN A 1 341 ? 4.292 12.316 -46.632 1.00 18.26 341 ASN A C 1
ATOM 2697 O O . ASN A 1 341 ? 4.355 11.483 -47.539 1.00 15.09 341 ASN A O 1
ATOM 2702 N N . LEU A 1 342 ? 5.278 12.497 -45.741 1.00 18.10 342 LEU A N 1
ATOM 2703 C CA . LEU A 1 342 ? 6.522 11.738 -45.756 1.00 19.25 342 LEU A CA 1
ATOM 2704 C C . LEU A 1 342 ? 6.431 10.533 -44.813 1.00 19.91 342 LEU A C 1
ATOM 2705 O O . LEU A 1 342 ? 5.572 10.465 -43.926 1.00 14.35 342 LEU A O 1
ATOM 2710 N N . GLU A 1 343 ? 7.341 9.586 -45.020 1.00 20.92 343 GLU A N 1
ATOM 2711 C CA . GLU A 1 343 ? 7.437 8.421 -44.146 1.00 22.79 343 GLU A CA 1
ATOM 2712 C C . GLU A 1 343 ? 7.789 8.827 -42.721 1.00 21.06 343 GLU A C 1
ATOM 2713 O O . GLU A 1 343 ? 8.599 9.727 -42.497 1.00 16.18 343 GLU A O 1
ATOM 2719 N N . VAL A 1 344 ? 7.191 8.135 -41.751 1.00 14.54 344 VAL A N 1
ATOM 2720 C CA . VAL A 1 344 ? 7.630 8.206 -40.364 1.00 15.63 344 VAL A CA 1
ATOM 2721 C C . VAL A 1 344 ? 8.529 6.995 -40.148 1.00 18.94 344 VAL A C 1
ATOM 2722 O O . VAL A 1 344 ? 8.054 5.869 -39.979 1.00 13.89 344 VAL A O 1
ATOM 2726 N N . LEU A 1 345 ? 9.841 7.203 -40.238 1.00 14.71 345 LEU A N 1
ATOM 2727 C CA . LEU A 1 345 ? 10.777 6.109 -39.987 1.00 16.16 345 LEU A CA 1
ATOM 2728 C C . LEU A 1 345 ? 11.038 6.017 -38.484 1.00 15.88 345 LEU A C 1
ATOM 2729 O O . LEU A 1 345 ? 11.449 7.004 -37.867 1.00 12.37 345 LEU A O 1
ATOM 2734 N N . MET A 1 346 ? 10.787 4.838 -37.893 1.00 13.60 346 MET A N 1
ATOM 2735 C CA . MET A 1 346 ? 11.024 4.658 -36.458 1.00 15.23 346 MET A CA 1
ATOM 2736 C C . MET A 1 346 ? 11.363 3.185 -36.235 1.00 15.86 346 MET A C 1
ATOM 2737 O O . MET A 1 346 ? 10.467 2.330 -36.163 1.00 14.90 346 MET A O 1
ATOM 2742 N N . SER A 1 347 ? 12.662 2.889 -36.164 1.00 14.51 347 SER A N 1
ATOM 2743 C CA . SER A 1 347 ? 13.134 1.518 -36.032 1.00 16.06 347 SER A CA 1
ATOM 2744 C C . SER A 1 347 ? 13.944 1.344 -34.754 1.00 18.84 347 SER A C 1
ATOM 2745 O O . SER A 1 347 ? 14.938 0.614 -34.724 1.00 16.46 347 SER A O 1
ATOM 2748 N N . VAL A 1 348 ? 13.534 2.042 -33.695 1.00 15.32 348 VAL A N 1
ATOM 2749 C CA . VAL A 1 348 ? 14.176 1.958 -32.386 1.00 17.41 348 VAL A CA 1
ATOM 2750 C C . VAL A 1 348 ? 13.161 1.381 -31.413 1.00 17.59 348 VAL A C 1
ATOM 2751 O O . VAL A 1 348 ? 12.067 1.942 -31.251 1.00 14.56 348 VAL A O 1
ATOM 2755 N N . ASP A 1 349 ? 13.534 0.253 -30.803 1.00 15.92 349 ASP A N 1
ATOM 2756 C CA . ASP A 1 349 ? 12.577 -0.490 -29.947 1.00 17.55 349 ASP A CA 1
ATOM 2757 C C . ASP A 1 349 ? 12.401 0.147 -28.573 1.00 18.36 349 ASP A C 1
ATOM 2758 O O . ASP A 1 349 ? 12.999 1.203 -28.314 1.00 15.06 349 ASP A O 1
ATOM 2763 N N . GLU A 1 350 ? 11.627 -0.525 -27.721 1.00 16.88 350 GLU A N 1
ATOM 2764 C CA . GLU A 1 350 ? 11.308 0.010 -26.411 1.00 21.24 350 GLU A CA 1
ATOM 2765 C C . GLU A 1 350 ? 12.519 0.038 -25.488 1.00 19.60 350 GLU A C 1
ATOM 2766 O O . GLU A 1 350 ? 12.509 0.781 -24.501 1.00 17.57 350 GLU A O 1
ATOM 2772 N N . LYS A 1 351 ? 13.565 -0.728 -25.794 1.00 16.77 351 LYS A N 1
ATOM 2773 C CA . LYS A 1 351 ? 14.797 -0.706 -25.010 1.00 20.19 351 LYS A CA 1
ATOM 2774 C C . LYS A 1 351 ? 15.862 0.214 -25.602 1.00 21.08 351 LYS A C 1
ATOM 2775 O O . LYS A 1 351 ? 17.000 0.219 -25.121 1.00 16.83 351 LYS A O 1
ATOM 2781 N N . GLY A 1 352 ? 15.506 1.009 -26.607 1.00 19.39 352 GLY A N 1
ATOM 2782 C CA . GLY A 1 352 ? 16.432 1.961 -27.181 1.00 19.20 352 GLY A CA 1
ATOM 2783 C C . GLY A 1 352 ? 17.404 1.387 -28.186 1.00 19.02 352 GLY A C 1
ATOM 2784 O O . GLY A 1 352 ? 18.413 2.040 -28.483 1.00 15.72 352 GLY A O 1
ATOM 2785 N N . CYS A 1 353 ? 17.126 0.194 -28.726 1.00 16.70 353 CYS A N 1
ATOM 2786 C CA . CYS A 1 353 ? 18.008 -0.497 -29.650 1.00 17.49 353 CYS A CA 1
ATOM 2787 C C . CYS A 1 353 ? 17.393 -0.523 -31.045 1.00 18.70 353 CYS A C 1
ATOM 2788 O O . CYS A 1 353 ? 16.173 -0.594 -31.201 1.00 17.10 353 CYS A O 1
ATOM 2791 N N . TYR A 1 354 ? 18.251 -0.463 -32.061 1.00 17.58 354 TYR A N 1
ATOM 2792 C CA . TYR A 1 354 ? 17.777 -0.589 -33.430 1.00 19.56 354 TYR A CA 1
ATOM 2793 C C . TYR A 1 354 ? 17.184 -1.972 -33.671 1.00 19.93 354 TYR A C 1
ATOM 2794 O O . TYR A 1 354 ? 17.762 -2.992 -33.270 1.00 19.61 354 TYR A O 1
ATOM 2803 N N . ASP A 1 355 ? 16.022 -2.008 -34.336 1.00 18.44 355 ASP A N 1
ATOM 2804 C CA . ASP A 1 355 ? 15.342 -3.270 -34.597 1.00 20.82 355 ASP A CA 1
ATOM 2805 C C . ASP A 1 355 ? 15.333 -3.596 -36.094 1.00 24.93 355 ASP A C 1
ATOM 2806 O O . ASP A 1 355 ? 15.931 -2.898 -36.920 1.00 19.92 355 ASP A O 1
ATOM 2811 N N . GLU A 1 356 ? 14.639 -4.689 -36.435 1.00 24.62 356 GLU A N 1
ATOM 2812 C CA . GLU A 1 356 ? 14.655 -5.236 -37.791 1.00 30.50 356 GLU A CA 1
ATOM 2813 C C . GLU A 1 356 ? 14.148 -4.250 -38.839 1.00 29.35 356 GLU A C 1
ATOM 2814 O O . GLU A 1 356 ? 14.326 -4.502 -40.036 1.00 26.54 356 GLU A O 1
ATOM 2820 N N . GLY A 1 357 ? 13.531 -3.140 -38.413 1.00 25.32 357 GLY A N 1
ATOM 2821 C CA . GLY A 1 357 ? 13.087 -2.128 -39.355 1.00 26.30 357 GLY A CA 1
ATOM 2822 C C . GLY A 1 357 ? 14.208 -1.488 -40.158 1.00 25.33 357 GLY A C 1
ATOM 2823 O O . GLY A 1 357 ? 13.971 -0.993 -41.264 1.00 24.57 357 GLY A O 1
ATOM 2824 N N . ILE A 1 358 ? 15.434 -1.471 -39.621 1.00 22.33 358 ILE A N 1
ATOM 2825 C CA . ILE A 1 358 ? 16.531 -0.874 -40.385 1.00 26.31 358 ILE A CA 1
ATOM 2826 C C . ILE A 1 358 ? 16.925 -1.743 -41.570 1.00 27.61 358 ILE A C 1
ATOM 2827 O O . ILE A 1 358 ? 17.493 -1.231 -42.546 1.00 24.32 358 ILE A O 1
ATOM 2832 N N . ILE A 1 359 ? 16.647 -3.046 -41.506 1.00 26.45 359 ILE A N 1
ATOM 2833 C CA . ILE A 1 359 ? 16.931 -3.947 -42.627 1.00 33.06 359 ILE A CA 1
ATOM 2834 C C . ILE A 1 359 ? 15.792 -3.920 -43.632 1.00 32.78 359 ILE A C 1
ATOM 2835 O O . ILE A 1 359 ? 15.998 -3.701 -44.831 1.00 30.81 359 ILE A O 1
ATOM 2840 N N . HIS A 1 360 ? 14.569 -4.152 -43.136 1.00 40.83 360 HIS A N 1
ATOM 2841 C CA . HIS A 1 360 ? 13.370 -4.142 -43.969 1.00 41.41 360 HIS A CA 1
ATOM 2842 C C . HIS A 1 360 ? 13.277 -2.883 -44.821 1.00 41.06 360 HIS A C 1
ATOM 2843 O O . HIS A 1 360 ? 12.916 -2.952 -46.003 1.00 41.34 360 HIS A O 1
ATOM 2850 N N . ASN A 1 361 ? 13.621 -1.728 -44.250 1.00 37.59 361 ASN A N 1
ATOM 2851 C CA . ASN A 1 361 ? 13.509 -0.447 -44.938 1.00 35.99 361 ASN A CA 1
ATOM 2852 C C . ASN A 1 361 ? 14.837 0.079 -45.465 1.00 36.36 361 ASN A C 1
ATOM 2853 O O . ASN A 1 361 ? 14.868 1.193 -46.000 1.00 37.67 361 ASN A O 1
ATOM 2858 N N . GLN A 1 362 ? 15.933 -0.671 -45.300 1.00 34.46 362 GLN A N 1
ATOM 2859 C CA . GLN A 1 362 ? 17.257 -0.294 -45.814 1.00 31.50 362 GLN A CA 1
ATOM 2860 C C . GLN A 1 362 ? 17.725 1.067 -45.291 1.00 34.05 362 GLN A C 1
ATOM 2861 O O . GLN A 1 362 ? 18.182 1.928 -46.048 1.00 32.17 362 GLN A O 1
ATOM 2867 N N . LEU A 1 363 ? 17.643 1.247 -43.973 1.00 24.28 363 LEU A N 1
ATOM 2868 C CA . LEU A 1 363 ? 17.938 2.539 -43.367 1.00 24.94 363 LEU A CA 1
ATOM 2869 C C . LEU A 1 363 ? 19.310 2.611 -42.719 1.00 25.42 363 LEU A C 1
ATOM 2870 O O . LEU A 1 363 ? 19.834 3.715 -42.532 1.00 20.72 363 LEU A O 1
ATOM 2875 N N . LEU A 1 364 ? 19.870 1.470 -42.339 1.00 21.60 364 LEU A N 1
ATOM 2876 C CA . LEU A 1 364 ? 21.123 1.412 -41.609 1.00 23.53 364 LEU A CA 1
ATOM 2877 C C . LEU A 1 364 ? 21.660 -0.001 -41.763 1.00 25.25 364 LEU A C 1
ATOM 2878 O O . LEU A 1 364 ? 20.889 -0.951 -41.902 1.00 22.23 364 LEU A O 1
ATOM 2883 N N . ASP A 1 365 ? 22.982 -0.127 -41.763 1.00 24.60 365 ASP A N 1
ATOM 2884 C CA . ASP A 1 365 ? 23.603 -1.419 -42.024 1.00 28.78 365 ASP A CA 1
ATOM 2885 C C . ASP A 1 365 ? 23.167 -2.453 -40.985 1.00 29.39 365 ASP A C 1
ATOM 2886 O O . ASP A 1 365 ? 22.917 -2.134 -39.819 1.00 21.31 365 ASP A O 1
ATOM 2891 N N . GLU A 1 366 ? 23.085 -3.713 -41.422 1.00 27.58 366 GLU A N 1
ATOM 2892 C CA . GLU A 1 366 ? 22.540 -4.766 -40.569 1.00 29.30 366 GLU A CA 1
ATOM 2893 C C . GLU A 1 366 ? 23.382 -5.012 -39.326 1.00 26.83 366 GLU A C 1
ATOM 2894 O O . GLU A 1 366 ? 22.856 -5.518 -38.331 1.00 24.72 366 GLU A O 1
ATOM 2900 N N . SER A 1 367 ? 24.670 -4.660 -39.360 1.00 24.22 367 SER A N 1
ATOM 2901 C CA . SER A 1 367 ? 25.525 -4.823 -38.187 1.00 25.15 367 SER A CA 1
ATOM 2902 C C . SER A 1 367 ? 25.019 -4.037 -36.982 1.00 25.37 367 SER A C 1
ATOM 2903 O O . SER A 1 367 ? 25.359 -4.392 -35.845 1.00 23.61 367 SER A O 1
ATOM 2906 N N . TYR A 1 368 ? 24.206 -2.988 -37.202 1.00 21.78 368 TYR A N 1
ATOM 2907 C CA . TYR A 1 368 ? 23.654 -2.209 -36.099 1.00 22.37 368 TYR A CA 1
ATOM 2908 C C . TYR A 1 368 ? 22.439 -2.852 -35.446 1.00 22.66 368 TYR A C 1
ATOM 2909 O O . TYR A 1 368 ? 21.983 -2.341 -34.420 1.00 20.33 368 TYR A O 1
ATOM 2918 N N . LEU A 1 369 ? 21.918 -3.953 -35.993 1.00 23.28 369 LEU A N 1
ATOM 2919 C CA . LEU A 1 369 ? 20.753 -4.600 -35.400 1.00 22.54 369 LEU A CA 1
ATOM 2920 C C . LEU A 1 369 ? 21.007 -4.927 -33.934 1.00 23.75 369 LEU A C 1
ATOM 2921 O O . LEU A 1 369 ? 22.017 -5.541 -33.586 1.00 23.41 369 LEU A O 1
ATOM 2926 N N . GLY A 1 370 ? 20.101 -4.467 -33.066 1.00 21.66 370 GLY A N 1
ATOM 2927 C CA . GLY A 1 370 ? 20.208 -4.729 -31.648 1.00 21.96 370 GLY A CA 1
ATOM 2928 C C . GLY A 1 370 ? 21.103 -3.787 -30.867 1.00 22.26 370 GLY A C 1
ATOM 2929 O O . GLY A 1 370 ? 21.120 -3.861 -29.626 1.00 21.54 370 GLY A O 1
ATOM 2930 N N . GLU A 1 371 ? 21.822 -2.891 -31.539 1.00 20.82 371 GLU A N 1
ATOM 2931 C CA . GLU A 1 371 ? 22.684 -1.930 -30.861 1.00 23.57 371 GLU A CA 1
ATOM 2932 C C . GLU A 1 371 ? 21.877 -0.800 -30.238 1.00 19.33 371 GLU A C 1
ATOM 2933 O O . GLU A 1 371 ? 20.959 -0.248 -30.857 1.00 18.24 371 GLU A O 1
ATOM 2939 N N . HIS A 1 372 ? 22.264 -0.430 -29.027 1.00 19.05 372 HIS A N 1
ATOM 2940 C CA . HIS A 1 372 ? 21.662 0.728 -28.396 1.00 19.81 372 HIS A CA 1
ATOM 2941 C C . HIS A 1 372 ? 22.035 1.987 -29.163 1.00 19.94 372 HIS A C 1
ATOM 2942 O O . HIS A 1 372 ? 23.171 2.134 -29.626 1.00 17.45 372 HIS A O 1
ATOM 2949 N N . VAL A 1 373 ? 21.066 2.907 -29.292 1.00 16.05 373 VAL A N 1
ATOM 2950 C CA . VAL A 1 373 ? 21.272 4.061 -30.168 1.00 20.70 373 VAL A CA 1
ATOM 2951 C C . VAL A 1 373 ? 22.438 4.924 -29.688 1.00 20.02 373 VAL A C 1
ATOM 2952 O O . VAL A 1 373 ? 23.164 5.507 -30.504 1.00 15.83 373 VAL A O 1
ATOM 2956 N N . PHE A 1 374 ? 22.622 5.051 -28.368 1.00 17.74 374 PHE A N 1
ATOM 2957 C CA . PHE A 1 374 ? 23.731 5.886 -27.904 1.00 21.93 374 PHE A CA 1
ATOM 2958 C C . PHE A 1 374 ? 25.079 5.208 -28.105 1.00 23.29 374 PHE A C 1
ATOM 2959 O O . PHE A 1 374 ? 26.088 5.891 -28.331 1.00 22.77 374 PHE A O 1
ATOM 2967 N N . LYS A 1 375 ? 25.122 3.876 -28.036 1.00 20.92 375 LYS A N 1
ATOM 2968 C CA . LYS A 1 375 ? 26.382 3.179 -28.261 1.00 24.66 375 LYS A CA 1
ATOM 2969 C C . LYS A 1 375 ? 26.741 3.128 -29.739 1.00 24.10 375 LYS A C 1
ATOM 2970 O O . LYS A 1 375 ? 27.921 3.004 -30.086 1.00 22.88 375 LYS A O 1
ATOM 2976 N N . ALA A 1 376 ? 25.742 3.213 -30.621 1.00 18.46 376 ALA A N 1
ATOM 2977 C CA . ALA A 1 376 ? 25.991 3.144 -32.060 1.00 23.74 376 ALA A CA 1
ATOM 2978 C C . ALA A 1 376 ? 26.601 4.415 -32.638 1.00 22.78 376 ALA A C 1
ATOM 2979 O O . ALA A 1 376 ? 27.108 4.377 -33.764 1.00 18.02 376 ALA A O 1
ATOM 2981 N N . GLN A 1 377 ? 26.547 5.539 -31.913 1.00 19.85 377 GLN A N 1
ATOM 2982 C CA . GLN A 1 377 ? 26.797 6.834 -32.546 1.00 20.36 377 GLN A CA 1
ATOM 2983 C C . GLN A 1 377 ? 28.240 6.989 -33.019 1.00 22.69 377 GLN A C 1
ATOM 2984 O O . GLN A 1 377 ? 28.491 7.597 -34.074 1.00 18.50 377 GLN A O 1
ATOM 2990 N N . LYS A 1 378 ? 29.209 6.481 -32.255 1.00 22.30 378 LYS A N 1
ATOM 2991 C CA . LYS A 1 378 ? 30.594 6.596 -32.712 1.00 22.33 378 LYS A CA 1
ATOM 2992 C C . LYS A 1 378 ? 30.787 5.936 -34.068 1.00 25.74 378 LYS A C 1
ATOM 2993 O O . LYS A 1 378 ? 31.404 6.516 -34.965 1.00 21.02 378 LYS A O 1
ATOM 2999 N N . ARG A 1 379 ? 30.269 4.717 -34.237 1.00 25.56 379 ARG A N 1
ATOM 3000 C CA . ARG A 1 379 ? 30.457 4.009 -35.499 1.00 25.49 379 ARG A CA 1
ATOM 3001 C C . ARG A 1 379 ? 29.703 4.702 -36.630 1.00 24.64 379 ARG A C 1
ATOM 3002 O O . ARG A 1 379 ? 30.199 4.778 -37.762 1.00 19.45 379 ARG A O 1
ATOM 3010 N N . ILE A 1 380 ? 28.522 5.253 -36.329 1.00 21.47 380 ILE A N 1
ATOM 3011 C CA . ILE A 1 380 ? 27.779 6.032 -37.316 1.00 22.18 380 ILE A CA 1
ATOM 3012 C C . ILE A 1 380 ? 28.604 7.226 -37.779 1.00 22.31 380 ILE A C 1
ATOM 3013 O O . ILE A 1 380 ? 28.691 7.509 -38.971 1.00 17.27 380 ILE A O 1
ATOM 3018 N N . ILE A 1 381 ? 29.203 7.960 -36.830 1.00 20.52 381 ILE A N 1
ATOM 3019 C CA . ILE A 1 381 ? 29.991 9.139 -37.195 1.00 23.85 381 ILE A CA 1
ATOM 3020 C C . ILE A 1 381 ? 31.168 8.745 -38.092 1.00 23.53 381 ILE A C 1
ATOM 3021 O O . ILE A 1 381 ? 31.463 9.420 -39.091 1.00 20.17 381 ILE A O 1
ATOM 3026 N N . GLU A 1 382 ? 31.859 7.656 -37.753 1.00 24.53 382 GLU A N 1
ATOM 3027 C CA . GLU A 1 382 ? 32.964 7.218 -38.603 1.00 26.59 382 GLU A CA 1
ATOM 3028 C C . GLU A 1 382 ? 32.481 6.853 -40.001 1.00 28.25 382 GLU A C 1
ATOM 3029 O O . GLU A 1 382 ? 33.175 7.106 -40.995 1.00 25.79 382 GLU A O 1
ATOM 3035 N N . GLN A 1 383 ? 31.278 6.292 -40.104 1.00 24.78 383 GLN A N 1
ATOM 3036 C CA . GLN A 1 383 ? 30.760 5.850 -41.395 1.00 25.97 383 GLN A CA 1
ATOM 3037 C C . GLN A 1 383 ? 30.450 7.011 -42.336 1.00 25.53 383 GLN A C 1
ATOM 3038 O O . GLN A 1 383 ? 30.367 6.806 -43.552 1.00 20.30 383 GLN A O 1
ATOM 3044 N N . LEU A 1 384 ? 30.277 8.226 -41.802 1.00 21.73 384 LEU A N 1
ATOM 3045 C CA . LEU A 1 384 ? 29.918 9.371 -42.627 1.00 20.47 384 LEU A CA 1
ATOM 3046 C C . LEU A 1 384 ? 31.034 9.783 -43.585 1.00 20.70 384 LEU A C 1
ATOM 3047 O O . LEU A 1 384 ? 30.750 10.432 -44.594 1.00 18.34 384 LEU A O 1
ATOM 3052 N N . GLY A 1 385 ? 32.278 9.420 -43.295 1.00 20.52 385 GLY A N 1
ATOM 3053 C CA . GLY A 1 385 ? 33.361 9.672 -44.245 1.00 23.52 385 GLY A CA 1
ATOM 3054 C C . GLY A 1 385 ? 33.501 11.143 -44.588 1.00 25.00 385 GLY A C 1
ATOM 3055 O O . GLY A 1 385 ? 33.430 12.020 -43.717 1.00 22.08 385 GLY A O 1
ATOM 3056 N N . ASP A 1 386 ? 33.681 11.423 -45.885 1.00 24.66 386 ASP A N 1
ATOM 3057 C CA . ASP A 1 386 ? 33.882 12.797 -46.345 1.00 27.36 386 ASP A CA 1
ATOM 3058 C C . ASP A 1 386 ? 32.665 13.698 -46.152 1.00 25.27 386 ASP A C 1
ATOM 3059 O O . ASP A 1 386 ? 32.805 14.925 -46.252 1.00 21.57 386 ASP A O 1
ATOM 3064 N N . SER A 1 387 ? 31.478 13.145 -45.884 1.00 19.52 387 SER A N 1
ATOM 3065 C CA . SER A 1 387 ? 30.337 14.014 -45.651 1.00 19.70 387 SER A CA 1
ATOM 3066 C C . SER A 1 387 ? 30.361 14.658 -44.271 1.00 21.80 387 SER A C 1
ATOM 3067 O O . SER A 1 387 ? 29.610 15.609 -44.035 1.00 14.62 387 SER A O 1
ATOM 3070 N N . LEU A 1 388 ? 31.185 14.157 -43.361 1.00 15.62 388 LEU A N 1
ATOM 3071 C CA . LEU A 1 388 ? 31.339 14.795 -42.061 1.00 19.23 388 LEU A CA 1
ATOM 3072 C C . LEU A 1 388 ? 32.302 15.966 -42.221 1.00 21.21 388 LEU A C 1
ATOM 3073 O O . LEU A 1 388 ? 33.505 15.761 -42.417 1.00 16.45 388 LEU A O 1
ATOM 3078 N N . LEU A 1 389 ? 31.775 17.197 -42.141 1.00 16.37 389 LEU A N 1
ATOM 3079 C CA . LEU A 1 389 ? 32.607 18.374 -42.361 1.00 19.29 389 LEU A CA 1
ATOM 3080 C C . LEU A 1 389 ? 33.316 18.829 -41.094 1.00 19.77 389 LEU A C 1
ATOM 3081 O O . LEU A 1 389 ? 34.428 19.373 -41.165 1.00 16.59 389 LEU A O 1
ATOM 3086 N N . LEU A 1 390 ? 32.697 18.604 -39.939 1.00 16.32 390 LEU A N 1
ATOM 3087 C CA . LEU A 1 390 ? 33.283 18.984 -38.666 1.00 18.34 390 LEU A CA 1
ATOM 3088 C C . LEU A 1 390 ? 32.616 18.191 -37.550 1.00 17.77 390 LEU A C 1
ATOM 3089 O O . LEU A 1 390 ? 31.390 18.024 -37.539 1.00 14.99 390 LEU A O 1
ATOM 3094 N N . GLU A 1 391 ? 33.433 17.695 -36.622 1.00 18.11 391 GLU A N 1
ATOM 3095 C CA . GLU A 1 391 ? 32.933 17.042 -35.418 1.00 19.45 391 GLU A CA 1
ATOM 3096 C C . GLU A 1 391 ? 33.427 17.810 -34.200 1.00 20.76 391 GLU A C 1
ATOM 3097 O O . GLU A 1 391 ? 34.618 18.096 -34.088 1.00 17.68 391 GLU A O 1
ATOM 3103 N N . GLN A 1 392 ? 32.508 18.159 -33.303 1.00 16.26 392 GLN A N 1
ATOM 3104 C CA . GLN A 1 392 ? 32.833 18.723 -31.999 1.00 17.70 392 GLN A CA 1
ATOM 3105 C C . GLN A 1 392 ? 32.240 17.838 -30.905 1.00 16.53 392 GLN A C 1
ATOM 3106 O O . GLN A 1 392 ? 31.465 16.917 -31.169 1.00 16.01 392 GLN A O 1
ATOM 3112 N N . GLU A 1 393 ? 32.600 18.152 -29.666 1.00 17.05 393 GLU A N 1
ATOM 3113 C CA . GLU A 1 393 ? 31.891 17.657 -28.492 1.00 17.67 393 GLU A CA 1
ATOM 3114 C C . GLU A 1 393 ? 31.352 18.861 -27.737 1.00 16.87 393 GLU A C 1
ATOM 3115 O O . GLU A 1 393 ? 32.105 19.799 -27.454 1.00 17.16 393 GLU A O 1
ATOM 3121 N N . ILE A 1 394 ? 30.062 18.822 -27.397 1.00 15.67 394 ILE A N 1
ATOM 3122 C CA . ILE A 1 394 ? 29.421 19.905 -26.669 1.00 17.31 394 ILE A CA 1
ATOM 3123 C C . ILE A 1 394 ? 28.809 19.357 -25.387 1.00 17.65 394 ILE A C 1
ATOM 3124 O O . ILE A 1 394 ? 28.736 18.152 -25.161 1.00 15.30 394 ILE A O 1
ATOM 3129 N N . GLU A 1 395 ? 28.393 20.281 -24.541 1.00 15.19 395 GLU A N 1
ATOM 3130 C CA . GLU A 1 395 ? 27.617 19.984 -23.353 1.00 16.50 395 GLU A CA 1
ATOM 3131 C C . GLU A 1 395 ? 26.294 20.725 -23.470 1.00 19.74 395 GLU A C 1
ATOM 3132 O O . GLU A 1 395 ? 26.266 21.893 -23.864 1.00 16.26 395 GLU A O 1
ATOM 3138 N N . HIS A 1 396 ? 25.200 20.052 -23.110 1.00 16.49 396 HIS A N 1
ATOM 3139 C CA . HIS A 1 396 ? 23.899 20.693 -23.168 1.00 19.14 396 HIS A CA 1
ATOM 3140 C C . HIS A 1 396 ? 22.983 20.063 -22.130 1.00 19.04 396 HIS A C 1
ATOM 3141 O O . HIS A 1 396 ? 23.205 18.933 -21.682 1.00 15.63 396 HIS A O 1
ATOM 3148 N N . SER A 1 397 ? 21.945 20.812 -21.762 1.00 16.36 397 SER A N 1
ATOM 3149 C CA . SER A 1 397 ? 20.969 20.336 -20.783 1.00 19.67 397 SER A CA 1
ATOM 3150 C C . SER A 1 397 ? 20.053 19.337 -21.476 1.00 19.93 397 SER A C 1
ATOM 3151 O O . SER A 1 397 ? 19.446 19.661 -22.502 1.00 14.61 397 SER A O 1
ATOM 3154 N N . TYR A 1 398 ? 19.995 18.112 -20.944 1.00 16.67 398 TYR A N 1
ATOM 3155 C CA . TYR A 1 398 ? 19.360 16.992 -21.624 1.00 16.23 398 TYR A CA 1
ATOM 3156 C C . TYR A 1 398 ? 18.434 16.248 -20.667 1.00 14.51 398 TYR A C 1
ATOM 3157 O O . TYR A 1 398 ? 18.782 16.051 -19.502 1.00 12.62 398 TYR A O 1
ATOM 3166 N N . PRO A 1 399 ? 17.264 15.801 -21.128 1.00 16.16 399 PRO A N 1
ATOM 3167 C CA . PRO A 1 399 ? 16.314 15.174 -20.197 1.00 17.45 399 PRO A CA 1
ATOM 3168 C C . PRO A 1 399 ? 16.722 13.763 -19.807 1.00 16.36 399 PRO A C 1
ATOM 3169 O O . PRO A 1 399 ? 17.083 12.939 -20.652 1.00 12.91 399 PRO A O 1
ATOM 3173 N N . HIS A 1 400 ? 16.629 13.484 -18.505 1.00 12.52 400 HIS A N 1
ATOM 3174 C CA . HIS A 1 400 ? 16.959 12.171 -17.965 1.00 14.22 400 HIS A CA 1
ATOM 3175 C C . HIS A 1 400 ? 15.750 11.630 -17.217 1.00 14.32 400 HIS A C 1
ATOM 3176 O O . HIS A 1 400 ? 14.926 12.395 -16.730 1.00 12.16 400 HIS A O 1
ATOM 3183 N N . CYS A 1 401 ? 15.657 10.309 -17.147 1.00 13.30 401 CYS A N 1
ATOM 3184 C CA . CYS A 1 401 ? 14.568 9.677 -16.407 1.00 17.06 401 CYS A CA 1
ATOM 3185 C C . CYS A 1 401 ? 14.711 9.987 -14.921 1.00 16.06 401 CYS A C 1
ATOM 3186 O O . CYS A 1 401 ? 15.811 9.917 -14.368 1.00 13.36 401 CYS A O 1
ATOM 3189 N N . TRP A 1 402 ? 13.597 10.356 -14.271 1.00 11.50 402 TRP A N 1
ATOM 3190 C CA . TRP A 1 402 ? 13.694 10.786 -12.878 1.00 14.80 402 TRP A CA 1
ATOM 3191 C C . TRP A 1 402 ? 14.101 9.674 -11.906 1.00 17.72 402 TRP A C 1
ATOM 3192 O O . TRP A 1 402 ? 14.602 10.002 -10.826 1.00 13.82 402 TRP A O 1
ATOM 3203 N N . ARG A 1 403 ? 13.892 8.379 -12.230 1.00 14.46 403 ARG A N 1
ATOM 3204 C CA . ARG A 1 403 ? 14.272 7.322 -11.280 1.00 20.97 403 ARG A CA 1
ATOM 3205 C C . ARG A 1 403 ? 15.347 6.361 -11.788 1.00 21.03 403 ARG A C 1
ATOM 3206 O O . ARG A 1 403 ? 16.084 5.798 -10.970 1.00 19.22 403 ARG A O 1
ATOM 3214 N N . THR A 1 404 ? 15.466 6.142 -13.096 1.00 19.47 404 THR A N 1
ATOM 3215 C CA . THR A 1 404 ? 16.614 5.367 -13.565 1.00 20.82 404 THR A CA 1
ATOM 3216 C C . THR A 1 404 ? 17.836 6.241 -13.813 1.00 22.36 404 THR A C 1
ATOM 3217 O O . THR A 1 404 ? 18.942 5.707 -13.967 1.00 19.48 404 THR A O 1
ATOM 3221 N N . HIS A 1 405 ? 17.651 7.562 -13.855 1.00 21.15 405 HIS A N 1
ATOM 3222 C CA . HIS A 1 405 ? 18.689 8.557 -14.097 1.00 23.76 405 HIS A CA 1
ATOM 3223 C C . HIS A 1 405 ? 19.383 8.372 -15.446 1.00 22.81 405 HIS A C 1
ATOM 3224 O O . HIS A 1 405 ? 20.399 9.021 -15.709 1.00 20.23 405 HIS A O 1
ATOM 3231 N N . LYS A 1 406 ? 18.825 7.550 -16.328 1.00 20.24 406 LYS A N 1
ATOM 3232 C CA . LYS A 1 406 ? 19.424 7.450 -17.647 1.00 23.39 406 LYS A CA 1
ATOM 3233 C C . LYS A 1 406 ? 18.811 8.465 -18.609 1.00 18.85 406 LYS A C 1
ATOM 3234 O O . LYS A 1 406 ? 17.685 8.936 -18.405 1.00 14.69 406 LYS A O 1
ATOM 3240 N N . PRO A 1 407 ? 19.553 8.858 -19.640 1.00 17.23 407 PRO A N 1
ATOM 3241 C CA . PRO A 1 407 ? 19.004 9.817 -20.600 1.00 18.38 407 PRO A CA 1
ATOM 3242 C C . PRO A 1 407 ? 17.808 9.215 -21.319 1.00 18.98 407 PRO A C 1
ATOM 3243 O O . PRO A 1 407 ? 17.761 8.013 -21.589 1.00 20.70 407 PRO A O 1
ATOM 3247 N N . VAL A 1 408 ? 16.844 10.062 -21.640 1.00 14.31 408 VAL A N 1
ATOM 3248 C CA . VAL A 1 408 ? 15.701 9.557 -22.385 1.00 16.35 408 VAL A CA 1
ATOM 3249 C C . VAL A 1 408 ? 15.972 9.762 -23.870 1.00 19.87 408 VAL A C 1
ATOM 3250 O O . VAL A 1 408 ? 16.937 10.434 -24.256 1.00 15.19 408 VAL A O 1
ATOM 3254 N N . ILE A 1 409 ? 15.162 9.118 -24.702 1.00 16.19 409 ILE A N 1
ATOM 3255 C CA . ILE A 1 409 ? 15.150 9.389 -26.132 1.00 19.03 409 ILE A CA 1
ATOM 3256 C C . ILE A 1 409 ? 13.714 9.742 -26.495 1.00 18.36 409 ILE A C 1
ATOM 3257 O O . ILE A 1 409 ? 12.850 9.834 -25.621 1.00 12.84 409 ILE A O 1
ATOM 3262 N N . TYR A 1 410 ? 13.436 9.935 -27.776 1.00 19.37 410 TYR A N 1
ATOM 3263 C CA . TYR A 1 410 ? 12.069 10.172 -28.241 1.00 17.32 410 TYR A CA 1
ATOM 3264 C C . TYR A 1 410 ? 11.739 9.103 -29.263 1.00 14.58 410 TYR A C 1
ATOM 3265 O O . TYR A 1 410 ? 12.583 8.759 -30.100 1.00 13.63 410 TYR A O 1
ATOM 3274 N N . ARG A 1 411 ? 10.520 8.568 -29.176 1.00 12.51 411 ARG A N 1
ATOM 3275 C CA . ARG A 1 411 ? 10.046 7.520 -30.057 1.00 16.23 411 ARG A CA 1
ATOM 3276 C C . ARG A 1 411 ? 8.612 7.861 -30.412 1.00 15.29 411 ARG A C 1
ATOM 3277 O O . ARG A 1 411 ? 7.796 8.091 -29.510 1.00 10.88 411 ARG A O 1
ATOM 3285 N N . ALA A 1 412 ? 8.301 7.872 -31.710 1.00 11.89 412 ALA A N 1
ATOM 3286 C CA . ALA A 1 412 ? 6.896 7.905 -32.101 1.00 14.49 412 ALA A CA 1
ATOM 3287 C C . ALA A 1 412 ? 6.176 6.671 -31.563 1.00 14.89 412 ALA A C 1
ATOM 3288 O O . ALA A 1 412 ? 6.589 5.531 -31.803 1.00 12.41 412 ALA A O 1
ATOM 3290 N N . THR A 1 413 ? 5.061 6.913 -30.874 1.00 13.22 413 THR A N 1
ATOM 3291 C CA . THR A 1 413 ? 4.308 5.861 -30.222 1.00 14.76 413 THR A CA 1
ATOM 3292 C C . THR A 1 413 ? 2.900 6.382 -29.995 1.00 12.21 413 THR A C 1
ATOM 3293 O O . THR A 1 413 ? 2.666 7.593 -29.980 1.00 11.65 413 THR A O 1
ATOM 3297 N N . THR A 1 414 ? 1.975 5.445 -29.804 1.00 14.20 414 THR A N 1
ATOM 3298 C CA . THR A 1 414 ? 0.582 5.780 -29.534 1.00 14.92 414 THR A CA 1
ATOM 3299 C C . THR A 1 414 ? 0.334 5.722 -28.028 1.00 12.79 414 THR A C 1
ATOM 3300 O O . THR A 1 414 ? 0.495 4.665 -27.405 1.00 13.24 414 THR A O 1
ATOM 3304 N N . GLN A 1 415 ? -0.062 6.863 -27.457 1.00 12.19 415 GLN A N 1
ATOM 3305 C CA . GLN A 1 415 ? -0.281 6.971 -26.026 1.00 13.22 415 GLN A CA 1
ATOM 3306 C C . GLN A 1 415 ? -1.567 7.754 -25.764 1.00 14.44 415 GLN A C 1
ATOM 3307 O O . GLN A 1 415 ? -2.190 8.318 -26.671 1.00 11.98 415 GLN A O 1
ATOM 3313 N N . TRP A 1 416 ? -1.948 7.776 -24.491 1.00 13.89 416 TRP A N 1
ATOM 3314 C CA . TRP A 1 416 ? -3.147 8.462 -24.046 1.00 14.62 416 TRP A CA 1
ATOM 3315 C C . TRP A 1 416 ? -2.779 9.804 -23.435 1.00 12.41 416 TRP A C 1
ATOM 3316 O O . TRP A 1 416 ? -1.821 9.905 -22.657 1.00 10.56 416 TRP A O 1
ATOM 3327 N N . PHE A 1 417 ? -3.568 10.830 -23.767 1.00 10.92 417 PHE A N 1
ATOM 3328 C CA . PHE A 1 417 ? -3.265 12.188 -23.362 1.00 11.76 417 PHE A CA 1
ATOM 3329 C C . PHE A 1 417 ? -4.479 12.873 -22.763 1.00 10.58 417 PHE A C 1
ATOM 3330 O O . PHE A 1 417 ? -5.608 12.635 -23.187 1.00 11.01 417 PHE A O 1
ATOM 3338 N N . ILE A 1 418 ? -4.218 13.805 -21.839 1.00 10.01 418 ILE A N 1
ATOM 3339 C CA . ILE A 1 418 ? -5.202 14.847 -21.515 1.00 12.28 418 ILE A CA 1
ATOM 3340 C C . ILE A 1 418 ? -4.884 16.068 -22.374 1.00 12.31 418 ILE A C 1
ATOM 3341 O O . ILE A 1 418 ? -3.755 16.555 -22.356 1.00 9.69 418 ILE A O 1
ATOM 3346 N N . LEU A 1 419 ? -5.868 16.537 -23.148 1.00 10.65 419 LEU A N 1
ATOM 3347 C CA . LEU A 1 419 ? -5.650 17.599 -24.120 1.00 13.23 419 LEU A CA 1
ATOM 3348 C C . LEU A 1 419 ? -5.813 18.961 -23.452 1.00 11.66 419 LEU A C 1
ATOM 3349 O O . LEU A 1 419 ? -6.747 19.169 -22.672 1.00 10.54 419 LEU A O 1
ATOM 3354 N N . MET A 1 420 ? -4.888 19.882 -23.777 1.00 11.17 420 MET A N 1
ATOM 3355 C CA . MET A 1 420 ? -4.831 21.217 -23.182 1.00 13.48 420 MET A CA 1
ATOM 3356 C C . MET A 1 420 ? -5.583 22.275 -23.974 1.00 13.01 420 MET A C 1
ATOM 3357 O O . MET A 1 420 ? -6.026 23.287 -23.400 1.00 10.74 420 MET A O 1
ATOM 3362 N N . ASP A 1 421 ? -5.725 22.077 -25.285 1.00 11.86 421 ASP A N 1
ATOM 3363 C CA . ASP A 1 421 ? -6.300 23.102 -26.152 1.00 15.59 421 ASP A CA 1
ATOM 3364 C C . ASP A 1 421 ? -7.560 22.600 -26.841 1.00 19.49 421 ASP A C 1
ATOM 3365 O O . ASP A 1 421 ? -7.908 23.059 -27.933 1.00 14.83 421 ASP A O 1
ATOM 3370 N N . GLU A 1 422 ? -8.261 21.672 -26.184 1.00 14.56 422 GLU A N 1
ATOM 3371 C CA . GLU A 1 422 ? -9.495 21.090 -26.697 1.00 16.11 422 GLU A CA 1
ATOM 3372 C C . GLU A 1 422 ? -10.673 21.666 -25.924 1.00 17.31 422 GLU A C 1
ATOM 3373 O O . GLU A 1 422 ? -10.780 21.426 -24.708 1.00 13.18 422 GLU A O 1
ATOM 3379 N N . PRO A 1 423 ? -11.546 22.445 -26.562 1.00 14.82 423 PRO A N 1
ATOM 3380 C CA . PRO A 1 423 ? -12.720 22.973 -25.854 1.00 15.14 423 PRO A CA 1
ATOM 3381 C C . PRO A 1 423 ? -13.528 21.844 -25.234 1.00 18.24 423 PRO A C 1
ATOM 3382 O O . PRO A 1 423 ? -13.717 20.782 -25.841 1.00 15.36 423 PRO A O 1
ATOM 3386 N N . PHE A 1 424 ? -13.980 22.070 -24.001 1.00 15.07 424 PHE A N 1
ATOM 3387 C CA . PHE A 1 424 ? -14.880 21.131 -23.351 1.00 15.39 424 PHE A CA 1
ATOM 3388 C C . PHE A 1 424 ? -15.966 21.903 -22.614 1.00 16.02 424 PHE A C 1
ATOM 3389 O O . PHE A 1 424 ? -15.842 23.100 -22.343 1.00 16.02 424 PHE A O 1
ATOM 3397 N N . ILE A 1 425 ? -17.065 21.187 -22.368 1.00 16.68 425 ILE A N 1
ATOM 3398 C CA . ILE A 1 425 ? -18.231 21.763 -21.719 1.00 17.43 425 ILE A CA 1
ATOM 3399 C C . ILE A 1 425 ? -17.929 22.008 -20.244 1.00 16.75 425 ILE A C 1
ATOM 3400 O O . ILE A 1 425 ? -17.587 21.085 -19.494 1.00 16.18 425 ILE A O 1
ATOM 3405 N N . GLN A 1 426 ? -18.077 23.262 -19.827 1.00 16.93 426 GLN A N 1
ATOM 3406 C CA . GLN A 1 426 ? -17.872 23.651 -18.448 1.00 16.46 426 GLN A CA 1
ATOM 3407 C C . GLN A 1 426 ? -19.082 23.264 -17.598 1.00 17.06 426 GLN A C 1
ATOM 3408 O O . GLN A 1 426 ? -20.201 23.082 -18.098 1.00 18.04 426 GLN A O 1
ATOM 3414 N N . ASN A 1 427 ? -18.849 23.180 -16.286 1.00 16.52 427 ASN A N 1
ATOM 3415 C CA . ASN A 1 427 ? -19.946 22.805 -15.398 1.00 17.05 427 ASN A CA 1
ATOM 3416 C C . ASN A 1 427 ? -21.088 23.805 -15.471 1.00 18.14 427 ASN A C 1
ATOM 3417 O O . ASN A 1 427 ? -22.255 23.434 -15.264 1.00 18.96 427 ASN A O 1
ATOM 3422 N N . ASP A 1 428 ? -20.784 25.060 -15.802 1.00 18.28 428 ASP A N 1
ATOM 3423 C CA . ASP A 1 428 ? -21.815 26.084 -15.926 1.00 19.93 428 ASP A CA 1
ATOM 3424 C C . ASP A 1 428 ? -22.421 26.162 -17.325 1.00 20.39 428 ASP A C 1
ATOM 3425 O O . ASP A 1 428 ? -23.255 27.037 -17.575 1.00 21.49 428 ASP A O 1
ATOM 3430 N N . GLY A 1 429 ? -22.027 25.265 -18.229 1.00 20.09 429 GLY A N 1
ATOM 3431 C CA . GLY A 1 429 ? -22.584 25.214 -19.563 1.00 21.02 429 GLY A CA 1
ATOM 3432 C C . GLY A 1 429 ? -21.778 25.930 -20.627 1.00 20.88 429 GLY A C 1
ATOM 3433 O O . GLY A 1 429 ? -22.052 25.740 -21.820 1.00 21.51 429 GLY A O 1
ATOM 3434 N N . SER A 1 430 ? -20.779 26.721 -20.237 1.00 20.11 430 SER A N 1
ATOM 3435 C CA . SER A 1 430 ? -19.978 27.422 -21.224 1.00 20.00 430 SER A CA 1
ATOM 3436 C C . SER A 1 430 ? -18.945 26.469 -21.840 1.00 19.04 430 SER A C 1
ATOM 3437 O O . SER A 1 430 ? -18.897 25.272 -21.540 1.00 18.56 430 SER A O 1
ATOM 3440 N N . GLN A 1 431 ? -18.117 27.014 -22.730 1.00 18.85 431 GLN A N 1
ATOM 3441 C CA . GLN A 1 431 ? -17.160 26.222 -23.488 1.00 18.89 431 GLN A CA 1
ATOM 3442 C C . GLN A 1 431 ? -15.769 26.847 -23.413 1.00 17.79 431 GLN A C 1
ATOM 3443 O O . GLN A 1 431 ? -15.585 27.996 -23.836 1.00 17.62 431 GLN A O 1
ATOM 3449 N N . LYS A 1 432 ? -14.789 26.079 -22.904 1.00 16.13 432 LYS A N 1
ATOM 3450 C CA . LYS A 1 432 ? -13.425 26.568 -22.708 1.00 15.30 432 LYS A CA 1
ATOM 3451 C C . LYS A 1 432 ? -12.441 25.407 -22.815 1.00 14.38 432 LYS A C 1
ATOM 3452 O O . LYS A 1 432 ? -12.803 24.240 -22.645 1.00 14.28 432 LYS A O 1
ATOM 3458 N N . THR A 1 433 ? -11.186 25.747 -23.094 1.00 13.79 433 THR A N 1
ATOM 3459 C CA . THR A 1 433 ? -10.145 24.739 -23.087 1.00 12.95 433 THR A CA 1
ATOM 3460 C C . THR A 1 433 ? -9.568 24.596 -21.678 1.00 12.29 433 THR A C 1
ATOM 3461 O O . THR A 1 433 ? -9.704 25.480 -20.831 1.00 12.40 433 THR A O 1
ATOM 3465 N N . LEU A 1 434 ? -8.893 23.467 -21.445 1.00 11.68 434 LEU A N 1
ATOM 3466 C CA . LEU A 1 434 ? -8.286 23.246 -20.134 1.00 11.11 434 LEU A CA 1
ATOM 3467 C C . LEU A 1 434 ? -7.209 24.284 -19.843 1.00 12.05 434 LEU A C 1
ATOM 3468 O O . LEU A 1 434 ? -7.092 24.779 -18.711 1.00 10.71 434 LEU A O 1
ATOM 3473 N N . ARG A 1 435 ? -6.427 24.658 -20.859 1.00 11.19 435 ARG A N 1
ATOM 3474 C CA . ARG A 1 435 ? -5.441 25.717 -20.627 1.00 12.57 435 ARG A CA 1
ATOM 3475 C C . ARG A 1 435 ? -6.121 27.012 -20.163 1.00 13.79 435 ARG A C 1
ATOM 3476 O O . ARG A 1 435 ? -5.647 27.667 -19.222 1.00 11.10 435 ARG A O 1
ATOM 3484 N N . GLU A 1 436 ? -7.251 27.375 -20.787 1.00 11.84 436 GLU A N 1
ATOM 3485 C CA . GLU A 1 436 ? -7.956 28.599 -20.394 1.00 14.58 436 GLU A CA 1
ATOM 3486 C C . GLU A 1 436 ? -8.491 28.486 -18.977 1.00 16.03 436 GLU A C 1
ATOM 3487 O O . GLU A 1 436 ? -8.394 29.435 -18.184 1.00 12.71 436 GLU A O 1
ATOM 3493 N N . VAL A 1 437 ? -9.050 27.322 -18.642 1.00 12.26 437 VAL A N 1
ATOM 3494 C CA . VAL A 1 437 ? -9.620 27.165 -17.312 1.00 12.28 437 VAL A CA 1
ATOM 3495 C C . VAL A 1 437 ? -8.519 27.241 -16.257 1.00 11.97 437 VAL A C 1
ATOM 3496 O O . VAL A 1 437 ? -8.683 27.871 -15.206 1.00 11.86 437 VAL A O 1
ATOM 3500 N N . ALA A 1 438 ? -7.398 26.554 -16.507 1.00 11.06 438 ALA A N 1
ATOM 3501 C CA . ALA A 1 438 ? -6.305 26.532 -15.544 1.00 11.63 438 ALA A CA 1
ATOM 3502 C C . ALA A 1 438 ? -5.733 27.928 -15.328 1.00 11.38 438 ALA A C 1
ATOM 3503 O O . ALA A 1 438 ? -5.450 28.322 -14.189 1.00 10.88 438 ALA A O 1
ATOM 3505 N N . LEU A 1 439 ? -5.554 28.691 -16.416 1.00 11.84 439 LEU A N 1
ATOM 3506 C CA . LEU A 1 439 ? -5.038 30.050 -16.263 1.00 17.10 439 LEU A CA 1
ATOM 3507 C C . LEU A 1 439 ? -6.016 30.923 -15.487 1.00 14.91 439 LEU A C 1
ATOM 3508 O O . LEU A 1 439 ? -5.605 31.691 -14.599 1.00 12.46 439 LEU A O 1
ATOM 3513 N N . ASP A 1 440 ? -7.323 30.792 -15.770 1.00 12.83 440 ASP A N 1
ATOM 3514 C CA . ASP A 1 440 ? -8.298 31.555 -14.991 1.00 16.29 440 ASP A CA 1
ATOM 3515 C C . ASP A 1 440 ? -8.273 31.118 -13.525 1.00 14.77 440 ASP A C 1
ATOM 3516 O O . ASP A 1 440 ? -8.365 31.951 -12.616 1.00 13.38 440 ASP A O 1
ATOM 3521 N N . ALA A 1 441 ? -8.130 29.812 -13.286 1.00 12.29 441 ALA A N 1
ATOM 3522 C CA . ALA A 1 441 ? -8.129 29.290 -11.917 1.00 12.72 441 ALA A CA 1
ATOM 3523 C C . ALA A 1 441 ? -6.939 29.794 -11.109 1.00 11.84 441 ALA A C 1
ATOM 3524 O O . ALA A 1 441 ? -7.060 30.056 -9.903 1.00 11.99 441 ALA A O 1
ATOM 3526 N N . ILE A 1 442 ? -5.763 29.856 -11.740 1.00 11.55 442 ILE A N 1
ATOM 3527 C CA . ILE A 1 442 ? -4.558 30.313 -11.043 1.00 12.35 442 ILE A CA 1
ATOM 3528 C C . ILE A 1 442 ? -4.770 31.710 -10.470 1.00 16.04 442 ILE A C 1
ATOM 3529 O O . ILE A 1 442 ? -4.297 32.031 -9.368 1.00 12.37 442 ILE A O 1
ATOM 3534 N N . GLU A 1 443 ? -5.477 32.560 -11.215 1.00 15.11 443 GLU A N 1
ATOM 3535 C CA . GLU A 1 443 ? -5.668 33.941 -10.783 1.00 17.51 443 GLU A CA 1
ATOM 3536 C C . GLU A 1 443 ? -6.556 34.047 -9.553 1.00 19.24 443 GLU A C 1
ATOM 3537 O O . GLU A 1 443 ? -6.598 35.112 -8.924 1.00 19.84 443 GLU A O 1
ATOM 3543 N N . LYS A 1 444 ? -7.229 32.968 -9.159 1.00 15.12 444 LYS A N 1
ATOM 3544 C CA . LYS A 1 444 ? -8.050 32.973 -7.955 1.00 17.00 444 LYS A CA 1
ATOM 3545 C C . LYS A 1 444 ? -7.338 32.3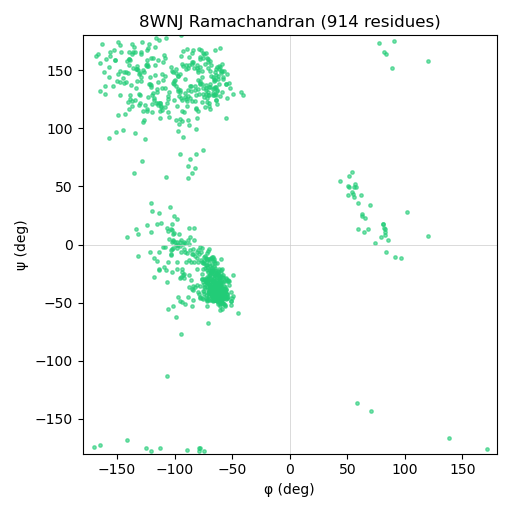70 -6.756 1.00 17.94 444 LYS A C 1
ATOM 3546 O O . LYS A 1 444 ? -7.924 32.315 -5.674 1.00 16.70 444 LYS A O 1
ATOM 3552 N N . VAL A 1 445 ? -6.097 31.904 -6.924 1.00 13.67 445 VAL A N 1
ATOM 3553 C CA . VAL A 1 445 ? -5.340 31.262 -5.847 1.00 12.42 445 VAL A CA 1
ATOM 3554 C C . VAL A 1 445 ? -4.347 32.250 -5.258 1.00 12.86 445 VAL A C 1
ATOM 3555 O O . VAL A 1 445 ? -3.722 33.024 -5.996 1.00 13.14 445 VAL A O 1
ATOM 3559 N N . GLU A 1 446 ? -4.192 32.212 -3.930 1.00 13.00 446 GLU A N 1
ATOM 3560 C CA . GLU A 1 446 ? -3.176 33.009 -3.250 1.00 13.48 446 GLU A CA 1
ATOM 3561 C C . GLU A 1 446 ? -1.882 32.205 -3.193 1.00 15.21 446 GLU A C 1
ATOM 3562 O O . GLU A 1 446 ? -1.881 31.056 -2.730 1.00 12.49 446 GLU A O 1
ATOM 3568 N N . PHE A 1 447 ? -0.781 32.813 -3.644 1.00 13.25 447 PHE A N 1
ATOM 3569 C CA . PHE A 1 447 ? 0.518 32.150 -3.595 1.00 14.98 447 PHE A CA 1
ATOM 3570 C C . PHE A 1 447 ? 1.398 32.840 -2.573 1.00 13.90 447 PHE A C 1
ATOM 3571 O O . PHE A 1 447 ? 1.459 34.076 -2.536 1.00 14.38 447 PHE A O 1
ATOM 3579 N N . VAL A 1 448 ? 2.060 32.038 -1.743 1.00 13.48 448 VAL A N 1
ATOM 3580 C CA . VAL A 1 448 ? 2.980 32.529 -0.715 1.00 14.18 448 VAL A CA 1
ATOM 3581 C C . VAL A 1 448 ? 4.307 31.802 -0.922 1.00 15.59 448 VAL A C 1
ATOM 3582 O O . VAL A 1 448 ? 4.401 30.602 -0.618 1.00 13.50 448 VAL A O 1
ATOM 3586 N N . PRO A 1 449 ? 5.352 32.472 -1.435 1.00 16.19 449 PRO A N 1
ATOM 3587 C CA . PRO A 1 449 ? 5.385 33.893 -1.802 1.00 19.86 449 PRO A CA 1
ATOM 3588 C C . PRO A 1 449 ? 4.638 34.129 -3.110 1.00 20.37 449 PRO A C 1
ATOM 3589 O O . PRO A 1 449 ? 4.423 33.182 -3.864 1.00 14.68 449 PRO A O 1
ATOM 3593 N N . SER A 1 450 ? 4.241 35.383 -3.348 1.00 20.21 450 SER A N 1
ATOM 3594 C CA . SER A 1 450 ? 3.413 35.690 -4.510 1.00 23.15 450 SER A CA 1
ATOM 3595 C C . SER A 1 450 ? 4.120 35.359 -5.814 1.00 24.53 450 SER A C 1
ATOM 3596 O O . SER A 1 450 ? 3.456 35.143 -6.831 1.00 19.52 450 SER A O 1
ATOM 3599 N N . SER A 1 451 ? 5.449 35.275 -5.786 1.00 27.31 451 SER A N 1
ATOM 3600 C CA . SER A 1 451 ? 6.222 34.964 -6.977 1.00 28.55 451 SER A CA 1
ATOM 3601 C C . SER A 1 451 ? 5.900 33.578 -7.514 1.00 28.61 451 SER A C 1
ATOM 3602 O O . SER A 1 451 ? 6.063 33.323 -8.717 1.00 25.09 451 SER A O 1
ATOM 3605 N N . GLY A 1 452 ? 5.424 32.675 -6.646 1.00 25.02 452 GLY A N 1
ATOM 3606 C CA . GLY A 1 452 ? 5.111 31.325 -7.075 1.00 24.35 452 GLY A CA 1
ATOM 3607 C C . GLY A 1 452 ? 3.993 31.255 -8.101 1.00 22.98 452 GLY A C 1
ATOM 3608 O O . GLY A 1 452 ? 3.914 30.279 -8.857 1.00 18.74 452 GLY A O 1
ATOM 3609 N N . LYS A 1 453 ? 3.111 32.259 -8.123 1.00 16.80 453 LYS A N 1
ATOM 3610 C CA . LYS A 1 453 ? 2.091 32.318 -9.162 1.00 18.00 453 LYS A CA 1
ATOM 3611 C C . LYS A 1 453 ? 2.735 32.319 -10.545 1.00 19.50 453 LYS A C 1
ATOM 3612 O O . LYS A 1 453 ? 2.382 31.517 -11.419 1.00 13.62 453 LYS A O 1
ATOM 3618 N N . ASN A 1 454 ? 3.703 33.214 -10.748 1.00 18.69 454 ASN A N 1
ATOM 3619 C CA . ASN A 1 454 ? 4.377 33.318 -12.038 1.00 21.21 454 ASN A CA 1
ATOM 3620 C C . ASN A 1 454 ? 4.999 31.990 -12.468 1.00 19.03 454 ASN A C 1
ATOM 3621 O O . ASN A 1 454 ? 5.011 31.656 -13.660 1.00 15.04 454 ASN A O 1
ATOM 3623 N N . ARG A 1 455 ? 5.523 31.219 -11.519 1.00 20.19 455 ARG A N 1
ATOM 3624 C CA . ARG A 1 455 ? 6.137 29.952 -11.898 1.00 20.91 455 ARG A CA 1
ATOM 3625 C C . ARG A 1 455 ? 5.099 28.989 -12.437 1.00 19.10 455 ARG A C 1
ATOM 3626 O O . ARG A 1 455 ? 5.297 28.387 -13.492 1.00 13.77 455 ARG A O 1
ATOM 3634 N N . LEU A 1 456 ? 3.979 28.837 -11.724 1.00 14.91 456 LEU A N 1
ATOM 3635 C CA . LEU A 1 456 ? 2.974 27.888 -12.191 1.00 14.11 456 LEU A CA 1
ATOM 3636 C C . LEU A 1 456 ? 2.276 28.406 -13.449 1.00 12.72 456 LEU A C 1
ATOM 3637 O O . LEU A 1 456 ? 1.974 27.637 -14.365 1.00 10.92 456 LEU A O 1
ATOM 3642 N N . LYS A 1 457 ? 2.009 29.714 -13.509 1.00 14.15 457 LYS A N 1
ATOM 3643 C CA . LYS A 1 457 ? 1.323 30.282 -14.666 1.00 15.70 457 LYS A CA 1
ATOM 3644 C C . LYS A 1 457 ? 2.138 30.105 -15.945 1.00 14.42 457 LYS A C 1
ATOM 3645 O O . LYS A 1 457 ? 1.605 29.698 -16.982 1.00 12.57 457 LYS A O 1
ATOM 3651 N N . THR A 1 458 ? 3.441 30.413 -15.887 1.00 14.45 458 THR A N 1
ATOM 3652 C CA . THR A 1 458 ? 4.289 30.206 -17.057 1.00 16.67 458 THR A CA 1
ATOM 3653 C C . THR A 1 458 ? 4.302 28.739 -17.490 1.00 14.64 458 THR A C 1
ATOM 3654 O O . THR A 1 458 ? 4.255 28.432 -18.690 1.00 11.08 458 THR A O 1
ATOM 3658 N N . MET A 1 459 ? 4.294 27.815 -16.525 1.00 12.73 459 MET A N 1
ATOM 3659 C CA . MET A 1 459 ? 4.250 26.403 -16.895 1.00 12.48 459 MET A CA 1
ATOM 3660 C C . MET A 1 459 ? 2.939 26.052 -17.600 1.00 14.34 459 MET A C 1
ATOM 3661 O O . MET A 1 459 ? 2.944 25.333 -18.605 1.00 11.29 459 MET A O 1
ATOM 3666 N N . ILE A 1 460 ? 1.806 26.562 -17.096 1.00 11.23 460 ILE A N 1
ATOM 3667 C CA . ILE A 1 460 ? 0.527 26.258 -17.748 1.00 12.94 460 ILE A CA 1
ATOM 3668 C C . ILE A 1 460 ? 0.447 26.927 -19.125 1.00 13.25 460 ILE A C 1
ATOM 3669 O O . ILE A 1 460 ? -0.087 26.349 -20.082 1.00 9.95 460 ILE A O 1
ATOM 3674 N N . GLU A 1 461 ? 1.005 28.138 -19.259 1.00 12.32 461 GLU A N 1
ATOM 3675 C CA . GLU A 1 461 ? 0.998 28.801 -20.566 1.00 17.25 461 GLU A CA 1
ATOM 3676 C C . GLU A 1 461 ? 1.720 27.974 -21.620 1.00 18.43 461 GLU A C 1
ATOM 3677 O O . GLU A 1 461 ? 1.295 27.932 -22.783 1.00 12.94 461 GLU A O 1
ATOM 3683 N N . ASN A 1 462 ? 2.810 27.314 -21.235 1.00 14.81 462 ASN A N 1
ATOM 3684 C CA . ASN A 1 462 ? 3.710 26.686 -22.190 1.00 17.99 462 ASN A CA 1
ATOM 3685 C C . ASN A 1 462 ? 3.570 25.168 -22.284 1.00 16.24 462 ASN A C 1
ATOM 3686 O O . ASN A 1 462 ? 4.203 24.558 -23.157 1.00 13.22 462 ASN A O 1
ATOM 3691 N N . ARG A 1 463 ? 2.740 24.533 -21.440 1.00 13.03 463 ARG A N 1
ATOM 3692 C CA . ARG A 1 463 ? 2.824 23.080 -21.373 1.00 15.24 463 ARG A CA 1
ATOM 3693 C C . ARG A 1 463 ? 2.120 22.410 -22.546 1.00 14.70 463 ARG A C 1
ATOM 3694 O O . ARG A 1 463 ? 1.168 22.953 -23.120 1.00 12.04 463 ARG A O 1
ATOM 3702 N N . PRO A 1 464 ? 2.575 21.191 -22.916 1.00 11.97 464 PRO A N 1
ATOM 3703 C CA . PRO A 1 464 ? 1.911 20.452 -23.990 1.00 14.51 464 PRO A CA 1
ATOM 3704 C C . PRO A 1 464 ? 0.789 19.570 -23.459 1.00 13.89 464 PRO A C 1
ATOM 3705 O O . PRO A 1 464 ? 0.519 19.590 -22.250 1.00 9.79 464 PRO A O 1
ATOM 3709 N N . ASP A 1 465 ? 0.150 18.797 -24.344 1.00 12.18 465 ASP A N 1
ATOM 3710 C CA . ASP A 1 465 ? -0.776 17.760 -23.888 1.00 11.71 465 ASP A CA 1
ATOM 3711 C C . ASP A 1 465 ? -0.065 16.831 -22.901 1.00 11.87 465 ASP A C 1
ATOM 3712 O O . ASP A 1 465 ? 1.137 16.576 -23.002 1.00 8.91 465 ASP A O 1
ATOM 3717 N N . TRP A 1 466 ? -0.816 16.322 -21.926 1.00 10.01 466 TRP A N 1
ATOM 3718 C CA . TRP A 1 466 ? -0.245 15.545 -20.825 1.00 11.52 466 TRP A CA 1
ATOM 3719 C C . TRP A 1 466 ? -0.340 14.051 -21.143 1.00 11.32 466 TRP A C 1
ATOM 3720 O O . TRP A 1 466 ? -1.436 13.479 -21.132 1.00 9.21 466 TRP A O 1
ATOM 3731 N N . CYS A 1 467 ? 0.803 13.422 -21.449 1.00 8.82 467 CYS A N 1
ATOM 3732 C CA . CYS A 1 467 ? 0.813 11.977 -21.688 1.00 11.67 467 CYS A CA 1
ATOM 3733 C C . CYS A 1 467 ? 0.572 11.215 -20.381 1.00 10.71 467 CYS A C 1
ATOM 3734 O O . CYS A 1 467 ? 1.340 11.370 -19.428 1.00 9.80 467 CYS A O 1
ATOM 3737 N N . LEU A 1 468 ? -0.526 10.426 -20.321 1.00 9.85 468 LEU A N 1
ATOM 3738 C CA . LEU A 1 468 ? -0.936 9.737 -19.093 1.00 10.99 468 LEU A CA 1
ATOM 3739 C C . LEU A 1 468 ? -0.504 8.278 -19.009 1.00 11.21 468 LEU A C 1
ATOM 3740 O O . LEU A 1 468 ? -0.480 7.717 -17.908 1.00 10.80 468 LEU A O 1
ATOM 3745 N N . SER A 1 469 ? -0.209 7.636 -20.132 1.00 10.91 469 SER A N 1
ATOM 3746 C CA . SER A 1 469 ? -0.110 6.182 -20.157 1.00 11.62 469 SER A CA 1
ATOM 3747 C C . SER A 1 469 ? 1.338 5.740 -19.978 1.00 11.64 469 SER A C 1
ATOM 3748 O O . SER A 1 469 ? 2.241 6.257 -20.649 1.00 11.30 469 SER A O 1
ATOM 3751 N N . ARG A 1 470 ? 1.541 4.760 -19.085 1.00 12.13 470 ARG A N 1
ATOM 3752 C CA . ARG A 1 470 ? 2.861 4.223 -18.742 1.00 12.82 470 ARG A CA 1
ATOM 3753 C C . ARG A 1 470 ? 2.851 2.710 -18.893 1.00 14.47 470 ARG A C 1
ATOM 3754 O O . ARG A 1 470 ? 1.819 2.061 -18.695 1.00 13.82 470 ARG A O 1
ATOM 3762 N N . GLN A 1 471 ? 4.017 2.146 -19.228 1.00 13.66 471 GLN A N 1
ATOM 3763 C CA . GLN A 1 471 ? 4.124 0.735 -19.578 1.00 17.12 471 GLN A CA 1
ATOM 3764 C C . GLN A 1 471 ? 4.732 -0.101 -18.448 1.00 18.64 471 GLN A C 1
ATOM 3765 O O . GLN A 1 471 ? 5.432 -1.094 -18.700 1.00 16.17 471 GLN A O 1
ATOM 3771 N N . ARG A 1 472 ? 4.481 0.293 -17.199 1.00 15.10 472 ARG A N 1
ATOM 3772 C CA . ARG A 1 472 ? 4.830 -0.466 -16.014 1.00 16.97 472 ARG A CA 1
ATOM 3773 C C . ARG A 1 472 ? 3.548 -1.033 -15.410 1.00 16.20 472 ARG A C 1
ATOM 3774 O O . ARG A 1 472 ? 2.442 -0.797 -15.903 1.00 15.94 472 ARG A O 1
ATOM 3782 N N . LYS A 1 473 ? 3.715 -1.808 -14.337 1.00 16.87 473 LYS A N 1
ATOM 3783 C CA . LYS A 1 473 ? 2.605 -2.525 -13.730 1.00 18.78 473 LYS A CA 1
ATOM 3784 C C . LYS A 1 473 ? 2.132 -1.956 -12.397 1.00 17.29 473 LYS A C 1
ATOM 3785 O O . LYS A 1 473 ? 0.983 -2.212 -12.022 1.00 17.35 473 LYS A O 1
ATOM 3791 N N . TRP A 1 474 ? 2.970 -1.202 -11.674 1.00 16.56 474 TRP A N 1
ATOM 3792 C CA . TRP A 1 474 ? 2.600 -0.722 -10.333 1.00 16.29 474 TRP A CA 1
ATOM 3793 C C . TRP A 1 474 ? 1.958 0.662 -10.431 1.00 15.26 474 TRP A C 1
ATOM 3794 O O . TRP A 1 474 ? 2.624 1.709 -10.386 1.00 14.46 474 TRP A O 1
ATOM 3805 N N . GLY A 1 475 ? 0.633 0.647 -10.522 1.00 15.17 475 GLY A N 1
ATOM 3806 C CA . GLY A 1 475 ? -0.156 1.847 -10.677 1.00 14.76 475 GLY A CA 1
ATOM 3807 C C . GLY A 1 475 ? -1.592 1.456 -10.955 1.00 14.66 475 GLY A C 1
ATOM 3808 O O . GLY A 1 475 ? -1.947 0.275 -10.971 1.00 15.56 475 GLY A O 1
ATOM 3809 N N . VAL A 1 476 ? -2.400 2.479 -11.202 1.00 14.03 476 VAL A N 1
ATOM 3810 C CA . VAL A 1 476 ? -3.811 2.308 -11.542 1.00 14.34 476 VAL A CA 1
ATOM 3811 C C . VAL A 1 476 ? -3.915 2.169 -13.056 1.00 14.45 476 VAL A C 1
ATOM 3812 O O . VAL A 1 476 ? -3.484 3.080 -13.781 1.00 13.77 476 VAL A O 1
ATOM 3816 N N . PRO A 1 477 ? -4.504 1.091 -13.574 1.00 15.34 477 PRO A N 1
ATOM 3817 C CA . PRO A 1 477 ? -4.615 0.947 -15.029 1.00 15.53 477 PRO A CA 1
ATOM 3818 C C . PRO A 1 477 ? -5.585 1.960 -15.624 1.00 17.15 477 PRO A C 1
ATOM 3819 O O . PRO A 1 477 ? -6.553 2.380 -14.978 1.00 15.05 477 PRO A O 1
ATOM 3823 N N . LEU A 1 478 ? -5.307 2.358 -16.877 1.00 15.99 478 LEU A N 1
ATOM 3824 C CA . LEU A 1 478 ? -6.302 3.072 -17.690 1.00 18.68 478 LEU A CA 1
ATOM 3825 C C . LEU A 1 478 ? -7.321 2.036 -18.142 1.00 21.71 478 LEU A C 1
ATOM 3826 O O . LEU A 1 478 ? -7.287 1.512 -19.260 1.00 17.34 478 LEU A O 1
ATOM 3831 N N . ALA A 1 479 ? -8.258 1.734 -17.238 1.00 17.75 479 ALA A N 1
ATOM 3832 C CA . ALA A 1 479 ? -9.010 0.488 -17.313 1.00 21.22 479 ALA A CA 1
ATOM 3833 C C . ALA A 1 479 ? -10.258 0.656 -18.186 1.00 23.07 479 ALA A C 1
ATOM 3834 O O . ALA A 1 479 ? -11.401 0.622 -17.722 1.00 18.61 479 ALA A O 1
ATOM 3836 N N . PHE A 1 480 ? -10.001 0.849 -19.484 1.00 20.37 480 PHE A N 1
ATOM 3837 C CA . PHE A 1 480 ? -11.035 0.868 -20.506 1.00 22.28 480 PHE A CA 1
ATOM 3838 C C . PHE A 1 480 ? -10.821 -0.274 -21.490 1.00 23.37 480 PHE A C 1
ATOM 3839 O O . PHE A 1 480 ? -9.707 -0.775 -21.664 1.00 19.66 480 PHE A O 1
ATOM 3847 N N . PHE A 1 481 ? -11.916 -0.684 -22.113 1.00 21.10 481 PHE A N 1
ATOM 3848 C CA . PHE A 1 481 ? -11.885 -1.633 -23.212 1.00 24.91 481 PHE A CA 1
ATOM 3849 C C . PHE A 1 481 ? -11.924 -0.883 -24.530 1.00 28.56 481 PHE A C 1
ATOM 3850 O O . PHE A 1 481 ? -12.561 0.169 -24.652 1.00 26.51 481 PHE A O 1
ATOM 3858 N N . ILE A 1 482 ? -11.226 -1.433 -25.513 1.00 29.15 482 ILE A N 1
ATOM 3859 C CA . ILE A 1 482 ? -11.335 -1.003 -26.899 1.00 32.95 482 ILE A CA 1
ATOM 3860 C C . ILE A 1 482 ? -12.332 -1.918 -27.587 1.00 34.38 482 ILE A C 1
ATOM 3861 O O . ILE A 1 482 ? -12.261 -3.150 -27.448 1.00 28.92 482 ILE A O 1
ATOM 3866 N N . ASP A 1 483 ? -13.278 -1.328 -28.303 1.00 33.67 483 ASP A N 1
ATOM 3867 C CA . ASP A 1 483 ? -14.170 -2.135 -29.117 1.00 37.31 483 ASP A CA 1
ATOM 3868 C C . ASP A 1 483 ? -13.447 -2.457 -30.419 1.00 36.13 483 ASP A C 1
ATOM 3869 O O . ASP A 1 483 ? -13.086 -1.550 -31.175 1.00 36.12 483 ASP A O 1
ATOM 3874 N N . LYS A 1 484 ? -13.198 -3.746 -30.660 1.00 38.58 484 LYS A N 1
ATOM 3875 C CA . LYS A 1 484 ? -12.542 -4.133 -31.903 1.00 42.89 484 LYS A CA 1
ATOM 3876 C C . LYS A 1 484 ? -13.405 -3.792 -33.115 1.00 42.70 484 LYS A C 1
ATOM 3877 O O . LYS A 1 484 ? -12.874 -3.438 -34.174 1.00 44.63 484 LYS A O 1
ATOM 3883 N N . ARG A 1 485 ? -14.734 -3.864 -32.963 1.00 41.67 485 ARG A N 1
ATOM 3884 C CA . ARG A 1 485 ? -15.640 -3.504 -34.053 1.00 41.64 485 ARG A CA 1
ATOM 3885 C C . ARG A 1 485 ? -15.472 -2.046 -34.475 1.00 44.91 485 ARG A C 1
ATOM 3886 O O . ARG A 1 485 ? -15.673 -1.719 -35.650 1.00 43.62 485 ARG A O 1
ATOM 3894 N N . THR A 1 486 ? -15.087 -1.160 -33.542 1.00 41.23 486 THR A N 1
ATOM 3895 C CA . THR A 1 486 ? -14.915 0.262 -33.830 1.00 42.95 486 THR A CA 1
ATOM 3896 C C . THR A 1 486 ? -13.479 0.765 -33.723 1.00 43.12 486 THR A C 1
ATOM 3897 O O . THR A 1 486 ? -13.175 1.825 -34.281 1.00 41.95 486 THR A O 1
ATOM 3901 N N . ASN A 1 487 ? -12.605 0.056 -33.005 1.00 43.28 487 ASN A N 1
ATOM 3902 C CA . ASN A 1 487 ? -11.250 0.505 -32.670 1.00 38.88 487 ASN A CA 1
ATOM 3903 C C . ASN A 1 487 ? -11.248 1.765 -31.807 1.00 36.96 487 ASN A C 1
ATOM 3904 O O . ASN A 1 487 ? -10.270 2.522 -31.789 1.00 36.00 487 ASN A O 1
ATOM 3909 N N . LYS A 1 488 ? -12.320 2.002 -31.069 1.00 34.26 488 LYS A N 1
ATOM 3910 C CA . LYS A 1 488 ? -12.419 3.147 -30.185 1.00 33.40 488 LYS A CA 1
ATOM 3911 C C . LYS A 1 488 ? -12.713 2.675 -28.768 1.00 30.75 488 LYS A C 1
ATOM 3912 O O . LYS A 1 488 ? -13.253 1.581 -28.572 1.00 28.63 488 LYS A O 1
ATOM 3918 N N . PRO A 1 489 ? -12.352 3.463 -27.753 1.00 27.56 489 PRO A N 1
ATOM 3919 C CA . PRO A 1 489 ? -12.586 3.028 -26.372 1.00 28.90 489 PRO A CA 1
ATOM 3920 C C . PRO A 1 489 ? -14.063 3.048 -26.023 1.00 30.76 489 PRO A C 1
ATOM 3921 O O . PRO A 1 489 ? -14.855 3.798 -26.601 1.00 28.69 489 PRO A O 1
ATOM 3925 N N . CYS A 1 490 ? -14.433 2.175 -25.087 1.00 26.07 490 CYS A N 1
ATOM 3926 C CA . CYS A 1 490 ? -15.789 2.125 -24.559 1.00 29.03 490 CYS A CA 1
ATOM 3927 C C . CYS A 1 490 ? -15.860 3.025 -23.331 1.00 27.02 490 CYS A C 1
ATOM 3928 O O . CYS A 1 490 ? -15.193 2.770 -22.322 1.00 24.21 490 CYS A O 1
ATOM 3931 N N . PHE A 1 491 ? -16.640 4.102 -23.433 1.00 28.00 491 PHE A N 1
ATOM 3932 C CA . PHE A 1 491 ? -16.867 5.009 -22.317 1.00 30.47 491 PHE A CA 1
ATOM 3933 C C . PHE A 1 491 ? -18.322 4.970 -21.852 1.00 27.39 491 PHE A C 1
ATOM 3934 O O . PHE A 1 491 ? -18.823 5.945 -21.287 1.00 27.88 491 PHE A O 1
ATOM 3942 N N . GLU A 1 492 ? -18.996 3.843 -22.069 1.00 28.49 492 GLU A N 1
ATOM 3943 C CA . GLU A 1 492 ? -20.351 3.663 -21.562 1.00 32.79 492 GLU A CA 1
ATOM 3944 C C . GLU A 1 492 ? -20.337 3.614 -20.039 1.00 35.73 492 GLU A C 1
ATOM 3945 O O . GLU A 1 492 ? -19.570 2.858 -19.435 1.00 30.29 492 GLU A O 1
ATOM 3951 N N . SER A 1 493 ? -21.209 4.415 -19.420 1.00 34.84 493 SER A N 1
ATOM 3952 C CA . SER A 1 493 ? -21.155 4.587 -17.971 1.00 34.08 493 SER A CA 1
ATOM 3953 C C . SER A 1 493 ? -21.378 3.270 -17.226 1.00 29.97 493 SER A C 1
ATOM 3954 O O . SER A 1 493 ? -20.776 3.046 -16.172 1.00 28.57 493 SER A O 1
ATOM 3957 N N . GLU A 1 494 ? -22.234 2.386 -17.749 1.00 31.74 494 GLU A N 1
ATOM 3958 C CA . GLU A 1 494 ? -22.466 1.105 -17.075 1.00 35.39 494 GLU A CA 1
ATOM 3959 C C . GLU A 1 494 ? -21.186 0.272 -17.016 1.00 33.19 494 GLU A C 1
ATOM 3960 O O . GLU A 1 494 ? -20.927 -0.419 -16.022 1.00 31.05 494 GLU A O 1
ATOM 3966 N N . VAL A 1 495 ? -20.368 0.338 -18.065 1.00 26.59 495 VAL A N 1
ATOM 3967 C CA . VAL A 1 495 ? -19.108 -0.402 -18.087 1.00 27.48 495 VAL A CA 1
ATOM 3968 C C . VAL A 1 495 ? -18.103 0.239 -17.132 1.00 25.50 495 VAL A C 1
ATOM 3969 O O . VAL A 1 495 ? -17.500 -0.434 -16.287 1.00 23.08 495 VAL A O 1
ATOM 3973 N N . LEU A 1 496 ? -17.971 1.564 -17.203 1.00 22.37 496 LEU A N 1
ATOM 3974 C CA . LEU A 1 496 ? -17.001 2.263 -16.366 1.00 25.59 496 LEU A CA 1
ATOM 3975 C C . LEU A 1 496 ? -17.362 2.166 -14.888 1.00 23.47 496 LEU A C 1
ATOM 3976 O O . LEU A 1 496 ? -16.480 2.007 -14.039 1.00 19.75 496 LEU A O 1
ATOM 3981 N N . GLU A 1 497 ? -18.654 2.261 -14.563 1.00 26.88 497 GLU A N 1
ATOM 3982 C CA . GLU A 1 497 ? -19.068 2.146 -13.166 1.00 26.87 497 GLU A CA 1
ATOM 3983 C C . GLU A 1 497 ? -18.878 0.725 -12.647 1.00 26.67 497 GLU A C 1
ATOM 3984 O O . GLU A 1 497 ? -18.543 0.525 -11.474 1.00 23.63 497 GLU A O 1
ATOM 3990 N N . HIS A 1 498 ? -19.088 -0.273 -13.504 1.00 25.14 498 HIS A N 1
ATOM 3991 C CA . HIS A 1 498 ? -18.879 -1.658 -13.094 1.00 26.00 498 HIS A CA 1
ATOM 3992 C C . HIS A 1 498 ? -17.434 -1.883 -12.681 1.00 26.16 498 HIS A C 1
ATOM 3993 O O . HIS A 1 498 ? -17.152 -2.472 -11.631 1.00 24.75 498 HIS A O 1
ATOM 4000 N N . VAL A 1 499 ? -16.507 -1.422 -13.514 1.00 22.25 499 VAL A N 1
ATOM 4001 C CA . VAL A 1 499 ? -15.087 -1.567 -13.224 1.00 22.15 499 VAL A CA 1
ATOM 4002 C C . VAL A 1 499 ? -14.710 -0.774 -11.970 1.00 21.48 499 VAL A C 1
ATOM 4003 O O . VAL A 1 499 ? -14.023 -1.288 -11.080 1.00 20.39 499 VAL A O 1
ATOM 4007 N N . ALA A 1 500 ? -15.194 0.471 -11.857 1.00 19.73 500 ALA A N 1
ATOM 4008 C CA . ALA A 1 500 ? -14.862 1.280 -10.681 1.00 19.71 500 ALA A CA 1
ATOM 4009 C C . ALA A 1 500 ? -15.299 0.593 -9.390 1.00 22.76 500 ALA A C 1
ATOM 4010 O O . ALA A 1 500 ? -14.574 0.604 -8.389 1.00 20.02 500 ALA A O 1
ATOM 4012 N N . ASN A 1 501 ? -16.471 -0.039 -9.400 1.00 21.30 501 ASN A N 1
ATOM 4013 C CA . ASN A 1 501 ? -16.954 -0.696 -8.186 1.00 24.26 501 ASN A CA 1
ATOM 4014 C C . ASN A 1 501 ? -16.112 -1.921 -7.850 1.00 23.81 501 ASN A C 1
ATOM 4015 O O . ASN A 1 501 ? -15.865 -2.207 -6.673 1.00 21.71 501 ASN A O 1
ATOM 4020 N N . LEU A 1 502 ? -15.652 -2.643 -8.877 1.00 23.34 502 LEU A N 1
ATOM 4021 C CA . LEU A 1 502 ? -14.749 -3.769 -8.653 1.00 25.66 502 LEU A CA 1
ATOM 4022 C C . LEU A 1 502 ? -13.431 -3.310 -8.032 1.00 22.71 502 LEU A C 1
ATOM 4023 O O . LEU A 1 502 ? -12.916 -3.961 -7.114 1.00 21.91 502 LEU A O 1
ATOM 4028 N N . PHE A 1 503 ? -12.856 -2.208 -8.541 1.00 20.86 503 PHE A N 1
ATOM 4029 C CA . PHE A 1 503 ? -11.634 -1.674 -7.944 1.00 19.81 503 PHE A CA 1
ATOM 4030 C C . PHE A 1 503 ? -11.858 -1.262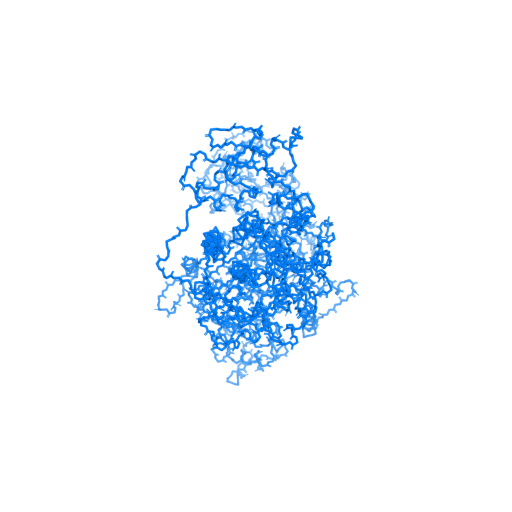 -6.489 1.00 19.67 503 PHE A C 1
ATOM 4031 O O . PHE A 1 503 ? -10.987 -1.459 -5.635 1.00 19.00 503 PHE A O 1
ATOM 4039 N N . GLU A 1 504 ? -13.006 -0.656 -6.197 1.00 21.65 504 GLU A N 1
ATOM 4040 C CA . GLU A 1 504 ? -13.234 -0.183 -4.838 1.00 21.92 504 GLU A CA 1
ATOM 4041 C C . GLU A 1 504 ? -13.259 -1.342 -3.848 1.00 23.93 504 GLU A C 1
ATOM 4042 O O . GLU A 1 504 ? -12.748 -1.222 -2.725 1.00 19.66 504 GLU A O 1
ATOM 4048 N N . LYS A 1 505 ? -13.803 -2.482 -4.266 1.00 23.63 505 LYS A N 1
ATOM 4049 C CA . LYS A 1 505 ? -13.921 -3.640 -3.391 1.00 26.72 505 LYS A CA 1
ATOM 4050 C C . LYS A 1 505 ? -12.685 -4.538 -3.409 1.00 27.32 505 LYS A C 1
ATOM 4051 O O . LYS A 1 505 ? -12.327 -5.097 -2.366 1.00 23.92 505 LYS A O 1
ATOM 4057 N N . LYS A 1 506 ? -12.031 -4.696 -4.569 1.00 23.01 506 LYS A N 1
ATOM 4058 C CA . LYS A 1 506 ? -10.953 -5.670 -4.737 1.00 24.45 506 LYS A CA 1
ATOM 4059 C C . LYS A 1 506 ? -9.594 -5.061 -5.078 1.00 22.65 506 LYS A C 1
ATOM 4060 O O . LYS A 1 506 ? -8.588 -5.788 -5.074 1.00 22.40 506 LYS A O 1
ATOM 4066 N N . GLY A 1 507 ? -9.535 -3.783 -5.416 1.00 20.59 507 GLY A N 1
ATOM 4067 C CA . GLY A 1 507 ? -8.307 -3.208 -5.918 1.00 19.79 507 GLY A CA 1
ATOM 4068 C C . GLY A 1 507 ? -8.056 -3.576 -7.371 1.00 19.97 507 GLY A C 1
ATOM 4069 O O . GLY A 1 507 ? -8.768 -4.371 -7.987 1.00 20.89 507 GLY A O 1
ATOM 4070 N N . CYS A 1 508 ? -7.014 -2.957 -7.933 1.00 19.16 508 CYS A N 1
ATOM 4071 C CA . CYS A 1 508 ? -6.776 -3.055 -9.367 1.00 19.17 508 CYS A CA 1
ATOM 4072 C C . CYS A 1 508 ? -6.112 -4.359 -9.803 1.00 20.21 508 CYS A C 1
ATOM 4073 O O . CYS A 1 508 ? -5.945 -4.553 -11.011 1.00 20.36 508 CYS A O 1
ATOM 4076 N N . ASP A 1 509 ? -5.727 -5.241 -8.876 1.00 21.00 509 ASP A N 1
ATOM 4077 C CA . ASP A 1 509 ? -5.169 -6.527 -9.295 1.00 22.18 509 ASP A CA 1
ATOM 4078 C C . ASP A 1 509 ? -6.102 -7.245 -10.267 1.00 23.11 509 ASP A C 1
ATOM 4079 O O . ASP A 1 509 ? -5.642 -7.999 -11.134 1.00 23.82 509 ASP A O 1
ATOM 4084 N N . VAL A 1 510 ? -7.419 -7.036 -10.124 1.00 23.20 510 VAL A N 1
ATOM 4085 C CA . VAL A 1 510 ? -8.376 -7.784 -10.938 1.00 26.97 510 VAL A CA 1
ATOM 4086 C C . VAL A 1 510 ? -8.236 -7.443 -12.419 1.00 27.31 510 VAL A C 1
ATOM 4087 O O . VAL A 1 510 ? -8.578 -8.263 -13.279 1.00 25.04 510 VAL A O 1
ATOM 4091 N N . TRP A 1 511 ? -7.736 -6.239 -12.748 1.00 22.57 511 TRP A N 1
ATOM 4092 C CA . TRP A 1 511 ? -7.585 -5.869 -14.154 1.00 26.39 511 TRP A CA 1
ATOM 4093 C C . TRP A 1 511 ? -6.618 -6.802 -14.871 1.00 25.03 511 TRP A C 1
ATOM 4094 O O . TRP A 1 511 ? -6.796 -7.078 -16.062 1.00 24.12 511 TRP A O 1
ATOM 4105 N N . TRP A 1 512 ? -5.595 -7.295 -14.168 1.00 24.47 512 TRP A N 1
ATOM 4106 C CA . TRP A 1 512 ? -4.681 -8.265 -14.761 1.00 27.68 512 TRP A CA 1
ATOM 4107 C C . TRP A 1 512 ? -5.233 -9.683 -14.660 1.00 30.13 512 TRP A C 1
ATOM 4108 O O . TRP A 1 512 ? -5.038 -10.492 -15.573 1.00 28.56 512 TRP A O 1
ATOM 4119 N N . GLU A 1 513 ? -5.930 -10.000 -13.566 1.00 29.23 513 GLU A N 1
ATOM 4120 C CA . GLU A 1 513 ? -6.295 -11.390 -13.297 1.00 34.44 513 GLU A CA 1
ATOM 4121 C C . GLU A 1 513 ? -7.563 -11.816 -14.027 1.00 36.42 513 GLU A C 1
ATOM 4122 O O . GLU A 1 513 ? -7.655 -12.960 -14.494 1.00 33.48 513 GLU A O 1
ATOM 4128 N N . TYR A 1 514 ? -8.560 -10.936 -14.106 1.00 33.23 514 TYR A N 1
ATOM 4129 C CA . TYR A 1 514 ? -9.873 -11.332 -14.600 1.00 35.18 514 TYR A CA 1
ATOM 4130 C C . TYR A 1 514 ? -9.896 -11.371 -16.122 1.00 35.35 514 TYR A C 1
ATOM 4131 O O . TYR A 1 514 ? -9.125 -10.683 -16.796 1.00 32.86 514 TYR A O 1
ATOM 4140 N N . SER A 1 515 ? -10.803 -12.188 -16.665 1.00 35.47 515 SER A N 1
ATOM 4141 C CA . SER A 1 515 ? -11.052 -12.145 -18.097 1.00 35.88 515 SER A CA 1
ATOM 4142 C C . SER A 1 515 ? -11.867 -10.900 -18.455 1.00 34.61 515 SER A C 1
ATOM 4143 O O . SER A 1 515 ? -12.512 -10.281 -17.602 1.00 34.58 515 SER A O 1
ATOM 4146 N N . VAL A 1 516 ? -11.868 -10.566 -19.748 1.00 34.34 516 VAL A N 1
ATOM 4147 C CA . VAL A 1 516 ? -12.678 -9.448 -20.231 1.00 36.23 516 VAL A CA 1
ATOM 4148 C C . VAL A 1 516 ? -14.140 -9.626 -19.828 1.00 37.77 516 VAL A C 1
ATOM 4149 O O . VAL A 1 516 ? -14.782 -8.696 -19.326 1.00 33.39 516 VAL A O 1
ATOM 4153 N N . LYS A 1 517 ? -14.690 -10.832 -20.029 1.00 38.54 517 LYS A N 1
ATOM 4154 C CA . LYS A 1 517 ? -16.092 -11.054 -19.680 1.00 36.98 517 LYS A CA 1
ATOM 4155 C C . LYS A 1 517 ? -16.343 -10.852 -18.189 1.00 39.56 517 LYS A C 1
ATOM 4156 O O . LYS A 1 517 ? -17.353 -10.258 -17.800 1.00 38.24 517 LYS A O 1
ATOM 4162 N N . ASP A 1 518 ? -15.435 -11.332 -17.336 1.00 38.75 518 ASP A N 1
ATOM 4163 C CA . ASP A 1 518 ? -15.610 -11.174 -15.894 1.00 39.74 518 ASP A CA 1
ATOM 4164 C C . ASP A 1 518 ? -15.403 -9.737 -15.414 1.00 37.65 518 ASP A C 1
ATOM 4165 O O . ASP A 1 518 ? -15.769 -9.421 -14.277 1.00 34.77 518 ASP A O 1
ATOM 4170 N N . LEU A 1 519 ? -14.838 -8.865 -16.243 1.00 35.56 519 LEU A N 1
ATOM 4171 C CA . LEU A 1 519 ? -14.725 -7.447 -15.923 1.00 35.84 519 LEU A CA 1
ATOM 4172 C C . LEU A 1 519 ? -15.860 -6.625 -16.516 1.00 35.63 519 LEU A C 1
ATOM 4173 O O . LEU A 1 519 ? -15.906 -5.412 -16.309 1.00 32.11 519 LEU A O 1
ATOM 4178 N N . LEU A 1 520 ? -16.772 -7.260 -17.255 1.00 35.04 520 LEU A N 1
ATOM 4179 C CA . LEU A 1 520 ? -17.883 -6.593 -17.911 1.00 38.75 520 LEU A CA 1
ATOM 4180 C C . LEU A 1 520 ? -19.177 -6.806 -17.134 1.00 35.18 520 LEU A C 1
ATOM 4181 O O . LEU A 1 520 ? -19.359 -7.845 -16.489 1.00 34.39 520 LEU A O 1
ATOM 4186 N N . PRO A 1 521 ? -20.090 -5.837 -17.186 1.00 34.20 521 PRO A N 1
ATOM 4187 C CA . PRO A 1 521 ? -21.412 -6.057 -16.610 1.00 38.87 521 PRO A CA 1
ATOM 4188 C C . PRO A 1 521 ? -22.106 -7.201 -17.318 1.00 40.40 521 PRO A C 1
ATOM 4189 O O . PRO A 1 521 ? -21.828 -7.484 -18.498 1.00 40.15 521 PRO A O 1
ATOM 4193 N N . PRO A 1 522 ? -23.024 -7.891 -16.636 1.00 41.00 522 PRO A N 1
ATOM 4194 C CA . PRO A 1 522 ? -23.745 -9.004 -17.285 1.00 44.86 522 PRO A CA 1
ATOM 4195 C C . PRO A 1 522 ? -24.393 -8.619 -18.609 1.00 44.12 522 PRO A C 1
ATOM 4196 O O . PRO A 1 522 ? -24.487 -9.454 -19.515 1.00 43.87 522 PRO A O 1
ATOM 4200 N N . SER A 1 523 ? -24.814 -7.359 -18.747 1.00 45.51 523 SER A N 1
ATOM 4201 C CA . SER A 1 523 ? -25.402 -6.866 -19.990 1.00 44.69 523 SER A CA 1
ATOM 4202 C C . SER A 1 523 ? -24.472 -7.038 -21.185 1.00 45.62 523 SER A C 1
ATOM 4203 O O . SER A 1 523 ? -24.941 -7.221 -22.314 1.00 46.05 523 SER A O 1
ATOM 4206 N N . TYR A 1 524 ? -23.161 -6.972 -20.965 1.00 44.25 524 TYR A N 1
ATOM 4207 C CA . TYR A 1 524 ? -22.188 -6.921 -22.047 1.00 44.15 524 TYR A CA 1
ATOM 4208 C C . TYR A 1 524 ? -21.469 -8.238 -22.292 1.00 45.20 524 TYR A C 1
ATOM 4209 O O . TYR A 1 524 ? -20.731 -8.345 -23.277 1.00 44.83 524 TYR A O 1
ATOM 4218 N N . GLN A 1 525 ? -21.652 -9.231 -21.423 1.00 46.38 525 GLN A N 1
ATOM 4219 C CA . GLN A 1 525 ? -20.758 -10.381 -21.447 1.00 48.41 525 GLN A CA 1
ATOM 4220 C C . GLN A 1 525 ? -20.915 -11.208 -22.721 1.00 52.80 525 GLN A C 1
ATOM 4221 O O . GLN A 1 525 ? -19.958 -11.866 -23.145 1.00 49.33 525 GLN A O 1
ATOM 4227 N N . GLU A 1 526 ? -22.086 -11.162 -23.366 1.00 52.20 526 GLU A N 1
ATOM 4228 C CA . GLU A 1 526 ? -22.246 -11.871 -24.631 1.00 50.84 526 GLU A CA 1
ATOM 4229 C C . GLU A 1 526 ? -21.411 -11.254 -25.745 1.00 53.08 526 GLU A C 1
ATOM 4230 O O . GLU A 1 526 ? -21.085 -11.945 -26.715 1.00 53.69 526 GLU A O 1
ATOM 4236 N N . ASP A 1 527 ? -21.060 -9.974 -25.633 1.00 50.40 527 ASP A N 1
ATOM 4237 C CA . ASP A 1 527 ? -20.204 -9.317 -26.610 1.00 49.67 527 ASP A CA 1
ATOM 4238 C C . ASP A 1 527 ? -18.767 -9.166 -26.118 1.00 46.70 527 ASP A C 1
ATOM 4239 O O . ASP A 1 527 ? -18.015 -8.355 -26.668 1.00 41.71 527 ASP A O 1
ATOM 4244 N N . ALA A 1 528 ? -18.378 -9.934 -25.093 1.00 46.01 528 ALA A N 1
ATOM 4245 C CA . ALA A 1 528 ? -17.036 -9.837 -24.526 1.00 45.59 528 ALA A CA 1
ATOM 4246 C C . ALA A 1 528 ? -15.950 -10.130 -25.550 1.00 41.37 528 ALA A C 1
ATOM 4247 O O . ALA A 1 528 ? -14.818 -9.660 -25.394 1.00 39.48 528 ALA A O 1
ATOM 4249 N N . LYS A 1 529 ? -16.273 -10.886 -26.598 1.00 43.37 529 LYS A N 1
ATOM 4250 C CA . LYS A 1 529 ? -15.291 -11.227 -27.613 1.00 41.99 529 LYS A CA 1
ATOM 4251 C C . LYS A 1 529 ? -14.846 -10.021 -28.426 1.00 38.52 529 LYS A C 1
ATOM 4252 O O . LYS A 1 529 ? -13.805 -10.092 -29.089 1.00 35.88 529 LYS A O 1
ATOM 4258 N N . HIS A 1 530 ? -15.611 -8.926 -28.404 1.00 36.54 530 HIS A N 1
ATOM 4259 C CA . HIS A 1 530 ? -15.303 -7.745 -29.207 1.00 38.75 530 HIS A CA 1
ATOM 4260 C C . HIS A 1 530 ? -14.452 -6.723 -28.467 1.00 34.93 530 HIS A C 1
ATOM 4261 O O . HIS A 1 530 ? -14.067 -5.710 -29.061 1.00 36.65 530 HIS A O 1
ATOM 4268 N N . TYR A 1 531 ? -14.158 -6.953 -27.195 1.00 36.35 531 TYR A N 1
ATOM 4269 C CA . TYR A 1 531 ? -13.485 -5.969 -26.359 1.00 35.22 531 TYR A CA 1
ATOM 4270 C C . TYR A 1 531 ? -12.109 -6.473 -25.948 1.00 34.63 531 TYR A C 1
ATOM 4271 O O . TYR A 1 531 ? -11.941 -7.652 -25.619 1.00 33.02 531 TYR A O 1
ATOM 4280 N N . GLU A 1 532 ? -11.131 -5.574 -25.955 1.00 29.34 532 GLU A N 1
ATOM 4281 C CA . GLU A 1 532 ? -9.817 -5.863 -25.400 1.00 34.58 532 GLU A CA 1
ATOM 4282 C C . GLU A 1 532 ? -9.381 -4.760 -24.441 1.00 31.62 532 GLU A C 1
ATOM 4283 O O . GLU A 1 532 ? -9.701 -3.579 -24.627 1.00 27.17 532 GLU A O 1
ATOM 4289 N N . LYS A 1 533 ? -8.619 -5.163 -23.429 1.00 25.77 533 LYS A N 1
ATOM 4290 C CA . LYS A 1 533 ? -8.208 -4.246 -22.375 1.00 27.36 533 LYS A CA 1
ATOM 4291 C C . LYS A 1 533 ? -7.059 -3.353 -22.810 1.00 28.12 533 LYS A C 1
ATOM 4292 O O . LYS A 1 533 ? -6.112 -3.795 -23.465 1.00 21.06 533 LYS A O 1
ATOM 4298 N N . ILE A 1 534 ? -7.148 -2.087 -22.427 1.00 23.08 534 ILE A N 1
ATOM 4299 C CA . ILE A 1 534 ? -5.964 -1.252 -22.328 1.00 24.13 534 ILE A CA 1
ATOM 4300 C C . ILE A 1 534 ? -5.221 -1.657 -21.061 1.00 24.00 534 ILE A C 1
ATOM 4301 O O . ILE A 1 534 ? -5.820 -1.734 -19.983 1.00 18.50 534 ILE A O 1
ATOM 4306 N N . MET A 1 535 ? -3.915 -1.926 -21.183 1.00 19.85 535 MET A N 1
ATOM 4307 C CA . MET A 1 535 ? -3.132 -2.387 -20.044 1.00 19.58 535 MET A CA 1
ATOM 4308 C C . MET A 1 535 ? -2.163 -1.333 -19.516 1.00 18.36 535 MET A C 1
ATOM 4309 O O . MET A 1 535 ? -1.481 -1.584 -18.517 1.00 17.06 535 MET A O 1
ATOM 4314 N N . HIS A 1 536 ? -2.093 -0.162 -20.147 1.00 16.16 536 HIS A N 1
ATOM 4315 C CA . HIS A 1 536 ? -1.282 0.922 -19.612 1.00 17.98 536 HIS A CA 1
ATOM 4316 C C . HIS A 1 536 ? -1.784 1.343 -18.234 1.00 14.81 536 HIS A C 1
ATOM 4317 O O . HIS A 1 536 ? -2.976 1.229 -17.919 1.00 15.12 536 HIS A O 1
ATOM 4324 N N . ILE A 1 537 ? -0.857 1.842 -17.416 1.00 14.25 537 ILE A N 1
ATOM 4325 C CA . ILE A 1 537 ? -1.213 2.411 -16.125 1.00 14.69 537 ILE A CA 1
ATOM 4326 C C . ILE A 1 537 ? -1.034 3.921 -16.170 1.00 14.10 537 ILE A C 1
ATOM 4327 O O . ILE A 1 537 ? -0.369 4.497 -17.049 1.00 12.45 537 ILE A O 1
ATOM 4332 N N . LEU A 1 538 ? -1.651 4.578 -15.188 1.00 12.55 538 LEU A N 1
ATOM 4333 C CA . LEU A 1 538 ? -1.638 6.027 -15.144 1.00 11.74 538 LEU A CA 1
ATOM 4334 C C . LEU A 1 538 ? -0.330 6.563 -14.582 1.00 11.30 538 LEU A C 1
ATOM 4335 O O . LEU A 1 538 ? 0.248 5.995 -13.654 1.00 11.57 538 LEU A O 1
ATOM 4340 N N . ASP A 1 539 ? 0.127 7.669 -15.170 1.00 10.71 539 ASP A N 1
ATOM 4341 C CA . ASP A 1 539 ? 1.135 8.539 -14.574 1.00 10.26 539 ASP A CA 1
ATOM 4342 C C . ASP A 1 539 ? 0.876 8.703 -13.076 1.00 10.28 539 ASP A C 1
ATOM 4343 O O . ASP A 1 539 ? -0.247 9.006 -12.664 1.00 10.24 539 ASP A O 1
ATOM 4348 N N . VAL A 1 540 ? 1.917 8.474 -12.264 1.00 10.41 540 VAL A N 1
ATOM 4349 C CA . VAL A 1 540 ? 1.739 8.611 -10.803 1.00 11.14 540 VAL A CA 1
ATOM 4350 C C . VAL A 1 540 ? 1.425 10.069 -10.445 1.00 10.69 540 VAL A C 1
ATOM 4351 O O . VAL A 1 540 ? 0.861 10.339 -9.381 1.00 9.96 540 VAL A O 1
ATOM 4355 N N . TRP A 1 541 ? 1.786 11.010 -11.316 1.00 9.54 541 TRP A N 1
ATOM 4356 C CA . TRP A 1 541 ? 1.388 12.397 -11.091 1.00 9.38 541 TRP A CA 1
ATOM 4357 C C . TRP A 1 541 ? -0.106 12.605 -11.287 1.00 9.90 541 TRP A C 1
ATOM 4358 O O . TRP A 1 541 ? -0.674 13.555 -10.712 1.00 8.96 541 TRP A O 1
ATOM 4369 N N . PHE A 1 542 ? -0.772 11.706 -12.034 1.00 9.66 542 PHE A N 1
ATOM 4370 C CA . PHE A 1 542 ? -2.231 11.719 -12.030 1.00 10.49 542 PHE A CA 1
ATOM 4371 C C . PHE A 1 542 ? -2.801 11.126 -10.731 1.00 10.53 542 PHE A C 1
ATOM 4372 O O . PHE A 1 542 ? -3.760 11.689 -10.171 1.00 9.81 542 PHE A O 1
ATOM 4380 N N . ASP A 1 543 ? -2.204 10.033 -10.209 1.00 10.57 543 ASP A N 1
ATOM 4381 C CA . ASP A 1 543 ? -2.542 9.579 -8.852 1.00 11.22 543 ASP A CA 1
ATOM 4382 C C . ASP A 1 543 ? -2.585 10.754 -7.864 1.00 10.19 543 ASP A C 1
ATOM 4383 O O . ASP A 1 543 ? -3.580 10.962 -7.149 1.00 10.21 543 ASP A O 1
ATOM 4388 N N . SER A 1 544 ? -1.453 11.468 -7.743 1.00 9.83 544 SER A N 1
ATOM 4389 C CA . SER A 1 544 ? -1.376 12.492 -6.698 1.00 9.66 544 SER A CA 1
ATOM 4390 C C . SER A 1 544 ? -2.200 13.724 -7.065 1.00 9.36 544 SER A C 1
ATOM 4391 O O . SER A 1 544 ? -2.778 14.371 -6.186 1.00 9.38 544 SER A O 1
ATOM 4394 N N . GLY A 1 545 ? -2.267 14.058 -8.355 1.00 9.17 545 GLY A N 1
ATOM 4395 C CA . GLY A 1 545 ? -3.168 15.139 -8.740 1.00 9.16 545 GLY A CA 1
ATOM 4396 C C . GLY A 1 545 ? -4.623 14.881 -8.373 1.00 9.79 545 GLY A C 1
ATOM 4397 O O . GLY A 1 545 ? -5.406 15.835 -8.290 1.00 9.31 545 GLY A O 1
ATOM 4398 N N . SER A 1 546 ? -4.998 13.603 -8.156 1.00 9.62 546 SER A N 1
ATOM 4399 C CA . SER A 1 546 ? -6.367 13.241 -7.808 1.00 10.03 546 SER A CA 1
ATOM 4400 C C . SER A 1 546 ? -6.625 13.186 -6.296 1.00 10.13 546 SER A C 1
ATOM 4401 O O . SER A 1 546 ? -7.742 12.829 -5.882 1.00 10.48 546 SER A O 1
ATOM 4404 N N . THR A 1 547 ? -5.622 13.501 -5.460 1.00 9.95 547 THR A N 1
ATOM 4405 C CA . THR A 1 547 ? -5.859 13.359 -4.015 1.00 10.16 547 THR A CA 1
ATOM 4406 C C . THR A 1 547 ? -7.005 14.241 -3.514 1.00 10.22 547 THR A C 1
ATOM 4407 O O . THR A 1 547 ? -7.717 13.836 -2.590 1.00 10.52 547 THR A O 1
ATOM 4411 N N . PHE A 1 548 ? -7.228 15.436 -4.115 1.00 10.00 548 PHE A N 1
ATOM 4412 C CA . PHE A 1 548 ? -8.334 16.252 -3.606 1.00 12.02 548 PHE A CA 1
ATOM 4413 C C . PHE A 1 548 ? -9.652 15.514 -3.778 1.00 11.96 548 PHE A C 1
ATOM 4414 O O . PHE A 1 548 ? -10.558 15.629 -2.944 1.00 10.86 548 PHE A O 1
ATOM 4422 N N . LYS A 1 549 ? -9.763 14.740 -4.866 1.00 10.65 549 LYS A N 1
ATOM 4423 C CA . LYS A 1 549 ? -10.998 14.014 -5.117 1.00 13.41 549 LYS A CA 1
ATOM 4424 C C . LYS A 1 549 ? -11.111 12.815 -4.193 1.00 11.47 549 LYS A C 1
ATOM 4425 O O . LYS A 1 549 ? -12.162 12.588 -3.569 1.00 11.90 549 LYS A O 1
ATOM 4431 N N . ALA A 1 550 ? -10.027 12.043 -4.091 1.00 11.36 550 ALA A N 1
ATOM 4432 C CA . ALA A 1 550 ? -10.060 10.816 -3.304 1.00 12.14 550 ALA A CA 1
ATOM 4433 C C . ALA A 1 550 ? -10.174 11.084 -1.806 1.00 12.84 550 ALA A C 1
ATOM 4434 O O . ALA A 1 550 ? -10.728 10.248 -1.078 1.00 12.31 550 ALA A O 1
ATOM 4436 N N . VAL A 1 551 ? -9.652 12.222 -1.329 1.00 11.43 551 VAL A N 1
ATOM 4437 C CA . VAL A 1 551 ? -9.556 12.516 0.111 1.00 12.06 551 VAL A CA 1
ATOM 4438 C C . VAL A 1 551 ? -10.596 13.551 0.544 1.00 13.34 551 VAL A C 1
ATOM 4439 O O . VAL A 1 551 ? -11.364 13.322 1.487 1.00 11.89 551 VAL A O 1
ATOM 4443 N N . LEU A 1 552 ? -10.604 14.717 -0.103 1.00 11.25 552 LEU A N 1
ATOM 4444 C CA . LEU A 1 552 ? -11.502 15.791 0.306 1.00 13.17 552 LEU A CA 1
ATOM 4445 C C . LEU A 1 552 ? -12.927 15.537 -0.187 1.00 15.70 552 LEU A C 1
ATOM 4446 O O . LEU A 1 552 ? -13.891 15.677 0.574 1.00 12.73 552 LEU A O 1
ATOM 4451 N N . GLU A 1 553 ? -13.080 15.135 -1.455 1.00 11.80 553 GLU A N 1
ATOM 4452 C CA . GLU A 1 553 ? -14.426 15.027 -2.010 1.00 15.73 553 GLU A CA 1
ATOM 4453 C C . GLU A 1 553 ? -15.086 13.690 -1.663 1.00 14.56 553 GLU A C 1
ATOM 4454 O O . GLU A 1 553 ? -16.229 13.664 -1.181 1.00 13.30 553 GLU A O 1
ATOM 4460 N N . ASP A 1 554 ? -14.374 12.574 -1.850 1.00 12.76 554 ASP A N 1
ATOM 4461 C CA . ASP A 1 554 ? -14.994 11.256 -1.642 1.00 14.09 554 ASP A CA 1
ATOM 4462 C C . ASP A 1 554 ? -15.286 10.938 -0.181 1.00 19.56 554 ASP A C 1
ATOM 4463 O O . ASP A 1 554 ? -16.006 9.965 0.092 1.00 17.48 554 ASP A O 1
ATOM 4468 N N . TYR A 1 555 ? -14.751 11.710 0.766 1.00 16.54 555 TYR A N 1
ATOM 4469 C CA . TYR A 1 555 ? -15.135 11.561 2.162 1.00 19.32 555 TYR A CA 1
ATOM 4470 C C . TYR A 1 555 ? -16.040 12.697 2.634 1.00 22.14 555 TYR A C 1
ATOM 4471 O O . TYR A 1 555 ? -16.279 12.832 3.847 1.00 18.95 555 TYR A O 1
ATOM 4480 N N . HIS A 1 556 ? -16.545 13.519 1.697 1.00 17.07 556 HIS A N 1
ATOM 4481 C CA . HIS A 1 556 ? -17.647 14.457 1.946 1.00 19.55 556 HIS A CA 1
ATOM 4482 C C . HIS A 1 556 ? -17.358 15.411 3.104 1.00 20.32 556 HIS A C 1
ATOM 4483 O O . HIS A 1 556 ? -18.237 15.719 3.917 1.00 15.81 556 HIS A O 1
ATOM 4490 N N . GLY A 1 557 ? -16.120 15.894 3.173 1.00 19.85 557 GLY A N 1
ATOM 4491 C CA . GLY A 1 557 ? -15.728 16.844 4.184 1.00 21.89 557 GLY A CA 1
ATOM 4492 C C . GLY A 1 557 ? -15.163 16.258 5.463 1.00 19.17 557 GLY A C 1
ATOM 4493 O O . GLY A 1 557 ? -14.618 17.020 6.280 1.00 16.31 557 GLY A O 1
ATOM 4494 N N . GLU A 1 558 ? -15.262 14.941 5.669 1.00 16.55 558 GLU A N 1
ATOM 4495 C CA . GLU A 1 558 ? -14.809 14.359 6.930 1.00 19.29 558 GLU A CA 1
ATOM 4496 C C . GLU A 1 558 ? -13.301 14.480 7.118 1.00 20.79 558 GLU A C 1
ATOM 4497 O O . GLU A 1 558 ? -12.813 14.429 8.253 1.00 16.73 558 GLU A O 1
ATOM 4503 N N . LYS A 1 559 ? -12.549 14.581 6.024 1.00 15.44 559 LYS A N 1
ATOM 4504 C CA . LYS A 1 559 ? -11.112 14.788 6.079 1.00 17.15 559 LYS A CA 1
ATOM 4505 C C . LYS A 1 559 ? -10.711 16.167 5.560 1.00 16.85 559 LYS A C 1
ATOM 4506 O O . LYS A 1 559 ? -9.541 16.381 5.225 1.00 14.13 559 LYS A O 1
ATOM 4512 N N . GLY A 1 560 ? -11.655 17.100 5.496 1.00 16.45 560 GLY A N 1
ATOM 4513 C CA . GLY A 1 560 ? -11.360 18.416 4.962 1.00 20.38 560 GLY A CA 1
ATOM 4514 C C . GLY A 1 560 ? -12.194 18.801 3.755 1.00 19.13 560 GLY A C 1
ATOM 4515 O O . GLY A 1 560 ? -12.713 17.934 3.043 1.00 15.84 560 GLY A O 1
ATOM 4516 N N . GLN A 1 561 ? -12.312 20.105 3.506 1.00 15.97 561 GLN A N 1
ATOM 4517 C CA . GLN A 1 561 ? -13.107 20.620 2.403 1.00 16.77 561 GLN A CA 1
ATOM 4518 C C . GLN A 1 561 ? -12.294 20.701 1.115 1.00 16.91 561 GLN A C 1
ATOM 4519 O O . GLN A 1 561 ? -11.067 20.872 1.121 1.00 12.89 561 GLN A O 1
ATOM 4525 N N . SER A 1 562 ? -13.024 20.641 0.004 1.00 13.84 562 SER A N 1
ATOM 4526 C CA . SER A 1 562 ? -12.524 20.914 -1.342 1.00 14.96 562 SER A CA 1
ATOM 4527 C C . SER A 1 562 ? -13.228 22.165 -1.851 1.00 15.82 562 SER A C 1
ATOM 4528 O O . SER A 1 562 ? -14.475 22.189 -1.888 1.00 12.29 562 SER A O 1
ATOM 4531 N N . PRO A 1 563 ? -12.504 23.236 -2.216 1.00 13.31 563 PRO A N 1
ATOM 4532 C CA . PRO A 1 563 ? -11.036 23.281 -2.163 1.00 12.06 563 PRO A CA 1
ATOM 4533 C C . PRO A 1 563 ? -10.478 23.391 -0.733 1.00 12.23 563 PRO A C 1
ATOM 4534 O O . PRO A 1 563 ? -11.172 23.879 0.181 1.00 11.65 563 PRO A O 1
ATOM 4538 N N . SER A 1 564 ? -9.237 22.942 -0.570 1.00 10.92 564 SER A N 1
ATOM 4539 C CA . SER A 1 564 ? -8.546 23.080 0.707 1.00 10.99 564 SER A CA 1
ATOM 4540 C C . SER A 1 564 ? -8.235 24.557 0.973 1.00 11.29 564 SER A C 1
ATOM 4541 O O . SER A 1 564 ? -8.196 25.388 0.057 1.00 11.35 564 SER A O 1
ATOM 4544 N N . ASP A 1 565 ? -8.030 24.880 2.263 1.00 11.56 565 ASP A N 1
ATOM 4545 C CA . ASP A 1 565 ? -7.602 26.235 2.602 1.00 12.30 565 ASP A CA 1
ATOM 4546 C C . ASP A 1 565 ? -6.128 26.462 2.261 1.00 12.56 565 ASP A C 1
ATOM 4547 O O . ASP A 1 565 ? -5.753 27.538 1.766 1.00 12.04 565 ASP A O 1
ATOM 4552 N N . VAL A 1 566 ? -5.283 25.459 2.514 1.00 11.53 566 VAL A N 1
ATOM 4553 C CA . VAL A 1 566 ? -3.844 25.586 2.314 1.00 11.48 566 VAL A CA 1
ATOM 4554 C C . VAL A 1 566 ? -3.313 24.265 1.778 1.00 11.03 566 VAL A C 1
ATOM 4555 O O . VAL A 1 566 ? -3.710 23.197 2.250 1.00 10.92 566 VAL A O 1
ATOM 4559 N N . ILE A 1 567 ? -2.378 24.349 0.830 1.00 8.65 567 ILE A N 1
ATOM 4560 C CA . ILE A 1 567 ? -1.409 23.289 0.600 1.00 9.75 567 ILE A CA 1
ATOM 4561 C C . ILE A 1 567 ? -0.025 23.914 0.713 1.00 10.83 567 ILE A C 1
ATOM 4562 O O . ILE A 1 567 ? 0.148 25.117 0.495 1.00 8.75 567 ILE A O 1
ATOM 4567 N N . LEU A 1 568 ? 0.954 23.086 1.072 1.00 8.61 568 LEU A N 1
ATOM 4568 C CA . LEU A 1 568 ? 2.284 23.589 1.428 1.00 9.32 568 LEU A CA 1
ATOM 4569 C C . LEU A 1 568 ? 3.301 22.524 1.037 1.00 9.30 568 LEU A C 1
ATOM 4570 O O . LEU A 1 568 ? 3.333 21.441 1.627 1.00 9.08 568 LEU A O 1
ATOM 4575 N N . GLU A 1 569 ? 4.116 22.833 0.028 1.00 9.34 569 GLU A N 1
ATOM 4576 C CA . GLU A 1 569 ? 5.084 21.876 -0.462 1.00 10.06 569 GLU A CA 1
ATOM 4577 C C . GLU A 1 569 ? 6.313 22.614 -0.996 1.00 10.29 569 GLU A C 1
ATOM 4578 O O . GLU A 1 569 ? 6.344 23.856 -1.106 1.00 10.37 569 GLU A O 1
ATOM 4584 N N . GLY A 1 570 ? 7.318 21.813 -1.362 1.00 10.85 570 GLY A N 1
ATOM 4585 C CA . GLY A 1 570 ? 8.560 22.353 -1.872 1.00 11.76 570 GLY A CA 1
ATOM 4586 C C . GLY A 1 570 ? 8.429 22.919 -3.272 1.00 12.53 570 GLY A C 1
ATOM 4587 O O . GLY A 1 570 ? 7.465 22.681 -3.995 1.00 11.45 570 GLY A O 1
ATOM 4588 N N . SER A 1 571 ? 9.445 23.697 -3.660 1.00 13.89 571 SER A N 1
ATOM 4589 C CA . SER A 1 571 ? 9.383 24.423 -4.928 1.00 17.68 571 SER A CA 1
ATOM 4590 C C . SER A 1 571 ? 9.342 23.509 -6.152 1.00 17.99 571 SER A C 1
ATOM 4591 O O . SER A 1 571 ? 8.890 23.954 -7.218 1.00 14.79 571 SER A O 1
ATOM 4594 N N . ASP A 1 572 ? 9.762 22.240 -6.031 1.00 13.44 572 ASP A N 1
ATOM 4595 C CA . ASP A 1 572 ? 9.653 21.370 -7.192 1.00 14.77 572 ASP A CA 1
ATOM 4596 C C . ASP A 1 572 ? 8.211 20.980 -7.509 1.00 12.76 572 ASP A C 1
ATOM 4597 O O . ASP A 1 572 ? 7.976 20.395 -8.575 1.00 12.89 572 ASP A O 1
ATOM 4602 N N . GLN A 1 573 ? 7.242 21.330 -6.652 1.00 11.92 573 GLN A N 1
ATOM 4603 C CA . GLN A 1 573 ? 5.865 20.901 -6.897 1.00 11.19 573 GLN A CA 1
ATOM 4604 C C . GLN A 1 573 ? 5.099 21.820 -7.856 1.00 11.09 573 GLN A C 1
ATOM 4605 O O . GLN A 1 573 ? 3.983 21.481 -8.271 1.00 10.63 573 GLN A O 1
ATOM 4611 N N . HIS A 1 574 ? 5.691 22.933 -8.305 1.00 11.65 574 HIS A N 1
ATOM 4612 C CA . HIS A 1 574 ? 5.059 23.633 -9.418 1.00 12.37 574 HIS A CA 1
ATOM 4613 C C . HIS A 1 574 ? 5.111 22.787 -10.689 1.00 12.06 574 HIS A C 1
ATOM 4614 O O . HIS A 1 574 ? 4.130 22.721 -11.438 1.00 11.78 574 HIS A O 1
ATOM 4621 N N . ARG A 1 575 ? 6.248 22.121 -10.926 1.00 12.85 575 ARG A N 1
ATOM 4622 C CA . ARG A 1 575 ? 6.354 21.121 -11.982 1.00 13.66 575 ARG A CA 1
ATOM 4623 C C . ARG A 1 575 ? 5.534 19.870 -11.659 1.00 13.38 575 ARG A C 1
ATOM 4624 O O . ARG A 1 575 ? 5.090 19.159 -12.574 1.00 12.40 575 ARG A O 1
ATOM 4632 N N . GLY A 1 576 ? 5.297 19.613 -10.383 1.00 11.73 576 GLY A N 1
ATOM 4633 C CA . GLY A 1 576 ? 4.687 18.377 -9.922 1.00 11.31 576 GLY A CA 1
ATOM 4634 C C . GLY A 1 576 ? 3.251 18.527 -9.457 1.00 10.51 576 GLY A C 1
ATOM 4635 O O . GLY A 1 576 ? 2.351 18.855 -10.245 1.00 10.27 576 GLY A O 1
ATOM 4636 N N . TRP A 1 577 ? 3.064 18.328 -8.144 1.00 10.20 577 TRP A N 1
ATOM 4637 C CA . TRP A 1 577 ? 1.745 18.088 -7.568 1.00 10.94 577 TRP A CA 1
ATOM 4638 C C . TRP A 1 577 ? 0.818 19.298 -7.680 1.00 11.33 577 TRP A C 1
ATOM 4639 O O . TRP A 1 577 ? -0.399 19.132 -7.827 1.00 9.05 577 TRP A O 1
ATOM 4650 N N . PHE A 1 578 ? 1.362 20.522 -7.558 1.00 9.47 578 PHE A N 1
ATOM 4651 C CA . PHE A 1 578 ? 0.522 21.709 -7.713 1.00 11.17 578 PHE A CA 1
ATOM 4652 C C . PHE A 1 578 ? -0.134 21.724 -9.087 1.00 10.60 578 PHE A C 1
ATOM 4653 O O . PHE A 1 578 ? -1.316 22.067 -9.222 1.00 9.34 578 PHE A O 1
ATOM 4661 N N . GLN A 1 579 ? 0.641 21.366 -10.113 1.00 9.82 579 GLN A N 1
ATOM 4662 C CA . GLN A 1 579 ? 0.186 21.418 -11.494 1.00 10.08 579 GLN A CA 1
ATOM 4663 C C . GLN A 1 579 ? -0.757 20.256 -11.831 1.00 10.51 579 GLN A C 1
ATOM 4664 O O . GLN A 1 579 ? -1.794 20.464 -12.479 1.00 9.60 579 GLN A O 1
ATOM 4670 N N . SER A 1 580 ? -0.402 19.025 -11.431 1.00 9.59 580 SER A N 1
ATOM 4671 C CA . SER A 1 580 ? -1.318 17.911 -11.699 1.00 9.38 580 SER A CA 1
ATOM 4672 C C . SER A 1 580 ? -2.644 18.101 -10.964 1.00 10.67 580 SER A C 1
ATOM 4673 O O . SER A 1 580 ? -3.718 17.869 -11.537 1.00 8.98 580 SER A O 1
ATOM 4676 N N . SER A 1 581 ? -2.590 18.575 -9.709 1.00 8.90 581 SER A N 1
ATOM 4677 C CA . SER A 1 581 ? -3.819 18.819 -8.961 1.00 10.18 581 SER A CA 1
ATOM 4678 C C . SER A 1 581 ? -4.616 19.980 -9.567 1.00 10.31 581 SER A C 1
ATOM 4679 O O . SER A 1 581 ? -5.861 19.946 -9.597 1.00 8.87 581 SER A O 1
ATOM 4682 N N . LEU A 1 582 ? -3.919 21.013 -10.057 1.00 9.08 582 LEU A N 1
ATOM 4683 C CA . LEU A 1 582 ? -4.606 22.128 -10.712 1.00 10.03 582 LEU A CA 1
ATOM 4684 C C . LEU A 1 582 ? -5.349 21.644 -11.959 1.00 11.11 582 LEU A C 1
ATOM 4685 O O . LEU A 1 582 ? -6.528 21.969 -12.173 1.00 9.56 582 LEU A O 1
ATOM 4690 N N . LEU A 1 583 ? -4.669 20.831 -12.778 1.00 9.37 583 LEU A N 1
ATOM 4691 C CA . LEU A 1 583 ? -5.271 20.412 -14.036 1.00 11.24 583 LEU A CA 1
ATOM 4692 C C . LEU A 1 583 ? -6.472 19.511 -13.802 1.00 10.22 583 LEU A C 1
ATOM 4693 O O . LEU A 1 583 ? -7.524 19.708 -14.419 1.00 9.48 583 LEU A O 1
ATOM 4698 N N . ILE A 1 584 ? -6.328 18.511 -12.927 1.00 9.07 584 ILE A N 1
ATOM 4699 C CA . ILE A 1 584 ? -7.447 17.600 -12.674 1.00 10.34 584 ILE A CA 1
ATOM 4700 C C . ILE A 1 584 ? -8.602 18.339 -11.997 1.00 11.43 584 ILE A C 1
ATOM 4701 O O . ILE A 1 584 ? -9.775 18.120 -12.330 1.00 9.46 584 ILE A O 1
ATOM 4706 N N . GLY A 1 585 ? -8.290 19.205 -11.018 1.00 9.52 585 GLY A N 1
ATOM 4707 C CA . GLY A 1 585 ? -9.333 20.055 -10.441 1.00 9.80 585 GLY A CA 1
ATOM 4708 C C . GLY A 1 585 ? -10.057 20.916 -11.470 1.00 9.94 585 GLY A C 1
ATOM 4709 O O . GLY A 1 585 ? -11.279 21.086 -11.408 1.00 10.29 585 GLY A O 1
ATOM 4710 N N . CYS A 1 586 ? -9.319 21.455 -12.451 1.00 9.89 586 CYS A N 1
ATOM 4711 C CA . CYS A 1 586 ? -9.988 22.254 -13.473 1.00 10.39 586 CYS A CA 1
ATOM 4712 C C . CYS A 1 586 ? -10.860 21.420 -14.407 1.00 10.48 586 CYS A C 1
ATOM 4713 O O . CYS A 1 586 ? -11.827 21.955 -14.961 1.00 11.00 586 CYS A O 1
ATOM 4716 N N . VAL A 1 587 ? -10.526 20.141 -14.622 1.00 10.08 587 VAL A N 1
ATOM 4717 C CA . VAL A 1 587 ? -11.426 19.314 -15.428 1.00 12.05 587 VAL A CA 1
ATOM 4718 C C . VAL A 1 587 ? -12.699 19.009 -14.639 1.00 11.23 587 VAL A C 1
ATOM 4719 O O . VAL A 1 587 ? -13.818 19.153 -15.149 1.00 11.00 587 VAL A O 1
ATOM 4723 N N . LEU A 1 588 ? -12.541 18.588 -13.388 1.00 10.42 588 LEU A N 1
ATOM 4724 C CA . LEU A 1 588 ? -13.697 18.109 -12.634 1.00 13.68 588 LEU A CA 1
ATOM 4725 C C . LEU A 1 588 ? -14.548 19.267 -12.119 1.00 13.97 588 LEU A C 1
ATOM 4726 O O . LEU A 1 588 ? -15.779 19.240 -12.249 1.00 12.00 588 LEU A O 1
ATOM 4731 N N . ASN A 1 589 ? -13.901 20.295 -11.537 1.00 11.22 589 ASN A N 1
ATOM 4732 C CA . ASN A 1 589 ? -14.587 21.393 -10.876 1.00 12.55 589 ASN A CA 1
ATOM 4733 C C . ASN A 1 589 ? -14.432 22.746 -11.556 1.00 12.28 589 ASN A C 1
ATOM 4734 O O . ASN A 1 589 ? -15.074 23.719 -11.112 1.00 12.84 589 ASN A O 1
ATOM 4739 N N . ASN A 1 590 ? -13.599 22.839 -12.599 1.00 11.80 590 ASN A N 1
ATOM 4740 C CA . ASN A 1 590 ? -13.345 24.100 -13.316 1.00 12.24 590 ASN A CA 1
ATOM 4741 C C . ASN A 1 590 ? -12.708 25.126 -12.380 1.00 12.32 590 ASN A C 1
ATOM 4742 O O . ASN A 1 590 ? -12.851 26.337 -12.579 1.00 13.01 590 ASN A O 1
ATOM 4747 N N . GLN A 1 591 ? -12.017 24.630 -11.356 1.00 11.70 591 GLN A N 1
ATOM 4748 C CA . GLN A 1 591 ? -11.242 25.506 -10.479 1.00 16.44 591 GLN A CA 1
ATOM 4749 C C . GLN A 1 591 ? -10.127 24.710 -9.800 1.00 12.42 591 GLN A C 1
ATOM 4750 O O . GLN A 1 591 ? -10.115 23.473 -9.783 1.00 10.44 591 GLN A O 1
ATOM 4756 N N . ALA A 1 592 ? -9.184 25.451 -9.215 1.00 10.81 592 ALA A N 1
ATOM 4757 C CA . ALA A 1 592 ? -8.156 24.800 -8.432 1.00 13.39 592 ALA A CA 1
ATOM 4758 C C . ALA A 1 592 ? -8.765 24.156 -7.190 1.00 10.90 592 ALA A C 1
ATOM 4759 O O . ALA A 1 592 ? -9.684 24.719 -6.576 1.00 10.51 592 ALA A O 1
ATOM 4761 N N . PRO A 1 593 ? -8.246 22.998 -6.784 1.00 10.27 593 PRO A N 1
ATOM 4762 C CA . PRO A 1 593 ? -8.714 22.337 -5.566 1.00 11.24 593 PRO A CA 1
ATOM 4763 C C . PRO A 1 593 ? -8.073 22.852 -4.282 1.00 10.66 593 PRO A C 1
ATOM 4764 O O . PRO A 1 593 ? -8.181 22.183 -3.252 1.00 9.47 593 PRO A O 1
ATOM 4768 N N . PHE A 1 594 ? -7.409 24.004 -4.353 1.00 10.51 594 PHE A N 1
ATOM 4769 C CA . PHE A 1 594 ? -6.780 24.664 -3.216 1.00 12.65 594 PHE A CA 1
ATOM 4770 C C . PHE A 1 594 ? -7.007 26.165 -3.349 1.00 12.40 594 PHE A C 1
ATOM 4771 O O . PHE A 1 594 ? -7.084 26.704 -4.460 1.00 10.25 594 PHE A O 1
ATOM 4779 N N . LYS A 1 595 ? -7.128 26.835 -2.189 1.00 11.37 595 LYS A N 1
ATOM 4780 C CA . LYS A 1 595 ? -7.287 28.286 -2.179 1.00 12.85 595 LYS A CA 1
ATOM 4781 C C . LYS A 1 595 ? -5.954 29.025 -2.077 1.00 14.51 595 LYS A C 1
ATOM 4782 O O . LYS A 1 595 ? -5.863 30.181 -2.520 1.00 11.28 595 LYS A O 1
ATOM 4788 N N . LYS A 1 596 ? -4.942 28.367 -1.498 1.00 10.52 596 LYS A N 1
ATOM 4789 C CA . LYS A 1 596 ? -3.663 28.986 -1.170 1.00 11.89 596 LYS A CA 1
ATOM 4790 C C . LYS A 1 596 ? -2.564 27.951 -1.308 1.00 12.14 596 LYS A C 1
ATOM 4791 O O . LYS A 1 596 ? -2.727 26.814 -0.862 1.00 9.24 596 LYS A O 1
ATOM 4797 N N . VAL A 1 597 ? -1.429 28.382 -1.858 1.00 10.64 597 VAL A N 1
ATOM 4798 C CA . VAL A 1 597 ? -0.244 27.539 -2.036 1.00 12.71 597 VAL A CA 1
ATOM 4799 C C . VAL A 1 597 ? 0.906 28.237 -1.337 1.00 12.89 597 VAL A C 1
ATOM 4800 O O . VAL A 1 597 ? 1.277 29.365 -1.721 1.00 10.38 597 VAL A O 1
ATOM 4804 N N . ILE A 1 598 ? 1.441 27.588 -0.305 1.00 10.34 598 ILE A N 1
ATOM 4805 C CA . ILE A 1 598 ? 2.677 28.017 0.359 1.00 10.99 598 ILE A CA 1
ATOM 4806 C C . ILE A 1 598 ? 3.809 27.147 -0.171 1.00 11.72 598 ILE A C 1
ATOM 4807 O O . ILE A 1 598 ? 3.737 25.916 -0.095 1.00 9.53 598 ILE A O 1
ATOM 4812 N N . THR A 1 599 ? 4.867 27.766 -0.704 1.00 13.81 599 THR A N 1
ATOM 4813 C CA A THR A 1 599 ? 5.989 27.003 -1.236 0.50 25.43 599 THR A CA 1
ATOM 4814 C CA B THR A 1 599 ? 6.001 27.044 -1.276 0.50 17.91 599 THR A CA 1
ATOM 4815 C C . THR A 1 599 ? 7.224 27.237 -0.386 1.00 17.31 599 THR A C 1
ATOM 4816 O O . THR A 1 599 ? 7.513 28.365 0.024 1.00 14.00 599 THR A O 1
ATOM 4823 N N . HIS A 1 600 ? 7.945 26.157 -0.105 1.00 11.18 600 HIS A N 1
ATOM 4824 C CA . HIS A 1 600 ? 9.215 26.302 0.580 1.00 14.06 600 HIS A CA 1
ATOM 4825 C C . HIS A 1 600 ? 10.376 25.874 -0.307 1.00 13.21 600 HIS A C 1
ATOM 4826 O O . HIS A 1 600 ? 10.204 25.149 -1.292 1.00 12.63 600 HIS A O 1
ATOM 4833 N N . GLY A 1 601 ? 11.574 26.388 0.049 1.00 13.34 601 GLY A N 1
ATOM 4834 C CA . GLY A 1 601 ? 12.799 26.043 -0.639 1.00 14.40 601 GLY A CA 1
ATOM 4835 C C . GLY A 1 601 ? 13.272 24.650 -0.268 1.00 14.53 601 GLY A C 1
ATOM 4836 O O . GLY A 1 601 ? 12.604 23.915 0.475 1.00 13.79 601 GLY A O 1
ATOM 4837 N N . PHE A 1 602 ? 14.431 24.280 -0.828 1.00 15.66 602 PHE A N 1
ATOM 4838 C CA . PHE A 1 602 ? 15.015 22.976 -0.573 1.00 16.42 602 PHE A CA 1
ATOM 4839 C C . PHE A 1 602 ? 16.103 23.086 0.486 1.00 19.72 602 PHE A C 1
ATOM 4840 O O . PHE A 1 602 ? 16.772 24.113 0.623 1.00 17.38 602 PHE A O 1
ATOM 4848 N N . ILE A 1 603 ? 16.233 22.014 1.263 1.00 19.82 603 ILE A N 1
ATOM 4849 C CA . ILE A 1 603 ? 17.422 21.820 2.076 1.00 22.24 603 ILE A CA 1
ATOM 4850 C C . ILE A 1 603 ? 18.621 21.624 1.155 1.00 25.18 603 ILE A C 1
ATOM 4851 O O . ILE A 1 603 ? 18.587 20.806 0.224 1.00 21.08 603 ILE A O 1
ATOM 4856 N N . VAL A 1 604 ? 19.679 22.400 1.388 1.00 23.35 604 VAL A N 1
ATOM 4857 C CA . VAL A 1 604 ? 20.924 22.307 0.627 1.00 29.27 604 VAL A CA 1
ATOM 4858 C C . VAL A 1 604 ? 22.081 22.355 1.622 1.00 27.08 604 VAL A C 1
ATOM 4859 O O . VAL A 1 604 ? 21.894 22.624 2.808 1.00 25.39 604 VAL A O 1
ATOM 4863 N N . ASP A 1 605 ? 23.295 22.076 1.138 1.00 33.60 605 ASP A N 1
ATOM 4864 C CA . ASP A 1 605 ? 24.419 22.019 2.070 1.00 37.82 605 ASP A CA 1
ATOM 4865 C C . ASP A 1 605 ? 24.889 23.434 2.411 1.00 39.15 605 ASP A C 1
ATOM 4866 O O . ASP A 1 605 ? 24.286 24.433 2.006 1.00 35.90 605 ASP A O 1
ATOM 4871 N N . GLU A 1 606 ? 25.986 23.528 3.171 1.00 41.45 606 GLU A N 1
ATOM 4872 C CA . GLU A 1 606 ? 26.506 24.814 3.616 1.00 42.82 606 GLU A CA 1
ATOM 4873 C C . GLU A 1 606 ? 27.027 25.678 2.470 1.00 45.32 606 GLU A C 1
ATOM 4874 O O . GLU A 1 606 ? 27.304 26.863 2.686 1.00 44.75 606 GLU A O 1
ATOM 4880 N N . LYS A 1 607 ? 27.159 25.122 1.269 1.00 42.22 607 LYS A N 1
ATOM 4881 C CA . LYS A 1 607 ? 27.589 25.868 0.095 1.00 44.39 607 LYS A CA 1
ATOM 4882 C C . LYS A 1 607 ? 26.441 26.160 -0.856 1.00 42.44 607 LYS A C 1
ATOM 4883 O O . LYS A 1 607 ? 26.670 26.706 -1.943 1.00 39.10 607 LYS A O 1
ATOM 4889 N N . GLY A 1 608 ? 25.213 25.814 -0.474 1.00 39.48 608 GLY A N 1
ATOM 4890 C CA . GLY A 1 608 ? 24.072 25.993 -1.339 1.00 39.36 608 GLY A CA 1
ATOM 4891 C C . GLY A 1 608 ? 23.815 24.867 -2.314 1.00 39.31 608 GLY A C 1
ATOM 4892 O O . GLY A 1 608 ? 22.886 24.977 -3.124 1.00 35.43 608 GLY A O 1
ATOM 4893 N N . GLU A 1 609 ? 24.588 23.785 -2.256 1.00 40.85 609 GLU A N 1
ATOM 4894 C CA . GLU A 1 609 ? 24.473 22.699 -3.223 1.00 39.08 609 GLU A CA 1
ATOM 4895 C C . GLU A 1 609 ? 23.528 21.602 -2.740 1.00 36.15 609 GLU A C 1
ATOM 4896 O O . GLU A 1 609 ? 23.371 21.372 -1.537 1.00 35.84 609 GLU A O 1
ATOM 4902 N N . LYS A 1 610 ? 22.943 20.889 -3.700 1.00 38.76 610 LYS A N 1
ATOM 4903 C CA . LYS A 1 610 ? 22.075 19.763 -3.385 1.00 42.51 610 LYS A CA 1
ATOM 4904 C C . LYS A 1 610 ? 22.850 18.672 -2.652 1.00 42.20 610 LYS A C 1
ATOM 4905 O O . LYS A 1 610 ? 24.032 18.428 -2.915 1.00 40.44 610 LYS A O 1
ATOM 4907 N N . MET A 1 611 ? 22.166 18.011 -1.723 1.00 40.73 611 MET A N 1
ATOM 4908 C CA . MET A 1 611 ? 22.755 16.906 -0.981 1.00 43.28 611 MET A CA 1
ATOM 4909 C C . MET A 1 611 ? 22.490 15.591 -1.700 1.00 41.26 611 MET A C 1
ATOM 4910 O O . MET A 1 611 ? 21.406 15.383 -2.255 1.00 41.19 611 MET A O 1
ATOM 4915 N N . SER A 1 612 ? 23.479 14.701 -1.679 1.00 41.97 612 SER A N 1
ATOM 4916 C CA . SER A 1 612 ? 23.291 13.371 -2.242 1.00 45.88 612 SER A CA 1
ATOM 4917 C C . SER A 1 612 ? 24.287 12.419 -1.600 1.00 50.97 612 SER A C 1
ATOM 4918 O O . SER A 1 612 ? 25.419 12.809 -1.298 1.00 48.00 612 SER A O 1
ATOM 4921 N N . LYS A 1 613 ? 23.850 11.172 -1.388 1.00 51.10 613 LYS A N 1
ATOM 4922 C CA . LYS A 1 613 ? 24.759 10.145 -0.890 1.00 52.99 613 LYS A CA 1
ATOM 4923 C C . LYS A 1 613 ? 25.989 10.023 -1.776 1.00 52.00 613 LYS A C 1
ATOM 4924 O O . LYS A 1 613 ? 27.082 9.710 -1.288 1.00 53.71 613 LYS A O 1
ATOM 4926 N N . SER A 1 614 ? 25.833 10.283 -3.076 1.00 51.59 614 SER A N 1
ATOM 4927 C CA . SER A 1 614 ? 26.973 10.241 -3.985 1.00 52.58 614 SER A CA 1
ATOM 4928 C C . SER A 1 614 ? 28.036 11.256 -3.582 1.00 53.00 614 SER A C 1
ATOM 4929 O O . SER A 1 614 ? 29.230 10.938 -3.541 1.00 53.61 614 SER A O 1
ATOM 4931 N N . LYS A 1 615 ? 27.619 12.483 -3.264 1.00 49.24 615 LYS A N 1
ATOM 4932 C CA . LYS A 1 615 ? 28.564 13.569 -3.035 1.00 49.24 615 LYS A CA 1
ATOM 4933 C C . LYS A 1 615 ? 29.135 13.592 -1.623 1.00 49.56 615 LYS A C 1
ATOM 4934 O O . LYS A 1 615 ? 30.142 14.276 -1.394 1.00 47.60 615 LYS A O 1
ATOM 4936 N N . GLY A 1 616 ? 28.534 12.871 -0.678 1.00 46.45 616 GLY A N 1
ATOM 4937 C CA . GLY A 1 616 ? 29.083 12.810 0.665 1.00 45.55 616 GLY A CA 1
ATOM 4938 C C . GLY A 1 616 ? 28.751 13.985 1.549 1.00 44.01 616 GLY A C 1
ATOM 4939 O O . GLY A 1 616 ? 29.412 14.177 2.575 1.00 44.21 616 GLY A O 1
ATOM 4940 N N . ASN A 1 617 ? 27.728 14.769 1.197 1.00 43.25 617 ASN A N 1
ATOM 4941 C CA . ASN A 1 617 ? 27.382 15.993 1.910 1.00 41.77 617 ASN A CA 1
ATOM 4942 C C . ASN A 1 617 ? 26.017 15.915 2.587 1.00 45.78 617 ASN A C 1
ATOM 4943 O O . ASN A 1 617 ? 25.450 16.954 2.946 1.00 39.67 617 ASN A O 1
ATOM 4948 N N . VAL A 1 618 ? 25.479 14.713 2.769 1.00 45.48 618 VAL A N 1
ATOM 4949 C CA . VAL A 1 618 ? 24.136 14.559 3.322 1.00 43.51 618 VAL A CA 1
ATOM 4950 C C . VAL A 1 618 ? 24.195 14.660 4.840 1.00 43.43 618 VAL A C 1
ATOM 4951 O O . VAL A 1 618 ? 24.929 13.910 5.495 1.00 42.96 618 VAL A O 1
ATOM 4955 N N . VAL A 1 619 ? 23.419 15.592 5.399 1.00 40.72 619 VAL A N 1
ATOM 4956 C CA . VAL A 1 619 ? 23.274 15.734 6.844 1.00 43.40 619 VAL A CA 1
ATOM 4957 C C . VAL A 1 619 ? 22.092 14.887 7.300 1.00 42.52 619 VAL A C 1
ATOM 4958 O O . VAL A 1 619 ? 20.983 15.009 6.768 1.00 38.65 619 VAL A O 1
ATOM 4962 N N . SER A 1 620 ? 22.328 14.031 8.288 1.00 38.10 620 SER A N 1
ATOM 4963 C CA . SER A 1 620 ? 21.338 13.047 8.704 1.00 35.08 620 SER A CA 1
ATOM 4964 C C . SER A 1 620 ? 20.269 13.697 9.575 1.00 30.20 620 SER A C 1
ATOM 4965 O O . SER A 1 620 ? 20.584 14.399 10.543 1.00 28.84 620 SER A O 1
ATOM 4968 N N . LEU A 1 621 ? 19.003 13.466 9.229 1.00 27.17 621 LEU A N 1
ATOM 4969 C CA . LEU A 1 621 ? 17.926 13.930 10.097 1.00 25.98 621 LEU A CA 1
ATOM 4970 C C . LEU A 1 621 ? 18.033 13.295 11.479 1.00 23.57 621 LEU A C 1
ATOM 4971 O O . LEU A 1 621 ? 17.872 13.978 12.496 1.00 21.22 621 LEU A O 1
ATOM 4976 N N . ASP A 1 622 ? 18.286 11.982 11.534 1.00 24.75 622 ASP A N 1
ATOM 4977 C CA . ASP A 1 622 ? 18.398 11.321 12.832 1.00 27.38 622 ASP A CA 1
ATOM 4978 C C . ASP A 1 622 ? 19.547 11.903 13.643 1.00 29.01 622 ASP A C 1
ATOM 4979 O O . ASP A 1 622 ? 19.414 12.134 14.852 1.00 24.37 622 ASP A O 1
ATOM 4981 N N . LYS A 1 623 ? 20.685 12.155 12.992 1.00 29.03 623 LYS A N 1
ATOM 4982 C CA . LYS A 1 623 ? 21.822 12.729 13.701 1.00 32.45 623 LYS A CA 1
ATOM 4983 C C . LYS A 1 623 ? 21.525 14.159 14.134 1.00 27.83 623 LYS A C 1
ATOM 4984 O O . LYS A 1 623 ? 21.920 14.579 15.226 1.00 26.96 623 LYS A O 1
ATOM 4990 N N . LEU A 1 624 ? 20.813 14.912 13.290 1.00 26.74 624 LEU A N 1
ATOM 4991 C CA . LEU A 1 624 ? 20.420 16.268 13.637 1.00 28.56 624 LEU A CA 1
ATOM 4992 C C . LEU A 1 624 ? 19.508 16.277 14.857 1.00 28.66 624 LEU A C 1
ATOM 4993 O O . LEU A 1 624 ? 19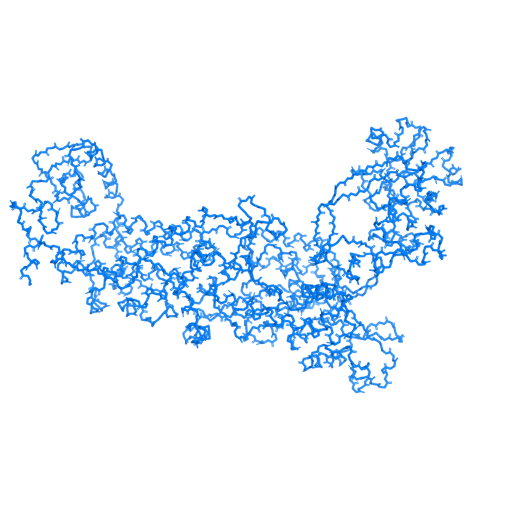.691 17.076 15.781 1.00 23.85 624 LEU A O 1
ATOM 4998 N N . LEU A 1 625 ? 18.512 15.389 14.870 1.00 27.07 625 LEU A N 1
ATOM 4999 C CA . LEU A 1 625 ? 17.604 15.307 16.011 1.00 26.08 625 LEU A CA 1
ATOM 5000 C C . LEU A 1 625 ? 18.342 14.898 17.282 1.00 26.13 625 LEU A C 1
ATOM 5001 O O . LEU A 1 625 ? 18.131 15.482 18.353 1.00 20.80 625 LEU A O 1
ATOM 5006 N N . LYS A 1 626 ? 19.198 13.879 17.185 1.00 28.29 626 LYS A N 1
ATOM 5007 C CA . LYS A 1 626 ? 19.941 13.416 18.354 1.00 30.04 626 LYS A CA 1
ATOM 5008 C C . LYS A 1 626 ? 20.825 14.519 18.922 1.00 32.12 626 LYS A C 1
ATOM 5009 O O . LYS A 1 626 ? 20.965 14.644 20.141 1.00 28.30 626 LYS A O 1
ATOM 5015 N N . THR A 1 627 ? 21.391 15.361 18.056 1.00 28.87 627 THR A N 1
ATOM 5016 C CA . THR A 1 627 ? 22.353 16.362 18.514 1.00 30.29 627 THR A CA 1
ATOM 5017 C C . THR A 1 627 ? 21.670 17.576 19.140 1.00 29.25 627 THR A C 1
ATOM 5018 O O . THR A 1 627 ? 22.131 18.095 20.166 1.00 23.73 627 THR A O 1
ATOM 5022 N N . HIS A 1 628 ? 20.565 18.034 18.542 1.00 23.64 628 HIS A N 1
ATOM 5023 C CA . HIS A 1 628 ? 19.927 19.284 18.921 1.00 25.94 628 HIS A CA 1
ATOM 5024 C C . HIS A 1 628 ? 18.546 19.124 19.541 1.00 22.85 628 HIS A C 1
ATOM 5025 O O . HIS A 1 628 ? 18.096 20.040 20.245 1.00 20.03 628 HIS A O 1
ATOM 5032 N N . GLY A 1 629 ? 17.865 18.012 19.289 1.00 21.76 629 GLY A N 1
ATOM 5033 C CA . GLY A 1 629 ? 16.481 17.915 19.741 1.00 21.62 629 GLY A CA 1
ATOM 5034 C C . GLY A 1 629 ? 15.508 18.456 18.711 1.00 20.64 629 GLY A C 1
ATOM 5035 O O . GLY A 1 629 ? 15.823 19.331 17.903 1.00 17.58 629 GLY A O 1
ATOM 5036 N N . SER A 1 630 ? 14.284 17.923 18.737 1.00 17.29 630 SER A N 1
ATOM 5037 C CA . SER A 1 630 ? 13.336 18.354 17.712 1.00 15.92 630 SER A CA 1
ATOM 5038 C C . SER A 1 630 ? 12.837 19.786 17.935 1.00 16.53 630 SER A C 1
ATOM 5039 O O . SER A 1 630 ? 12.553 20.491 16.965 1.00 13.62 630 SER A O 1
ATOM 5042 N N . ASP A 1 631 ? 12.756 20.268 19.179 1.00 14.63 631 ASP A N 1
ATOM 5043 C CA . ASP A 1 631 ? 12.287 21.643 19.308 1.00 15.56 631 ASP A CA 1
ATOM 5044 C C . ASP A 1 631 ? 13.313 22.631 18.775 1.00 14.79 631 ASP A C 1
ATOM 5045 O O . ASP A 1 631 ? 12.940 23.720 18.323 1.00 12.64 631 ASP A O 1
ATOM 5050 N N . VAL A 1 632 ? 14.600 22.265 18.785 1.00 14.33 632 VAL A N 1
ATOM 5051 C CA . VAL A 1 632 ? 15.591 23.148 18.170 1.00 18.20 632 VAL A CA 1
ATOM 5052 C C . VAL A 1 632 ? 15.513 23.078 16.650 1.00 17.22 632 VAL A C 1
ATOM 5053 O O . VAL A 1 632 ? 15.578 24.109 15.965 1.00 13.93 632 VAL A O 1
ATOM 5057 N N . VAL A 1 633 ? 15.362 21.872 16.095 1.00 16.47 633 VAL A N 1
ATOM 5058 C CA . VAL A 1 633 ? 15.162 21.752 14.647 1.00 18.37 633 VAL A CA 1
ATOM 5059 C C . VAL A 1 633 ? 13.907 22.504 14.206 1.00 15.56 633 VAL A C 1
ATOM 5060 O O . VAL A 1 633 ? 13.896 23.173 13.164 1.00 13.37 633 VAL A O 1
ATOM 5064 N N . ARG A 1 634 ? 12.829 22.408 14.983 1.00 12.81 634 ARG A N 1
ATOM 5065 C CA . ARG A 1 634 ? 11.618 23.157 14.657 1.00 13.40 634 ARG A CA 1
ATOM 5066 C C . ARG A 1 634 ? 11.843 24.670 14.756 1.00 16.34 634 ARG A C 1
ATOM 5067 O O . ARG A 1 634 ? 11.365 25.436 13.908 1.00 11.25 634 ARG A O 1
ATOM 5075 N N . LEU A 1 635 ? 12.580 25.123 15.780 1.00 15.54 635 LEU A N 1
ATOM 5076 C CA . LEU A 1 635 ? 12.873 26.547 15.860 1.00 15.49 635 LEU A CA 1
ATOM 5077 C C . LEU A 1 635 ? 13.753 26.992 14.704 1.00 15.20 635 LEU A C 1
ATOM 5078 O O . LEU A 1 635 ? 13.596 28.117 14.211 1.00 13.07 635 LEU A O 1
ATOM 5083 N N . TRP A 1 636 ? 14.679 26.133 14.263 1.00 12.95 636 TRP A N 1
ATOM 5084 C CA . TRP A 1 636 ? 15.528 26.493 13.132 1.00 16.81 636 TRP A CA 1
ATOM 5085 C C . TRP A 1 636 ? 14.683 26.707 11.882 1.00 17.04 636 TRP A C 1
ATOM 5086 O O . TRP A 1 636 ? 14.903 27.663 11.126 1.00 13.95 636 TRP A O 1
ATOM 5097 N N . VAL A 1 637 ? 13.678 25.850 11.684 1.00 13.16 637 VAL A N 1
ATOM 5098 C CA . VAL A 1 637 ? 12.774 26.017 10.542 1.00 15.68 637 VAL A CA 1
ATOM 5099 C C . VAL A 1 637 ? 12.063 27.369 10.629 1.00 16.22 637 VAL A C 1
ATOM 5100 O O . VAL A 1 637 ? 12.137 28.193 9.708 1.00 13.39 637 VAL A O 1
ATOM 5104 N N . ALA A 1 638 ? 11.424 27.644 11.773 1.00 16.48 638 ALA A N 1
ATOM 5105 C CA . ALA A 1 638 ? 10.598 28.843 11.897 1.00 16.79 638 ALA A CA 1
ATOM 5106 C C . ALA A 1 638 ? 11.420 30.124 11.898 1.00 18.13 638 ALA A C 1
ATOM 5107 O O . ALA A 1 638 ? 10.940 31.162 11.433 1.00 16.21 638 ALA A O 1
ATOM 5109 N N . PHE A 1 639 ? 12.634 30.088 12.434 1.00 18.80 639 PHE A N 1
ATOM 5110 C CA . PHE A 1 639 ? 13.466 31.277 12.558 1.00 23.38 639 PHE A CA 1
ATOM 5111 C C . PHE A 1 639 ? 14.314 31.552 11.319 1.00 23.34 639 PHE A C 1
ATOM 5112 O O . PHE A 1 639 ? 15.251 32.359 11.390 1.00 22.57 639 PHE A O 1
ATOM 5120 N N . ASN A 1 640 ? 14.020 30.907 10.190 1.00 19.56 640 ASN A N 1
ATOM 5121 C CA . ASN A 1 640 ? 14.814 31.079 8.982 1.00 22.17 640 ASN A CA 1
ATOM 5122 C C . ASN A 1 640 ? 13.898 31.265 7.773 1.00 19.41 640 ASN A C 1
ATOM 5123 O O . ASN A 1 640 ? 12.688 31.019 7.835 1.00 15.17 640 ASN A O 1
ATOM 5128 N N . ASP A 1 641 ? 14.506 31.732 6.680 1.00 17.14 641 ASP A N 1
ATOM 5129 C CA . ASP A 1 641 ? 13.803 32.133 5.458 1.00 19.74 641 ASP A CA 1
ATOM 5130 C C . ASP A 1 641 ? 13.488 30.880 4.641 1.00 18.29 641 ASP A C 1
ATOM 5131 O O . ASP A 1 641 ? 14.161 30.549 3.663 1.00 15.36 641 ASP A O 1
ATOM 5136 N N . TYR A 1 642 ? 12.441 30.165 5.070 1.00 17.65 642 TYR A N 1
ATOM 5137 C CA . TYR A 1 642 ? 12.116 28.854 4.498 1.00 16.23 642 TYR A CA 1
ATOM 5138 C C . TYR A 1 642 ? 11.555 28.938 3.083 1.00 17.85 642 TYR A C 1
ATOM 5139 O O . TYR A 1 642 ? 11.464 27.902 2.417 1.00 12.87 642 TYR A O 1
ATOM 5148 N N . GLN A 1 643 ? 11.171 30.133 2.612 1.00 14.28 643 GLN A N 1
ATOM 5149 C CA . GLN A 1 643 ? 10.659 30.282 1.259 1.00 15.98 643 GLN A CA 1
ATOM 5150 C C . GLN A 1 643 ? 11.765 30.311 0.220 1.00 16.32 643 GLN A C 1
ATOM 5151 O O . GLN A 1 643 ? 11.480 30.285 -0.982 1.00 15.60 643 GLN A O 1
ATOM 5157 N N . ASN A 1 644 ? 13.018 30.373 0.655 1.00 16.34 644 ASN A N 1
ATOM 5158 C CA . ASN A 1 644 ? 14.161 30.173 -0.212 1.00 19.79 644 ASN A CA 1
ATOM 5159 C C . ASN A 1 644 ? 14.915 28.931 0.265 1.00 20.34 644 ASN A C 1
ATOM 5160 O O . ASN A 1 644 ? 14.638 28.388 1.336 1.00 15.77 644 ASN A O 1
ATOM 5165 N N . ASP A 1 645 ? 15.875 28.470 -0.541 1.00 19.78 645 ASP A N 1
ATOM 5166 C CA . ASP A 1 645 ? 16.661 27.311 -0.123 1.00 24.88 645 ASP A CA 1
ATOM 5167 C C . ASP A 1 645 ? 17.357 27.586 1.212 1.00 24.27 645 ASP A C 1
ATOM 5168 O O . ASP A 1 645 ? 17.781 28.711 1.489 1.00 19.21 645 ASP A O 1
ATOM 5173 N N . LEU A 1 646 ? 17.452 26.549 2.051 1.00 22.02 646 LEU A N 1
ATOM 5174 C CA . LEU A 1 646 ? 18.039 26.639 3.386 1.00 23.20 646 LEU A CA 1
ATOM 5175 C C . LEU A 1 646 ? 19.335 25.837 3.442 1.00 29.59 646 LEU A C 1
ATOM 5176 O O . LEU A 1 646 ? 19.333 24.626 3.196 1.00 24.68 646 LEU A O 1
ATOM 5181 N N . ARG A 1 647 ? 20.435 26.516 3.781 1.00 30.78 647 ARG A N 1
ATOM 5182 C CA . ARG A 1 647 ? 21.729 25.863 3.945 1.00 32.80 647 ARG A CA 1
ATOM 5183 C C . ARG A 1 647 ? 21.879 25.310 5.359 1.00 33.39 647 ARG A C 1
ATOM 5184 O O . ARG A 1 647 ? 21.540 25.979 6.343 1.00 34.84 647 ARG A O 1
ATOM 5192 N N . VAL A 1 648 ? 22.394 24.087 5.461 1.00 32.78 648 VAL A N 1
ATOM 5193 C CA . VAL A 1 648 ? 22.567 23.412 6.741 1.00 35.40 648 VAL A CA 1
ATOM 5194 C C . VAL A 1 648 ? 24.044 23.436 7.120 1.00 38.89 648 VAL A C 1
ATOM 5195 O O . VAL A 1 648 ? 24.909 23.109 6.298 1.00 34.97 648 VAL A O 1
ATOM 5199 N N . SER A 1 649 ? 24.332 23.840 8.357 1.00 37.80 649 SER A N 1
ATOM 5200 C CA . SER A 1 649 ? 25.698 23.914 8.865 1.00 40.47 649 SER A CA 1
ATOM 5201 C C . SER A 1 649 ? 25.632 24.048 10.382 1.00 40.60 649 SER A C 1
ATOM 5202 O O . SER A 1 649 ? 24.624 24.504 10.934 1.00 37.82 649 SER A O 1
ATOM 5205 N N . GLN A 1 650 ? 26.717 23.642 11.051 1.00 38.52 650 GLN A N 1
ATOM 5206 C CA . GLN A 1 650 ? 26.732 23.702 12.510 1.00 43.36 650 GLN A CA 1
ATOM 5207 C C . GLN A 1 650 ? 26.544 25.129 13.011 1.00 44.21 650 GLN A C 1
ATOM 5208 O O . GLN A 1 650 ? 25.891 25.353 14.039 1.00 40.77 650 GLN A O 1
ATOM 5214 N N . THR A 1 651 ? 27.094 26.109 12.292 1.00 40.08 651 THR A N 1
ATOM 5215 C CA . THR A 1 651 ? 27.032 27.486 12.768 1.00 39.84 651 THR A CA 1
ATOM 5216 C C . THR A 1 651 ? 25.591 27.983 12.875 1.00 38.94 651 THR A C 1
ATOM 5217 O O . THR A 1 651 ? 25.232 28.675 13.836 1.00 35.49 651 THR A O 1
ATOM 5221 N N . PHE A 1 652 ? 24.746 27.640 11.908 1.00 37.73 652 PHE A N 1
ATOM 5222 C CA . PHE A 1 652 ? 23.375 28.135 11.967 1.00 38.12 652 PHE A CA 1
ATOM 5223 C C . PHE A 1 652 ? 22.568 27.429 13.049 1.00 36.43 652 PHE A C 1
ATOM 5224 O O . PHE A 1 652 ? 21.691 28.050 13.671 1.00 28.57 652 PHE A O 1
ATOM 5232 N N . PHE A 1 653 ? 22.856 26.152 13.311 1.00 32.01 653 PHE A N 1
ATOM 5233 C CA . PHE A 1 653 ? 22.137 25.496 14.397 1.00 33.01 653 PHE A CA 1
ATOM 5234 C C . PHE A 1 653 ? 22.603 25.998 15.757 1.00 31.40 653 PHE A C 1
ATOM 5235 O O . PHE A 1 653 ? 21.810 26.029 16.707 1.00 24.93 653 PHE A O 1
ATOM 5243 N N . THR A 1 654 ? 23.863 26.432 15.858 1.00 30.89 654 THR A N 1
ATOM 5244 C CA . THR A 1 654 ? 24.342 27.024 17.103 1.00 33.08 654 THR A CA 1
ATOM 5245 C C . THR A 1 654 ? 23.634 28.343 17.386 1.00 30.21 654 THR A C 1
ATOM 5246 O O . THR A 1 654 ? 23.296 28.639 18.539 1.00 27.60 654 THR A O 1
ATOM 5250 N N . GLN A 1 655 ? 23.351 29.124 16.342 1.00 26.07 655 GLN A N 1
ATOM 5251 C CA . GLN A 1 655 ? 22.553 30.332 16.529 1.00 28.14 655 GLN A CA 1
ATOM 5252 C C . GLN A 1 655 ? 21.152 29.998 17.036 1.00 25.55 655 GLN A C 1
ATOM 5253 O O . GLN A 1 655 ? 20.631 30.668 17.937 1.00 21.39 655 GLN A O 1
ATOM 5255 N N . THR A 1 656 ? 20.525 28.967 16.461 1.00 22.97 656 THR A N 1
ATOM 5256 C CA . THR A 1 656 ? 19.188 28.578 16.902 1.00 21.51 656 THR A CA 1
ATOM 5257 C C . THR A 1 656 ? 19.199 28.104 18.347 1.00 22.14 656 THR A C 1
ATOM 5258 O O . THR A 1 656 ? 18.304 28.447 19.127 1.00 18.34 656 THR A O 1
ATOM 5262 N N . GLU A 1 657 ? 20.210 27.322 18.724 1.00 22.40 657 GLU A N 1
ATOM 5263 C CA . GLU A 1 657 ? 20.302 26.872 20.109 1.00 26.77 657 GLU A CA 1
ATOM 5264 C C . GLU A 1 657 ? 20.375 28.051 21.077 1.00 23.05 657 GLU A C 1
ATOM 5265 O O . GLU A 1 657 ? 19.750 28.019 22.145 1.00 17.15 657 GLU A O 1
ATOM 5271 N N . GLN A 1 658 ? 21.101 29.116 20.710 1.00 24.24 658 GLN A N 1
ATOM 5272 C CA . GLN A 1 658 ? 21.154 30.294 21.574 1.00 22.68 658 GLN A CA 1
ATOM 5273 C C . GLN A 1 658 ? 19.779 30.953 21.704 1.00 21.98 658 GLN A C 1
ATOM 5274 O O . GLN A 1 658 ? 19.405 31.411 22.792 1.00 18.25 658 GLN A O 1
ATOM 5280 N N . HIS A 1 659 ? 19.007 31.013 20.605 1.00 19.20 659 HIS A N 1
ATOM 5281 C CA . HIS A 1 659 ? 17.645 31.544 20.689 1.00 19.69 659 HIS A CA 1
ATOM 5282 C C . HIS A 1 659 ? 16.761 30.672 21.574 1.00 18.57 659 HIS A C 1
ATOM 5283 O O . HIS A 1 659 ? 15.966 31.183 22.371 1.00 15.47 659 HIS A O 1
ATOM 5290 N N . TYR A 1 660 ? 16.828 29.350 21.382 1.00 16.07 660 TYR A N 1
ATOM 5291 C CA . TYR A 1 660 ? 16.036 28.437 22.204 1.00 18.69 660 TYR A CA 1
ATOM 5292 C C . TYR A 1 660 ? 16.377 28.600 23.679 1.00 18.58 660 TYR A C 1
ATOM 5293 O O . TYR A 1 660 ? 15.480 28.655 24.533 1.00 13.38 660 TYR A O 1
ATOM 5302 N N . LYS A 1 661 ? 17.674 28.709 23.987 1.00 16.32 661 LYS A N 1
ATOM 5303 C CA . LYS A 1 661 ? 18.108 28.928 25.362 1.00 21.04 661 LYS A CA 1
ATOM 5304 C C . LYS A 1 661 ? 17.560 30.239 25.923 1.00 20.54 661 LYS A C 1
ATOM 5305 O O . LYS A 1 661 ? 17.160 30.308 27.090 1.00 17.09 661 LYS A O 1
ATOM 5311 N N . LYS A 1 662 ? 17.543 31.295 25.109 1.00 17.53 662 LYS A N 1
ATOM 5312 C CA . LYS A 1 662 ? 17.024 32.570 25.585 1.00 17.90 662 LYS A CA 1
ATOM 5313 C C . LYS A 1 662 ? 15.535 32.467 25.904 1.00 18.23 662 LYS A C 1
ATOM 5314 O O . LYS A 1 662 ? 15.081 32.938 26.957 1.00 16.08 662 LYS A O 1
ATOM 5320 N N . PHE A 1 663 ? 14.753 31.849 25.004 1.00 15.71 663 PHE A N 1
ATOM 5321 C CA . PHE A 1 663 ? 13.335 31.624 25.296 1.00 19.25 663 PHE A CA 1
ATOM 5322 C C . PHE A 1 663 ? 13.169 30.765 26.544 1.00 16.44 663 PHE A C 1
ATOM 5323 O O . PHE A 1 663 ? 12.356 31.064 27.423 1.00 14.61 663 PHE A O 1
ATOM 5331 N N . ARG A 1 664 ? 13.928 29.681 26.626 1.00 14.22 664 ARG A N 1
ATOM 5332 C CA . ARG A 1 664 ? 13.752 28.756 27.737 1.00 17.48 664 ARG A CA 1
ATOM 5333 C C . ARG A 1 664 ? 14.163 29.390 29.065 1.00 18.98 664 ARG A C 1
ATOM 5334 O O . ARG A 1 664 ? 13.438 29.272 30.062 1.00 14.95 664 ARG A O 1
ATOM 5342 N N . ASN A 1 665 ? 15.312 30.082 29.094 1.00 16.06 665 ASN A N 1
ATOM 5343 C CA . ASN A 1 665 ? 15.735 30.750 30.324 1.00 19.30 665 ASN A CA 1
ATOM 5344 C C . ASN A 1 665 ? 14.739 31.827 30.732 1.00 18.74 665 ASN A C 1
ATOM 5345 O O . ASN A 1 665 ? 14.518 32.047 31.932 1.00 13.60 665 ASN A O 1
ATOM 5350 N N . THR A 1 666 ? 14.125 32.500 29.746 1.00 14.74 666 THR A N 1
ATOM 5351 C CA . THR A 1 666 ? 13.131 33.518 30.060 1.00 16.32 666 THR A CA 1
ATOM 5352 C C . THR A 1 666 ? 11.899 32.895 30.703 1.00 17.98 666 THR A C 1
ATOM 5353 O O . THR A 1 666 ? 11.430 33.367 31.744 1.00 15.21 666 THR A O 1
ATOM 5357 N N . LEU A 1 667 ? 11.388 31.802 30.121 1.00 15.56 667 LEU A N 1
ATOM 5358 C CA . LEU A 1 667 ? 10.230 31.134 30.713 1.00 18.74 667 LEU A CA 1
ATOM 5359 C C . LEU A 1 667 ? 10.549 30.596 32.109 1.00 18.29 667 LEU A C 1
ATOM 5360 O O . LEU A 1 667 ? 9.708 30.679 33.014 1.00 14.02 667 LEU A O 1
ATOM 5365 N N . LYS A 1 668 ? 11.769 30.081 32.315 1.00 15.31 668 LYS A N 1
ATOM 5366 C CA . LYS A 1 668 ? 12.150 29.616 33.651 1.00 18.45 668 LYS A CA 1
ATOM 5367 C C . LYS A 1 668 ? 12.133 30.757 34.661 1.00 18.79 668 LYS A C 1
ATOM 5368 O O . LYS A 1 668 ? 11.612 30.605 35.774 1.00 13.91 668 LYS A O 1
ATOM 5374 N N . PHE A 1 669 ? 12.703 31.912 34.293 1.00 15.10 669 PHE A N 1
ATOM 5375 C CA . PHE A 1 669 ? 12.720 33.031 35.233 1.00 20.05 669 PHE A CA 1
ATOM 5376 C C . PHE A 1 669 ? 11.306 33.459 35.594 1.00 18.77 669 PHE A C 1
ATOM 5377 O O . PHE A 1 669 ? 11.008 33.707 36.766 1.00 14.70 669 PHE A O 1
ATOM 5385 N N . LEU A 1 670 ? 10.425 33.538 34.591 1.00 14.29 670 LEU A N 1
ATOM 5386 C CA . LEU A 1 670 ? 9.039 33.920 34.820 1.00 16.47 670 LEU A CA 1
ATOM 5387 C C . LEU A 1 670 ? 8.365 32.959 35.787 1.00 15.82 670 LEU A C 1
ATOM 5388 O O . LEU A 1 670 ? 7.794 33.377 36.798 1.00 15.12 670 LEU A O 1
ATOM 5393 N N . LEU A 1 671 ? 8.398 31.657 35.462 1.00 14.78 671 LEU A N 1
ATOM 5394 C CA . LEU A 1 671 ? 7.802 30.652 36.338 1.00 14.81 671 LEU A CA 1
ATOM 5395 C C . LEU A 1 671 ? 8.355 30.729 37.755 1.00 14.71 671 LEU A C 1
ATOM 5396 O O . LEU A 1 671 ? 7.602 30.616 38.729 1.00 15.29 671 LEU A O 1
ATOM 5401 N N . ALA A 1 672 ? 9.670 30.903 37.884 1.00 14.76 672 ALA A N 1
ATOM 5402 C CA . ALA A 1 672 ? 10.280 30.966 39.211 1.00 19.79 672 ALA A CA 1
ATOM 5403 C C . ALA A 1 672 ? 9.757 32.154 40.008 1.00 19.75 672 ALA A C 1
ATOM 5404 O O . ALA A 1 672 ? 9.585 32.066 41.231 1.00 17.34 672 ALA A O 1
ATOM 5406 N N . ASN A 1 673 ? 9.467 33.263 39.336 1.00 16.23 673 ASN A N 1
ATOM 5407 C CA . ASN A 1 673 ? 9.164 34.491 40.047 1.00 19.25 673 ASN A CA 1
ATOM 5408 C C . ASN A 1 673 ? 7.679 34.771 40.202 1.00 18.58 673 ASN A C 1
ATOM 5409 O O . ASN A 1 673 ? 7.322 35.810 40.773 1.00 16.47 673 ASN A O 1
ATOM 5414 N N . PHE A 1 674 ? 6.796 33.884 39.728 1.00 17.76 674 PHE A N 1
ATOM 5415 C CA . PHE A 1 674 ? 5.441 33.892 40.255 1.00 21.46 674 PHE A CA 1
ATOM 5416 C C . PHE A 1 674 ? 5.062 32.562 40.893 1.00 20.41 674 PHE A C 1
ATOM 5417 O O . PHE A 1 674 ? 3.888 32.360 41.233 1.00 18.07 674 PHE A O 1
ATOM 5425 N N . SER A 1 675 ? 6.030 31.663 41.096 1.00 18.04 675 SER A N 1
ATOM 5426 C CA . SER A 1 675 ? 5.722 30.378 41.718 1.00 22.31 675 SER A CA 1
ATOM 5427 C C . SER A 1 675 ? 5.113 30.527 43.114 1.00 25.05 675 SER A C 1
ATOM 5428 O O . SER A 1 675 ? 4.309 29.683 43.527 1.00 19.61 675 SER A O 1
ATOM 5431 N N . ASP A 1 676 ? 5.477 31.567 43.870 1.00 21.16 676 ASP A N 1
ATOM 5432 C CA . ASP A 1 676 ? 4.967 31.662 45.238 1.00 21.86 676 ASP A CA 1
ATOM 5433 C C . ASP A 1 676 ? 3.713 32.524 45.359 1.00 27.39 676 ASP A C 1
ATOM 5434 O O . ASP A 1 676 ? 3.238 32.750 46.475 1.00 22.57 676 ASP A O 1
ATOM 5439 N N . MET A 1 677 ? 3.181 33.025 44.251 1.00 26.03 677 MET A N 1
ATOM 5440 C CA . MET A 1 677 ? 2.039 33.921 44.313 1.00 27.32 677 MET A CA 1
ATOM 5441 C C . MET A 1 677 ? 0.807 33.181 44.825 1.00 32.07 677 MET A C 1
ATOM 5442 O O . MET A 1 677 ? 0.512 32.062 44.388 1.00 26.79 677 MET A O 1
ATOM 5447 N N . ASP A 1 678 ? 0.097 33.809 45.761 1.00 29.87 678 ASP A N 1
ATOM 5448 C CA . ASP A 1 678 ? -1.151 33.252 46.263 1.00 35.06 678 ASP A CA 1
ATOM 5449 C C . ASP A 1 678 ? -2.205 33.342 45.170 1.00 38.09 678 ASP A C 1
ATOM 5450 O O . ASP A 1 678 ? -2.505 34.432 44.669 1.00 38.39 678 ASP A O 1
ATOM 5455 N N . LEU A 1 679 ? -2.762 32.199 44.787 1.00 38.32 679 LEU A N 1
ATOM 5456 C CA . LEU A 1 679 ? -3.634 32.201 43.618 1.00 41.63 679 LEU A CA 1
ATOM 5457 C C . LEU A 1 679 ? -4.958 32.917 43.864 1.00 41.53 679 LEU A C 1
ATOM 5458 O O . LEU A 1 679 ? -5.738 33.073 42.920 1.00 41.89 679 LEU A O 1
ATOM 5463 N N . LYS A 1 680 ? -5.213 33.379 45.091 1.00 43.66 680 LYS A N 1
ATOM 5464 C CA . LYS A 1 680 ? -6.319 34.303 45.310 1.00 45.48 680 LYS A CA 1
ATOM 5465 C C . LYS A 1 680 ? -6.104 35.610 44.555 1.00 48.28 680 LYS A C 1
ATOM 5466 O O . LYS A 1 680 ? -7.075 36.302 44.220 1.00 48.07 680 LYS A O 1
ATOM 5472 N N . ASN A 1 681 ? -4.840 35.957 44.277 1.00 43.51 681 ASN A N 1
ATOM 5473 C CA . ASN A 1 681 ? -4.531 37.146 43.484 1.00 43.91 681 ASN A CA 1
ATOM 5474 C C . ASN A 1 681 ? -5.287 37.148 42.160 1.00 45.35 681 ASN A C 1
ATOM 5475 O O . ASN A 1 681 ? -5.700 38.207 41.668 1.00 44.21 681 ASN A O 1
ATOM 5480 N N . LEU A 1 682 ? -5.492 35.964 41.577 1.00 43.06 682 LEU A N 1
ATOM 5481 C CA . LEU A 1 682 ? -6.088 35.861 40.251 1.00 44.84 682 LEU A CA 1
ATOM 5482 C C . LEU A 1 682 ? -7.518 36.388 40.190 1.00 49.37 682 LEU A C 1
ATOM 5483 O O . LEU A 1 682 ? -8.034 36.617 39.089 1.00 49.08 682 LEU A O 1
ATOM 5488 N N . GLU A 1 683 ? -8.182 36.568 41.331 1.00 48.37 683 GLU A N 1
ATOM 5489 C CA . GLU A 1 683 ? -9.554 37.061 41.309 1.00 53.07 683 GLU A CA 1
ATOM 5490 C C . GLU A 1 683 ? -9.641 38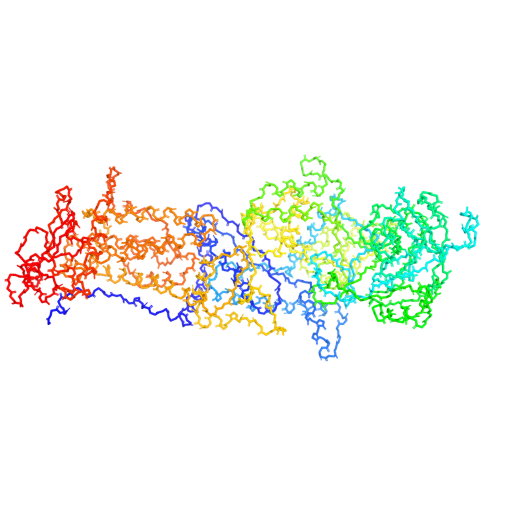.567 41.473 1.00 53.84 683 GLU A C 1
ATOM 5491 O O . GLU A 1 683 ? -10.594 39.187 40.981 1.00 54.28 683 GLU A O 1
ATOM 5497 N N . ARG A 1 684 ? -8.730 39.127 42.114 1.00 48.75 684 ARG A N 1
ATOM 5498 C CA . ARG A 1 684 ? -8.845 40.510 42.519 1.00 49.35 684 ARG A CA 1
ATOM 5499 C C . ARG A 1 684 ? -8.034 41.412 41.600 1.00 47.57 684 ARG A C 1
ATOM 5500 O O . ARG A 1 684 ? -7.004 40.996 41.056 1.00 44.61 684 ARG A O 1
ATOM 5508 N N . PRO A 1 685 ? -8.480 42.647 41.396 1.00 43.77 685 PRO A N 1
ATOM 5509 C CA . PRO A 1 685 ? -7.665 43.594 40.637 1.00 43.29 685 PRO A CA 1
ATOM 5510 C C . PRO A 1 685 ? -6.467 44.029 41.463 1.00 44.24 685 PRO A C 1
ATOM 5511 O O . PRO A 1 685 ? -6.429 43.893 42.688 1.00 41.32 685 PRO A O 1
ATOM 5515 N N . HIS A 1 686 ? -5.469 44.546 40.769 1.00 40.18 686 HIS A N 1
ATOM 5516 C CA . HIS A 1 686 ? -4.289 45.066 41.424 1.00 38.57 686 HIS A CA 1
ATOM 5517 C C . HIS A 1 686 ? -4.079 46.505 40.983 1.00 37.39 686 HIS A C 1
ATOM 5518 O O . HIS A 1 686 ? -4.560 46.927 39.928 1.00 39.59 686 HIS A O 1
ATOM 5525 N N . ASN A 1 687 ? -3.411 47.272 41.828 1.00 41.11 687 ASN A N 1
ATOM 5526 C CA . ASN A 1 687 ? -2.865 48.546 41.393 1.00 40.80 687 ASN A CA 1
ATOM 5527 C C . ASN A 1 687 ? -1.551 48.256 40.685 1.00 38.47 687 ASN A C 1
ATOM 5528 O O . ASN A 1 687 ? -0.626 47.702 41.285 1.00 38.30 687 ASN A O 1
ATOM 5533 N N . PHE A 1 688 ? -1.479 48.591 39.409 1.00 31.05 688 PHE A N 1
ATOM 5534 C CA . PHE A 1 688 ? -0.242 48.430 38.669 1.00 26.77 688 PHE A CA 1
ATOM 5535 C C . PHE A 1 688 ? 0.508 49.754 38.635 1.00 26.70 688 PHE A C 1
ATOM 5536 O O . PHE A 1 688 ? -0.097 50.827 38.619 1.00 24.57 688 PHE A O 1
ATOM 5544 N N . SER A 1 689 ? 1.834 49.663 38.679 1.00 22.87 689 SER A N 1
ATOM 5545 C CA . SER A 1 689 ? 2.691 50.841 38.629 1.00 24.44 689 SER A CA 1
ATOM 5546 C C . SER A 1 689 ? 2.768 51.353 37.198 1.00 25.56 689 SER A C 1
ATOM 5547 O O . SER A 1 689 ? 2.359 50.666 36.268 1.00 22.00 689 SER A O 1
ATOM 5550 N N . PRO A 1 690 ? 3.297 52.567 36.981 1.00 23.26 690 PRO A N 1
ATOM 5551 C CA . PRO A 1 690 ? 3.535 52.987 35.581 1.00 26.72 690 PRO A CA 1
ATOM 5552 C C . PRO A 1 690 ? 4.407 52.004 34.807 1.00 22.69 690 PRO A C 1
ATOM 5553 O O . PRO A 1 690 ? 4.111 51.683 33.642 1.00 21.83 690 PRO A O 1
ATOM 5557 N N . LEU A 1 691 ? 5.469 51.493 35.434 1.00 21.17 691 LEU A N 1
ATOM 5558 C CA . LEU A 1 691 ? 6.313 50.513 34.755 1.00 22.13 691 LEU A CA 1
ATOM 5559 C C . LEU A 1 691 ? 5.534 49.237 34.447 1.00 23.03 691 LEU A C 1
ATOM 5560 O O . LEU A 1 691 ? 5.616 48.711 33.330 1.00 18.69 691 LEU A O 1
ATOM 5565 N N . ASP A 1 692 ? 4.755 48.737 35.419 1.00 19.19 692 ASP A N 1
ATOM 5566 C CA . ASP A 1 692 ? 3.854 47.618 35.145 1.00 20.49 692 ASP A CA 1
ATOM 5567 C C . ASP A 1 692 ? 3.000 47.892 33.913 1.00 19.39 692 ASP A C 1
ATOM 5568 O O . ASP A 1 692 ? 2.905 47.061 33.004 1.00 18.49 692 ASP A O 1
ATOM 5573 N N . HIS A 1 693 ? 2.337 49.052 33.893 1.00 20.39 693 HIS A N 1
ATOM 5574 C CA . HIS A 1 693 ? 1.461 49.375 32.773 1.00 21.70 693 HIS A CA 1
ATOM 5575 C C . HIS A 1 693 ? 2.242 49.482 31.472 1.00 22.28 693 HIS A C 1
ATOM 5576 O O . HIS A 1 693 ? 1.761 49.065 30.409 1.00 20.40 693 HIS A O 1
ATOM 5583 N N . PHE A 1 694 ? 3.447 50.057 31.528 1.00 20.56 694 PHE A N 1
ATOM 5584 C CA . PHE A 1 694 ? 4.268 50.123 30.319 1.00 21.18 694 PHE A CA 1
ATOM 5585 C C . PHE A 1 694 ? 4.531 48.727 29.770 1.00 19.95 694 PHE A C 1
ATOM 5586 O O . PHE A 1 694 ? 4.490 48.500 28.550 1.00 18.79 694 PHE A O 1
ATOM 5594 N N . MET A 1 695 ? 4.776 47.767 30.661 1.00 18.11 695 MET A N 1
ATOM 5595 C CA . MET A 1 695 ? 5.034 46.407 30.206 1.00 19.17 695 MET A CA 1
ATOM 5596 C C . MET A 1 695 ? 3.776 45.758 29.638 1.00 17.02 695 MET A C 1
ATOM 5597 O O . MET A 1 695 ? 3.843 45.063 28.628 1.00 16.34 695 MET A O 1
ATOM 5602 N N . LEU A 1 696 ? 2.619 45.984 30.265 1.00 17.56 696 LEU A N 1
ATOM 5603 C CA . LEU A 1 696 ? 1.394 45.393 29.725 1.00 19.08 696 LEU A CA 1
ATOM 5604 C C . LEU A 1 696 ? 1.055 45.998 28.365 1.00 21.41 696 LEU A C 1
ATOM 5605 O O . LEU A 1 696 ? 0.683 45.283 27.431 1.00 17.68 696 LEU A O 1
ATOM 5610 N N . GLU A 1 697 ? 1.170 47.323 28.248 1.00 19.09 697 GLU A N 1
ATOM 5611 C CA . GLU A 1 697 ? 0.897 47.985 26.979 1.00 19.96 697 GLU A CA 1
ATOM 5612 C C . GLU A 1 697 ? 1.899 47.553 25.906 1.00 21.43 697 GLU A C 1
ATOM 5613 O O . GLU A 1 697 ? 1.531 47.348 24.745 1.00 18.91 697 GLU A O 1
ATOM 5619 N N . THR A 1 698 ? 3.173 47.405 26.283 1.00 18.32 698 THR A N 1
ATOM 5620 C CA . THR A 1 698 ? 4.170 46.902 25.340 1.00 19.11 698 THR A CA 1
ATOM 5621 C C . THR A 1 698 ? 3.864 45.466 24.936 1.00 20.01 698 THR A C 1
ATOM 5622 O O . THR A 1 698 ? 3.943 45.108 23.753 1.00 16.45 698 THR A O 1
ATOM 5626 N N . LEU A 1 699 ? 3.480 44.641 25.907 1.00 16.06 699 LEU A N 1
ATOM 5627 C CA . LEU A 1 699 ? 3.123 43.259 25.615 1.00 17.36 699 LEU A CA 1
ATOM 5628 C C . LEU A 1 699 ? 2.004 43.179 24.587 1.00 19.57 699 LEU A C 1
ATOM 5629 O O . LEU A 1 699 ? 2.045 42.350 23.667 1.00 15.65 699 LEU A O 1
ATOM 5634 N N . GLU A 1 700 ? 0.993 44.032 24.734 1.00 19.30 700 GLU A N 1
ATOM 5635 C CA . GLU A 1 700 ? -0.106 44.040 23.779 1.00 20.01 700 GLU A CA 1
ATOM 5636 C C . GLU A 1 700 ? 0.374 44.486 22.399 1.00 22.66 700 GLU A C 1
ATOM 5637 O O . GLU A 1 700 ? -0.002 43.894 21.379 1.00 17.98 700 GLU A O 1
ATOM 5643 N N . THR A 1 701 ? 1.217 45.524 22.345 1.00 17.99 701 THR A N 1
ATOM 5644 C CA . THR A 1 701 ? 1.676 45.995 21.043 1.00 22.99 701 THR A CA 1
ATOM 5645 C C . THR A 1 701 ? 2.519 44.933 20.330 1.00 21.39 701 THR A C 1
ATOM 5646 O O . THR A 1 701 ? 2.312 44.662 19.133 1.00 16.67 701 THR A O 1
ATOM 5650 N N . ILE A 1 702 ? 3.449 44.294 21.049 1.00 17.19 702 ILE A N 1
ATOM 5651 C CA . ILE A 1 702 ? 4.268 43.283 20.379 1.00 19.40 702 ILE A CA 1
ATOM 5652 C C . ILE A 1 702 ? 3.452 42.025 20.072 1.00 20.56 702 ILE A C 1
ATOM 5653 O O . ILE A 1 702 ? 3.687 41.358 19.049 1.00 15.03 702 ILE A O 1
ATOM 5658 N N . SER A 1 703 ? 2.475 41.686 20.925 1.00 18.69 703 SER A N 1
ATOM 5659 C CA . SER A 1 703 ? 1.623 40.534 20.651 1.00 20.34 703 SER A CA 1
ATOM 5660 C C . SER A 1 703 ? 0.868 40.702 19.336 1.00 19.40 703 SER A C 1
ATOM 5661 O O . SER A 1 703 ? 0.773 39.757 18.541 1.00 14.57 703 SER A O 1
ATOM 5664 N N . ALA A 1 704 ? 0.353 41.910 19.075 1.00 15.97 704 ALA A N 1
ATOM 5665 C CA . ALA A 1 704 ? -0.309 42.171 17.800 1.00 20.31 704 ALA A CA 1
ATOM 5666 C C . ALA A 1 704 ? 0.663 41.998 16.636 1.00 21.08 704 ALA A C 1
ATOM 5667 O O . ALA A 1 704 ? 0.302 41.435 15.592 1.00 15.21 704 ALA A O 1
ATOM 5669 N N . GLY A 1 705 ? 1.904 42.468 16.809 1.00 16.38 705 GLY A N 1
ATOM 5670 C CA . GLY A 1 705 ? 2.895 42.352 15.743 1.00 19.33 705 GLY A CA 1
ATOM 5671 C C . GLY A 1 705 ? 3.314 40.914 15.481 1.00 16.00 705 GLY A C 1
ATOM 5672 O O . GLY A 1 705 ? 3.434 40.487 14.323 1.00 13.82 705 GLY A O 1
ATOM 5673 N N . VAL A 1 706 ? 3.529 40.137 16.549 1.00 15.39 706 VAL A N 1
ATOM 5674 C CA . VAL A 1 706 ? 3.810 38.711 16.368 1.00 17.40 706 VAL A CA 1
ATOM 5675 C C . VAL A 1 706 ? 2.659 38.034 15.627 1.00 17.82 706 VAL A C 1
ATOM 5676 O O . VAL A 1 706 ? 2.864 37.280 14.665 1.00 12.32 706 VAL A O 1
ATOM 5680 N N . ASN A 1 707 ? 1.432 38.258 16.104 1.00 14.27 707 ASN A N 1
ATOM 5681 C CA . ASN A 1 707 ? 0.275 37.598 15.514 1.00 17.44 707 ASN A CA 1
ATOM 5682 C C . ASN A 1 707 ? 0.128 37.951 14.037 1.00 18.58 707 ASN A C 1
ATOM 5683 O O . ASN A 1 707 ? -0.099 37.062 13.203 1.00 13.96 707 ASN A O 1
ATOM 5688 N N . SER A 1 708 ? 0.303 39.234 13.686 1.00 15.68 708 SER A N 1
ATOM 5689 C CA . SER A 1 708 ? 0.173 39.622 12.278 1.00 19.40 708 SER A CA 1
ATOM 5690 C C . SER A 1 708 ? 1.240 38.944 11.425 1.00 19.30 708 SER A C 1
ATOM 5691 O O . SER A 1 708 ? 0.952 38.466 10.321 1.00 16.14 708 SER A O 1
ATOM 5694 N N . ALA A 1 709 ? 2.483 38.909 11.920 1.00 15.08 709 ALA A N 1
ATOM 5695 C CA . ALA A 1 709 ? 3.549 38.218 11.197 1.00 19.56 709 ALA A CA 1
ATOM 5696 C C . ALA A 1 709 ? 3.237 36.733 11.024 1.00 17.64 709 ALA A C 1
ATOM 5697 O O . ALA A 1 709 ? 3.395 36.170 9.928 1.00 13.89 709 ALA A O 1
ATOM 5699 N N . PHE A 1 710 ? 2.762 36.081 12.091 1.00 13.59 710 PHE A N 1
ATOM 5700 C CA . PHE A 1 710 ? 2.467 34.657 11.973 1.00 15.16 710 PHE A CA 1
ATOM 5701 C C . PHE A 1 710 ? 1.286 34.414 11.041 1.00 16.47 710 PHE A C 1
ATOM 5702 O O . PHE A 1 710 ? 1.240 33.375 10.373 1.00 12.18 710 PHE A O 1
ATOM 5710 N N . GLU A 1 711 ? 0.329 35.354 10.992 1.00 15.36 711 GLU A N 1
ATOM 5711 C CA . GLU A 1 711 ? -0.808 35.199 10.082 1.00 16.86 711 GLU A CA 1
ATOM 5712 C C . GLU A 1 711 ? -0.351 35.176 8.634 1.00 17.83 711 GLU A C 1
ATOM 5713 O O . GLU A 1 711 ? -0.942 34.472 7.803 1.00 13.92 711 GLU A O 1
ATOM 5719 N N . GLU A 1 712 ? 0.675 35.978 8.308 1.00 15.71 712 GLU A N 1
ATOM 5720 C CA . GLU A 1 712 ? 1.265 36.035 6.975 1.00 19.85 712 GLU A CA 1
ATOM 5721 C C . GLU A 1 712 ? 2.285 34.934 6.735 1.00 19.96 712 GLU A C 1
ATOM 5722 O O . GLU A 1 712 ? 2.933 34.950 5.680 1.00 16.62 712 GLU A O 1
ATOM 5728 N N . HIS A 1 713 ? 2.452 34.024 7.700 1.00 14.79 713 HIS A N 1
ATOM 5729 C CA . HIS A 1 713 ? 3.410 32.921 7.675 1.00 17.20 713 HIS A CA 1
ATOM 5730 C C . HIS A 1 713 ? 4.855 33.414 7.685 1.00 17.47 713 HIS A C 1
ATOM 5731 O O . HIS A 1 713 ? 5.757 32.700 7.243 1.00 13.73 713 HIS A O 1
ATOM 5738 N N . ASP A 1 714 ? 5.079 34.640 8.170 1.00 14.44 714 ASP A N 1
ATOM 5739 C CA . ASP A 1 714 ? 6.426 35.201 8.308 1.00 16.90 714 ASP A CA 1
ATOM 5740 C C . ASP A 1 714 ? 6.903 34.940 9.741 1.00 17.50 714 ASP A C 1
ATOM 5741 O O . ASP A 1 714 ? 6.895 35.812 10.617 1.00 15.18 714 ASP A O 1
ATOM 5746 N N . PHE A 1 715 ? 7.317 33.697 9.988 1.00 13.93 715 PHE A N 1
ATOM 5747 C CA . PHE A 1 715 ? 7.627 33.321 11.363 1.00 16.32 715 PHE A CA 1
ATOM 5748 C C . PHE A 1 715 ? 8.918 33.987 11.826 1.00 16.03 715 PHE A C 1
ATOM 5749 O O . PHE A 1 715 ? 9.042 34.340 13.009 1.00 14.24 715 PHE A O 1
ATOM 5757 N N . VAL A 1 716 ? 9.855 34.223 10.900 1.00 15.04 716 VAL A N 1
ATOM 5758 C CA . VAL A 1 716 ? 11.066 34.991 11.221 1.00 18.87 716 VAL A CA 1
ATOM 5759 C C . VAL A 1 716 ? 10.705 36.365 11.773 1.00 19.88 716 VAL A C 1
ATOM 5760 O O . VAL A 1 716 ? 11.209 36.794 12.821 1.00 15.34 716 VAL A O 1
ATOM 5764 N N . LYS A 1 717 ? 9.861 37.099 11.042 1.00 17.69 717 LYS A N 1
ATOM 5765 C CA . LYS A 1 717 ? 9.498 38.435 11.497 1.00 20.12 717 LYS A CA 1
ATOM 5766 C C . LYS A 1 717 ? 8.863 38.361 12.879 1.00 19.63 717 LYS A C 1
ATOM 5767 O O . LYS A 1 717 ? 9.222 39.131 13.775 1.00 15.85 717 LYS A O 1
ATOM 5773 N N . GLY A 1 718 ? 7.965 37.393 13.083 1.00 16.08 718 GLY A N 1
ATOM 5774 C CA . GLY A 1 718 ? 7.292 37.279 14.369 1.00 18.35 718 GLY A CA 1
ATOM 5775 C C . GLY A 1 718 ? 8.240 36.898 15.488 1.00 19.01 718 GLY A C 1
ATOM 5776 O O . GLY A 1 718 ? 8.187 37.468 16.587 1.00 13.70 718 GLY A O 1
ATOM 5777 N N . LEU A 1 719 ? 9.115 35.918 15.233 1.00 14.24 719 LEU A N 1
ATOM 5778 C CA . LEU A 1 719 ? 10.084 35.535 16.258 1.00 18.55 719 LEU A CA 1
ATOM 5779 C C . LEU A 1 719 ? 11.069 36.664 16.561 1.00 16.40 719 LEU A C 1
ATOM 5780 O O . LEU A 1 719 ? 11.528 36.793 17.706 1.00 14.10 719 LEU A O 1
ATOM 5785 N N . ASN A 1 720 ? 11.417 37.481 15.561 1.00 15.79 720 ASN A N 1
ATOM 5786 C CA . ASN A 1 720 ? 12.316 38.606 15.823 1.00 20.47 720 ASN A CA 1
ATOM 5787 C C . ASN A 1 720 ? 11.663 39.626 16.756 1.00 20.86 720 ASN A C 1
ATOM 5788 O O . ASN A 1 720 ? 12.325 40.175 17.653 1.00 16.20 720 ASN A O 1
ATOM 5793 N N . ILE A 1 721 ? 10.358 39.875 16.571 1.00 18.88 721 ILE A N 1
ATOM 5794 C CA . ILE A 1 721 ? 9.631 40.781 17.464 1.00 19.48 721 ILE A CA 1
ATOM 5795 C C . ILE A 1 721 ? 9.575 40.197 18.870 1.00 18.87 721 ILE A C 1
ATOM 5796 O O . ILE A 1 721 ? 9.840 40.885 19.868 1.00 17.11 721 ILE A O 1
ATOM 5801 N N . LEU A 1 722 ? 9.240 38.915 18.967 1.00 15.48 722 LEU A N 1
ATOM 5802 C CA . LEU A 1 722 ? 9.161 38.287 20.282 1.00 17.97 722 LEU A CA 1
ATOM 5803 C C . LEU A 1 722 ? 10.514 38.289 20.975 1.00 21.46 722 LEU A C 1
ATOM 5804 O O . LEU A 1 722 ? 10.608 38.591 22.174 1.00 16.39 722 LEU A O 1
ATOM 5809 N N . MET A 1 723 ? 11.574 37.944 20.235 1.00 16.28 723 MET A N 1
ATOM 5810 C CA . MET A 1 723 ? 12.908 37.894 20.829 1.00 18.64 723 MET A CA 1
ATOM 5811 C C . MET A 1 723 ? 13.356 39.271 21.292 1.00 19.67 723 MET A C 1
ATOM 5812 O O . MET A 1 723 ? 13.965 39.405 22.358 1.00 16.72 723 MET A O 1
ATOM 5817 N N . ALA A 1 724 ? 13.084 40.308 20.492 1.00 18.11 724 ALA A N 1
ATOM 5818 C CA . ALA A 1 724 ? 13.476 41.658 20.892 1.00 20.88 724 ALA A CA 1
ATOM 5819 C C . ALA A 1 724 ? 12.748 42.084 22.161 1.00 20.43 724 ALA A C 1
ATOM 5820 O O . ALA A 1 724 ? 13.338 42.722 23.043 1.00 18.99 724 ALA A O 1
ATOM 5822 N N . PHE A 1 725 ? 11.468 41.717 22.281 1.00 19.47 725 PHE A N 1
ATOM 5823 C CA . PHE A 1 725 ? 10.717 42.022 23.497 1.00 21.00 725 PHE A CA 1
ATOM 5824 C C . PHE A 1 725 ? 11.297 41.290 24.691 1.00 20.01 725 PHE A C 1
ATOM 5825 O O . PHE A 1 725 ? 11.511 41.877 25.760 1.00 16.96 725 PHE A O 1
ATOM 5833 N N . VAL A 1 726 ? 11.551 39.994 24.522 1.00 15.70 726 VAL A N 1
ATOM 5834 C CA . VAL A 1 726 ? 12.127 39.187 25.587 1.00 19.53 726 VAL A CA 1
ATOM 5835 C C . VAL A 1 726 ? 13.472 39.747 26.023 1.00 19.89 726 VAL A C 1
ATOM 5836 O O . VAL A 1 726 ? 13.774 39.814 27.219 1.00 16.09 726 VAL A O 1
ATOM 5840 N N . THR A 1 727 ? 14.293 40.170 25.063 1.00 17.20 727 THR A N 1
ATOM 5841 C CA . THR A 1 727 ? 15.650 40.605 25.369 1.00 22.46 727 THR A CA 1
ATOM 5842 C C . THR A 1 727 ? 15.684 42.016 25.928 1.00 23.69 727 THR A C 1
ATOM 5843 O O . THR A 1 727 ? 16.428 42.296 26.879 1.00 20.02 727 THR A O 1
ATOM 5847 N N . ASN A 1 728 ? 14.908 42.918 25.338 1.00 20.52 728 ASN A N 1
ATOM 5848 C CA . ASN A 1 728 ? 15.052 44.326 25.651 1.00 24.28 728 ASN A CA 1
ATOM 5849 C C . ASN A 1 728 ? 14.072 44.754 26.741 1.00 26.26 728 ASN A C 1
ATOM 5850 O O . ASN A 1 728 ? 14.474 44.891 27.903 1.00 20.75 728 ASN A O 1
ATOM 5855 N N . GLU A 1 729 ? 12.791 44.949 26.404 1.00 20.88 729 GLU A N 1
ATOM 5856 C CA . GLU A 1 729 ? 11.854 45.467 27.404 1.00 22.91 729 GLU A CA 1
ATOM 5857 C C . GLU A 1 729 ? 11.717 44.523 28.595 1.00 20.93 729 GLU A C 1
ATOM 5858 O O . GLU A 1 729 ? 11.703 44.961 29.753 1.00 18.55 729 GLU A O 1
ATOM 5864 N N . LEU A 1 730 ? 11.574 43.224 28.332 1.00 17.99 730 LEU A N 1
ATOM 5865 C CA . LEU A 1 730 ? 11.343 42.288 29.423 1.00 22.20 730 LEU A CA 1
ATOM 5866 C C . LEU A 1 730 ? 12.592 42.085 30.285 1.00 22.65 730 LEU A C 1
ATOM 5867 O O . LEU A 1 730 ? 12.611 42.474 31.455 1.00 19.88 730 LEU A O 1
ATOM 5872 N N . SER A 1 731 ? 13.628 41.459 29.725 1.00 20.81 731 SER A N 1
ATOM 5873 C CA . SER A 1 731 ? 14.793 41.104 30.533 1.00 25.09 731 SER A CA 1
ATOM 5874 C C . SER A 1 731 ? 15.613 42.334 30.889 1.00 26.65 731 SER A C 1
ATOM 5875 O O . SER A 1 731 ? 16.013 42.510 32.047 1.00 27.22 731 SER A O 1
ATOM 5878 N N . GLY A 1 732 ? 15.865 43.199 29.906 1.00 21.18 732 GLY A N 1
ATOM 5879 C CA . GLY A 1 732 ? 16.755 44.326 30.131 1.00 27.23 732 GLY A CA 1
ATOM 5880 C C . GLY A 1 732 ? 16.168 45.389 31.042 1.00 27.42 732 GLY A C 1
ATOM 5881 O O . GLY A 1 732 ? 16.863 45.930 31.906 1.00 24.89 732 GLY A O 1
ATOM 5882 N N . ILE A 1 733 ? 14.890 45.713 30.861 1.00 21.96 733 ILE A N 1
ATOM 5883 C CA . ILE A 1 733 ? 14.289 46.806 31.616 1.00 22.23 733 ILE A CA 1
ATOM 5884 C C . ILE A 1 733 ? 13.513 46.249 32.808 1.00 23.60 733 ILE A C 1
ATOM 5885 O O . ILE A 1 733 ? 13.847 46.529 33.967 1.00 21.15 733 ILE A O 1
ATOM 5890 N N . TYR A 1 734 ? 12.478 45.455 32.541 1.00 19.96 734 TYR A N 1
ATOM 5891 C CA . TYR A 1 734 ? 11.521 45.133 33.595 1.00 20.77 734 TYR A CA 1
ATOM 5892 C C . TYR A 1 734 ? 12.111 44.186 34.633 1.00 22.15 734 TYR A C 1
ATOM 5893 O O . TYR A 1 734 ? 12.062 44.466 35.838 1.00 19.64 734 TYR A O 1
ATOM 5902 N N . LEU A 1 735 ? 12.657 43.047 34.195 1.00 20.43 735 LEU A N 1
ATOM 5903 C CA . LEU A 1 735 ? 13.143 42.067 35.167 1.00 23.84 735 LEU A CA 1
ATOM 5904 C C . LEU A 1 735 ? 14.289 42.629 36.013 1.00 26.71 735 LEU A C 1
ATOM 5905 O O . LEU A 1 735 ? 14.366 42.373 37.221 1.00 21.41 735 LEU A O 1
ATOM 5910 N N . ASP A 1 736 ? 15.182 43.407 35.407 1.00 23.84 736 ASP A N 1
ATOM 5911 C CA . ASP A 1 736 ? 16.226 44.054 36.197 1.00 25.93 736 ASP A CA 1
ATOM 5912 C C . ASP A 1 736 ? 15.634 45.000 37.234 1.00 24.57 736 ASP A C 1
ATOM 5913 O O . ASP A 1 736 ? 16.016 44.971 38.411 1.00 21.63 736 ASP A O 1
ATOM 5918 N N . ALA A 1 737 ? 14.696 45.848 36.807 1.00 19.25 737 ALA A N 1
ATOM 5919 C CA . ALA A 1 737 ? 14.080 46.812 37.713 1.00 21.73 737 ALA A CA 1
ATOM 5920 C C . ALA A 1 737 ? 13.250 46.134 38.800 1.00 22.12 737 ALA A C 1
ATOM 5921 O O . ALA A 1 737 ? 13.104 46.685 39.900 1.00 16.65 737 ALA A O 1
ATOM 5923 N N . CYS A 1 738 ? 12.690 44.950 38.517 1.00 15.77 738 CYS A N 1
ATOM 5924 C CA . CYS A 1 738 ? 11.834 44.275 39.490 1.00 19.30 738 CYS A CA 1
ATOM 5925 C C . CYS A 1 738 ? 12.578 43.313 40.416 1.00 17.41 738 CYS A C 1
ATOM 5926 O O . CYS A 1 738 ? 11.961 42.774 41.340 1.00 15.40 738 CYS A O 1
ATOM 5929 N N . LYS A 1 739 ? 13.871 43.064 40.184 1.00 18.84 739 LYS A N 1
ATOM 5930 C CA . LYS A 1 739 ? 14.551 42.007 40.927 1.00 20.28 739 LYS A CA 1
ATOM 5931 C C . LYS A 1 739 ? 14.558 42.292 42.427 1.00 20.69 739 LYS A C 1
ATOM 5932 O O . LYS A 1 739 ? 14.340 41.383 43.237 1.00 15.78 739 LYS A O 1
ATOM 5938 N N . ASP A 1 740 ? 14.760 43.553 42.817 1.00 15.90 740 ASP A N 1
ATOM 5939 C CA . ASP A 1 740 ? 14.761 43.875 44.247 1.00 17.04 740 ASP A CA 1
ATOM 5940 C C . ASP A 1 740 ? 13.434 43.505 44.902 1.00 16.33 740 ASP A C 1
ATOM 5941 O O . ASP A 1 740 ? 13.409 42.875 45.967 1.00 16.48 740 ASP A O 1
ATOM 5946 N N . SER A 1 741 ? 12.318 43.921 44.297 1.00 16.37 741 SER A N 1
ATOM 5947 C CA . SER A 1 741 ? 11.022 43.613 44.887 1.00 19.51 741 SER A CA 1
ATOM 5948 C C . SER A 1 741 ? 10.764 42.108 44.878 1.00 21.00 741 SER A C 1
ATOM 5949 O O . SER A 1 741 ? 10.321 41.539 45.884 1.00 16.69 741 SER A O 1
ATOM 5952 N N . LEU A 1 742 ? 11.048 41.449 43.747 1.00 18.42 742 LEU A N 1
ATOM 5953 C CA . LEU A 1 742 ? 10.814 40.010 43.656 1.00 19.54 742 LEU A CA 1
ATOM 5954 C C . LEU A 1 742 ? 11.579 39.249 44.727 1.00 19.77 742 LEU A C 1
ATOM 5955 O O . LEU A 1 742 ? 11.050 38.296 45.311 1.00 16.95 742 LEU A O 1
ATOM 5960 N N . TYR A 1 743 ? 12.824 39.644 44.996 1.00 15.88 743 TYR A N 1
ATOM 5961 C CA . TYR A 1 743 ? 13.621 38.876 45.941 1.00 19.30 743 TYR A CA 1
ATOM 5962 C C . TYR A 1 743 ? 13.570 39.427 47.365 1.00 17.25 743 TYR A C 1
ATOM 5963 O O . TYR A 1 743 ? 13.699 38.652 48.321 1.00 17.07 743 TYR A O 1
ATOM 5972 N N . CYS A 1 744 ? 13.370 40.732 47.541 1.00 16.74 744 CYS A N 1
ATOM 5973 C CA . CYS A 1 744 ? 13.564 41.312 48.869 1.00 17.23 744 CYS A CA 1
ATOM 5974 C C . CYS A 1 744 ? 12.311 41.878 49.506 1.00 17.67 744 CYS A C 1
ATOM 5975 O O . CYS A 1 744 ? 12.344 42.179 50.708 1.00 18.16 744 CYS A O 1
ATOM 5978 N N . ASP A 1 745 ? 11.234 42.075 48.748 1.00 17.61 745 ASP A N 1
ATOM 5979 C CA . ASP A 1 745 ? 10.011 42.560 49.365 1.00 21.08 745 ASP A CA 1
ATOM 5980 C C . ASP A 1 745 ? 9.237 41.388 49.962 1.00 19.81 745 ASP A C 1
ATOM 5981 O O . ASP A 1 745 ? 9.415 40.227 49.575 1.00 18.37 745 ASP A O 1
ATOM 5986 N N . SER A 1 746 ? 8.382 41.707 50.935 1.00 21.68 746 SER A N 1
ATOM 5987 C CA . SER A 1 746 ? 7.533 40.686 51.530 1.00 25.23 746 SER A CA 1
ATOM 5988 C C . SER A 1 746 ? 6.654 40.034 50.469 1.00 24.56 746 SER A C 1
ATOM 5989 O O . SER A 1 746 ? 6.269 40.658 49.481 1.00 21.42 746 SER A O 1
ATOM 5992 N N . LYS A 1 747 ? 6.340 38.756 50.687 1.00 22.69 747 LYS A N 1
ATOM 5993 C CA . LYS A 1 747 ? 5.404 38.066 49.806 1.00 24.41 747 LYS A CA 1
ATOM 5994 C C . LYS A 1 747 ? 4.009 38.698 49.833 1.00 27.51 747 LYS A C 1
ATOM 5995 O O . LYS A 1 747 ? 3.251 38.550 48.867 1.00 30.26 747 LYS A O 1
ATOM 6001 N N . ASN A 1 748 ? 3.675 39.410 50.905 1.00 30.25 748 ASN A N 1
ATOM 6002 C CA . ASN A 1 748 ? 2.405 40.111 51.051 1.00 35.41 748 ASN A CA 1
ATOM 6003 C C . ASN A 1 748 ? 2.415 41.485 50.398 1.00 36.09 748 ASN A C 1
ATOM 6004 O O . ASN A 1 748 ? 1.361 42.129 50.333 1.00 30.07 748 ASN A O 1
ATOM 6009 N N . ASN A 1 749 ? 3.577 41.949 49.937 1.00 25.62 749 ASN A N 1
ATOM 6010 C CA . ASN A 1 749 ? 3.692 43.292 49.391 1.00 26.20 749 ASN A CA 1
ATOM 6011 C C . ASN A 1 749 ? 2.843 43.408 48.127 1.00 28.74 749 ASN A C 1
ATOM 6012 O O . ASN A 1 749 ? 2.997 42.620 47.184 1.00 21.55 749 ASN A O 1
ATOM 6017 N N . GLU A 1 750 ? 1.935 44.391 48.117 1.00 26.62 750 GLU A N 1
ATOM 6018 C CA . GLU A 1 750 ? 1.002 44.514 46.999 1.00 30.48 750 GLU A CA 1
ATOM 6019 C C . GLU A 1 750 ? 1.706 44.877 45.700 1.00 27.86 750 GLU A C 1
ATOM 6020 O O . GLU A 1 750 ? 1.266 44.456 44.619 1.00 22.22 750 GLU A O 1
ATOM 6026 N N . LYS A 1 751 ? 2.800 45.639 45.774 1.00 25.21 751 LYS A N 1
ATOM 6027 C CA . LYS A 1 751 ? 3.514 45.969 44.548 1.00 25.05 751 LYS A CA 1
ATOM 6028 C C . LYS A 1 751 ? 4.204 44.735 43.971 1.00 24.00 751 LYS A C 1
ATOM 6029 O O . LYS A 1 751 ? 4.226 44.542 42.749 1.00 20.78 751 LYS A O 1
ATOM 6035 N N . ARG A 1 752 ? 4.716 43.857 44.836 1.00 21.11 752 ARG A N 1
ATOM 6036 C CA . ARG A 1 752 ? 5.310 42.618 44.352 1.00 21.96 752 ARG A CA 1
ATOM 6037 C C . ARG A 1 752 ? 4.254 41.725 43.707 1.00 21.23 752 ARG A C 1
ATOM 6038 O O . ARG A 1 752 ? 4.505 41.109 42.664 1.00 17.49 752 ARG A O 1
ATOM 6046 N N . GLN A 1 753 ? 3.065 41.661 44.309 1.00 19.38 753 GLN A N 1
ATOM 6047 C CA . GLN A 1 753 ? 1.981 40.853 43.756 1.00 22.38 753 GLN A CA 1
ATOM 6048 C C . GLN A 1 753 ? 1.568 41.348 42.377 1.00 21.94 753 GLN A C 1
ATOM 6049 O O . GLN A 1 753 ? 1.295 40.543 41.477 1.00 19.00 753 GLN A O 1
ATOM 6055 N N . ALA A 1 754 ? 1.540 42.670 42.184 1.00 20.19 754 ALA A N 1
ATOM 6056 C CA . ALA A 1 754 ? 1.245 43.220 40.864 1.00 22.79 754 ALA A CA 1
ATOM 6057 C C . ALA A 1 754 ? 2.319 42.839 39.844 1.00 21.22 754 ALA A C 1
ATOM 6058 O O . ALA A 1 754 ? 1.999 42.492 38.701 1.00 18.69 754 ALA A O 1
ATOM 6060 N N . ILE A 1 755 ? 3.597 42.892 40.237 1.00 17.56 755 ILE A N 1
ATOM 6061 C CA . ILE A 1 755 ? 4.666 42.453 39.343 1.00 18.96 755 ILE A CA 1
ATOM 6062 C C . ILE A 1 755 ? 4.431 41.011 38.933 1.00 20.09 755 ILE A C 1
ATOM 6063 O O . ILE A 1 755 ? 4.464 40.671 37.741 1.00 16.24 755 ILE A O 1
ATOM 6068 N N . GLN A 1 756 ? 4.111 40.154 39.909 1.00 16.44 756 GLN A N 1
ATOM 6069 C CA . GLN A 1 756 ? 3.900 38.743 39.594 1.00 20.87 756 GLN A CA 1
ATOM 6070 C C . GLN A 1 756 ? 2.749 38.546 38.598 1.00 20.08 756 GLN A C 1
ATOM 6071 O O . GLN A 1 756 ? 2.835 37.691 37.706 1.00 15.80 756 GLN A O 1
ATOM 6077 N N . MET A 1 757 ? 1.682 39.341 38.714 1.00 17.07 757 MET A N 1
ATOM 6078 C CA . MET A 1 757 ? 0.605 39.245 37.730 1.00 21.35 757 MET A CA 1
ATOM 6079 C C . MET A 1 757 ? 1.076 39.657 36.335 1.00 20.51 757 MET A C 1
ATOM 6080 O O . MET A 1 757 ? 0.618 39.101 35.323 1.00 16.36 757 MET A O 1
ATOM 6085 N N . VAL A 1 758 ? 1.969 40.650 36.252 1.00 17.54 758 VAL A N 1
ATOM 6086 C CA . VAL A 1 758 ? 2.509 41.028 34.943 1.00 20.38 758 VAL A CA 1
ATOM 6087 C C . VAL A 1 758 ? 3.342 39.887 34.354 1.00 19.31 758 VAL A C 1
ATOM 6088 O O . VAL A 1 758 ? 3.260 39.589 33.148 1.00 14.73 758 VAL A O 1
ATOM 6092 N N . LEU A 1 759 ? 4.166 39.245 35.189 1.00 16.76 759 LEU A N 1
ATOM 6093 C CA . LEU A 1 759 ? 4.947 38.098 34.729 1.00 20.10 759 LEU A CA 1
ATOM 6094 C C . LEU A 1 759 ? 4.043 36.951 34.282 1.00 15.80 759 LEU A C 1
ATOM 6095 O O . LEU A 1 759 ? 4.340 36.275 33.285 1.00 14.53 759 LEU A O 1
ATOM 6100 N N . LEU A 1 760 ? 2.945 36.718 35.010 1.00 16.62 760 LEU A N 1
ATOM 6101 C CA . LEU A 1 760 ? 1.978 35.692 34.623 1.00 19.92 760 LEU A CA 1
ATOM 6102 C C . LEU A 1 760 ? 1.397 35.986 33.246 1.00 21.35 760 LEU A C 1
ATOM 6103 O O . LEU A 1 760 ? 1.352 35.111 32.366 1.00 15.52 760 LEU A O 1
ATOM 6108 N N . ALA A 1 761 ? 0.944 37.229 33.047 1.00 17.37 761 ALA A N 1
ATOM 6109 C CA . ALA A 1 761 ? 0.381 37.602 31.754 1.00 17.54 761 ALA A CA 1
ATOM 6110 C C . ALA A 1 761 ? 1.423 37.466 30.661 1.00 16.89 761 ALA A C 1
ATOM 6111 O O . ALA A 1 761 ? 1.113 37.038 29.541 1.00 14.19 761 ALA A O 1
ATOM 6113 N N . THR A 1 762 ? 2.676 37.796 30.979 1.00 14.51 762 THR A N 1
ATOM 6114 C CA . THR A 1 762 ? 3.726 37.730 29.974 1.00 16.56 762 THR A CA 1
ATOM 6115 C C . THR A 1 762 ? 4.049 36.286 29.602 1.00 19.13 762 THR A C 1
ATOM 6116 O O . THR A 1 762 ? 4.186 35.957 28.413 1.00 13.16 762 THR A O 1
ATOM 6120 N N . ALA A 1 763 ? 4.171 35.405 30.602 1.00 14.50 763 ALA A N 1
ATOM 6121 C CA . ALA A 1 763 ? 4.411 34.003 30.276 1.00 17.55 763 ALA A CA 1
ATOM 6122 C C . ALA A 1 763 ? 3.236 33.421 29.499 1.00 16.79 763 ALA A C 1
ATOM 6123 O O . ALA A 1 763 ? 3.426 32.572 28.619 1.00 13.31 763 ALA A O 1
ATOM 6125 N N . SER A 1 764 ? 2.027 33.889 29.794 1.00 15.90 764 SER A N 1
ATOM 6126 C CA . SER A 1 764 ? 0.844 33.406 29.085 1.00 19.55 764 SER A CA 1
ATOM 6127 C C . SER A 1 764 ? 0.933 33.695 27.586 1.00 20.46 764 SER A C 1
ATOM 6128 O O . SER A 1 764 ? 0.615 32.832 26.750 1.00 13.81 764 SER A O 1
ATOM 6131 N N . LYS A 1 765 ? 1.353 34.917 27.226 1.00 16.01 765 LYS A N 1
ATOM 6132 C CA . LYS A 1 765 ? 1.460 35.272 25.813 1.00 19.14 765 LYS A CA 1
ATOM 6133 C C . LYS A 1 765 ? 2.612 34.537 25.145 1.00 18.11 765 LYS A C 1
ATOM 6134 O O . LYS A 1 765 ? 2.490 34.086 24.000 1.00 13.25 765 LYS A O 1
ATOM 6140 N N . LEU A 1 766 ? 3.744 34.418 25.839 1.00 13.55 766 LEU A N 1
ATOM 6141 C CA . LEU A 1 766 ? 4.829 33.620 25.290 1.00 18.46 766 LEU A CA 1
ATOM 6142 C C . LEU A 1 766 ? 4.382 32.182 25.029 1.00 15.86 766 LEU A C 1
ATOM 6143 O O . LEU A 1 766 ? 4.764 31.586 24.013 1.00 12.35 766 LEU A O 1
ATOM 6148 N N . CYS A 1 767 ? 3.587 31.600 25.937 1.00 13.88 767 CYS A N 1
ATOM 6149 C CA . CYS A 1 767 ? 3.122 30.236 25.705 1.00 15.51 767 CYS A CA 1
ATOM 6150 C C . CYS A 1 767 ? 2.240 30.179 24.464 1.00 16.18 767 CYS A C 1
ATOM 6151 O O . CYS A 1 767 ? 2.387 29.286 23.624 1.00 12.49 767 CYS A O 1
ATOM 6154 N N . TYR A 1 768 ? 1.313 31.127 24.344 1.00 13.97 768 TYR A N 1
ATOM 6155 C CA . TYR A 1 768 ? 0.392 31.104 23.208 1.00 18.28 768 TYR A CA 1
ATOM 6156 C C . TYR A 1 768 ? 1.146 31.228 21.886 1.00 15.85 768 TYR A C 1
ATOM 6157 O O . TYR A 1 768 ? 0.898 30.478 20.932 1.00 12.02 768 TYR A O 1
ATOM 6166 N N . PHE A 1 769 ? 2.068 32.184 21.801 1.00 14.94 769 PHE A N 1
ATOM 6167 C CA . PHE A 1 769 ? 2.707 32.424 20.509 1.00 17.05 769 PHE A CA 1
ATOM 6168 C C . PHE A 1 769 ? 3.746 31.360 20.162 1.00 15.44 769 PHE A C 1
ATOM 6169 O O . PHE A 1 769 ? 3.941 31.070 18.979 1.00 11.62 769 PHE A O 1
ATOM 6177 N N . LEU A 1 770 ? 4.399 30.756 21.158 1.00 12.98 770 LEU A N 1
ATOM 6178 C CA . LEU A 1 770 ? 5.375 29.702 20.880 1.00 14.93 770 LEU A CA 1
ATOM 6179 C C . LEU A 1 770 ? 4.756 28.312 20.745 1.00 14.55 770 LEU A C 1
ATOM 6180 O O . LEU A 1 770 ? 5.431 27.405 20.239 1.00 12.38 770 LEU A O 1
ATOM 6185 N N . ALA A 1 771 ? 3.502 28.127 21.177 1.00 12.28 771 ALA A N 1
ATOM 6186 C CA . ALA A 1 771 ? 2.903 26.793 21.175 1.00 13.60 771 ALA A CA 1
ATOM 6187 C C . ALA A 1 771 ? 2.910 26.101 19.807 1.00 13.84 771 ALA A C 1
ATOM 6188 O O . ALA A 1 771 ? 3.097 24.872 19.772 1.00 10.61 771 ALA A O 1
ATOM 6190 N N . PRO A 1 772 ? 2.679 26.779 18.681 1.00 11.62 772 PRO A N 1
ATOM 6191 C CA . PRO A 1 772 ? 2.753 26.066 17.384 1.00 14.89 772 PRO A CA 1
ATOM 6192 C C . PRO A 1 772 ? 4.163 25.626 17.012 1.00 15.24 772 PRO A C 1
ATOM 6193 O O . PRO A 1 772 ? 4.316 24.684 16.219 1.00 12.22 772 PRO A O 1
ATOM 6197 N N . ILE A 1 773 ? 5.194 26.260 17.567 1.00 12.04 773 ILE A N 1
ATOM 6198 C CA . ILE A 1 773 ? 6.578 26.027 17.134 1.00 14.13 773 ILE A CA 1
ATOM 6199 C C . ILE A 1 773 ? 7.310 25.111 18.104 1.00 14.13 773 ILE A C 1
ATOM 6200 O O . ILE A 1 773 ? 7.860 24.087 17.704 1.00 11.97 773 ILE A O 1
ATOM 6205 N N . LEU A 1 774 ? 7.292 25.468 19.389 1.00 13.53 774 LEU A N 1
ATOM 6206 C CA . LEU A 1 774 ? 7.965 24.708 20.437 1.00 14.55 774 LEU A CA 1
ATOM 6207 C C . LEU A 1 774 ? 6.939 23.974 21.290 1.00 15.18 774 LEU A C 1
ATOM 6208 O O . LEU A 1 774 ? 6.859 24.189 22.506 1.00 11.53 774 LEU A O 1
ATOM 6213 N N . THR A 1 775 ? 6.133 23.116 20.656 1.00 12.57 775 THR A N 1
ATOM 6214 C CA . THR A 1 775 ? 4.987 22.573 21.367 1.00 16.49 775 THR A CA 1
ATOM 6215 C C . THR A 1 775 ? 5.419 21.728 22.568 1.00 14.01 775 THR A C 1
ATOM 6216 O O . THR A 1 775 ? 4.793 21.801 23.632 1.00 13.48 775 THR A O 1
ATOM 6220 N N . HIS A 1 776 ? 6.470 20.913 22.412 1.00 12.90 776 HIS A N 1
ATOM 6221 C CA . HIS A 1 776 ? 6.963 20.124 23.542 1.00 16.99 776 HIS A CA 1
ATOM 6222 C C . HIS A 1 776 ? 7.376 21.027 24.705 1.00 16.56 776 HIS A C 1
ATOM 6223 O O . HIS A 1 776 ? 7.048 20.746 25.866 1.00 14.30 776 HIS A O 1
ATOM 6230 N N . THR A 1 777 ? 8.072 22.127 24.405 1.00 14.64 777 THR A N 1
ATOM 6231 C CA . THR A 1 777 ? 8.597 22.972 25.480 1.00 16.98 777 THR A CA 1
ATOM 6232 C C . THR A 1 777 ? 7.460 23.689 26.206 1.00 15.63 777 THR A C 1
ATOM 6233 O O . THR A 1 777 ? 7.488 23.832 27.437 1.00 14.46 777 THR A O 1
ATOM 6237 N N . ILE A 1 778 ? 6.427 24.107 25.472 1.00 13.82 778 ILE A N 1
ATOM 6238 C CA . ILE A 1 778 ? 5.317 24.788 26.134 1.00 16.42 778 ILE A CA 1
ATOM 6239 C C . ILE A 1 778 ? 4.479 23.786 26.923 1.00 16.61 778 ILE A C 1
ATOM 6240 O O . ILE A 1 778 ? 3.977 24.098 28.012 1.00 13.62 778 ILE A O 1
ATOM 6245 N N . GLU A 1 779 ? 4.317 22.566 26.394 1.00 13.60 779 GLU A N 1
ATOM 6246 C CA . GLU A 1 779 ? 3.731 21.500 27.192 1.00 15.81 779 GLU A CA 1
ATOM 6247 C C . GLU A 1 779 ? 4.499 21.328 28.502 1.00 17.09 779 GLU A C 1
ATOM 6248 O O . GLU A 1 779 ? 3.892 21.199 29.576 1.00 15.91 779 GLU A O 1
ATOM 6254 N N . GLU A 1 780 ? 5.834 21.368 28.433 1.00 15.02 780 GLU A N 1
ATOM 6255 C CA . GLU A 1 780 ? 6.658 21.254 29.637 1.00 18.00 780 GLU A CA 1
ATOM 6256 C C . GLU A 1 780 ? 6.453 22.439 30.575 1.00 18.73 780 GLU A C 1
ATOM 6257 O O . GLU A 1 780 ? 6.435 22.276 31.807 1.00 16.02 780 GLU A O 1
ATOM 6263 N N . VAL A 1 781 ? 6.313 23.642 30.016 1.00 14.58 781 VAL A N 1
ATOM 6264 C CA . VAL A 1 781 ? 6.112 24.825 30.849 1.00 15.76 781 VAL A CA 1
ATOM 6265 C C . VAL A 1 781 ? 4.832 24.691 31.667 1.00 15.74 781 VAL A C 1
ATOM 6266 O O . VAL A 1 781 ? 4.824 24.914 32.886 1.00 15.33 781 VAL A O 1
ATOM 6270 N N . LEU A 1 782 ? 3.733 24.301 31.012 1.00 14.95 782 LEU A N 1
ATOM 6271 C CA . LEU A 1 782 ? 2.473 24.129 31.730 1.00 16.08 782 LEU A CA 1
ATOM 6272 C C . LEU A 1 782 ? 2.552 22.999 32.749 1.00 18.06 782 LEU A C 1
ATOM 6273 O O . LEU A 1 782 ? 1.945 23.080 33.824 1.00 17.67 782 LEU A O 1
ATOM 6278 N N . GLU A 1 783 ? 3.293 21.930 32.428 1.00 17.13 783 GLU A N 1
ATOM 6279 C CA . GLU A 1 783 ? 3.407 20.808 33.354 1.00 18.39 783 GLU A CA 1
ATOM 6280 C C . GLU A 1 783 ? 4.036 21.241 34.674 1.00 20.04 783 GLU A C 1
ATOM 6281 O O . GLU A 1 783 ? 3.734 20.662 35.729 1.00 19.89 783 GLU A O 1
ATOM 6287 N N . HIS A 1 784 ? 4.887 22.268 34.634 1.00 17.78 784 HIS A N 1
ATOM 6288 C CA . HIS A 1 784 ? 5.636 22.688 35.807 1.00 20.30 784 HIS A CA 1
ATOM 6289 C C . HIS A 1 784 ? 5.060 23.922 36.494 1.00 22.37 784 HIS A C 1
ATOM 6290 O O . HIS A 1 784 ? 5.663 24.395 37.459 1.00 17.89 784 HIS A O 1
ATOM 6297 N N . SER A 1 785 ? 3.935 24.468 36.030 1.00 18.74 785 SER A N 1
ATOM 6298 C CA . SER A 1 785 ? 3.417 25.718 36.599 1.00 23.31 785 SER A CA 1
ATOM 6299 C C . SER A 1 785 ? 1.915 25.629 36.865 1.00 21.75 785 SER A C 1
ATOM 6300 O O . SER A 1 785 ? 1.099 25.866 35.971 1.00 18.81 785 SER A O 1
ATOM 6303 N N . GLN A 1 786 ? 1.567 25.305 38.111 1.00 21.62 786 GLN A N 1
ATOM 6304 C CA . GLN A 1 786 ? 0.165 25.287 38.515 1.00 24.33 786 GLN A CA 1
ATOM 6305 C C . GLN A 1 786 ? -0.475 26.667 38.351 1.00 23.67 786 GLN A C 1
ATOM 6306 O O . GLN A 1 786 ? -1.633 26.773 37.937 1.00 21.12 786 GLN A O 1
ATOM 6312 N N . ALA A 1 787 ? 0.273 27.741 38.647 1.00 23.20 787 ALA A N 1
ATOM 6313 C CA . ALA A 1 787 ? -0.290 29.087 38.502 1.00 28.07 787 ALA A CA 1
ATOM 6314 C C . ALA A 1 787 ? -0.708 29.366 37.057 1.00 25.94 787 ALA A C 1
ATOM 6315 O O . ALA A 1 787 ? -1.796 29.900 36.801 1.00 21.63 787 ALA A O 1
ATOM 6317 N N . LEU A 1 788 ? 0.152 29.018 36.093 1.00 22.85 788 LEU A N 1
ATOM 6318 C CA . LEU A 1 788 ? -0.222 29.215 34.698 1.00 24.03 788 LEU A CA 1
ATOM 6319 C C . LEU A 1 788 ? -1.433 28.371 34.328 1.00 23.85 788 LEU A C 1
ATOM 6320 O O . LEU A 1 788 ? -2.331 28.840 33.622 1.00 23.32 788 LEU A O 1
ATOM 6325 N N . ARG A 1 789 ? -1.468 27.109 34.775 1.00 20.51 789 ARG A N 1
ATOM 6326 C CA . ARG A 1 789 ? -2.592 26.255 34.406 1.00 25.11 789 ARG A CA 1
ATOM 6327 C C . ARG A 1 789 ? -3.905 26.819 34.941 1.00 27.41 789 ARG A C 1
ATOM 6328 O O . ARG A 1 789 ? -4.927 26.806 34.245 1.00 22.07 789 ARG A O 1
ATOM 6336 N N . ILE A 1 790 ? -3.891 27.346 36.169 1.00 24.60 790 ILE A N 1
ATOM 6337 C CA . ILE A 1 790 ? -5.109 27.934 36.724 1.00 27.10 790 ILE A CA 1
ATOM 6338 C C . ILE A 1 790 ? -5.455 29.232 36.000 1.00 27.39 790 ILE A C 1
ATOM 6339 O O . ILE A 1 790 ? -6.601 29.438 35.577 1.00 27.79 790 ILE A O 1
ATOM 6344 N N . PHE A 1 791 ? -4.462 30.112 35.828 1.00 25.26 791 PHE A N 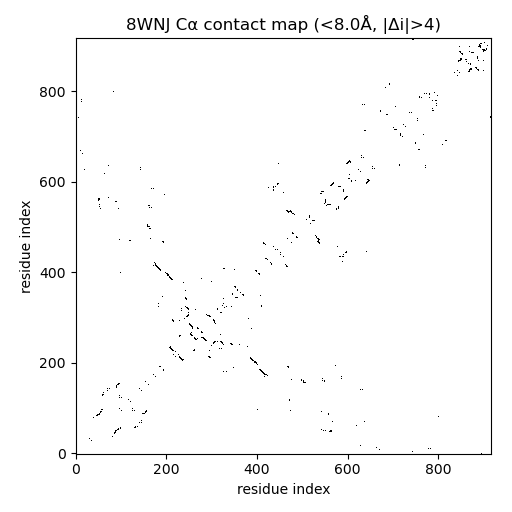1
ATOM 6345 C CA . PHE A 1 791 ? -4.697 31.397 35.173 1.00 29.13 791 PHE A CA 1
ATOM 6346 C C . PHE A 1 791 ? -5.277 31.209 33.776 1.00 29.46 791 PHE A C 1
ATOM 6347 O O . PHE A 1 791 ? -6.212 31.918 33.384 1.00 28.17 791 PHE A O 1
ATOM 6355 N N . LEU A 1 792 ? -4.756 30.234 33.021 1.00 27.01 792 LEU A N 1
ATOM 6356 C CA . LEU A 1 792 ? -5.189 29.982 31.651 1.00 26.57 792 LEU A CA 1
ATOM 6357 C C . LEU A 1 792 ? -6.300 28.949 31.532 1.00 27.87 792 LEU A C 1
ATOM 6358 O O . LEU A 1 792 ? -6.731 28.662 30.408 1.00 22.06 792 LEU A O 1
ATOM 6363 N N . GLN A 1 793 ? -6.767 28.390 32.646 1.00 27.80 793 GLN A N 1
ATOM 6364 C CA . GLN A 1 793 ? -7.773 27.341 32.618 1.00 32.66 793 GLN A CA 1
ATOM 6365 C C . GLN A 1 793 ? -7.346 26.236 31.653 1.00 29.82 793 GLN A C 1
ATOM 6366 O O . GLN A 1 793 ? -8.096 25.831 30.765 1.00 28.90 793 GLN A O 1
ATOM 6372 N N . ALA A 1 794 ? -6.105 25.776 31.814 1.00 25.20 794 ALA A N 1
ATOM 6373 C CA . ALA A 1 794 ? -5.483 24.888 30.841 1.00 27.23 794 ALA A CA 1
ATOM 6374 C C . ALA A 1 794 ? -4.941 23.641 31.524 1.00 25.41 794 ALA A C 1
ATOM 6375 O O . ALA A 1 794 ? -4.013 23.730 32.334 1.00 25.73 794 ALA A O 1
ATOM 6377 N N . LYS A 1 795 ? -5.512 22.475 31.188 1.00 25.13 795 LYS A N 1
ATOM 6378 C CA . LYS A 1 795 ? -4.930 21.214 31.648 1.00 27.26 795 LYS A CA 1
ATOM 6379 C C . LYS A 1 795 ? -3.547 21.001 31.047 1.00 26.71 795 LYS A C 1
ATOM 6380 O O . LYS A 1 795 ? -2.654 20.449 31.699 1.00 22.08 795 LYS A O 1
ATOM 6386 N N . ASP A 1 796 ? -3.367 21.408 29.798 1.00 20.66 796 ASP A N 1
ATOM 6387 C CA . ASP A 1 796 ? -2.163 21.118 29.029 1.00 24.66 796 ASP A CA 1
ATOM 6388 C C . ASP A 1 796 ? -2.158 22.052 27.821 1.00 19.54 796 ASP A C 1
ATOM 6389 O O . ASP A 1 796 ? -3.017 22.933 27.697 1.00 17.87 796 ASP A O 1
ATOM 6394 N N . VAL A 1 797 ? -1.204 21.837 26.914 1.00 19.15 797 VAL A N 1
ATOM 6395 C CA . VAL A 1 797 ? -0.957 22.800 25.839 1.00 22.08 797 VAL A CA 1
ATOM 6396 C C . VAL A 1 797 ? -2.156 22.909 24.910 1.00 19.94 797 VAL A C 1
ATOM 6397 O O . VAL A 1 797 ? -2.390 23.968 24.306 1.00 17.09 797 VAL A O 1
ATOM 6401 N N . PHE A 1 798 ? -2.942 21.847 24.802 1.00 19.02 798 PHE A N 1
ATOM 6402 C CA . PHE A 1 798 ? -4.079 21.816 23.892 1.00 23.31 798 PHE A CA 1
ATOM 6403 C C . PHE A 1 798 ? -5.284 22.591 24.412 1.00 23.64 798 PHE A C 1
ATOM 6404 O O . PHE A 1 798 ? -6.251 22.768 23.666 1.00 17.77 798 PHE A O 1
ATOM 6412 N N . ASP A 1 799 ? -5.235 23.083 25.651 1.00 19.77 799 ASP A N 1
ATOM 6413 C CA . ASP A 1 799 ? -6.270 23.973 26.161 1.00 24.37 799 ASP A CA 1
ATOM 6414 C C . ASP A 1 799 ? -5.913 25.447 26.020 1.00 25.11 799 ASP A C 1
ATOM 6415 O O . ASP A 1 799 ? -6.681 26.298 26.491 1.00 22.86 799 ASP A O 1
ATOM 6420 N N . LEU A 1 800 ? -4.762 25.772 25.424 1.00 20.40 800 LEU A N 1
ATOM 6421 C CA . LEU A 1 800 ? -4.363 27.166 25.340 1.00 24.31 800 LEU A CA 1
ATOM 6422 C C . LEU A 1 800 ? -5.300 27.917 24.406 1.00 23.59 800 LEU A C 1
ATOM 6423 O O . LEU A 1 800 ? -5.813 27.373 23.425 1.00 19.91 800 LEU A O 1
ATOM 6428 N N . LYS A 1 801 ? -5.544 29.176 24.755 1.00 27.90 801 LYS A N 1
ATOM 6429 C CA . LYS A 1 801 ? -6.314 30.102 23.942 1.00 26.15 801 LYS A CA 1
ATOM 6430 C C . LYS A 1 801 ? -5.644 31.461 24.054 1.00 24.31 801 LYS A C 1
ATOM 6431 O O . LYS A 1 801 ? -4.923 31.727 25.016 1.00 26.13 801 LYS A O 1
ATOM 6437 N N . ASP A 1 802 ? -5.886 32.335 23.080 1.00 27.13 802 ASP A N 1
ATOM 6438 C CA . ASP A 1 802 ? -5.414 33.702 23.255 1.00 27.67 802 ASP A CA 1
ATOM 6439 C C . ASP A 1 802 ? -6.269 34.354 24.328 1.00 28.29 802 ASP A C 1
ATOM 6440 O O . ASP A 1 802 ? -7.503 34.292 24.270 1.00 31.93 802 ASP A O 1
ATOM 6445 N N . ILE A 1 803 ? -5.631 34.945 25.307 1.00 28.07 803 ILE A N 1
ATOM 6446 C CA . ILE A 1 803 ? -6.360 35.525 26.428 1.00 30.81 803 ILE A CA 1
ATOM 6447 C C . ILE A 1 803 ? -6.404 37.034 26.265 1.00 28.16 803 ILE A C 1
ATOM 6448 O O . ILE A 1 803 ? -5.534 37.639 25.627 1.00 25.37 803 ILE A O 1
ATOM 6453 N N . SER A 1 804 ? -7.445 37.643 26.836 1.00 20.95 804 SER A N 1
ATOM 6454 C CA . SER A 1 804 ? -7.503 39.092 26.989 1.00 27.33 804 SER A CA 1
ATOM 6455 C C . SER A 1 804 ? -6.820 39.442 28.302 1.00 27.22 804 SER A C 1
ATOM 6456 O O . SER A 1 804 ? -7.388 39.253 29.382 1.00 23.47 804 SER A O 1
ATOM 6459 N N . VAL A 1 805 ? -5.584 39.942 28.204 1.00 24.42 805 VAL A N 1
ATOM 6460 C CA . VAL A 1 805 ? -4.876 40.408 29.395 1.00 25.56 805 VAL A CA 1
ATOM 6461 C C . VAL A 1 805 ? -5.705 41.454 30.124 1.00 27.85 805 VAL A C 1
ATOM 6462 O O . VAL A 1 805 ? -5.777 41.462 31.359 1.00 23.97 805 VAL A O 1
ATOM 6466 N N . SER A 1 806 ? -6.372 42.336 29.365 1.00 29.01 806 SER A N 1
ATOM 6467 C CA . SER A 1 806 ? -7.188 43.380 29.980 1.00 31.39 806 SER A CA 1
ATOM 6468 C C . SER A 1 806 ? -8.276 42.785 30.869 1.00 31.53 806 SER A C 1
ATOM 6469 O O . SER A 1 806 ? -8.498 43.256 31.988 1.00 30.41 806 SER A O 1
ATOM 6472 N N . GLU A 1 807 ? -8.955 41.741 30.392 1.00 33.23 807 GLU A N 1
ATOM 6473 C CA . GLU A 1 807 ? -10.017 41.133 31.187 1.00 34.66 807 GLU A CA 1
ATOM 6474 C C . GLU A 1 807 ? -9.447 40.336 32.356 1.00 32.22 807 GLU A C 1
ATOM 6475 O O . GLU A 1 807 ? -9.942 40.444 33.484 1.00 33.29 807 GLU A O 1
ATOM 6481 N N . LYS A 1 808 ? -8.386 39.553 32.113 1.00 32.17 808 LYS A N 1
ATOM 6482 C CA . LYS A 1 808 ? -7.811 38.718 33.166 1.00 32.89 808 LYS A CA 1
ATOM 6483 C C . LYS A 1 808 ? -7.226 39.546 34.299 1.00 32.74 808 LYS A C 1
ATOM 6484 O O . LYS A 1 808 ? -7.261 39.119 35.460 1.00 33.80 808 LYS A O 1
ATOM 6490 N N . LEU A 1 809 ? -6.669 40.717 33.989 1.00 29.38 809 LEU A N 1
ATOM 6491 C CA . LEU A 1 809 ? -6.056 41.577 34.998 1.00 30.29 809 LEU A CA 1
ATOM 6492 C C . LEU A 1 809 ? -6.973 42.708 35.441 1.00 32.95 809 LEU A C 1
ATOM 6493 O O . LEU A 1 809 ? -6.561 43.536 36.261 1.00 30.64 809 LEU A O 1
ATOM 6498 N N . HIS A 1 810 ? -8.196 42.762 34.910 1.00 32.59 810 HIS A N 1
ATOM 6499 C CA . HIS A 1 810 ? -9.226 43.701 35.352 1.00 38.96 810 HIS A CA 1
ATOM 6500 C C . HIS A 1 810 ? -8.794 45.150 35.135 1.00 38.06 810 HIS A C 1
ATOM 6501 O O . HIS A 1 810 ? -9.011 46.023 35.980 1.00 34.13 810 HIS A O 1
ATOM 6508 N N . LEU A 1 811 ? -8.198 45.408 33.972 1.00 34.77 811 LEU A N 1
ATOM 6509 C CA . LEU A 1 811 ? -7.740 46.750 33.636 1.00 38.07 811 LEU A CA 1
ATOM 6510 C C . LEU A 1 811 ? -8.913 47.649 33.245 1.00 34.58 811 LEU A C 1
ATOM 6511 O O . LEU A 1 811 ? -9.917 47.196 32.684 1.00 36.43 811 LEU A O 1
ATOM 6516 N N . LYS A 1 812 ? -8.762 48.943 33.525 1.00 38.37 812 LYS A N 1
ATOM 6517 C CA . LYS A 1 812 ? -9.800 49.922 33.236 1.00 40.72 812 LYS A CA 1
ATOM 6518 C C . LYS A 1 812 ? -9.845 50.262 31.750 1.00 43.57 812 LYS A C 1
ATOM 6519 O O . LYS A 1 812 ? -8.809 50.364 31.088 1.00 39.65 812 LYS A O 1
ATOM 6525 N N . GLU A 1 813 ? -11.061 50.485 31.240 1.00 43.80 813 GLU A N 1
ATOM 6526 C CA . GLU A 1 813 ? -11.263 50.605 29.797 1.00 51.48 813 GLU A CA 1
ATOM 6527 C C . GLU A 1 813 ? -10.508 51.794 29.205 1.00 50.51 813 GLU A C 1
ATOM 6528 O O . GLU A 1 813 ? -9.810 51.659 28.193 1.00 51.72 813 GLU A O 1
ATOM 6534 N N . PHE A 1 814 ? -10.648 52.974 29.807 1.00 47.23 814 PHE A N 1
ATOM 6535 C CA . PHE A 1 814 ? -10.141 54.200 29.204 1.00 48.77 814 PHE A CA 1
ATOM 6536 C C . PHE A 1 814 ? -8.786 54.619 29.761 1.00 43.09 814 PHE A C 1
ATOM 6537 O O . PHE A 1 814 ? -8.428 55.798 29.666 1.00 43.05 814 PHE A O 1
ATOM 6539 N N . LYS A 1 815 ? -8.030 53.686 30.342 1.00 39.40 815 LYS A N 1
ATOM 6540 C CA . LYS A 1 815 ? -6.754 54.046 30.942 1.00 38.30 815 LYS A CA 1
ATOM 6541 C C . LYS A 1 815 ? -5.794 54.543 29.864 1.00 36.95 815 LYS A C 1
ATOM 6542 O O . LYS A 1 815 ? -5.604 53.894 28.836 1.00 31.72 815 LYS A O 1
ATOM 6548 N N . LYS A 1 816 ? -5.205 55.719 30.093 1.00 35.05 816 LYS A N 1
ATOM 6549 C CA . LYS A 1 816 ? -4.387 56.328 29.046 1.00 34.51 816 LYS A CA 1
ATOM 6550 C C . LYS A 1 816 ? -2.982 55.723 29.059 1.00 32.09 816 LYS A C 1
ATOM 6551 O O . LYS A 1 816 ? -2.373 55.604 30.130 1.00 29.96 816 LYS A O 1
ATOM 6557 N N . PRO A 1 817 ? -2.443 55.335 27.902 1.00 29.73 817 PRO A N 1
ATOM 6558 C CA . PRO A 1 817 ? -1.163 54.617 27.892 1.00 27.94 817 PRO A CA 1
ATOM 6559 C C . PRO A 1 817 ? -0.041 55.434 28.521 1.00 28.23 817 PRO A C 1
ATOM 6560 O O . PRO A 1 817 ? -0.033 56.665 28.469 1.00 29.83 817 PRO A O 1
ATOM 6564 N N . GLU A 1 818 ? 0.908 54.717 29.116 1.00 26.75 818 GLU A N 1
ATOM 6565 C CA . GLU A 1 818 ? 2.155 55.324 29.562 1.00 26.99 818 GLU A CA 1
ATOM 6566 C C . GLU A 1 818 ? 2.922 55.871 28.367 1.00 27.39 818 GLU A C 1
ATOM 6567 O O . GLU A 1 818 ? 2.788 55.386 27.236 1.00 26.86 818 GLU A O 1
ATOM 6573 N N . ASN A 1 819 ? 3.728 56.897 28.625 1.00 28.21 819 ASN A N 1
ATOM 6574 C CA . ASN A 1 819 ? 4.674 57.415 27.644 1.00 28.74 819 ASN A CA 1
ATOM 6575 C C . ASN A 1 819 ? 6.045 57.461 28.305 1.00 28.24 819 ASN A C 1
ATOM 6576 O O . ASN A 1 819 ? 6.316 58.361 29.103 1.00 29.21 819 ASN A O 1
ATOM 6581 N N . PHE A 1 820 ? 6.913 56.521 27.935 1.00 26.87 820 PHE A N 1
ATOM 6582 C CA . PHE A 1 820 ? 8.221 56.359 28.557 1.00 30.49 820 PHE A CA 1
ATOM 6583 C C . PHE A 1 820 ? 9.363 56.906 27.704 1.00 33.25 820 PHE A C 1
ATOM 6584 O O . PHE A 1 820 ? 10.527 56.602 27.984 1.00 31.15 820 PHE A O 1
ATOM 6592 N N . GLU A 1 821 ? 9.059 57.688 26.663 1.00 31.25 821 GLU A N 1
ATOM 6593 C CA . GLU A 1 821 ? 10.117 58.194 25.793 1.00 34.15 821 GLU A CA 1
ATOM 6594 C C . GLU A 1 821 ? 11.157 58.979 26.591 1.00 32.25 821 GLU A C 1
ATOM 6595 O O . GLU A 1 821 ? 12.365 58.763 26.444 1.00 34.19 821 GLU A O 1
ATOM 6601 N N . ALA A 1 822 ? 10.701 59.869 27.471 1.00 31.64 822 ALA A N 1
ATOM 6602 C CA . ALA A 1 822 ? 11.629 60.737 28.184 1.00 32.76 822 ALA A CA 1
ATOM 6603 C C . ALA A 1 822 ? 12.461 59.960 29.197 1.00 34.35 822 ALA A C 1
ATOM 6604 O O . ALA A 1 822 ? 13.674 60.170 29.305 1.00 31.58 822 ALA A O 1
ATOM 6606 N N . VAL A 1 823 ? 11.832 59.066 29.956 1.00 31.34 823 VAL A N 1
ATOM 6607 C CA . VAL A 1 823 ? 12.579 58.426 31.029 1.00 32.67 823 VAL A CA 1
ATOM 6608 C C . VAL A 1 823 ? 13.520 57.358 30.474 1.00 32.19 823 VAL A C 1
ATOM 6609 O O . VAL A 1 823 ? 14.600 57.132 31.031 1.00 28.37 823 VAL A O 1
ATOM 6613 N N . LEU A 1 824 ? 13.167 56.729 29.346 1.00 26.93 824 LEU A N 1
ATOM 6614 C CA . LEU A 1 824 ? 14.064 55.735 28.760 1.00 29.59 824 LEU A CA 1
ATOM 6615 C C . LEU A 1 824 ? 15.263 56.390 28.076 1.00 33.06 824 LEU A C 1
ATOM 6616 O O . LEU A 1 824 ? 16.344 55.794 28.022 1.00 32.17 824 LEU A O 1
ATOM 6621 N N . ALA A 1 825 ? 15.096 57.614 27.562 1.00 32.95 825 ALA A N 1
ATOM 6622 C CA . ALA A 1 825 ? 16.242 58.365 27.047 1.00 33.60 825 ALA A CA 1
ATOM 6623 C C . ALA A 1 825 ? 17.181 58.793 28.175 1.00 32.43 825 ALA A C 1
ATOM 6624 O O . ALA A 1 825 ? 18.406 58.775 28.014 1.00 32.20 825 ALA A O 1
ATOM 6626 N N . LEU A 1 826 ? 16.625 59.197 29.320 1.00 32.70 826 LEU A N 1
ATOM 6627 C CA . LEU A 1 826 ? 17.452 59.448 30.497 1.00 32.92 826 LEU A CA 1
ATOM 6628 C C . LEU A 1 826 ? 18.182 58.185 30.931 1.00 35.64 826 LEU A C 1
ATOM 6629 O O . LEU A 1 826 ? 19.366 58.228 31.284 1.00 32.60 826 LEU A O 1
ATOM 6634 N N . ARG A 1 827 ? 17.488 57.046 30.902 1.00 30.76 827 ARG A N 1
ATOM 6635 C CA . ARG A 1 827 ? 18.095 55.789 31.322 1.00 31.31 827 ARG A CA 1
ATOM 6636 C C . ARG A 1 827 ? 19.286 55.428 30.441 1.00 34.13 827 ARG A C 1
ATOM 6637 O O . ARG A 1 827 ? 20.362 55.078 30.942 1.00 30.46 827 ARG A O 1
ATOM 6645 N N . SER A 1 828 ? 19.113 55.508 29.119 1.00 31.79 828 SER A N 1
ATOM 6646 C CA . SER A 1 828 ? 20.216 55.184 28.216 1.00 36.22 828 SER A CA 1
ATOM 6647 C C . SER A 1 828 ? 21.382 56.141 28.411 1.00 34.06 828 SER A C 1
ATOM 6648 O O . SER A 1 828 ? 22.548 55.732 28.371 1.00 36.71 828 SER A O 1
ATOM 6651 N N . ALA A 1 829 ? 21.088 57.424 28.616 1.00 33.18 829 ALA A N 1
ATOM 6652 C CA . ALA A 1 829 ? 22.154 58.393 28.823 1.00 34.45 829 ALA A CA 1
ATOM 6653 C C . ALA A 1 829 ? 22.858 58.149 30.150 1.00 37.88 829 ALA A C 1
ATOM 6654 O O . ALA A 1 829 ? 24.086 58.282 30.246 1.00 33.04 829 ALA A O 1
ATOM 6656 N N . PHE A 1 830 ? 22.095 57.786 31.185 1.00 32.54 830 PHE A N 1
ATOM 6657 C CA . PHE A 1 830 ? 22.710 57.456 32.465 1.00 38.29 830 PHE A CA 1
ATOM 6658 C C . PHE A 1 830 ? 23.588 56.219 32.348 1.00 37.12 830 PHE A C 1
ATOM 6659 O O . PHE A 1 830 ? 24.695 56.176 32.904 1.00 32.66 830 PHE A O 1
ATOM 6667 N N . ASN A 1 831 ? 23.106 55.196 31.636 1.00 32.65 831 ASN A N 1
ATOM 6668 C CA . ASN A 1 831 ? 23.870 53.957 31.536 1.00 35.64 831 ASN A CA 1
ATOM 6669 C C . ASN A 1 831 ? 25.165 54.158 30.761 1.00 36.14 831 ASN A C 1
ATOM 6670 O O . ASN A 1 831 ? 26.182 53.534 31.085 1.00 34.92 831 ASN A O 1
ATOM 6675 N N . GLU A 1 832 ? 25.152 55.039 29.758 1.00 40.37 832 GLU A N 1
ATOM 6676 C CA . GLU A 1 832 ? 26.368 55.358 29.017 1.00 43.65 832 GLU A CA 1
ATOM 6677 C C . GLU A 1 832 ? 27.366 56.096 29.904 1.00 44.69 832 GLU A C 1
ATOM 6678 O O . GLU A 1 832 ? 28.567 55.807 29.869 1.00 43.66 832 GLU A O 1
ATOM 6684 N N . GLU A 1 833 ? 26.879 57.014 30.743 1.00 37.38 833 GLU A N 1
ATOM 6685 C CA . GLU A 1 833 ? 27.761 57.701 31.677 1.00 43.11 833 GLU A CA 1
ATOM 6686 C C . GLU A 1 833 ? 28.268 56.754 32.760 1.00 43.78 833 GLU A C 1
ATOM 6687 O O . GLU A 1 833 ? 29.434 56.835 33.169 1.00 39.48 833 GLU A O 1
ATOM 6693 N N . LEU A 1 834 ? 27.404 55.854 33.236 1.00 38.13 834 LEU A N 1
ATOM 6694 C CA . LEU A 1 834 ? 27.828 54.878 34.233 1.00 40.97 834 LEU A CA 1
ATOM 6695 C C . LEU A 1 834 ? 28.886 53.940 33.664 1.00 42.72 834 LEU A C 1
ATOM 6696 O O . LEU A 1 834 ? 29.866 53.611 34.345 1.00 40.95 834 LEU A O 1
ATOM 6701 N N . ASP A 1 835 ? 28.695 53.496 32.414 1.00 42.95 835 ASP A N 1
ATOM 6702 C CA . ASP A 1 835 ? 29.709 52.710 31.712 1.00 44.12 835 ASP A CA 1
ATOM 6703 C C . ASP A 1 835 ? 31.081 53.360 31.801 1.00 46.20 835 ASP A C 1
ATOM 6704 O O . ASP A 1 835 ? 32.086 52.686 32.058 1.00 45.36 835 ASP A O 1
ATOM 6709 N N . ARG A 1 836 ? 31.136 54.676 31.595 1.00 45.03 836 ARG A N 1
ATOM 6710 C CA . ARG A 1 836 ? 32.409 55.381 31.567 1.00 46.32 836 ARG A CA 1
ATOM 6711 C C . ARG A 1 836 ? 33.038 55.444 32.955 1.00 48.50 836 ARG A C 1
ATOM 6712 O O . ARG A 1 836 ? 34.252 55.266 33.100 1.00 49.00 836 ARG A O 1
ATOM 6720 N N . LEU A 1 837 ? 32.226 55.678 33.988 1.00 43.05 837 LEU A N 1
ATOM 6721 C CA . LEU A 1 837 ? 32.752 55.711 35.347 1.00 46.15 837 LEU A CA 1
ATOM 6722 C C . LEU A 1 837 ? 33.224 54.337 35.808 1.00 44.58 837 LEU A C 1
ATOM 6723 O O . LEU A 1 837 ? 34.146 54.244 36.627 1.00 45.80 837 LEU A O 1
ATOM 6728 N N . LYS A 1 838 ? 32.604 53.267 35.312 1.00 44.41 838 LYS A N 1
ATOM 6729 C CA . LYS A 1 838 ? 32.998 51.927 35.736 1.00 45.93 838 LYS A CA 1
ATOM 6730 C C . LYS A 1 838 ? 34.414 51.598 35.275 1.00 50.24 838 LYS A C 1
ATOM 6731 O O . LYS A 1 838 ? 35.240 51.120 36.062 1.00 46.92 838 LYS A O 1
ATOM 6737 N N . LYS A 1 839 ? 34.717 51.861 34.003 1.00 49.32 839 LYS A N 1
ATOM 6738 C CA . LYS A 1 839 ? 36.047 51.566 33.487 1.00 52.67 839 LYS A CA 1
ATOM 6739 C C . LYS A 1 839 ? 37.105 52.520 34.033 1.00 51.82 839 LYS A C 1
ATOM 6740 O O . LYS A 1 839 ? 38.296 52.191 33.996 1.00 50.56 839 LYS A O 1
ATOM 6746 N N . GLU A 1 840 ? 36.707 53.686 34.542 1.00 50.11 840 GLU A N 1
ATOM 6747 C CA . GLU A 1 840 ? 37.644 54.540 35.260 1.00 50.54 840 GLU A CA 1
ATOM 6748 C C . GLU A 1 840 ? 37.919 54.041 36.670 1.00 49.81 840 GLU A C 1
ATOM 6749 O O . GLU A 1 840 ? 38.871 54.512 37.304 1.00 48.33 840 GLU A O 1
ATOM 6755 N N . GLY A 1 841 ? 37.109 53.110 37.173 1.00 50.19 841 GLY A N 1
ATOM 6756 C CA . GLY A 1 841 ? 37.226 52.645 38.541 1.00 48.14 841 GLY A CA 1
ATOM 6757 C C . GLY A 1 841 ? 36.546 53.511 39.574 1.00 49.88 841 GLY A C 1
ATOM 6758 O O . GLY A 1 841 ? 36.725 53.271 40.773 1.00 48.07 841 GLY A O 1
ATOM 6759 N N . VAL A 1 842 ? 35.768 54.512 39.150 1.00 50.91 842 VAL A N 1
ATOM 6760 C CA . VAL A 1 842 ? 35.170 55.450 40.099 1.00 50.04 842 VAL A CA 1
ATOM 6761 C C . VAL A 1 842 ? 34.090 54.765 40.934 1.00 45.60 842 VAL A C 1
ATOM 6762 O O . VAL A 1 842 ? 33.945 55.049 42.130 1.00 43.86 842 VAL A O 1
ATOM 6766 N N . ILE A 1 843 ? 33.328 53.849 40.329 1.00 45.44 843 ILE A N 1
ATOM 6767 C CA . ILE A 1 843 ? 32.285 53.082 41.009 1.00 46.22 843 ILE A CA 1
ATOM 6768 C C . ILE A 1 843 ? 32.110 51.746 40.289 1.00 44.22 843 ILE A C 1
ATOM 6769 O O . ILE A 1 843 ? 32.600 51.545 39.176 1.00 45.88 843 ILE A O 1
ATOM 6774 N N . LYS A 1 844 ? 31.381 50.825 40.932 1.00 43.61 844 LYS A N 1
ATOM 6775 C CA . LYS A 1 844 ? 31.166 49.483 40.409 1.00 43.00 844 LYS A CA 1
ATOM 6776 C C . LYS A 1 844 ? 29.741 49.219 39.935 1.00 41.94 844 LYS A C 1
ATOM 6777 O O . LYS A 1 844 ? 29.533 48.279 39.161 1.00 39.61 844 LYS A O 1
ATOM 6783 N N . ASN A 1 845 ? 28.761 50.010 40.372 1.00 36.96 845 ASN A N 1
ATOM 6784 C CA . ASN A 1 845 ? 27.366 49.649 40.157 1.00 36.97 845 ASN A CA 1
ATOM 6785 C C . ASN A 1 845 ? 26.499 50.902 40.201 1.00 33.42 845 ASN A C 1
ATOM 6786 O O . ASN A 1 845 ? 26.840 51.887 40.860 1.00 31.73 845 ASN A O 1
ATOM 6791 N N . SER A 1 846 ? 25.364 50.841 39.493 1.00 29.35 846 SER A N 1
ATOM 6792 C CA . SER A 1 846 ? 24.402 51.940 39.525 1.00 28.61 846 SER A CA 1
ATOM 6793 C C . SER A 1 846 ? 23.881 52.193 40.933 1.00 25.97 846 SER A C 1
ATOM 6794 O O . SER A 1 846 ? 23.514 53.326 41.270 1.00 23.43 846 SER A O 1
ATOM 6797 N N . LEU A 1 847 ? 23.810 51.145 41.755 1.00 25.98 847 LEU A N 1
ATOM 6798 C CA . LEU A 1 847 ? 23.244 51.285 43.089 1.00 27.25 847 LEU A CA 1
ATOM 6799 C C . LEU A 1 847 ? 24.089 52.175 43.995 1.00 27.17 847 LEU A C 1
ATOM 6800 O O . LEU A 1 847 ? 23.555 52.730 44.961 1.00 22.56 847 LEU A O 1
ATOM 6805 N N . GLU A 1 848 ? 25.380 52.345 43.693 1.00 27.89 848 GLU A N 1
ATOM 6806 C CA . GLU A 1 848 ? 26.226 53.235 44.483 1.00 30.90 848 GLU A CA 1
ATOM 6807 C C . GLU A 1 848 ? 25.934 54.708 44.234 1.00 31.46 848 GLU A C 1
ATOM 6808 O O . GLU A 1 848 ? 26.461 55.556 44.959 1.00 27.40 848 GLU A O 1
ATOM 6814 N N . CYS A 1 849 ? 25.126 55.029 43.228 1.00 25.66 849 CYS A N 1
ATOM 6815 C CA . CYS A 1 849 ? 24.962 56.393 42.764 1.00 30.48 849 CYS A CA 1
ATOM 6816 C C . CYS A 1 849 ? 23.704 57.043 43.321 1.00 31.08 849 CYS A C 1
ATOM 6817 O O . CYS A 1 849 ? 22.707 56.378 43.621 1.00 28.82 849 CYS A O 1
ATOM 6820 N N . ALA A 1 850 ? 23.781 58.361 43.457 1.00 29.97 850 ALA A N 1
ATOM 6821 C CA . ALA A 1 850 ? 22.625 59.237 43.504 1.00 32.76 850 ALA A CA 1
ATOM 6822 C C . ALA A 1 850 ? 22.593 60.050 42.216 1.00 33.39 850 ALA A C 1
ATOM 6823 O O . ALA A 1 850 ? 23.638 60.457 41.700 1.00 33.21 850 ALA A O 1
ATOM 6825 N N . ILE A 1 851 ? 21.397 60.264 41.685 1.00 31.24 851 ILE A N 1
ATOM 6826 C CA . ILE A 1 851 ? 21.222 61.101 40.512 1.00 35.23 851 ILE A CA 1
ATOM 6827 C C . ILE A 1 851 ? 20.295 62.241 40.892 1.00 38.42 851 ILE A C 1
ATOM 6828 O O . ILE A 1 851 ? 19.295 62.037 41.589 1.00 38.66 851 ILE A O 1
ATOM 6833 N N . GLU A 1 852 ? 20.655 63.444 40.481 1.00 40.63 852 GLU A N 1
ATOM 6834 C CA . GLU A 1 852 ? 19.726 64.560 40.494 1.00 44.63 852 GLU A CA 1
ATOM 6835 C C . GLU A 1 852 ? 19.439 64.925 39.050 1.00 46.86 852 GLU A C 1
ATOM 6836 O O . GLU A 1 852 ? 20.356 65.250 38.287 1.00 44.33 852 GLU A O 1
ATOM 6842 N N . VAL A 1 853 ? 18.177 64.827 38.672 1.00 46.63 853 VAL A N 1
ATOM 6843 C CA . VAL A 1 853 ? 17.761 65.067 37.302 1.00 48.17 853 VAL A CA 1
ATOM 6844 C C . VAL A 1 853 ? 17.329 66.514 37.185 1.00 51.59 853 VAL A C 1
ATOM 6845 O O . VAL A 1 853 ? 16.487 66.987 37.957 1.00 49.64 853 VAL A O 1
ATOM 6849 N N . LYS A 1 854 ? 17.916 67.222 36.226 1.00 50.58 854 LYS A N 1
ATOM 6850 C CA . LYS A 1 854 ? 17.539 68.606 36.009 1.00 55.55 854 LYS A CA 1
ATOM 6851 C C . LYS A 1 854 ? 16.121 68.726 35.468 1.00 55.60 854 LYS A C 1
ATOM 6852 O O . LYS A 1 854 ? 15.481 69.765 35.660 1.00 58.64 854 LYS A O 1
ATOM 6858 N N . GLU A 1 855 ? 15.602 67.679 34.831 1.00 55.30 855 GLU A N 1
ATOM 6859 C CA . GLU A 1 855 ? 14.217 67.669 34.368 1.00 52.91 855 GLU A CA 1
ATOM 6860 C C . GLU A 1 855 ? 13.320 67.316 35.547 1.00 54.51 855 GLU A C 1
ATOM 6861 O O . GLU A 1 855 ? 13.161 66.143 35.896 1.00 52.49 855 GLU A O 1
ATOM 6867 N N . LYS A 1 856 ? 12.724 68.338 36.162 1.00 51.57 856 LYS A N 1
ATOM 6868 C CA . LYS A 1 856 ? 11.827 68.123 37.290 1.00 53.67 856 LYS A CA 1
ATOM 6869 C C . LYS A 1 856 ? 10.536 67.416 36.894 1.00 51.12 856 LYS A C 1
ATOM 6870 O O . LYS A 1 856 ? 9.794 66.978 37.780 1.00 50.23 856 LYS A O 1
ATOM 6872 N N . ALA A 1 857 ? 10.264 67.276 35.593 1.00 54.25 857 ALA A N 1
ATOM 6873 C CA . ALA A 1 857 ? 8.999 66.752 35.091 1.00 52.34 857 ALA A CA 1
ATOM 6874 C C . ALA A 1 857 ? 8.864 65.240 35.214 1.00 53.07 857 ALA A C 1
ATOM 6875 O O . ALA A 1 857 ? 7.805 64.710 34.855 1.00 49.91 857 ALA A O 1
ATOM 6877 N N . LEU A 1 858 ? 9.874 64.524 35.690 1.00 49.33 858 LEU A N 1
ATOM 6878 C CA . LEU A 1 858 ? 9.843 63.070 35.665 1.00 52.46 858 LEU A CA 1
ATOM 6879 C C . LEU A 1 858 ? 9.488 62.499 37.034 1.00 48.55 858 LEU A C 1
ATOM 6880 O O . LEU A 1 858 ? 9.941 62.997 38.070 1.00 51.43 858 LEU A O 1
ATOM 6885 N N . ASP A 1 859 ? 8.651 61.462 37.020 1.00 42.55 859 ASP A N 1
ATOM 6886 C CA . ASP A 1 859 ? 8.310 60.664 38.191 1.00 38.72 859 ASP A CA 1
ATOM 6887 C C . ASP A 1 859 ? 9.595 60.136 38.819 1.00 44.04 859 ASP A C 1
ATOM 6888 O O . ASP A 1 859 ? 10.256 59.258 38.256 1.00 38.06 859 ASP A O 1
ATOM 6893 N N . GLU A 1 860 ? 9.958 60.676 39.988 1.00 44.55 860 GLU A N 1
ATOM 6894 C CA . GLU A 1 860 ? 11.264 60.381 40.573 1.00 42.42 860 GLU A CA 1
ATOM 6895 C C . GLU A 1 860 ? 11.386 58.930 41.010 1.00 44.59 860 GLU A C 1
ATOM 6896 O O . GLU A 1 860 ? 12.492 58.376 41.018 1.00 40.16 860 GLU A O 1
ATOM 6902 N N . ASN A 1 861 ? 10.280 58.304 41.400 1.00 39.73 861 ASN A N 1
ATOM 6903 C CA . ASN A 1 861 ? 10.376 56.912 41.804 1.00 44.08 861 ASN A CA 1
ATOM 6904 C C . ASN A 1 861 ? 10.537 56.004 40.591 1.00 38.30 861 ASN A C 1
ATOM 6905 O O . ASN A 1 861 ? 11.231 54.986 40.668 1.00 37.40 861 ASN A O 1
ATOM 6910 N N . LEU A 1 862 ? 9.944 56.385 39.454 1.00 36.21 862 LEU A N 1
ATOM 6911 C CA . LEU A 1 862 ? 10.188 55.670 38.204 1.00 36.68 862 LEU A CA 1
ATOM 6912 C C . LEU A 1 862 ? 11.649 55.795 37.770 1.00 33.98 862 LEU A C 1
ATOM 6913 O O . LEU A 1 862 ? 12.257 54.816 37.320 1.00 31.64 862 LEU A O 1
ATOM 6918 N N . VAL A 1 863 ? 12.227 56.997 37.897 1.00 35.04 863 VAL A N 1
ATOM 6919 C CA . VAL A 1 863 ? 13.650 57.182 37.602 1.00 34.87 863 VAL A CA 1
ATOM 6920 C C . VAL A 1 863 ? 14.497 56.236 38.450 1.00 32.20 863 VAL A C 1
ATOM 6921 O O . VAL A 1 863 ? 15.336 55.486 37.937 1.00 26.25 863 VAL A O 1
ATOM 6925 N N . GLU A 1 864 ? 14.290 56.265 39.768 1.00 34.09 864 GLU A N 1
ATOM 6926 C CA . GLU A 1 864 ? 15.045 55.374 40.645 1.00 34.22 864 GLU A CA 1
ATOM 6927 C C . GLU A 1 864 ? 14.838 53.921 40.247 1.00 34.28 864 GLU A C 1
ATOM 6928 O O . GLU A 1 864 ? 15.789 53.130 40.214 1.00 29.64 864 GLU A O 1
ATOM 6934 N N . GLU A 1 865 ? 13.599 53.569 39.897 1.00 32.74 865 GLU A N 1
ATOM 6935 C CA . GLU A 1 865 ? 13.266 52.199 39.543 1.00 32.94 865 GLU A CA 1
ATOM 6936 C C . GLU A 1 865 ? 14.008 51.761 38.286 1.00 33.56 865 GLU A C 1
ATOM 6937 O O . GLU A 1 865 ? 14.573 50.662 38.234 1.00 29.38 865 GLU A O 1
ATOM 6943 N N . LEU A 1 866 ? 14.001 52.612 37.252 1.00 28.57 866 LEU A N 1
ATOM 6944 C CA . LEU A 1 866 ? 14.503 52.243 35.928 1.00 32.99 866 LEU A CA 1
ATOM 6945 C C . LEU A 1 866 ? 16.018 52.324 35.831 1.00 31.47 866 LEU A C 1
ATOM 6946 O O . LEU A 1 866 ? 16.626 51.539 35.098 1.00 29.16 866 LEU A O 1
ATOM 6951 N N . LEU A 1 867 ? 16.634 53.283 36.527 1.00 26.88 867 LEU A N 1
ATOM 6952 C CA . LEU A 1 867 ? 18.076 53.454 36.486 1.00 28.63 867 LEU A CA 1
ATOM 6953 C C . LEU A 1 867 ? 18.775 52.636 37.558 1.00 28.43 867 LEU A C 1
ATOM 6954 O O . LEU A 1 867 ? 19.999 52.462 37.491 1.00 26.87 867 LEU A O 1
ATOM 6959 N N . MET A 1 868 ? 18.016 52.158 38.544 1.00 25.78 868 MET A N 1
ATOM 6960 C CA . MET A 1 868 ? 18.530 51.345 39.639 1.00 29.04 868 MET A CA 1
ATOM 6961 C C . MET A 1 868 ? 19.692 52.054 40.326 1.00 27.00 868 MET A C 1
ATOM 6962 O O . MET A 1 868 ? 20.754 51.486 40.590 1.00 26.20 868 MET A O 1
ATOM 6967 N N . VAL A 1 869 ? 19.478 53.331 40.568 1.00 29.15 869 VAL A N 1
ATOM 6968 C CA . VAL A 1 869 ? 20.251 54.081 41.531 1.00 27.54 869 VAL A CA 1
ATOM 6969 C C . VAL A 1 869 ? 19.627 53.853 42.900 1.00 31.61 869 VAL A C 1
ATOM 6970 O O . VAL A 1 869 ? 18.504 53.353 43.018 1.00 27.56 869 VAL A O 1
ATOM 6974 N N . SER A 1 870 ? 20.361 54.193 43.959 1.00 26.86 870 SER A N 1
ATOM 6975 C CA . SER A 1 870 ? 19.804 54.025 45.297 1.00 32.01 870 SER A CA 1
ATOM 6976 C C . SER A 1 870 ? 19.215 55.317 45.842 1.00 32.08 870 SER A C 1
ATOM 6977 O O . SER A 1 870 ? 18.666 55.314 46.952 1.00 31.47 870 SER A O 1
ATOM 6980 N N . PHE A 1 871 ? 19.271 56.405 45.076 1.00 31.92 871 PHE A N 1
ATOM 6981 C CA . PHE A 1 871 ? 18.832 57.694 45.587 1.00 37.84 871 PHE A CA 1
ATOM 6982 C C . PHE A 1 871 ? 18.632 58.701 44.462 1.00 37.69 871 PHE A C 1
ATOM 6983 O O . PHE A 1 871 ? 19.485 58.849 43.581 1.00 36.47 871 PHE A O 1
ATOM 6991 N N . VAL A 1 872 ? 17.496 59.389 44.475 1.00 39.33 872 VAL A N 1
ATOM 6992 C CA . VAL A 1 872 ? 17.202 60.458 43.527 1.00 36.25 872 VAL A CA 1
ATOM 6993 C C . VAL A 1 872 ? 17.169 61.771 44.303 1.00 43.39 872 VAL A C 1
ATOM 6994 O O . VAL A 1 872 ? 16.393 61.921 45.257 1.00 41.34 872 VAL A O 1
ATOM 6998 N N . GLY A 1 873 ? 18.020 62.710 43.907 1.00 37.72 873 GLY A N 1
ATOM 6999 C CA . GLY A 1 873 ? 18.213 63.948 44.622 1.00 39.59 873 GLY A CA 1
ATOM 7000 C C . GLY A 1 873 ? 19.685 64.306 44.693 1.00 40.75 873 GLY A C 1
ATOM 7001 O O . GLY A 1 873 ? 20.525 63.740 43.996 1.00 39.39 873 GLY A O 1
ATOM 7002 N N . ILE A 1 874 ? 19.995 65.264 45.564 1.00 37.76 874 ILE A N 1
ATOM 7003 C CA . ILE A 1 874 ? 21.331 65.833 45.683 1.00 42.57 874 ILE A CA 1
ATOM 7004 C C . ILE A 1 874 ? 22.077 65.106 46.792 1.00 38.31 874 ILE A C 1
ATOM 7005 O O . ILE A 1 874 ? 21.479 64.662 47.778 1.00 41.31 874 ILE A O 1
ATOM 7010 N N . ALA A 1 875 ? 23.391 64.966 46.628 1.00 38.95 875 ALA A N 1
ATOM 7011 C CA . ALA A 1 875 ? 24.241 64.425 47.685 1.00 39.28 875 ALA A CA 1
ATOM 7012 C C . ALA A 1 875 ? 25.559 65.203 47.695 1.00 38.22 875 ALA A C 1
ATOM 7013 O O . ALA A 1 875 ? 25.695 66.249 47.055 1.00 38.84 875 ALA A O 1
ATOM 7015 N N . LYS A 1 876 ? 26.541 64.690 48.436 1.00 42.09 876 LYS A N 1
ATOM 7016 C CA . LYS A 1 876 ? 27.741 65.458 48.749 1.00 42.37 876 LYS A CA 1
ATOM 7017 C C . LYS A 1 876 ? 28.873 65.266 47.738 1.00 40.25 876 LYS A C 1
ATOM 7018 O O . LYS A 1 876 ? 29.444 66.249 47.258 1.00 41.06 876 LYS A O 1
ATOM 7024 N N . GLU A 1 877 ? 29.235 64.019 47.427 1.00 35.67 877 GLU A N 1
ATOM 7025 C CA . GLU A 1 877 ? 30.422 63.753 46.619 1.00 36.47 877 GLU A CA 1
ATOM 7026 C C . GLU A 1 877 ? 30.031 63.637 45.149 1.00 36.60 877 GLU A C 1
ATOM 7027 O O . GLU A 1 877 ? 29.494 62.616 44.723 1.00 35.16 877 GLU A O 1
ATOM 7033 N N . LYS A 1 878 ? 30.359 64.667 44.378 1.00 38.44 878 LYS A N 1
ATOM 7034 C CA . LYS A 1 878 ? 30.029 64.709 42.962 1.00 38.87 878 LYS A CA 1
ATOM 7035 C C . LYS A 1 878 ? 30.939 63.776 42.170 1.00 38.76 878 LYS A C 1
ATOM 7036 O O . LYS A 1 878 ? 32.165 63.871 42.259 1.00 39.91 878 LYS A O 1
ATOM 7042 N N . LEU A 1 879 ? 30.339 62.885 41.375 1.00 37.52 879 LEU A N 1
ATOM 7043 C CA . LEU A 1 879 ? 31.106 61.974 40.532 1.00 37.45 879 LEU A CA 1
ATOM 7044 C C . LEU A 1 879 ? 31.246 62.468 39.101 1.00 40.49 879 LEU A C 1
ATOM 7045 O O . LEU A 1 879 ? 32.341 62.411 38.531 1.00 40.14 879 LEU A O 1
ATOM 7050 N N . SER A 1 880 ? 30.159 62.948 38.509 1.00 39.60 880 SER A N 1
ATOM 7051 C CA . SER A 1 880 ? 30.205 63.458 37.148 1.00 44.75 880 SER A CA 1
ATOM 7052 C C . SER A 1 880 ? 28.964 64.305 36.908 1.00 45.30 880 SER A C 1
ATOM 7053 O O . SER A 1 880 ? 28.052 64.358 37.737 1.00 42.15 880 SER A O 1
ATOM 7056 N N . GLU A 1 881 ? 28.940 64.967 35.751 1.00 48.11 881 GLU A N 1
ATOM 7057 C CA . GLU A 1 881 ? 27.829 65.842 35.415 1.00 48.82 881 GLU A CA 1
ATOM 7058 C C . GLU A 1 881 ? 27.642 65.884 33.904 1.00 51.59 881 GLU A C 1
ATOM 7059 O O . GLU A 1 881 ? 28.615 65.881 33.146 1.00 50.19 881 GLU A O 1
ATOM 7065 N N . THR A 1 882 ? 26.386 65.903 33.483 1.00 47.57 882 THR A N 1
ATOM 7066 C CA . THR A 1 882 ? 25.975 66.059 32.096 1.00 50.18 882 THR A CA 1
ATOM 7067 C C . THR A 1 882 ? 24.959 67.185 32.031 1.00 52.79 882 THR A C 1
ATOM 7068 O O . THR A 1 882 ? 24.548 67.724 33.065 1.00 50.66 882 THR A O 1
ATOM 7072 N N . PRO A 1 883 ? 24.534 67.582 30.822 1.00 58.09 883 PRO A N 1
ATOM 7073 C CA . PRO A 1 883 ? 23.424 68.548 30.734 1.00 57.72 883 PRO A CA 1
ATOM 7074 C C . PRO A 1 883 ? 22.142 68.078 31.407 1.00 56.02 883 PRO A C 1
ATOM 7075 O O . PRO A 1 883 ? 21.359 68.915 31.875 1.00 56.39 883 PRO A O 1
ATOM 7079 N N . ALA A 1 884 ? 21.908 66.767 31.489 1.00 53.94 884 ALA A N 1
ATOM 7080 C CA . ALA A 1 884 ? 20.632 66.257 31.972 1.00 54.49 884 ALA A CA 1
ATOM 7081 C C . ALA A 1 884 ? 20.613 65.955 33.465 1.00 52.66 884 ALA A C 1
ATOM 7082 O O . ALA A 1 884 ? 19.532 65.959 34.065 1.00 52.49 884 ALA A O 1
ATOM 7084 N N . PHE A 1 885 ? 21.765 65.707 34.084 1.00 49.61 885 PHE A N 1
ATOM 7085 C CA . PHE A 1 885 ? 21.757 65.199 35.447 1.00 46.74 885 PHE A CA 1
ATOM 7086 C C . PHE A 1 885 ? 23.150 65.312 36.043 1.00 46.52 885 PHE A C 1
ATOM 7087 O O . PHE A 1 885 ? 24.141 65.476 35.327 1.00 45.84 885 PHE A O 1
ATOM 7095 N N . THR A 1 886 ? 23.205 65.195 37.367 1.00 44.59 886 THR A N 1
ATOM 7096 C CA . THR A 1 886 ? 24.451 65.116 38.113 1.00 43.81 886 THR A CA 1
ATOM 7097 C C . THR A 1 886 ? 24.467 63.816 38.903 1.00 39.48 886 THR A C 1
ATOM 7098 O O . THR A 1 886 ? 23.451 63.428 39.488 1.00 37.36 886 THR A O 1
ATOM 7102 N N . LEU A 1 887 ? 25.621 63.149 38.918 1.00 38.77 887 LEU A N 1
ATOM 7103 C CA . LEU A 1 887 ? 25.791 61.878 39.616 1.00 37.65 887 LEU A CA 1
ATOM 7104 C C . LEU A 1 887 ? 26.646 62.081 40.859 1.00 35.43 887 LEU A C 1
ATOM 7105 O O . LEU A 1 887 ? 27.680 62.755 40.805 1.00 35.67 887 LEU A O 1
ATOM 7110 N N . PHE A 1 888 ? 26.208 61.494 41.968 1.00 32.77 888 PHE A N 1
ATOM 7111 C CA . PHE A 1 888 ? 26.926 61.528 43.230 1.00 34.51 888 PHE A CA 1
ATOM 7112 C C . PHE A 1 888 ? 27.060 60.108 43.759 1.00 32.73 888 PHE A C 1
ATOM 7113 O O . PHE A 1 888 ? 26.359 59.200 43.320 1.00 29.90 888 PHE A O 1
ATOM 7121 N N . LYS A 1 889 ? 27.964 59.925 44.721 1.00 35.89 889 LYS A N 1
ATOM 7122 C CA . LYS A 1 889 ? 27.943 58.698 45.506 1.00 33.87 889 LYS A CA 1
ATOM 7123 C C . LYS A 1 889 ? 26.754 58.750 46.460 1.00 30.84 889 LYS A C 1
ATOM 7124 O O . LYS A 1 889 ? 26.510 59.775 47.105 1.00 32.73 889 LYS A O 1
ATOM 7130 N N . ALA A 1 890 ? 26.002 57.668 46.522 1.00 32.66 890 ALA A N 1
ATOM 7131 C CA . ALA A 1 890 ? 24.884 57.598 47.452 1.00 31.81 890 ALA A CA 1
ATOM 7132 C C . ALA A 1 890 ? 25.396 57.794 48.878 1.00 28.35 890 ALA A C 1
ATOM 7133 O O . ALA A 1 890 ? 26.390 57.166 49.266 1.00 26.77 890 ALA A O 1
ATOM 7135 N N . PRO A 1 891 ? 24.779 58.670 49.666 1.00 30.39 891 PRO A N 1
ATOM 7136 C CA . PRO A 1 891 ? 25.231 58.900 51.046 1.00 30.68 891 PRO A CA 1
ATOM 7137 C C . PRO A 1 891 ? 24.566 57.942 52.035 1.00 27.86 891 PRO A C 1
ATOM 7138 O O . PRO A 1 891 ? 23.904 58.347 52.998 1.00 26.36 891 PRO A O 1
ATOM 7142 N N . PHE A 1 892 ? 24.749 56.647 51.779 1.00 25.39 892 PHE A N 1
ATOM 7143 C CA . PHE A 1 892 ? 24.253 55.581 52.631 1.00 26.51 892 PHE A CA 1
ATOM 7144 C C . PHE A 1 892 ? 25.237 54.427 52.573 1.00 26.00 892 PHE A C 1
ATOM 7145 O O . PHE A 1 892 ? 26.092 54.352 51.684 1.00 24.40 892 PHE A O 1
ATOM 7153 N N . TYR A 1 893 ? 25.082 53.507 53.525 1.00 23.47 893 TYR A N 1
ATOM 7154 C CA . TYR A 1 893 ? 25.784 52.240 53.469 1.00 23.11 893 TYR A CA 1
ATOM 7155 C C . TYR A 1 893 ? 25.032 51.223 52.621 1.00 22.28 893 TYR A C 1
ATOM 7156 O O . TYR A 1 893 ? 23.819 51.318 52.405 1.00 21.84 893 TYR A O 1
ATOM 7165 N N . LYS A 1 894 ? 25.787 50.244 52.130 1.00 22.18 894 LYS A N 1
ATOM 7166 C CA . LYS A 1 894 ? 25.185 49.117 51.439 1.00 22.70 894 LYS A CA 1
ATOM 7167 C C . LYS A 1 894 ? 24.431 48.258 52.447 1.00 21.21 894 LYS A C 1
ATOM 7168 O O . LYS A 1 894 ? 24.978 47.878 53.486 1.00 21.22 894 LYS A O 1
ATOM 7174 N N . CYS A 1 895 ? 23.171 47.963 52.135 1.00 20.35 895 CYS A N 1
ATOM 7175 C CA . CYS A 1 895 ? 22.378 47.083 52.995 1.00 20.02 895 CYS A CA 1
ATOM 7176 C C . CYS A 1 895 ? 22.872 45.647 52.847 1.00 19.88 895 CYS A C 1
ATOM 7177 O O . CYS A 1 895 ? 22.985 45.154 51.718 1.00 19.62 895 CYS A O 1
ATOM 7180 N N . PRO A 1 896 ? 23.147 44.940 53.949 1.00 20.14 896 PRO A N 1
ATOM 7181 C CA . PRO A 1 896 ? 23.690 43.578 53.825 1.00 20.23 896 PRO A CA 1
ATOM 7182 C C . PRO A 1 896 ? 22.682 42.571 53.291 1.00 19.75 896 PRO A C 1
ATOM 7183 O O . PRO A 1 896 ? 23.090 41.495 52.838 1.00 19.82 896 PRO A O 1
ATOM 7187 N N . ARG A 1 897 ? 21.389 42.895 53.297 1.00 19.36 897 ARG A N 1
ATOM 7188 C CA . ARG A 1 897 ? 20.400 41.961 52.765 1.00 21.47 897 ARG A CA 1
ATOM 7189 C C . ARG A 1 897 ? 20.071 42.221 51.297 1.00 18.46 897 ARG A C 1
ATOM 7190 O O . ARG A 1 897 ? 20.080 41.285 50.490 1.00 18.24 897 ARG A O 1
ATOM 7198 N N . CYS A 1 898 ? 19.778 43.471 50.921 1.00 18.35 898 CYS A N 1
ATOM 7199 C CA . CYS A 1 898 ? 19.345 43.735 49.556 1.00 17.95 898 CYS A CA 1
ATOM 7200 C C . CYS A 1 898 ? 20.435 44.353 48.680 1.00 18.11 898 CYS A C 1
ATOM 7201 O O . CYS A 1 898 ? 20.230 44.476 47.466 1.00 17.86 898 CYS A O 1
ATOM 7204 N N . TRP A 1 899 ? 21.562 44.745 49.278 1.00 19.24 899 TRP A N 1
ATOM 7205 C CA . TRP A 1 899 ? 22.722 45.327 48.608 1.00 23.47 899 TRP A CA 1
ATOM 7206 C C . TRP A 1 899 ? 22.431 46.677 47.959 1.00 24.67 899 TRP A C 1
ATOM 7207 O O . TRP A 1 899 ? 23.259 47.176 47.179 1.00 21.37 899 TRP A O 1
ATOM 7218 N N . ARG A 1 900 ? 21.277 47.279 48.240 1.00 19.01 900 ARG A N 1
ATOM 7219 C CA . ARG A 1 900 ? 21.041 48.657 47.855 1.00 19.73 900 ARG A CA 1
ATOM 7220 C C . ARG A 1 900 ? 21.718 49.584 48.858 1.00 21.13 900 ARG A C 1
ATOM 7221 O O . ARG A 1 900 ? 21.866 49.254 50.036 1.00 20.11 900 ARG A O 1
ATOM 7229 N N . PHE A 1 901 ? 22.137 50.754 48.377 1.00 20.75 901 PHE A N 1
ATOM 7230 C CA . PHE A 1 901 ? 22.791 51.730 49.252 1.00 22.96 901 PHE A CA 1
ATOM 7231 C C . PHE A 1 901 ? 21.722 52.598 49.919 1.00 23.31 901 PHE A C 1
ATOM 7232 O O . PHE A 1 901 ? 21.494 53.761 49.581 1.00 22.34 901 PHE A O 1
ATOM 7240 N N . LYS A 1 902 ? 21.027 51.978 50.879 1.00 21.24 902 LYS A N 1
ATOM 7241 C CA . LYS A 1 902 ? 19.885 52.609 51.523 1.00 22.33 902 LYS A CA 1
ATOM 7242 C C . LYS A 1 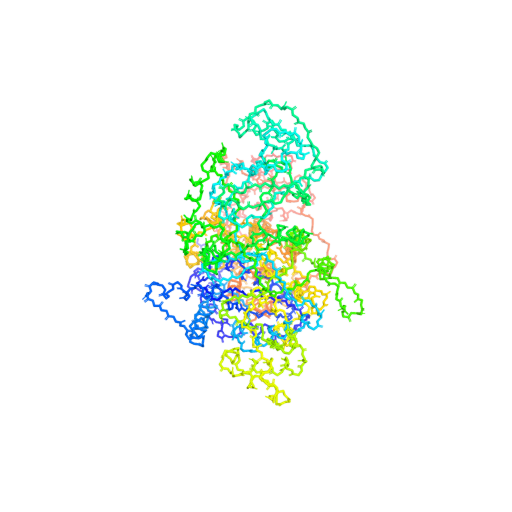902 ? 19.947 52.520 53.044 1.00 23.27 902 LYS A C 1
ATOM 7243 O O . LYS A 1 902 ? 18.982 52.904 53.712 1.00 21.80 902 LYS A O 1
ATOM 7249 N N . SER A 1 903 ? 21.064 52.065 53.602 1.00 21.59 903 SER A N 1
ATOM 7250 C CA . SER A 1 903 ? 21.201 51.872 55.038 1.00 22.65 903 SER A CA 1
ATOM 7251 C C . SER A 1 903 ? 21.887 53.070 55.679 1.00 24.45 903 SER A C 1
ATOM 7252 O O . SER A 1 903 ? 22.925 53.536 55.196 1.00 22.93 903 SER A O 1
ATOM 7255 N N . GLU A 1 904 ? 21.315 53.537 56.789 1.00 22.85 904 GLU A N 1
ATOM 7256 C CA . GLU A 1 904 ? 21.931 54.607 57.564 1.00 28.91 904 GLU A CA 1
ATOM 7257 C C . GLU A 1 904 ? 23.128 54.131 58.378 1.00 27.59 904 GLU A C 1
ATOM 7258 O O . GLU A 1 904 ? 23.979 54.953 58.741 1.00 24.37 904 GLU A O 1
ATOM 7264 N N . LEU A 1 905 ? 23.230 52.830 58.651 1.00 24.36 905 LEU A N 1
ATOM 7265 C CA . LEU A 1 905 ? 24.297 52.285 59.482 1.00 29.82 905 LEU A CA 1
ATOM 7266 C C . LEU A 1 905 ? 25.019 51.161 58.754 1.00 28.67 905 LEU A C 1
ATOM 7267 O O . LEU A 1 905 ? 24.425 50.436 57.948 1.00 22.57 905 LEU A O 1
ATOM 7272 N N . GLU A 1 906 ? 26.310 51.031 59.055 1.00 23.50 906 GLU A N 1
ATOM 7273 C CA . GLU A 1 906 ? 27.132 50.010 58.426 1.00 23.71 906 GLU A CA 1
ATOM 7274 C C . GLU A 1 906 ? 26.617 48.629 58.805 1.00 26.65 906 GLU A C 1
ATOM 7275 O O . GLU A 1 906 ? 26.322 48.368 59.977 1.00 23.12 906 GLU A O 1
ATOM 7281 N N . ASN A 1 907 ? 26.486 47.761 57.796 1.00 22.61 907 ASN A N 1
ATOM 7282 C CA . ASN A 1 907 ? 26.184 46.344 58.009 1.00 25.41 907 ASN A CA 1
ATOM 7283 C C . ASN A 1 907 ? 24.858 46.174 58.753 1.00 25.05 907 ASN A C 1
ATOM 7284 O O . ASN A 1 907 ? 24.688 45.270 59.575 1.00 25.37 907 ASN A O 1
ATOM 7289 N N . THR A 1 908 ? 23.907 47.054 58.458 1.00 21.75 908 THR A N 1
ATOM 7290 C CA . THR A 1 908 ? 22.624 47.056 59.137 1.00 22.68 908 THR A CA 1
ATOM 7291 C C . THR A 1 908 ? 21.513 47.082 58.095 1.00 22.75 908 THR A C 1
ATOM 7292 O O . THR A 1 908 ? 21.531 47.929 57.187 1.00 20.99 908 THR A O 1
ATOM 7296 N N . PRO A 1 909 ? 20.545 46.180 58.186 1.00 21.22 909 PRO A N 1
ATOM 7297 C CA . PRO A 1 909 ? 19.446 46.180 57.220 1.00 21.81 909 PRO A CA 1
ATOM 7298 C C . PRO A 1 909 ? 18.781 47.544 57.085 1.00 20.66 909 PRO A C 1
ATOM 7299 O O . PRO A 1 909 ? 18.498 48.223 58.070 1.00 21.09 909 PRO A O 1
ATOM 7303 N N . CYS A 1 910 ? 18.544 47.938 55.836 1.00 20.32 910 CYS A N 1
ATOM 7304 C CA . CYS A 1 910 ? 17.777 49.128 55.524 1.00 20.91 910 CYS A CA 1
ATOM 7305 C C . CYS A 1 910 ? 16.351 49.012 56.085 1.00 20.78 910 CYS A C 1
ATOM 7306 O O . CYS A 1 910 ? 15.904 47.949 56.531 1.00 20.68 910 CYS A O 1
ATOM 7309 N N . LYS A 1 911 ? 15.634 50.143 56.048 1.00 21.78 911 LYS A N 1
ATOM 7310 C CA . LYS A 1 911 ? 14.310 50.197 56.659 1.00 23.98 911 LYS A CA 1
ATOM 7311 C C . LYS A 1 911 ? 13.368 49.155 56.051 1.00 24.41 911 LYS A C 1
ATOM 7312 O O . LYS A 1 911 ? 12.667 48.440 56.776 1.00 21.86 911 LYS A O 1
ATOM 7318 N N . ARG A 1 912 ? 13.344 49.046 54.723 1.00 20.87 912 ARG A N 1
ATOM 7319 C CA . ARG A 1 912 ? 12.478 48.049 54.095 1.00 21.59 912 ARG A CA 1
ATOM 7320 C C . ARG A 1 912 ? 12.820 46.646 54.587 1.00 20.25 912 ARG A C 1
ATOM 7321 O O . ARG A 1 912 ? 11.933 45.879 54.994 1.00 20.52 912 ARG A O 1
ATOM 7329 N N . CYS A 1 913 ? 14.110 46.291 54.543 1.00 19.87 913 CYS A N 1
ATOM 7330 C CA . CYS A 1 913 ? 14.519 44.942 54.937 1.00 19.73 913 CYS A CA 1
ATOM 7331 C C . CYS A 1 913 ? 14.253 44.682 56.413 1.00 20.37 913 CYS A C 1
ATOM 7332 O O . CYS A 1 913 ? 13.847 43.574 56.791 1.00 20.57 913 CYS A O 1
ATOM 7335 N N . GLU A 1 914 ? 14.516 45.675 57.262 1.00 20.79 914 GLU A N 1
ATOM 7336 C CA . GLU A 1 914 ? 14.198 45.529 58.678 1.00 24.83 914 GLU A CA 1
ATOM 7337 C C . GLU A 1 914 ? 12.752 45.080 58.858 1.00 24.59 914 GLU A C 1
ATOM 7338 O O . GLU A 1 914 ? 12.470 44.110 59.571 1.00 22.46 914 GLU A O 1
ATOM 7344 N N . GLN A 1 915 ? 11.828 45.760 58.183 1.00 22.00 915 GLN A N 1
ATOM 7345 C CA . GLN A 1 915 ? 10.417 45.407 58.280 1.00 25.13 915 GLN A CA 1
ATOM 7346 C C . GLN A 1 915 ? 10.178 43.972 57.830 1.00 27.28 915 GLN A C 1
ATOM 7347 O O . GLN A 1 915 ? 9.519 43.189 58.525 1.00 23.03 915 GLN A O 1
ATOM 7349 N N . VAL A 1 916 ? 10.721 43.601 56.667 1.00 22.22 916 VAL A N 1
ATOM 7350 C CA . VAL A 1 916 ? 10.481 42.263 56.137 1.00 24.84 916 VAL A CA 1
ATOM 7351 C C . VAL A 1 916 ? 11.016 41.203 57.094 1.00 24.45 916 VAL A C 1
ATOM 7352 O O . VAL A 1 916 ? 10.385 40.158 57.302 1.00 25.27 916 VAL A O 1
ATOM 7356 N N . LEU A 1 917 ? 12.190 41.450 57.678 1.00 21.56 917 LEU A N 1
ATOM 7357 C CA . LEU A 1 917 ? 12.802 40.492 58.593 1.00 23.66 917 LEU A CA 1
ATOM 7358 C C . LEU A 1 917 ? 11.982 40.312 59.872 1.00 26.02 917 LEU A C 1
ATOM 7359 O O . LEU A 1 917 ? 12.025 39.242 60.489 1.00 24.64 917 LEU A O 1
ATOM 7364 N N . LYS A 1 918 ? 11.251 41.349 60.289 1.00 27.40 918 LYS A N 1
ATOM 7365 C CA . LYS A 1 918 ? 10.436 41.300 61.497 1.00 31.73 918 LYS A CA 1
ATOM 7366 C C . LYS A 1 918 ? 9.100 40.600 61.293 1.00 35.18 918 LYS A C 1
ATOM 7367 O O . LYS A 1 918 ? 8.415 40.316 62.282 1.00 32.28 918 LYS A O 1
ATOM 7373 N N . GLU A 1 919 ? 8.712 40.327 60.054 1.00 31.86 919 GLU A N 1
ATOM 7374 C CA . GLU A 1 919 ? 7.435 39.674 59.774 1.00 38.53 919 GLU A CA 1
ATOM 7375 C C . GLU A 1 919 ? 7.361 38.284 60.400 1.00 41.84 919 GLU A C 1
ATOM 7376 O O . GLU A 1 919 ? 8.125 37.390 60.033 1.00 41.28 919 GLU A O 1
#

Nearest PDB structures (foldseek):
  8wnj-assembly1_A  TM=1.001E+00  e=0.000E+00  Helicobacter pylori
  8c9d-assembly1_A  TM=8.310E-01  e=3.037E-55  Priestia megaterium
  8c8u-assembly1_A  TM=7.568E-01  e=1.440E-53  Priestia megaterium
  6ldk-assembly1_A  TM=8.343E-01  e=4.809E-48  Candida albicans SC5314
  7d5c-assembly1_A  TM=7.480E-01  e=1.329E-51  Saccharomyces cerevisiae S288C

Radius of gyration: 37.9 Å; Cα contacts (8 Å, |Δi|>4): 1716; chains: 1; bounding box: 63×81×124 Å

Solvent-accessible surface area: 39859 Å² total; per-residue (Å²): 139,60,179,131,52,50,13,138,10,78,23,110,0,46,96,149,12,79,16,67,95,41,8,72,134,18,21,43,66,8,79,137,116,116,5,10,98,74,0,32,63,34,200,84,39,69,49,84,12,1,1,8,0,6,14,21,41,0,35,24,114,14,103,4,16,39,0,0,16,1,0,0,0,0,1,6,1,0,13,22,1,7,73,19,56,50,0,30,2,8,0,0,0,3,0,1,9,14,1,0,1,22,66,21,43,83,58,39,142,196,77,91,60,80,43,136,70,44,36,78,8,0,74,103,0,27,67,31,0,106,125,28,2,82,45,0,23,70,37,2,29,99,0,2,2,11,9,20,4,106,77,16,10,54,0,9,61,87,67,11,0,0,1,0,0,64,0,0,13,61,0,7,108,47,27,0,3,89,80,94,86,12,2,14,33,6,1,31,38,2,60,1,0,3,12,64,23,6,2,38,104,93,128,62,140,11,30,0,0,8,0,11,0,27,13,70,138,116,8,32,95,133,19,170,23,173,116,4,22,2,0,0,79,12,26,37,0,4,9,1,0,0,0,8,0,0,4,0,81,108,102,14,66,0,0,6,2,107,138,4,46,2,0,1,96,75,14,12,145,56,4,22,93,86,51,5,9,25,120,107,60,54,97,84,37,46,0,76,93,1,44,138,6,39,0,35,1,31,11,26,125,48,78,0,30,1,0,19,3,103,107,16,48,42,163,96,17,2,2,2,61,15,0,3,0,0,14,18,60,125,30,21,81,9,0,84,112,38,138,41,98,54,6,51,3,0,38,85,111,0,24,1,33,95,12,0,73,137,79,147,0,11,73,123,63,0,88,49,47,29,0,52,175,0,15,166,102,0,10,146,78,8,46,146,17,44,38,49,93,58,121,50,110,50,59,25,5,15,0,34,64,19,111,100,18,0,0,62,17,7,19,61,5,7,2,1,6,0,89,67,71,5,118,9,94,122,58,40,107,71,18,0,40,88,5,0,45,75,1,0,92,153,11,100,11,19,42,93,69,1,58,60,104,0,75,69,59,0,78,113,33,80,38,12,6,0,0,10,51,50,76,0,1,0,0,0,1,0,1,21,16,112,130,75,115,135,41,15,56,100,53,87,1,2,100,49,0,2,80,38,0,37,144,115,0,0,27,6,0,42,96,68,45,29,101,75,0,3,4,111,80,37,70,139,45,14,140,53,18,84,48,12,77,50,6,3,2,8,24,0,1,2,0,0,0,3,29,2,0,3,51,30,70,164,15,135,34,0,101,33,36,0,33,4,2,1,17,6,28,72,31,0,80,3,9,0,11,6,4,0,2,0,0,0,0,20,53,29,70,6,5,6,104,37,0,0,5,9,3,93,20,10,15,108,145,30,103,80,42,47,99,105,74,70,38,80,50,51,13,73,133,12,24,156,76,18,2,4,0,3,0,1,0,2,0,0,21,42,83,9,52,92,84,12,123,6,21,117,101,98,2,57,50,3,53,95,59,14,102,68,1,3,35,6,0,52,39,0,3,9,0,0,59,47,11,66,55,128,1,28,128,95,89,31,121,22,33,54,0,5,28,28,1,8,50,20,3,105,97,22,6,52,24,0,47,67,1,4,73,108,18,57,2,40,114,0,0,78,48,2,22,46,2,0,58,79,48,0,24,28,18,0,6,60,14,3,85,41,16,0,58,7,17,11,97,116,49,121,158,0,25,0,12,1,1,0,0,0,0,1,0,2,12,2,0,11,3,0,0,2,0,0,2,5,0,0,9,15,0,1,121,60,8,116,10,0,70,92,5,16,152,4,154,26,0,4,26,1,98,77,26,46,17,61,132,53,3,96,50,176,182,77,69,165,100,50,115,10,139,60,4,44,64,13,45,68,41,0,51,132,16,6,81,110,2,82,193,107,64,56,8,185,69,10,42,34,0,0,0,57,20,104,99,96,85,33,71,108,112,16,1,40,57,3,1,57,4,1,60,26,19,110,15,197,96,120,32,14,88,32,129,45,1,11,0,12,82,11,71,68,107,76,0,28,11,16,152,40,40,58,2,144,113,129,113,49,28,4,184,50,0,79,56,26,66,156,138